Protein AF-A0A6G5QQ24-F1 (afdb_monomer)

pLDDT: mean 83.29, std 20.07, range [26.62, 99.0]

Solvent-accessible surface area (backbone atoms only — not comparable to full-atom values): 39375 Å² total; per-residue (Å²): 134,84,87,88,81,90,89,85,89,86,83,91,80,91,88,89,89,87,87,84,90,88,82,95,82,76,100,63,77,84,65,65,83,81,61,79,79,70,91,70,88,59,58,53,47,78,45,73,44,34,37,85,73,73,78,60,65,42,54,34,36,30,45,64,64,89,68,51,70,46,73,46,35,61,62,55,47,67,68,62,64,44,80,19,19,40,31,53,35,66,27,34,95,90,39,54,63,90,52,88,40,60,56,21,34,28,39,38,40,60,43,48,48,79,84,45,59,59,35,53,37,39,29,8,20,40,12,29,63,42,55,17,28,52,9,29,24,39,38,34,58,23,38,68,19,74,67,27,34,43,26,3,12,32,6,24,52,10,33,5,34,47,6,25,26,40,41,26,30,24,32,35,23,36,39,32,3,6,23,7,28,49,22,27,3,29,47,4,32,27,37,38,19,35,74,89,84,42,51,16,38,33,52,36,39,28,2,3,31,16,54,75,4,70,57,6,7,33,48,5,30,28,39,32,29,12,14,37,38,36,32,37,27,3,8,33,10,30,48,6,41,18,32,50,7,30,28,38,38,20,38,66,86,85,38,52,12,39,29,28,23,42,24,3,9,33,25,34,83,95,19,58,9,33,8,28,45,7,30,28,38,32,28,17,19,37,29,47,65,53,96,54,96,68,39,22,38,24,2,4,34,9,25,49,8,32,3,27,49,5,27,28,39,38,22,37,66,89,82,37,53,13,42,29,61,26,42,36,27,3,3,27,14,64,32,56,60,62,92,87,47,80,54,17,36,7,29,48,5,34,27,38,37,26,20,15,39,38,39,32,40,28,4,3,35,13,46,33,11,35,4,27,50,4,26,28,37,35,24,42,71,84,88,32,54,13,40,32,33,36,40,28,5,4,29,7,43,34,18,27,2,27,46,3,35,28,38,35,33,46,17,39,29,62,29,40,39,29,8,2,30,12,31,76,24,68,19,29,3,28,47,2,31,32,36,38,26,50,19,43,30,48,22,33,39,28,14,2,31,22,61,5,85,74,13,27,6,26,46,2,32,38,36,42,27,51,47,34,40,32,56,26,40,44,29,18,24,38,36,74,43,73,92,35,46,47,69,4,28,42,37,36,44,36,67,43,32,40,27,20,42,60,42,59,49,41,33,42,40,38,26,38,34,41,82,44,42,62,72,39,53,31,27,38,20,52,34,51,60,68,35,72,43,62,88,44,44,64,43,67,38,58,44,72,48,78,43,60,63,54,77,75,36,38,32,28,58,37,32,48,68,20,94,74,15,35,57,43,60,61,97,79,55,71,68,50,78,25,78,37,74,39,32,28,35,30,40,51,43,45,75,54,74,60,35,26,36,31,38,27,29,69,44,80,43,72,22,78,58,26,51,52,49,59,56,54,73,67,56,78,74,62,64,41,57,55,53,46,52,55,50,46,53,49,54,66,56,61,74,80,66,60,73,54,67,76,69,58,62,88,78,67,66,91,68,76,82,91,76,70,94,81,52,97,84,59,96,72,84,73,91,71,77,75,80,84,81,86,73,78,99,66,82,70,53,75,42,78,51,73,52,78,40,77,52,73,50,76,42,89,94,66,60,37,46,36,41,36,40,20,36,38,40,36,45,35,38,39,54,86,68,29,38,40,34,40,36,41,38,43,22,42,37,39,43,44,36,96,91,51,46,38,38,40,39,37,43,36,34,35,41,38,38,38,41,56,46,84,89,49,27,34,39,40,40,38,42,36,44,35,38,39,38,39,39,49,83,89,43,77,48,66,27,51,31,43,34,46,34,45,32,46,33,37,52,45,82,63,78,60,30,35,38,40,35,38,47,32,42,34,41,38,38,40,44,50,42,73,41,72,68,84,90,42,80,49,76,36,64,59,46,78,49,78,48,78,49,74,52,74,47,81,43,77,71,124

Structure (mmCIF, N/CA/C/O backbone):
data_AF-A0A6G5QQ24-F1
#
_entry.id   AF-A0A6G5QQ24-F1
#
loop_
_atom_site.group_PDB
_atom_site.id
_atom_site.type_symbol
_atom_site.label_atom_id
_atom_site.label_alt_id
_atom_site.label_comp_id
_atom_site.label_asym_id
_atom_site.label_entity_id
_atom_site.label_seq_id
_atom_site.pdbx_PDB_ins_code
_atom_site.Cartn_x
_atom_site.Cartn_y
_atom_site.Cartn_z
_atom_site.occupancy
_atom_site.B_iso_or_equiv
_atom_site.auth_seq_id
_atom_site.auth_comp_id
_atom_site.auth_asym_id
_atom_site.auth_atom_id
_atom_site.pdbx_PDB_model_num
ATOM 1 N N . MET A 1 1 ? 9.419 -54.431 6.073 1.00 33.75 1 MET A N 1
ATOM 2 C CA . MET A 1 1 ? 10.751 -54.624 6.699 1.00 33.75 1 MET A CA 1
ATOM 3 C C . MET A 1 1 ? 11.638 -55.422 5.748 1.00 33.75 1 MET A C 1
ATOM 5 O O . MET A 1 1 ? 11.077 -56.168 4.964 1.00 33.75 1 MET A O 1
ATOM 9 N N . ARG A 1 2 ? 12.970 -55.306 5.889 1.00 32.38 2 ARG A N 1
ATOM 10 C CA . ARG A 1 2 ? 14.039 -56.126 5.265 1.00 32.38 2 ARG A CA 1
ATOM 11 C C . ARG A 1 2 ? 14.113 -56.169 3.723 1.00 32.38 2 ARG A C 1
ATOM 13 O O . ARG A 1 2 ? 13.332 -56.833 3.057 1.00 32.38 2 ARG A O 1
ATOM 20 N N . ASN A 1 3 ? 15.160 -55.522 3.204 1.00 34.91 3 ASN A N 1
ATOM 21 C CA . ASN A 1 3 ? 15.751 -55.773 1.884 1.00 34.91 3 ASN A CA 1
ATOM 22 C C . ASN A 1 3 ? 16.475 -57.132 1.849 1.00 34.91 3 ASN A C 1
ATOM 24 O O . ASN A 1 3 ? 16.999 -57.542 2.884 1.00 34.91 3 ASN A O 1
ATOM 28 N N . THR A 1 4 ? 16.714 -57.657 0.641 1.00 34.53 4 THR A N 1
ATOM 29 C CA . THR A 1 4 ? 18.071 -58.058 0.199 1.00 34.53 4 THR A CA 1
ATOM 30 C C . THR A 1 4 ? 18.196 -57.986 -1.334 1.00 34.53 4 THR A C 1
ATOM 32 O O . THR A 1 4 ? 17.232 -57.657 -2.021 1.00 34.53 4 THR A O 1
ATOM 35 N N . GLN A 1 5 ? 19.410 -58.167 -1.867 1.00 36.34 5 GLN A N 1
ATOM 36 C CA . GLN A 1 5 ? 19.826 -57.721 -3.205 1.00 36.34 5 GLN A CA 1
ATOM 37 C C . GLN A 1 5 ? 20.097 -58.859 -4.216 1.00 36.34 5 GLN A C 1
ATOM 39 O O . GLN A 1 5 ? 20.734 -59.847 -3.879 1.00 36.34 5 GLN A O 1
ATOM 44 N N . ASN A 1 6 ? 19.688 -58.633 -5.474 1.00 31.70 6 ASN A N 1
ATOM 45 C CA . ASN A 1 6 ? 20.500 -58.736 -6.706 1.00 31.70 6 ASN A CA 1
ATOM 46 C C . ASN A 1 6 ? 21.601 -59.830 -6.822 1.00 31.70 6 ASN A C 1
ATOM 48 O O . ASN A 1 6 ? 22.650 -59.673 -6.203 1.00 31.70 6 ASN A O 1
ATOM 52 N N . LEU A 1 7 ? 21.489 -60.774 -7.788 1.00 30.36 7 LEU A N 1
ATOM 53 C CA . LEU A 1 7 ? 22.208 -60.736 -9.100 1.00 30.36 7 LEU A CA 1
ATOM 54 C C . LEU A 1 7 ? 22.218 -62.056 -9.932 1.00 30.36 7 LEU A C 1
ATOM 56 O O . LEU A 1 7 ? 22.190 -63.152 -9.392 1.00 30.36 7 LEU A O 1
ATOM 60 N N . LYS A 1 8 ? 22.451 -61.879 -11.252 1.00 29.67 8 LYS A N 1
ATOM 61 C CA . LYS A 1 8 ? 23.130 -62.769 -12.242 1.00 29.67 8 LYS A CA 1
ATOM 62 C C . LYS A 1 8 ? 22.426 -63.993 -12.892 1.00 29.67 8 LYS A C 1
ATOM 64 O O . LYS A 1 8 ? 22.523 -65.114 -12.424 1.00 29.67 8 LYS A O 1
ATOM 69 N N . SER A 1 9 ? 22.031 -63.766 -14.157 1.00 27.48 9 SER A N 1
ATOM 70 C CA . SER A 1 9 ? 22.712 -64.284 -15.377 1.00 27.48 9 SER A CA 1
ATOM 71 C C . SER A 1 9 ? 22.569 -65.757 -15.830 1.00 27.48 9 SER A C 1
ATOM 73 O O . SER A 1 9 ? 23.274 -66.635 -15.344 1.00 27.48 9 SER A O 1
ATOM 75 N N . ALA A 1 10 ? 21.879 -65.942 -16.966 1.00 27.95 10 ALA A N 1
ATOM 76 C CA . ALA A 1 10 ? 22.133 -66.973 -17.993 1.00 27.95 10 ALA A CA 1
ATOM 77 C C . ALA A 1 10 ? 21.952 -66.357 -19.413 1.00 27.95 10 ALA A C 1
ATOM 79 O O . ALA A 1 10 ? 21.684 -65.158 -19.512 1.00 27.95 10 ALA A O 1
ATOM 80 N N . TYR A 1 11 ? 22.185 -67.103 -20.507 1.00 27.59 11 TYR A N 1
ATOM 81 C CA . TYR A 1 11 ? 22.651 -66.530 -21.793 1.00 27.59 11 TYR A CA 1
ATOM 82 C C . TYR A 1 11 ? 22.077 -67.213 -23.065 1.00 27.59 11 TYR A C 1
ATOM 84 O O . TYR A 1 11 ? 21.918 -68.429 -23.053 1.00 27.59 11 TYR A O 1
ATOM 92 N N . ARG A 1 12 ? 21.974 -66.453 -24.184 1.00 28.64 12 ARG A N 1
ATOM 93 C CA . ARG A 1 12 ? 21.878 -66.898 -25.616 1.00 28.64 12 ARG A CA 1
ATOM 94 C C . ARG A 1 12 ? 20.563 -67.591 -26.091 1.00 28.64 12 ARG A C 1
ATOM 96 O O . ARG A 1 12 ? 19.837 -68.118 -25.265 1.00 28.64 12 ARG A O 1
ATOM 103 N N . HIS A 1 13 ? 20.184 -67.604 -27.390 1.00 29.23 13 HIS A N 1
ATOM 104 C CA . HIS A 1 13 ? 20.756 -66.974 -28.611 1.00 29.23 13 HIS A CA 1
ATOM 105 C C . HIS A 1 13 ? 19.725 -66.724 -29.754 1.00 29.23 13 HIS A C 1
ATOM 107 O O . HIS A 1 13 ? 18.565 -67.073 -29.594 1.00 29.23 13 HIS A O 1
ATOM 113 N N . GLU A 1 14 ? 20.220 -66.215 -30.908 1.00 27.83 14 GLU A N 1
ATOM 114 C CA . GLU A 1 14 ? 19.584 -66.162 -32.257 1.00 27.83 14 GLU A CA 1
ATOM 115 C C . GLU A 1 14 ? 18.322 -65.266 -32.416 1.00 27.83 14 GLU A C 1
ATOM 117 O O . GLU A 1 14 ? 17.566 -65.085 -31.473 1.00 27.83 14 GLU A O 1
ATOM 122 N N . TYR A 1 15 ? 18.010 -64.604 -33.547 1.00 26.88 15 TYR A N 1
ATOM 123 C CA . TYR A 1 15 ? 18.671 -64.349 -34.855 1.00 26.88 15 TYR A CA 1
ATOM 124 C C . TYR A 1 15 ? 17.925 -63.159 -35.561 1.00 26.88 15 TYR A C 1
ATOM 126 O O . TYR A 1 15 ? 16.914 -62.720 -35.024 1.00 26.88 15 TYR A O 1
ATOM 134 N N . LYS A 1 16 ? 18.256 -62.547 -36.723 1.00 27.55 16 LYS A N 1
ATOM 135 C CA . LYS A 1 16 ? 19.341 -62.599 -37.745 1.00 27.55 16 LYS A CA 1
ATOM 136 C C . LYS A 1 16 ? 19.344 -61.261 -38.536 1.00 27.55 16 LYS A C 1
ATOM 138 O O . LYS A 1 16 ? 18.286 -60.653 -38.656 1.00 27.55 16 LYS A O 1
ATOM 143 N N . THR A 1 17 ? 20.453 -60.850 -39.164 1.00 26.98 17 THR A N 1
ATOM 144 C CA . THR A 1 17 ? 20.491 -59.747 -40.165 1.00 26.98 17 THR A CA 1
ATOM 145 C C . THR A 1 17 ? 21.567 -59.981 -41.232 1.00 26.98 17 THR A C 1
ATOM 147 O O . THR A 1 17 ? 22.666 -60.427 -40.909 1.00 26.98 17 THR A O 1
ATOM 150 N N . GLN A 1 18 ? 21.274 -59.664 -42.502 1.00 28.83 18 GLN A N 1
ATOM 151 C CA . GLN A 1 18 ? 22.255 -59.646 -43.599 1.00 28.83 18 GLN A CA 1
ATOM 152 C C . GLN A 1 18 ? 21.831 -58.662 -44.711 1.00 28.83 18 GLN A C 1
ATOM 154 O O . GLN A 1 18 ? 20.682 -58.229 -44.761 1.00 28.83 18 GLN A O 1
ATOM 159 N N . THR A 1 19 ? 22.779 -58.261 -45.559 1.00 33.47 19 THR A N 1
ATOM 160 C CA . THR A 1 19 ? 22.719 -57.077 -46.437 1.00 33.47 19 THR A CA 1
ATOM 161 C C . THR A 1 19 ? 22.546 -57.390 -47.924 1.00 33.47 19 THR A C 1
ATOM 163 O O . THR A 1 19 ? 23.117 -58.363 -48.400 1.00 33.47 19 THR A O 1
ATOM 166 N N . ASN A 1 20 ? 21.913 -56.467 -48.659 1.00 30.48 20 ASN A N 1
ATOM 167 C CA . ASN A 1 20 ? 22.226 -56.047 -50.040 1.00 30.48 20 ASN A CA 1
ATOM 168 C C . ASN A 1 20 ? 21.522 -54.687 -50.294 1.00 30.48 20 ASN A C 1
ATOM 170 O O . ASN A 1 20 ? 20.514 -54.408 -49.654 1.00 30.48 20 ASN A O 1
ATOM 174 N N . GLY A 1 21 ? 21.968 -53.783 -51.173 1.00 27.66 21 GLY A N 1
ATOM 175 C CA . GLY A 1 21 ? 23.183 -53.798 -51.996 1.00 27.66 21 GLY A CA 1
ATOM 176 C C . GLY A 1 21 ? 22.966 -53.163 -53.378 1.00 27.66 21 GLY A C 1
ATOM 177 O O . GLY A 1 21 ? 22.805 -53.899 -54.342 1.00 27.66 21 GLY A O 1
ATOM 178 N N . PHE A 1 22 ? 22.971 -51.826 -53.493 1.00 27.55 22 PHE A N 1
ATOM 179 C CA . PHE A 1 22 ? 22.922 -51.109 -54.784 1.00 27.55 22 PHE A CA 1
ATOM 180 C C . PHE A 1 22 ? 23.813 -49.850 -54.800 1.00 27.55 22 PHE A C 1
ATOM 182 O O . PHE A 1 22 ? 24.271 -49.384 -53.757 1.00 27.55 22 PHE A O 1
ATOM 189 N N . THR A 1 23 ? 24.146 -49.368 -56.002 1.00 31.53 23 THR A N 1
ATOM 190 C CA . THR A 1 23 ? 25.406 -48.661 -56.306 1.00 31.53 23 THR A CA 1
ATOM 191 C C . THR A 1 23 ? 25.282 -47.169 -56.659 1.00 31.53 23 THR A C 1
ATOM 193 O O . THR A 1 23 ? 24.204 -46.629 -56.880 1.00 31.53 23 THR A O 1
ATOM 196 N N . LYS A 1 24 ? 26.441 -46.489 -56.690 1.00 39.38 24 LYS A N 1
ATOM 197 C CA . LYS A 1 24 ? 26.617 -45.048 -56.956 1.00 39.38 24 LYS A CA 1
ATOM 198 C C . LYS A 1 24 ? 26.025 -44.576 -58.296 1.00 39.38 24 LYS A C 1
ATOM 200 O O . LYS A 1 24 ? 26.495 -45.017 -59.338 1.00 39.38 24 LYS A O 1
ATOM 205 N N . LEU A 1 25 ? 25.176 -43.547 -58.233 1.00 28.16 25 LEU A N 1
ATOM 206 C CA . LEU A 1 25 ? 25.011 -42.404 -59.159 1.00 28.16 25 LEU A CA 1
ATOM 207 C C . LEU A 1 25 ? 24.062 -41.405 -58.443 1.00 28.16 25 LEU A C 1
ATOM 209 O O . LEU A 1 25 ? 23.147 -41.852 -57.764 1.00 28.16 25 LEU A O 1
ATOM 213 N N . SER A 1 26 ? 24.210 -40.076 -58.473 1.00 30.98 26 SER A N 1
ATOM 214 C CA . SER A 1 26 ? 25.148 -39.197 -59.188 1.00 30.98 26 SER A CA 1
ATOM 215 C C . SER A 1 26 ? 25.706 -38.080 -58.276 1.00 30.98 26 SER A C 1
ATOM 217 O O . SER A 1 26 ? 25.064 -37.613 -57.334 1.00 30.98 26 SER A O 1
ATOM 219 N N . SER A 1 27 ? 26.935 -37.633 -58.543 1.00 35.44 27 SER A N 1
ATOM 220 C CA . SER A 1 27 ? 27.687 -36.688 -57.702 1.00 35.44 27 SER A CA 1
ATOM 221 C C . SER A 1 27 ? 27.385 -35.213 -58.015 1.00 35.44 27 SER A C 1
ATOM 223 O O . SER A 1 27 ? 28.245 -34.511 -58.543 1.00 35.44 27 SER A O 1
ATOM 225 N N . VAL A 1 28 ? 26.172 -34.742 -57.698 1.00 34.25 28 VAL A N 1
ATOM 226 C CA . VAL A 1 28 ? 25.774 -33.325 -57.901 1.00 34.25 28 VAL A CA 1
ATOM 227 C C . VAL A 1 28 ? 25.151 -32.681 -56.651 1.00 34.25 28 VAL A C 1
ATOM 229 O O . VAL A 1 28 ? 25.477 -31.545 -56.320 1.00 34.25 28 VAL A O 1
ATOM 232 N N . ALA A 1 29 ? 24.307 -33.396 -55.897 1.00 33.75 29 ALA A N 1
ATOM 233 C CA . ALA A 1 29 ? 23.544 -32.801 -54.788 1.00 33.75 29 ALA A CA 1
ATOM 234 C C . ALA A 1 29 ? 24.377 -32.436 -53.535 1.00 33.75 29 ALA A C 1
ATOM 236 O O . ALA A 1 29 ? 23.985 -31.561 -52.766 1.00 33.75 29 ALA A O 1
ATOM 237 N N . ALA A 1 30 ? 25.528 -33.082 -53.318 1.00 31.38 30 ALA A N 1
ATOM 238 C CA . ALA A 1 30 ? 26.316 -32.929 -52.087 1.00 31.38 30 ALA A CA 1
ATOM 239 C C . ALA A 1 30 ? 27.175 -31.647 -52.026 1.00 31.38 30 ALA A C 1
ATOM 241 O O . ALA A 1 30 ? 27.641 -31.276 -50.951 1.00 31.38 30 ALA A O 1
ATOM 242 N N . THR A 1 31 ? 27.373 -30.952 -53.151 1.00 31.47 31 THR A N 1
ATOM 243 C CA . THR A 1 31 ? 28.276 -29.786 -53.247 1.00 31.47 31 THR A CA 1
ATOM 244 C C . THR A 1 31 ? 27.538 -28.442 -53.133 1.00 31.47 31 THR A C 1
ATOM 246 O O . THR A 1 31 ? 28.170 -27.392 -53.070 1.00 31.47 31 THR A O 1
ATOM 249 N N . ALA A 1 32 ? 26.199 -28.451 -53.070 1.00 32.56 32 ALA A N 1
ATOM 250 C CA . ALA A 1 32 ? 25.367 -27.241 -53.083 1.00 32.56 32 ALA A CA 1
ATOM 251 C C . ALA A 1 32 ? 25.009 -26.682 -51.687 1.00 32.56 32 ALA A C 1
ATOM 253 O O . ALA A 1 32 ? 24.620 -25.524 -51.575 1.00 32.56 32 ALA A O 1
ATOM 254 N N . ILE A 1 33 ? 25.157 -27.472 -50.615 1.00 33.41 33 ILE A N 1
ATOM 255 C CA . ILE A 1 33 ? 24.813 -27.058 -49.234 1.00 33.41 33 ILE A CA 1
ATOM 256 C C . ILE A 1 33 ? 26.049 -26.566 -48.447 1.00 33.41 33 ILE A C 1
ATOM 258 O O . ILE A 1 33 ? 25.912 -25.955 -47.390 1.00 33.41 33 ILE A O 1
ATOM 262 N N . LEU A 1 34 ? 27.262 -26.732 -48.995 1.00 34.12 34 LEU A N 1
ATOM 263 C CA . LEU A 1 34 ? 28.514 -26.241 -48.397 1.00 34.12 34 LEU A CA 1
ATOM 264 C C . LEU A 1 34 ? 29.160 -25.070 -49.164 1.00 34.12 34 LEU A C 1
ATOM 266 O O . LEU A 1 34 ? 30.328 -24.763 -48.941 1.00 34.12 34 LEU A O 1
ATOM 270 N N . LEU A 1 35 ? 28.419 -24.404 -50.061 1.00 34.34 35 LEU A N 1
ATOM 271 C CA . LEU A 1 35 ? 28.924 -23.249 -50.819 1.00 34.34 35 LEU A CA 1
ATOM 272 C C . LEU A 1 35 ? 27.920 -22.092 -50.983 1.00 34.34 35 LEU A C 1
ATOM 274 O O . LEU A 1 35 ? 28.030 -21.282 -51.897 1.00 34.34 35 LEU A O 1
ATOM 278 N N . ALA A 1 36 ? 27.023 -21.919 -50.008 1.00 34.78 36 ALA A N 1
ATOM 279 C CA . ALA A 1 36 ? 26.331 -20.645 -49.772 1.00 34.78 36 ALA A CA 1
ATOM 280 C C . ALA A 1 36 ? 27.198 -19.657 -48.951 1.00 34.78 36 ALA A C 1
ATOM 282 O O . ALA A 1 36 ? 26.687 -18.856 -48.170 1.00 34.78 36 ALA A O 1
ATOM 283 N N . VAL A 1 37 ? 28.527 -19.707 -49.118 1.00 39.34 37 VAL A N 1
ATOM 284 C CA . VAL A 1 37 ? 29.474 -18.736 -48.539 1.00 39.34 37 VAL A CA 1
ATOM 285 C C . VAL A 1 37 ? 29.545 -17.506 -49.452 1.00 39.34 37 VAL A C 1
ATOM 287 O O . VAL A 1 37 ? 30.593 -17.136 -49.975 1.00 39.34 37 VAL A O 1
ATOM 290 N N . SER A 1 38 ? 28.388 -16.892 -49.704 1.00 33.59 38 SER A N 1
ATOM 291 C CA . SER A 1 38 ? 28.288 -15.657 -50.477 1.00 33.59 38 SER A CA 1
ATOM 292 C C . SER A 1 38 ? 28.928 -14.507 -49.699 1.00 33.59 38 SER A C 1
ATOM 294 O O . SER A 1 38 ? 28.507 -14.207 -48.580 1.00 33.59 38 SER A O 1
ATOM 296 N N . ASN A 1 39 ? 29.924 -13.848 -50.297 1.00 36.66 39 ASN A N 1
ATOM 297 C CA . ASN A 1 39 ? 30.587 -12.676 -49.725 1.00 36.66 39 ASN A CA 1
ATOM 298 C C . ASN A 1 39 ? 29.612 -11.492 -49.580 1.00 36.66 39 ASN A C 1
ATOM 300 O O . ASN A 1 39 ? 29.483 -10.678 -50.490 1.00 36.66 39 ASN A O 1
ATOM 304 N N . PHE A 1 40 ? 28.983 -11.358 -48.411 1.00 41.03 40 PHE A N 1
ATOM 305 C CA . PHE A 1 40 ? 28.227 -10.167 -48.012 1.00 41.03 40 PHE A CA 1
ATOM 306 C C . PHE A 1 40 ? 28.867 -9.508 -46.787 1.00 41.03 40 PHE A C 1
ATOM 308 O O . PHE A 1 40 ? 28.444 -9.687 -45.649 1.00 41.03 40 PHE A O 1
ATOM 315 N N . ALA A 1 41 ? 29.903 -8.706 -47.037 1.00 41.97 41 ALA A N 1
ATOM 316 C CA . ALA A 1 41 ? 30.570 -7.873 -46.031 1.00 41.97 41 ALA A CA 1
ATOM 317 C C . ALA A 1 41 ? 29.865 -6.510 -45.815 1.00 41.97 41 ALA A C 1
ATOM 319 O O . ALA A 1 41 ? 30.519 -5.528 -45.480 1.00 41.97 41 ALA A O 1
ATOM 320 N N . ALA A 1 42 ? 28.553 -6.426 -46.085 1.00 52.47 42 ALA A N 1
ATOM 321 C CA . ALA A 1 42 ? 27.830 -5.158 -46.272 1.00 52.47 42 ALA A CA 1
ATOM 322 C C . ALA A 1 42 ? 26.406 -5.116 -45.665 1.00 52.47 42 ALA A C 1
ATOM 324 O O . ALA A 1 42 ? 25.634 -4.205 -45.967 1.00 52.47 42 ALA A O 1
ATOM 325 N N . ASP A 1 43 ? 26.064 -6.062 -44.782 1.00 78.56 43 ASP A N 1
ATOM 326 C CA . ASP A 1 43 ? 24.795 -6.071 -44.024 1.00 78.56 43 ASP A CA 1
ATOM 327 C C . ASP A 1 43 ? 24.689 -4.902 -43.016 1.00 78.56 43 ASP A C 1
ATOM 329 O O . ASP A 1 43 ? 23.605 -4.596 -42.519 1.00 78.56 43 ASP A O 1
ATOM 333 N N . PHE A 1 44 ? 25.804 -4.227 -42.712 1.00 91.19 44 PHE A N 1
ATOM 334 C CA . PHE A 1 44 ? 25.844 -3.006 -41.909 1.00 91.19 44 PHE A CA 1
ATOM 335 C C . PHE A 1 44 ? 26.654 -1.909 -42.606 1.00 91.19 44 PHE A C 1
ATOM 337 O O . PHE A 1 44 ? 27.717 -2.167 -43.165 1.00 91.19 44 PHE A O 1
ATOM 344 N N . ALA A 1 45 ? 26.188 -0.665 -42.493 1.00 92.62 45 ALA A N 1
ATOM 345 C CA . ALA A 1 45 ? 26.897 0.534 -42.935 1.00 92.62 45 ALA A CA 1
ATOM 346 C C . ALA A 1 45 ? 27.090 1.518 -41.771 1.00 92.62 45 ALA A C 1
ATOM 348 O O . ALA A 1 45 ? 26.373 1.471 -40.771 1.00 92.62 45 ALA A O 1
ATOM 349 N N . THR A 1 46 ? 28.067 2.421 -41.882 1.00 93.50 46 THR A N 1
ATOM 350 C CA . THR A 1 46 ? 28.363 3.422 -40.843 1.00 93.50 46 THR A CA 1
ATOM 351 C C . THR A 1 46 ? 27.779 4.793 -41.148 1.00 93.50 46 THR A C 1
ATOM 353 O O . THR A 1 46 ? 27.831 5.247 -42.288 1.00 93.50 46 THR A O 1
ATOM 356 N N . ILE A 1 47 ? 27.341 5.501 -40.108 1.00 94.44 47 ILE A N 1
ATOM 357 C CA . ILE A 1 47 ? 27.017 6.932 -40.142 1.00 94.44 47 ILE A CA 1
ATOM 358 C C . ILE A 1 47 ? 27.441 7.606 -38.831 1.00 94.44 47 ILE A C 1
ATOM 360 O O . ILE A 1 47 ? 27.390 6.990 -37.767 1.00 94.44 47 ILE A O 1
ATOM 364 N N . ASN A 1 48 ? 27.829 8.880 -38.896 1.00 95.06 48 ASN A N 1
ATOM 365 C CA . ASN A 1 48 ? 27.925 9.747 -37.723 1.00 95.06 48 ASN A CA 1
ATOM 366 C C . ASN A 1 48 ? 26.596 10.504 -37.598 1.00 95.06 48 ASN A C 1
ATOM 368 O O . ASN A 1 48 ? 26.261 11.285 -38.482 1.00 95.06 48 ASN A O 1
ATOM 372 N N . SER A 1 49 ? 25.822 10.234 -36.546 1.00 94.38 49 SER A N 1
ATOM 373 C CA . SER A 1 49 ? 24.410 10.637 -36.444 1.00 94.38 49 SER A CA 1
ATOM 374 C C . SER A 1 49 ? 24.087 11.305 -35.103 1.00 94.38 49 SER A C 1
ATOM 376 O O . SER A 1 49 ? 24.682 10.977 -34.073 1.00 94.38 49 SER A O 1
ATOM 378 N N . ASN A 1 50 ? 23.143 12.252 -35.120 1.00 93.31 50 ASN A N 1
ATOM 379 C CA . ASN A 1 50 ? 22.838 13.156 -34.002 1.00 93.31 50 ASN A CA 1
ATOM 380 C C . ASN A 1 50 ? 21.704 12.666 -33.072 1.00 93.31 50 ASN A C 1
ATOM 382 O O . ASN A 1 50 ? 21.281 13.416 -32.187 1.00 93.31 50 ASN A O 1
ATOM 386 N N . ILE A 1 51 ? 21.204 11.432 -33.242 1.00 94.31 51 ILE A N 1
ATOM 387 C CA . ILE A 1 51 ? 19.978 10.926 -32.581 1.00 94.31 51 ILE A CA 1
ATOM 388 C C . ILE A 1 51 ? 19.955 10.947 -31.041 1.00 94.31 51 ILE A C 1
ATOM 390 O O . ILE A 1 51 ? 18.883 10.787 -30.476 1.00 94.31 51 ILE A O 1
ATOM 394 N N . GLU A 1 52 ? 21.084 11.121 -30.347 1.00 91.62 52 GLU A N 1
ATOM 395 C CA . GLU A 1 52 ? 21.140 11.080 -28.870 1.00 91.62 52 GLU A CA 1
ATOM 396 C C . GLU A 1 52 ? 20.864 12.429 -28.192 1.00 91.62 52 GLU A C 1
ATOM 398 O O . GLU A 1 52 ? 20.310 12.492 -27.092 1.00 91.62 52 GLU A O 1
ATOM 403 N N . ASN A 1 53 ? 21.322 13.528 -28.795 1.00 88.06 53 ASN A N 1
ATOM 404 C CA . ASN A 1 53 ? 21.299 14.847 -28.157 1.00 88.06 53 ASN A CA 1
ATOM 405 C C . ASN A 1 53 ? 21.043 16.021 -29.108 1.00 88.06 53 ASN A C 1
ATOM 407 O O . ASN A 1 53 ? 20.920 17.146 -28.630 1.00 88.06 53 ASN A O 1
ATOM 411 N N . GLY A 1 54 ? 20.952 15.773 -30.417 1.00 89.06 54 GLY A N 1
ATOM 412 C CA . GLY A 1 54 ? 20.705 16.795 -31.427 1.00 89.06 54 GLY A CA 1
ATOM 413 C C . GLY A 1 54 ? 21.933 17.568 -31.909 1.00 89.06 54 GLY A C 1
ATOM 414 O O . GLY A 1 54 ? 21.804 18.287 -32.896 1.00 89.06 54 GLY A O 1
ATOM 415 N N . THR A 1 55 ? 23.089 17.443 -31.247 1.00 87.69 55 THR A N 1
ATOM 416 C CA . THR A 1 55 ? 24.241 18.353 -31.425 1.00 87.69 55 THR A CA 1
ATOM 417 C C . THR A 1 55 ? 25.608 17.672 -31.512 1.00 87.69 55 THR A C 1
ATOM 419 O O . THR A 1 55 ? 26.572 18.306 -31.932 1.00 87.69 55 THR A O 1
ATOM 422 N N . THR A 1 56 ? 25.736 16.405 -31.110 1.00 90.00 56 THR A N 1
ATOM 423 C CA . THR A 1 56 ? 27.005 15.664 -31.123 1.00 90.00 56 THR A CA 1
ATOM 424 C C . THR A 1 56 ? 26.843 14.377 -31.914 1.00 90.00 56 THR A C 1
ATOM 426 O O . THR A 1 56 ? 26.231 13.420 -31.437 1.00 90.00 56 THR A O 1
ATOM 429 N N . ALA A 1 57 ? 27.429 14.341 -33.109 1.00 92.19 57 ALA A N 1
ATOM 430 C CA . ALA A 1 57 ? 27.347 13.179 -33.978 1.00 92.19 57 ALA A CA 1
ATOM 431 C C . ALA A 1 57 ? 28.137 12.004 -33.380 1.00 92.19 57 ALA A C 1
ATOM 433 O O . ALA A 1 57 ? 29.314 12.136 -33.047 1.00 92.19 57 ALA A O 1
ATOM 434 N N . GLN A 1 58 ? 27.492 10.845 -33.245 1.00 93.81 58 GLN A N 1
ATOM 435 C CA . GLN A 1 58 ? 28.105 9.617 -32.728 1.00 93.81 58 GLN A CA 1
ATOM 436 C C . GLN A 1 58 ? 28.104 8.533 -33.809 1.00 93.81 58 GLN A C 1
ATOM 438 O O . GLN A 1 58 ? 27.189 8.476 -34.633 1.00 93.81 58 GLN A O 1
ATOM 443 N N . LYS A 1 59 ? 29.136 7.680 -33.822 1.00 95.62 59 LYS A N 1
ATOM 444 C CA . LYS A 1 59 ? 29.295 6.631 -34.838 1.00 95.62 59 LYS A CA 1
ATOM 445 C C . LYS A 1 59 ? 28.331 5.471 -34.578 1.00 95.62 59 LYS A C 1
ATOM 447 O O . LYS A 1 59 ? 28.478 4.744 -33.591 1.00 95.62 59 LYS A O 1
ATOM 452 N N . TYR A 1 60 ? 27.393 5.279 -35.500 1.00 95.94 60 TYR A N 1
ATOM 453 C CA . TYR A 1 60 ? 26.460 4.158 -35.543 1.00 95.94 60 TYR A CA 1
ATOM 454 C C . TYR A 1 60 ? 26.761 3.244 -36.728 1.00 95.94 60 TYR A C 1
ATOM 456 O O . TYR A 1 60 ? 26.966 3.711 -37.847 1.00 95.94 60 TYR A O 1
ATOM 464 N N . TYR A 1 61 ? 26.730 1.939 -36.479 1.00 95.81 61 TYR A N 1
ATOM 465 C CA . TYR A 1 61 ? 26.658 0.896 -37.495 1.00 95.81 61 TYR A CA 1
ATOM 466 C C . TYR A 1 61 ? 25.201 0.450 -37.604 1.00 95.81 61 TYR A C 1
ATOM 468 O O . TYR A 1 61 ? 24.678 -0.168 -36.673 1.00 95.81 61 TYR A O 1
ATOM 476 N N . TYR A 1 62 ? 24.536 0.799 -38.704 1.00 94.56 62 TYR A N 1
ATOM 477 C CA . TYR A 1 62 ? 23.125 0.498 -38.934 1.00 94.56 62 TYR A CA 1
ATOM 478 C C . TYR A 1 62 ? 22.952 -0.632 -39.948 1.00 94.56 62 TYR A C 1
ATOM 480 O O . TYR A 1 62 ? 23.710 -0.728 -40.911 1.00 94.56 62 TYR A O 1
ATOM 488 N N . PHE A 1 63 ? 21.954 -1.486 -39.724 1.00 93.94 63 PHE A N 1
ATOM 489 C CA . PHE A 1 63 ? 21.630 -2.584 -40.632 1.00 93.94 63 PHE A CA 1
ATOM 490 C C . PHE A 1 63 ? 21.040 -2.068 -41.960 1.00 93.94 63 PHE A C 1
ATOM 492 O O . PHE A 1 63 ? 20.160 -1.200 -41.957 1.00 93.94 63 PHE A O 1
ATOM 499 N N . THR A 1 64 ? 21.532 -2.589 -43.087 1.00 91.69 64 THR A N 1
ATOM 500 C CA . THR A 1 64 ? 21.203 -2.121 -44.451 1.00 91.69 64 THR A CA 1
ATOM 501 C C . THR A 1 64 ? 20.122 -2.951 -45.145 1.00 91.69 64 THR A C 1
ATOM 503 O O . THR A 1 64 ? 19.426 -2.428 -46.017 1.00 91.69 64 THR A O 1
ATOM 506 N N . GLY A 1 65 ? 19.959 -4.221 -44.764 1.00 87.56 65 GLY A N 1
ATOM 507 C CA . GLY A 1 65 ? 18.986 -5.139 -45.360 1.00 87.56 65 GLY A CA 1
ATOM 508 C C . GLY A 1 65 ? 17.520 -4.810 -45.043 1.00 87.56 65 GLY A C 1
ATOM 509 O O . GLY A 1 65 ? 17.191 -3.964 -44.208 1.00 87.56 65 GLY A O 1
ATOM 510 N N . THR A 1 66 ? 16.608 -5.511 -45.717 1.00 86.19 66 THR A N 1
ATOM 511 C CA . THR A 1 66 ? 15.156 -5.264 -45.638 1.00 86.19 66 THR A CA 1
ATOM 512 C C . THR A 1 66 ? 14.465 -5.989 -44.480 1.00 86.19 66 THR A C 1
ATOM 514 O O . THR A 1 66 ? 13.374 -5.590 -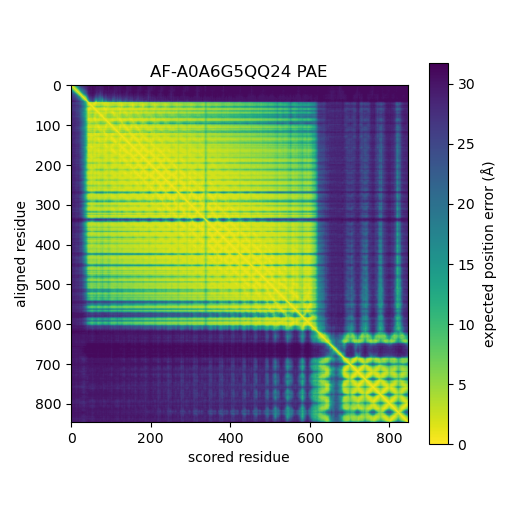44.068 1.00 86.19 66 THR A O 1
ATOM 517 N N . GLN A 1 67 ? 15.072 -7.042 -43.926 1.00 91.06 67 GLN A N 1
ATOM 518 C CA . GLN A 1 67 ? 14.477 -7.836 -42.855 1.00 91.06 67 GLN A CA 1
ATOM 519 C C . GLN A 1 67 ? 14.393 -7.064 -41.530 1.00 91.06 67 GLN A C 1
ATOM 521 O O . GLN A 1 67 ? 15.372 -6.500 -41.049 1.00 91.06 67 GLN A O 1
ATOM 526 N N . LYS A 1 68 ? 13.227 -7.117 -40.870 1.00 94.06 68 LYS A N 1
ATOM 527 C CA . LYS A 1 68 ? 13.045 -6.535 -39.528 1.00 94.06 68 LYS A CA 1
ATOM 528 C C . LYS A 1 68 ? 13.675 -7.362 -38.395 1.00 94.06 68 LYS A C 1
ATOM 530 O O . LYS A 1 68 ? 13.770 -6.862 -37.282 1.00 94.06 68 LYS A O 1
ATOM 535 N N . LYS A 1 69 ? 14.138 -8.598 -38.639 1.00 95.81 69 LYS A N 1
ATOM 536 C CA . LYS A 1 69 ? 14.791 -9.461 -37.632 1.00 95.81 69 LYS A CA 1
ATOM 537 C C . LYS A 1 69 ? 16.290 -9.620 -37.914 1.00 95.81 69 LYS A C 1
ATOM 539 O O . LYS A 1 69 ? 16.665 -10.261 -38.891 1.00 95.81 69 LYS A O 1
ATOM 544 N N . ILE A 1 70 ? 17.126 -9.072 -37.032 1.00 95.00 70 ILE A N 1
ATOM 545 C CA . ILE A 1 70 ? 18.591 -9.004 -37.159 1.00 95.00 70 ILE A CA 1
ATOM 546 C C . ILE A 1 70 ? 19.239 -9.859 -36.053 1.00 95.00 70 ILE A C 1
ATOM 548 O O . ILE A 1 70 ? 18.751 -9.886 -34.920 1.00 95.00 70 ILE A O 1
ATOM 552 N N . ASN A 1 71 ? 20.354 -10.537 -36.354 1.00 92.94 71 ASN A N 1
ATOM 553 C CA . ASN A 1 71 ? 21.103 -11.364 -35.398 1.00 92.94 71 ASN A CA 1
ATOM 554 C C . ASN A 1 71 ? 22.566 -10.895 -35.270 1.00 92.94 71 ASN A C 1
ATOM 556 O O . ASN A 1 71 ? 23.341 -10.984 -36.222 1.00 92.94 71 ASN A O 1
ATOM 560 N N . LEU A 1 72 ? 22.966 -10.458 -34.074 1.00 91.00 72 LEU A N 1
ATOM 561 C CA . LEU A 1 72 ? 24.346 -10.129 -33.718 1.00 91.00 72 LEU A CA 1
ATOM 562 C C . LEU A 1 72 ? 24.987 -11.305 -32.977 1.00 91.00 72 LEU A C 1
ATOM 564 O O . LEU A 1 72 ? 24.726 -11.551 -31.798 1.00 91.00 72 LEU A O 1
ATOM 568 N N . THR A 1 73 ? 25.844 -12.026 -33.696 1.00 86.19 73 THR A N 1
ATOM 569 C CA . THR A 1 73 ? 26.635 -13.152 -33.185 1.00 86.19 73 THR A CA 1
ATOM 570 C C . THR A 1 73 ? 28.122 -12.807 -33.192 1.00 86.19 73 THR A C 1
ATOM 572 O O . THR A 1 73 ? 28.550 -11.871 -33.870 1.00 86.19 73 THR A O 1
ATOM 575 N N . LYS A 1 74 ? 28.947 -13.615 -32.514 1.00 84.50 74 LYS A N 1
ATOM 576 C CA . LYS A 1 74 ? 30.415 -13.482 -32.544 1.00 84.50 74 LYS A CA 1
ATOM 577 C C . LYS A 1 74 ? 31.001 -13.479 -33.969 1.00 84.50 74 LYS A C 1
ATOM 579 O O . LYS A 1 74 ? 32.024 -12.837 -34.190 1.00 84.50 74 LYS A O 1
ATOM 584 N N . ASN A 1 75 ? 30.346 -14.133 -34.933 1.00 83.44 75 ASN A N 1
ATOM 585 C CA . ASN A 1 75 ? 30.752 -14.109 -36.342 1.00 83.44 75 ASN A CA 1
ATOM 586 C C . ASN A 1 75 ? 30.358 -12.784 -37.011 1.00 83.44 75 ASN A C 1
ATOM 588 O O . ASN A 1 75 ? 31.226 -12.122 -37.575 1.00 83.44 75 ASN A O 1
ATOM 592 N N . THR A 1 76 ? 29.104 -12.343 -36.842 1.00 84.56 76 THR A N 1
ATOM 593 C CA . THR A 1 76 ? 28.606 -11.051 -37.352 1.00 84.56 76 THR A CA 1
ATOM 594 C C . THR A 1 76 ? 29.498 -9.891 -36.900 1.00 84.56 76 THR A C 1
ATOM 596 O O . THR A 1 76 ? 29.867 -9.031 -37.694 1.00 84.56 76 THR A O 1
ATOM 599 N N . VAL A 1 77 ? 29.893 -9.883 -35.621 1.00 85.19 77 VAL A N 1
ATOM 600 C CA . VAL A 1 77 ? 30.735 -8.822 -35.046 1.00 85.19 77 VAL A CA 1
ATOM 601 C C . VAL A 1 77 ? 32.170 -8.871 -35.580 1.00 85.19 77 VAL A C 1
ATOM 603 O O . VAL A 1 77 ? 32.729 -7.823 -35.893 1.00 85.19 77 VAL A O 1
ATOM 606 N N . LYS A 1 78 ? 32.751 -10.069 -35.752 1.00 83.50 78 LYS A N 1
ATOM 607 C CA . LYS A 1 78 ? 34.074 -10.241 -36.380 1.00 83.50 78 LYS A CA 1
ATOM 608 C C . LYS A 1 78 ? 34.112 -9.753 -37.831 1.00 83.50 78 LYS A C 1
ATOM 610 O O . LYS A 1 78 ? 35.129 -9.216 -38.246 1.00 83.50 78 LYS A O 1
ATOM 615 N N . GLN A 1 79 ? 33.033 -9.949 -38.589 1.00 83.75 79 GLN A N 1
ATOM 616 C CA . GLN A 1 79 ? 32.960 -9.578 -40.008 1.00 83.75 79 GLN A CA 1
ATOM 617 C C . GLN A 1 79 ? 32.864 -8.061 -40.244 1.00 83.75 79 GLN A C 1
ATOM 619 O O . GLN A 1 79 ? 33.257 -7.603 -41.310 1.00 83.75 79 GLN A O 1
ATOM 624 N N . ASN A 1 80 ? 32.356 -7.291 -39.274 1.00 84.06 80 ASN A N 1
ATOM 625 C CA . ASN A 1 80 ? 32.048 -5.862 -39.441 1.00 84.06 80 ASN A CA 1
ATOM 626 C C . ASN A 1 80 ? 32.937 -4.914 -38.599 1.00 84.06 80 ASN A C 1
ATOM 628 O O . ASN A 1 80 ? 32.776 -3.698 -38.689 1.00 84.06 80 ASN A O 1
ATOM 632 N N . ASP A 1 81 ? 33.823 -5.455 -37.749 1.00 84.88 81 ASP A N 1
ATOM 633 C CA . ASP A 1 81 ? 34.723 -4.732 -36.825 1.00 84.88 81 ASP A CA 1
ATOM 634 C C . ASP A 1 81 ? 34.091 -3.485 -36.163 1.00 84.88 81 ASP A C 1
ATOM 636 O O . ASP A 1 81 ? 34.595 -2.363 -36.250 1.00 84.88 81 ASP A O 1
ATOM 640 N N . PHE A 1 82 ? 32.928 -3.681 -35.532 1.00 89.75 82 PHE A N 1
ATOM 641 C CA . PHE A 1 82 ? 32.065 -2.615 -35.010 1.00 89.75 82 PHE A CA 1
ATOM 642 C C . PHE A 1 82 ? 32.764 -1.688 -33.992 1.00 89.75 82 PHE A C 1
ATOM 644 O O . PHE A 1 82 ? 32.740 -1.942 -32.790 1.00 89.75 82 PHE A O 1
ATOM 651 N N . SER A 1 83 ? 33.334 -0.572 -34.456 1.00 89.56 83 SER A N 1
ATOM 652 C CA . SER A 1 83 ? 34.083 0.408 -33.652 1.00 89.56 83 SER A CA 1
ATOM 653 C C . SER A 1 83 ? 33.198 1.496 -33.004 1.00 89.56 83 SER A C 1
ATOM 655 O O . SER A 1 83 ? 33.601 2.659 -32.918 1.00 89.56 83 SER A O 1
ATOM 657 N N . GLY A 1 84 ? 31.952 1.175 -32.661 1.00 92.94 84 GLY A N 1
ATOM 658 C CA . GLY A 1 84 ? 30.948 2.159 -32.248 1.00 92.94 84 GLY A CA 1
ATOM 659 C C . GLY A 1 84 ? 29.643 1.515 -31.788 1.00 92.94 84 GLY A C 1
ATOM 660 O O . GLY A 1 84 ? 29.597 0.313 -31.520 1.00 92.94 84 GLY A O 1
ATOM 661 N N . SER A 1 85 ? 28.573 2.305 -31.723 1.00 96.06 85 SER A N 1
ATOM 662 C CA . SER A 1 85 ? 27.234 1.798 -31.405 1.00 96.06 85 SER A CA 1
ATOM 663 C C . SER A 1 85 ? 26.658 0.987 -32.570 1.00 96.06 85 SER A C 1
ATOM 665 O O . SER A 1 85 ? 26.907 1.312 -33.731 1.00 96.06 85 SER A O 1
ATOM 667 N N . VAL A 1 86 ? 25.840 -0.029 -32.285 1.00 96.38 86 VAL A N 1
ATOM 668 C CA . VAL A 1 86 ? 25.188 -0.871 -33.311 1.00 96.38 86 VAL A CA 1
ATOM 669 C C . VAL A 1 86 ? 23.667 -0.737 -33.230 1.00 96.38 86 VAL A C 1
ATOM 671 O O . VAL A 1 86 ? 23.100 -0.702 -32.137 1.00 96.38 86 VAL A O 1
ATOM 674 N N . ILE A 1 87 ? 22.994 -0.650 -34.380 1.00 96.81 87 ILE A N 1
ATOM 675 C CA . ILE A 1 87 ? 21.553 -0.390 -34.452 1.00 96.81 87 ILE A CA 1
ATOM 676 C C . ILE A 1 87 ? 20.862 -1.159 -35.590 1.00 96.81 87 ILE A C 1
ATOM 678 O O . ILE A 1 87 ? 21.378 -1.234 -36.701 1.00 96.81 87 ILE A O 1
ATOM 682 N N . ALA A 1 88 ? 19.687 -1.743 -35.332 1.00 96.31 88 ALA A N 1
ATOM 683 C CA . ALA A 1 88 ? 18.951 -2.500 -36.358 1.00 96.31 88 ALA A CA 1
ATOM 684 C C . ALA A 1 88 ? 18.113 -1.623 -37.306 1.00 96.31 88 ALA A C 1
ATOM 686 O O . ALA A 1 88 ? 17.910 -2.002 -38.456 1.00 96.31 88 ALA A O 1
ATOM 687 N N . ALA A 1 89 ? 17.658 -0.444 -36.875 1.00 96.06 89 ALA A N 1
ATOM 688 C CA . ALA A 1 89 ? 16.995 0.514 -37.756 1.00 96.06 89 ALA A CA 1
ATOM 689 C C . ALA A 1 89 ? 17.260 1.962 -37.327 1.00 96.06 89 ALA A C 1
ATOM 691 O O . ALA A 1 89 ? 17.098 2.308 -36.158 1.00 96.06 89 ALA A O 1
ATOM 692 N N . LEU A 1 90 ? 17.657 2.807 -38.280 1.00 96.12 90 LEU A N 1
ATOM 693 C CA . LEU A 1 90 ? 18.036 4.200 -38.045 1.00 96.12 90 LEU A CA 1
ATOM 694 C C . LEU A 1 90 ? 17.339 5.135 -39.042 1.00 96.12 90 LEU A C 1
ATOM 696 O O . LEU A 1 90 ? 17.329 4.846 -40.242 1.00 96.12 90 LEU A O 1
ATOM 700 N N . SER A 1 91 ? 16.804 6.247 -38.528 1.00 95.56 91 SER A N 1
ATOM 701 C CA . SER A 1 91 ? 16.347 7.420 -39.287 1.00 95.56 91 SER A CA 1
ATOM 702 C C . SER A 1 91 ? 16.997 8.690 -38.719 1.00 95.56 91 SER A C 1
ATOM 704 O O . SER A 1 91 ? 16.845 9.002 -37.539 1.00 95.56 91 SER A O 1
ATOM 706 N N . ASP A 1 92 ? 17.727 9.419 -39.552 1.00 92.06 92 ASP A N 1
ATOM 707 C CA . ASP A 1 92 ? 18.372 10.707 -39.271 1.00 92.06 92 ASP A CA 1
ATOM 708 C C . ASP A 1 92 ? 17.869 11.734 -40.309 1.00 92.06 92 ASP A C 1
ATOM 710 O O . ASP A 1 92 ? 17.237 11.358 -41.297 1.00 92.06 92 ASP A O 1
ATOM 714 N N . GLU A 1 93 ? 18.142 13.028 -40.134 1.00 85.75 93 GLU A N 1
ATOM 715 C CA . GLU A 1 93 ? 17.781 14.036 -41.148 1.00 85.75 93 GLU A CA 1
ATOM 716 C C . GLU A 1 93 ? 18.495 13.767 -42.488 1.00 85.75 93 GLU A C 1
ATOM 718 O O . GLU A 1 93 ? 17.950 14.077 -43.546 1.00 85.75 93 GLU A O 1
ATOM 723 N N . ASN A 1 94 ? 19.660 13.106 -42.440 1.00 86.31 94 ASN A N 1
ATOM 724 C CA . ASN A 1 94 ? 20.498 12.773 -43.598 1.00 86.31 94 ASN A CA 1
ATOM 725 C C . ASN A 1 94 ? 20.469 11.280 -43.999 1.00 86.31 94 ASN A C 1
ATOM 727 O O . ASN A 1 94 ? 21.230 10.867 -44.872 1.00 86.31 94 ASN A O 1
ATOM 731 N N . LEU A 1 95 ? 19.637 10.443 -43.364 1.00 89.44 95 LEU A N 1
ATOM 732 C CA . LEU A 1 95 ? 19.577 8.998 -43.636 1.00 89.44 95 LEU A CA 1
ATOM 733 C C . LEU A 1 95 ? 18.185 8.440 -43.352 1.00 89.44 95 LEU A C 1
ATOM 735 O O . LEU A 1 95 ? 17.721 8.510 -42.219 1.00 89.44 95 LEU A O 1
ATOM 739 N N . ASN A 1 96 ? 17.562 7.779 -44.334 1.00 85.38 96 ASN A N 1
ATOM 740 C CA . ASN A 1 96 ? 16.258 7.125 -44.165 1.00 85.38 96 ASN A CA 1
ATOM 741 C C . ASN A 1 96 ? 15.212 8.053 -43.516 1.00 85.38 96 ASN A C 1
ATOM 743 O O . ASN A 1 96 ? 14.514 7.655 -42.576 1.00 85.38 96 ASN A O 1
ATOM 747 N N . LYS A 1 97 ? 15.151 9.315 -43.951 1.00 85.31 97 LYS A N 1
ATOM 748 C CA . LYS A 1 97 ? 14.200 10.293 -43.419 1.00 85.31 97 LYS A CA 1
ATOM 749 C C . LYS A 1 97 ? 12.772 9.740 -43.540 1.00 85.31 97 LYS A C 1
ATOM 751 O O . LYS A 1 97 ? 12.443 9.102 -44.536 1.00 85.31 97 LYS A O 1
ATOM 756 N N . ASP A 1 98 ? 11.969 9.929 -42.496 1.00 80.31 98 ASP A N 1
ATOM 757 C CA . ASP A 1 98 ? 10.563 9.502 -42.418 1.00 80.31 98 ASP A CA 1
ATOM 758 C C . ASP A 1 98 ? 10.326 7.972 -42.560 1.00 80.31 98 ASP A C 1
ATOM 760 O O . ASP A 1 98 ? 9.188 7.518 -42.677 1.00 80.31 98 ASP A O 1
ATOM 764 N N . LYS A 1 99 ? 11.388 7.148 -42.468 1.00 88.69 99 LYS A N 1
ATOM 765 C CA . LYS A 1 99 ? 11.315 5.675 -42.444 1.00 88.69 99 LYS A CA 1
ATOM 766 C C . LYS A 1 99 ? 10.478 5.163 -41.269 1.00 88.69 99 LYS A C 1
ATOM 768 O O . LYS A 1 99 ? 10.637 5.608 -40.132 1.00 88.69 99 LYS A O 1
ATOM 773 N N . ASP A 1 100 ? 9.675 4.136 -41.542 1.00 92.06 100 ASP A N 1
ATOM 774 C CA . ASP A 1 100 ? 9.023 3.317 -40.522 1.00 92.06 100 ASP A CA 1
ATOM 775 C C . ASP A 1 100 ? 10.060 2.630 -39.613 1.00 92.06 100 ASP A C 1
ATOM 777 O O . ASP A 1 100 ? 10.859 1.802 -40.055 1.00 92.06 100 ASP A O 1
ATOM 781 N N . LEU A 1 101 ? 10.018 2.965 -38.322 1.00 96.12 101 LEU A N 1
ATOM 782 C CA . LEU A 1 101 ? 10.837 2.375 -37.261 1.00 96.12 101 LEU A CA 1
ATOM 783 C C . LEU A 1 101 ? 9.967 1.584 -36.270 1.00 96.12 101 LEU A C 1
ATOM 785 O O . LEU A 1 101 ? 10.123 1.695 -35.046 1.00 96.12 101 LEU A O 1
ATOM 789 N N . SER A 1 102 ? 9.017 0.816 -36.810 1.00 97.19 102 SER A N 1
ATOM 790 C CA . SER A 1 102 ? 8.202 -0.139 -36.063 1.00 97.19 102 SER A CA 1
ATOM 791 C C . SER A 1 102 ? 8.705 -1.584 -36.164 1.00 97.19 102 SER A C 1
ATOM 793 O O . SER A 1 102 ? 9.152 -2.027 -37.224 1.00 97.19 102 SER A O 1
ATOM 795 N N . GLY A 1 103 ? 8.572 -2.359 -35.085 1.00 97.19 103 GLY A N 1
ATOM 796 C CA . GLY A 1 103 ? 8.628 -3.828 -35.127 1.00 97.19 103 GLY A CA 1
ATOM 797 C C . GLY A 1 103 ? 9.982 -4.471 -35.470 1.00 97.19 103 GLY A C 1
ATOM 798 O O . GLY A 1 103 ? 10.012 -5.644 -35.844 1.00 97.19 103 GLY A O 1
ATOM 799 N N . TYR A 1 104 ? 11.101 -3.750 -35.359 1.00 97.94 104 TYR A N 1
ATOM 800 C CA . TYR A 1 104 ? 12.441 -4.321 -35.531 1.00 97.94 104 TYR A CA 1
ATOM 801 C C . TYR A 1 104 ? 12.853 -5.175 -34.326 1.00 97.94 104 TYR A C 1
ATOM 803 O O . TYR A 1 104 ? 12.649 -4.792 -33.177 1.00 97.94 104 TYR A O 1
ATOM 811 N N . ALA A 1 105 ? 13.466 -6.330 -34.580 1.00 98.06 105 ALA A N 1
ATOM 812 C CA . ALA A 1 105 ? 13.881 -7.309 -33.582 1.00 98.06 105 ALA A CA 1
ATOM 813 C C . ALA A 1 105 ? 15.390 -7.593 -33.680 1.00 98.06 105 ALA A C 1
ATOM 815 O O . ALA A 1 105 ? 15.831 -8.325 -34.569 1.00 98.06 105 ALA A O 1
ATOM 816 N N . LEU A 1 106 ? 16.177 -7.047 -32.750 1.00 98.06 106 LEU A N 1
ATOM 817 C CA . LEU A 1 106 ? 17.630 -7.225 -32.683 1.00 98.06 106 LEU A CA 1
ATOM 818 C C . LEU A 1 106 ? 18.002 -8.288 -31.644 1.00 98.06 106 LEU A C 1
ATOM 820 O O . LEU A 1 106 ? 17.725 -8.124 -30.459 1.00 98.06 106 LEU A O 1
ATOM 824 N N . ASN A 1 107 ? 18.640 -9.374 -32.082 1.00 97.69 107 ASN A N 1
ATOM 825 C CA . ASN A 1 107 ? 18.961 -10.529 -31.241 1.00 97.69 107 ASN A CA 1
ATOM 826 C C . ASN A 1 107 ? 20.478 -10.640 -31.048 1.00 97.69 107 ASN A C 1
ATOM 828 O O . ASN A 1 107 ? 21.200 -10.982 -31.981 1.00 97.69 107 ASN A O 1
ATOM 832 N N . VAL A 1 108 ? 20.957 -10.351 -29.843 1.00 96.50 108 VAL A N 1
ATOM 833 C CA . VAL A 1 108 ? 22.361 -10.409 -29.424 1.00 96.50 108 VAL A CA 1
ATOM 834 C C . VAL A 1 108 ? 22.595 -11.700 -28.644 1.00 96.50 108 VAL A C 1
ATOM 836 O O . VAL A 1 108 ? 21.894 -11.954 -27.662 1.00 96.50 108 VAL A O 1
ATOM 839 N N . LYS A 1 109 ? 23.568 -12.523 -29.052 1.00 94.19 109 LYS A N 1
ATOM 840 C CA . LYS A 1 109 ? 23.870 -13.777 -28.344 1.00 94.19 109 LYS A CA 1
ATOM 841 C C . LYS A 1 109 ? 25.357 -14.135 -28.343 1.00 94.19 109 LYS A C 1
ATOM 843 O O . LYS A 1 109 ? 26.035 -13.995 -29.362 1.00 94.19 109 LYS A O 1
ATOM 848 N N . ASN A 1 110 ? 25.822 -14.675 -27.212 1.00 93.69 110 ASN A N 1
ATOM 849 C CA . ASN A 1 110 ? 27.182 -15.178 -26.993 1.00 93.69 110 ASN A CA 1
ATOM 850 C C . ASN A 1 110 ? 28.279 -14.129 -27.292 1.00 93.69 110 ASN A C 1
ATOM 852 O O . ASN A 1 110 ? 29.309 -14.459 -27.891 1.00 93.69 110 ASN A O 1
ATOM 856 N N . LEU A 1 111 ? 28.058 -12.860 -26.918 1.00 93.69 111 LEU A N 1
ATOM 857 C CA . LEU A 1 111 ? 29.069 -11.803 -27.039 1.00 93.69 111 LEU A CA 1
ATOM 858 C C . LEU A 1 111 ? 29.837 -11.606 -25.727 1.00 93.69 111 LEU A C 1
ATOM 860 O O . LEU A 1 111 ? 29.251 -11.579 -24.651 1.00 93.69 111 LEU A O 1
ATOM 864 N N . ASP A 1 112 ? 31.147 -11.398 -25.832 1.00 94.19 112 ASP A N 1
ATOM 865 C CA . ASP A 1 112 ? 31.985 -10.885 -24.746 1.00 94.19 112 ASP A CA 1
ATOM 866 C C . ASP A 1 112 ? 32.408 -9.454 -25.093 1.00 94.19 112 ASP A C 1
ATOM 868 O O . ASP A 1 112 ? 33.160 -9.243 -26.049 1.00 94.19 112 ASP A O 1
ATOM 872 N N . PHE A 1 113 ? 31.926 -8.481 -24.320 1.00 92.88 113 PHE A N 1
ATOM 873 C CA . PHE A 1 113 ? 32.125 -7.047 -24.550 1.00 92.88 113 PHE A CA 1
ATOM 874 C C . PHE A 1 113 ? 33.516 -6.509 -24.158 1.00 92.88 113 PHE A C 1
ATOM 876 O O . PHE A 1 113 ? 33.785 -5.321 -24.355 1.00 92.88 113 PHE A O 1
ATOM 883 N N . LEU A 1 114 ? 34.428 -7.366 -23.678 1.00 90.94 114 LEU A N 1
ATOM 884 C CA . LEU A 1 114 ? 35.871 -7.080 -23.693 1.00 90.94 114 LEU A CA 1
ATOM 885 C C . LEU A 1 114 ? 36.512 -7.461 -25.034 1.00 90.94 114 LEU A C 1
ATOM 887 O O . LEU A 1 114 ? 37.392 -6.752 -25.514 1.00 90.94 114 LEU A O 1
ATOM 891 N N . SER A 1 115 ? 36.042 -8.541 -25.665 1.00 88.12 115 SER A N 1
ATOM 892 C CA . SER A 1 115 ? 36.568 -9.043 -26.944 1.00 88.12 115 SER A CA 1
ATOM 893 C C . SER A 1 115 ? 36.080 -8.288 -28.191 1.00 88.12 115 SER A C 1
ATOM 895 O O . SER A 1 115 ? 36.549 -8.573 -29.294 1.00 88.12 115 SER A O 1
ATOM 897 N N . VAL A 1 116 ? 35.137 -7.345 -28.048 1.00 87.38 116 VAL A N 1
ATOM 898 C CA . VAL A 1 116 ? 34.551 -6.585 -29.167 1.00 87.38 116 VAL A CA 1
ATOM 899 C C . VAL A 1 116 ? 34.544 -5.076 -28.911 1.00 87.38 116 VAL A C 1
ATOM 901 O O . VAL A 1 116 ? 34.408 -4.616 -27.780 1.00 87.38 116 VAL A O 1
ATOM 904 N N . LYS A 1 117 ? 34.651 -4.287 -29.987 1.00 86.75 117 LYS A N 1
ATOM 905 C CA . LYS A 1 117 ? 34.751 -2.815 -29.941 1.00 86.75 117 LYS A CA 1
ATOM 906 C C . LYS A 1 117 ? 33.395 -2.083 -29.808 1.00 86.75 117 LYS A C 1
ATOM 908 O O . LYS A 1 117 ? 33.385 -0.854 -29.802 1.00 86.75 117 LYS A O 1
ATOM 913 N N . ILE A 1 118 ? 32.273 -2.808 -29.684 1.00 87.31 118 ILE A N 1
ATOM 914 C CA . ILE A 1 118 ? 30.905 -2.248 -29.653 1.00 87.31 118 ILE A CA 1
ATOM 915 C C . ILE A 1 118 ? 30.691 -1.406 -28.392 1.00 87.31 118 ILE A C 1
ATOM 917 O O . ILE A 1 118 ? 30.419 -1.957 -27.323 1.00 87.31 118 ILE A O 1
ATOM 921 N N . LYS A 1 119 ? 30.804 -0.079 -28.509 1.00 85.44 119 LYS A N 1
ATOM 922 C CA . LYS A 1 119 ? 30.585 0.887 -27.420 1.00 85.44 119 LYS A CA 1
ATOM 923 C C . LYS A 1 119 ? 30.090 2.230 -27.988 1.00 85.44 119 LYS A C 1
ATOM 925 O O . LYS A 1 119 ? 30.541 2.615 -29.065 1.00 85.44 119 LYS A O 1
ATOM 930 N N . PRO A 1 120 ? 29.232 2.985 -27.276 1.00 90.56 120 PRO A N 1
ATOM 931 C CA . PRO A 1 120 ? 28.610 2.636 -25.999 1.00 90.56 120 PRO A CA 1
ATOM 932 C C . PRO A 1 120 ? 27.256 1.905 -26.101 1.00 90.56 120 PRO A C 1
ATOM 934 O O . PRO A 1 120 ? 26.763 1.486 -25.060 1.00 90.56 120 PRO A O 1
ATOM 937 N N . ARG A 1 121 ? 26.611 1.749 -27.276 1.00 95.31 121 ARG A N 1
ATOM 938 C CA . ARG A 1 121 ? 25.202 1.271 -27.334 1.00 95.31 121 ARG A CA 1
ATOM 939 C C . ARG A 1 121 ? 24.892 0.143 -28.308 1.00 95.31 121 ARG A C 1
ATOM 941 O O . ARG A 1 121 ? 25.533 -0.010 -29.346 1.00 95.31 121 ARG A O 1
ATOM 948 N N . ILE A 1 122 ? 23.807 -0.566 -28.002 1.00 96.94 122 ILE A N 1
ATOM 949 C CA . ILE A 1 122 ? 23.100 -1.480 -28.902 1.00 96.94 122 ILE A CA 1
ATOM 950 C C . ILE A 1 122 ? 21.608 -1.113 -28.887 1.00 96.94 122 ILE A C 1
ATOM 952 O O . ILE A 1 122 ? 21.007 -1.046 -27.815 1.00 96.94 122 ILE A O 1
ATOM 956 N N . LEU A 1 123 ? 20.998 -0.863 -30.051 1.00 97.94 123 LEU A N 1
ATOM 957 C CA . LEU A 1 123 ? 19.597 -0.427 -30.155 1.00 97.94 123 LEU A CA 1
ATOM 958 C C . LEU A 1 123 ? 18.812 -1.237 -31.197 1.00 97.94 123 LEU A C 1
ATOM 960 O O . LEU A 1 123 ? 19.310 -1.471 -32.296 1.00 97.94 123 LEU A O 1
ATOM 964 N N . ALA A 1 124 ? 17.555 -1.601 -30.919 1.00 98.19 124 ALA A N 1
ATOM 965 C CA . ALA A 1 124 ? 16.700 -2.169 -31.971 1.00 98.19 124 ALA A CA 1
ATOM 966 C C . ALA A 1 124 ? 16.197 -1.089 -32.959 1.00 98.19 124 ALA A C 1
ATOM 968 O O . ALA A 1 124 ? 16.192 -1.336 -34.163 1.00 98.19 124 ALA A O 1
ATOM 969 N N . ALA A 1 125 ? 15.888 0.129 -32.498 1.00 98.06 125 ALA A N 1
ATOM 970 C CA . ALA A 1 125 ? 15.636 1.277 -33.379 1.00 98.06 125 ALA A CA 1
ATOM 971 C C . ALA A 1 125 ? 16.105 2.624 -32.796 1.00 98.06 125 ALA A C 1
ATOM 973 O O . ALA A 1 125 ? 16.173 2.799 -31.576 1.00 98.06 125 ALA A O 1
ATOM 974 N N . GLY A 1 126 ? 16.395 3.589 -33.673 1.00 97.50 126 GLY A N 1
ATOM 975 C CA . GLY A 1 126 ? 16.842 4.940 -33.322 1.00 97.50 126 GLY A CA 1
ATOM 976 C C . GLY A 1 126 ? 16.377 5.988 -34.331 1.00 97.50 126 GLY A C 1
ATOM 977 O O . GLY A 1 126 ? 16.391 5.734 -35.535 1.00 97.50 126 GLY A O 1
ATOM 978 N N . ALA A 1 127 ? 15.973 7.165 -33.852 1.00 97.06 127 ALA A N 1
ATOM 979 C CA . ALA A 1 127 ? 15.432 8.227 -34.697 1.00 97.06 127 ALA A CA 1
ATOM 980 C C . ALA A 1 127 ? 15.890 9.633 -34.292 1.00 97.06 127 ALA A C 1
ATOM 982 O O . ALA A 1 127 ? 16.037 9.938 -33.110 1.00 97.06 127 ALA A O 1
ATOM 983 N N . TYR A 1 128 ? 16.036 10.527 -35.268 1.00 95.31 128 TYR A N 1
ATOM 984 C CA . TYR A 1 128 ? 16.226 11.949 -34.990 1.00 95.31 128 TYR A CA 1
ATOM 985 C C . TYR A 1 128 ? 14.875 12.655 -34.787 1.00 95.31 128 TYR A C 1
ATOM 987 O O . TYR A 1 128 ? 14.645 13.261 -33.741 1.00 95.31 128 TYR A O 1
ATOM 995 N N . SER A 1 129 ? 13.946 12.520 -35.741 1.00 93.81 129 SER A N 1
ATOM 996 C CA . SER A 1 129 ? 12.596 13.114 -35.655 1.00 93.81 129 SER A CA 1
ATOM 997 C C . SER A 1 129 ? 11.467 12.087 -35.511 1.00 93.81 129 SER A C 1
ATOM 999 O O . SER A 1 129 ? 10.469 12.366 -34.850 1.00 93.81 129 SER A O 1
ATOM 1001 N N . SER A 1 130 ? 11.617 10.903 -36.105 1.00 94.88 130 SER A N 1
ATOM 1002 C CA . SER A 1 130 ? 10.571 9.875 -36.185 1.00 94.88 130 SER A CA 1
ATOM 1003 C C . SER A 1 130 ? 10.240 9.229 -34.831 1.00 94.88 130 SER A C 1
ATOM 1005 O O . SER A 1 130 ? 11.055 9.203 -33.905 1.00 94.88 130 SER A O 1
ATOM 1007 N N . ASN A 1 131 ? 9.043 8.650 -34.718 1.00 96.50 131 ASN A N 1
ATOM 1008 C CA . ASN A 1 131 ? 8.693 7.772 -33.597 1.00 96.50 131 ASN A CA 1
ATOM 1009 C C . ASN A 1 131 ? 9.389 6.408 -33.742 1.00 96.50 131 ASN A C 1
ATOM 1011 O O . ASN A 1 131 ? 9.539 5.908 -34.854 1.00 96.50 131 ASN A O 1
ATOM 1015 N N . VAL A 1 132 ? 9.736 5.772 -32.621 1.00 97.94 132 VAL A N 1
ATOM 1016 C CA . VAL A 1 132 ? 10.240 4.386 -32.571 1.00 97.94 132 VAL A CA 1
ATOM 1017 C C . VAL A 1 132 ? 9.283 3.526 -31.756 1.00 97.94 132 VAL A C 1
ATOM 1019 O O . VAL A 1 132 ? 8.972 3.860 -30.606 1.00 97.94 132 VAL A O 1
ATOM 1022 N N . SER A 1 133 ? 8.763 2.439 -32.333 1.00 98.25 133 SER A N 1
ATOM 1023 C CA . SER A 1 133 ? 7.728 1.656 -31.645 1.00 98.25 133 SER A CA 1
ATOM 1024 C C . SER A 1 133 ? 7.732 0.149 -31.875 1.00 98.25 133 SER A C 1
ATOM 1026 O O . SER A 1 133 ? 8.191 -0.334 -32.898 1.00 98.25 133 SER A O 1
ATOM 1028 N N . GLN A 1 134 ? 7.207 -0.618 -30.916 1.00 98.31 134 GLN A N 1
ATOM 1029 C CA . GLN A 1 134 ? 7.074 -2.086 -31.011 1.00 98.31 134 GLN A CA 1
ATOM 1030 C C . GLN A 1 134 ? 8.400 -2.850 -31.253 1.00 98.31 134 GLN A C 1
ATOM 1032 O O . GLN A 1 134 ? 8.389 -4.054 -31.509 1.00 98.31 134 GLN A O 1
ATOM 1037 N N . ASN A 1 135 ? 9.556 -2.182 -31.175 1.00 98.75 135 ASN A N 1
ATOM 1038 C CA . ASN A 1 135 ? 10.857 -2.790 -31.444 1.00 98.75 135 ASN A CA 1
ATOM 1039 C C . ASN A 1 135 ? 11.305 -3.633 -30.246 1.00 98.75 135 ASN A C 1
ATOM 1041 O O . ASN A 1 135 ? 11.034 -3.276 -29.104 1.00 98.75 135 ASN A O 1
ATOM 1045 N N . THR A 1 136 ? 12.012 -4.736 -30.481 1.00 98.75 136 THR A N 1
ATOM 1046 C CA . THR A 1 136 ? 12.498 -5.645 -29.436 1.00 98.75 136 THR A CA 1
ATOM 1047 C C . THR A 1 136 ? 14.010 -5.827 -29.519 1.00 98.75 136 THR A C 1
ATOM 1049 O O . THR A 1 136 ? 14.529 -6.253 -30.547 1.00 98.75 136 THR A O 1
ATOM 1052 N N . LEU A 1 137 ? 14.719 -5.597 -28.414 1.00 98.75 137 LEU A N 1
ATOM 1053 C CA . LEU A 1 137 ? 16.099 -6.051 -28.235 1.00 98.75 137 LEU A CA 1
ATOM 1054 C C . LEU A 1 137 ? 16.104 -7.302 -27.346 1.00 98.75 137 LEU A C 1
ATOM 1056 O O . LEU A 1 137 ? 15.602 -7.282 -26.225 1.00 98.75 137 LEU A O 1
ATOM 1060 N N . ASN A 1 138 ? 16.677 -8.395 -27.838 1.00 98.56 138 ASN A N 1
ATOM 1061 C CA . ASN A 1 138 ? 16.931 -9.613 -27.070 1.00 98.56 138 ASN A CA 1
ATOM 1062 C C . ASN A 1 138 ? 18.439 -9.742 -26.859 1.00 98.56 138 ASN A C 1
ATOM 1064 O O . ASN A 1 138 ? 19.184 -9.665 -27.832 1.00 98.56 138 ASN A O 1
ATOM 1068 N N . LEU A 1 139 ? 18.894 -9.944 -25.625 1.00 98.06 139 LEU A N 1
ATOM 1069 C CA . LEU A 1 139 ? 20.309 -10.112 -25.296 1.00 98.06 139 LEU A CA 1
ATOM 1070 C C . LEU A 1 139 ? 20.472 -11.289 -24.329 1.00 98.06 139 LEU A C 1
ATOM 1072 O O . LEU A 1 139 ? 19.978 -11.254 -23.201 1.00 98.06 139 LEU A O 1
ATOM 1076 N N . SER A 1 140 ? 21.125 -12.352 -24.799 1.00 97.69 140 SER A N 1
ATOM 1077 C CA . SER A 1 140 ? 21.290 -13.605 -24.056 1.00 97.69 140 SER A CA 1
ATOM 1078 C C . SER A 1 140 ? 22.747 -14.048 -23.971 1.00 97.69 140 SER A C 1
ATOM 1080 O O . SER A 1 140 ? 23.504 -13.887 -24.933 1.00 97.69 140 SER A O 1
ATOM 1082 N N . ASP A 1 141 ? 23.108 -14.680 -22.855 1.00 96.62 141 ASP A N 1
ATOM 1083 C CA . ASP A 1 141 ? 24.379 -15.389 -22.658 1.00 96.62 141 ASP A CA 1
ATOM 1084 C C . ASP A 1 141 ? 25.621 -14.533 -23.003 1.00 96.62 141 ASP A C 1
ATOM 1086 O O . ASP A 1 141 ? 26.577 -15.009 -23.617 1.00 96.62 141 ASP A O 1
ATOM 1090 N N . SER A 1 142 ? 25.573 -13.230 -22.696 1.00 95.62 142 SER A N 1
ATOM 1091 C CA . SER A 1 142 ? 26.571 -12.237 -23.121 1.00 95.62 142 SER A CA 1
ATOM 1092 C C . SER A 1 142 ? 27.184 -11.496 -21.926 1.00 95.62 142 SER A C 1
ATOM 1094 O O . SER A 1 142 ? 26.483 -11.083 -21.002 1.00 95.62 142 SER A O 1
ATOM 1096 N N . VAL A 1 143 ? 28.507 -11.334 -21.925 1.00 95.56 143 VAL A N 1
ATOM 1097 C CA . VAL A 1 143 ? 29.305 -11.032 -20.723 1.00 95.56 143 VAL A CA 1
ATOM 1098 C C . VAL A 1 143 ? 30.121 -9.743 -20.836 1.00 95.56 143 VAL A C 1
ATOM 1100 O O . VAL A 1 143 ? 30.394 -9.243 -21.926 1.00 95.56 143 VAL A O 1
ATOM 1103 N N . ASN A 1 144 ? 30.540 -9.223 -19.678 1.00 95.12 144 ASN A N 1
ATOM 1104 C CA . ASN A 1 144 ? 31.447 -8.079 -19.519 1.00 95.12 144 ASN A CA 1
ATOM 1105 C C . ASN A 1 144 ? 30.956 -6.729 -20.092 1.00 95.12 144 ASN A C 1
ATOM 1107 O O . ASN A 1 144 ? 31.755 -5.822 -20.317 1.00 95.12 144 ASN A O 1
ATOM 1111 N N . GLY A 1 145 ? 29.647 -6.548 -20.292 1.00 93.62 145 GLY A N 1
ATOM 1112 C CA . GLY A 1 145 ? 29.039 -5.345 -20.881 1.00 93.62 145 GLY A CA 1
ATOM 1113 C C . GLY A 1 145 ? 28.988 -4.106 -19.981 1.00 93.62 145 GLY A C 1
ATOM 1114 O O . GLY A 1 145 ? 28.083 -3.294 -20.137 1.00 93.62 145 GLY A O 1
ATOM 1115 N N . THR A 1 146 ? 29.931 -3.927 -19.051 1.00 90.06 146 THR A N 1
ATOM 1116 C CA . THR A 1 146 ? 29.934 -2.868 -18.012 1.00 90.06 146 THR A CA 1
ATOM 1117 C C . THR A 1 146 ? 30.083 -1.433 -18.536 1.00 90.06 146 THR A C 1
ATOM 1119 O O . THR A 1 146 ? 30.129 -0.495 -17.752 1.00 90.06 146 THR A O 1
ATOM 1122 N N . ASN A 1 147 ? 30.169 -1.249 -19.855 1.00 91.88 147 ASN A N 1
ATOM 1123 C CA . ASN A 1 147 ? 30.181 0.047 -20.541 1.00 91.88 147 ASN A CA 1
ATOM 1124 C C . ASN A 1 147 ? 29.275 0.018 -21.794 1.00 91.88 147 ASN A C 1
ATOM 1126 O O . ASN A 1 147 ? 29.574 0.663 -22.799 1.00 91.88 147 ASN A O 1
ATOM 1130 N N . VAL A 1 148 ? 28.218 -0.805 -21.769 1.00 95.75 148 VAL A N 1
ATOM 1131 C CA . VAL A 1 148 ? 27.292 -1.015 -22.892 1.00 95.75 148 VAL A CA 1
ATOM 1132 C C . VAL A 1 148 ? 25.854 -0.746 -22.444 1.00 95.75 148 VAL A C 1
ATOM 1134 O O . VAL A 1 148 ? 25.403 -1.265 -21.427 1.00 95.75 148 VAL A O 1
ATOM 1137 N N . GLU A 1 149 ? 25.128 0.049 -23.225 1.00 97.31 149 GLU A N 1
ATOM 1138 C CA . GLU A 1 149 ? 23.722 0.398 -23.014 1.00 97.31 149 GLU A CA 1
ATOM 1139 C C . GLU A 1 149 ? 22.836 -0.295 -24.066 1.00 97.31 149 GLU A C 1
ATOM 1141 O O . GLU A 1 149 ? 23.011 -0.089 -25.269 1.00 97.31 149 GLU A O 1
ATOM 1146 N N . ALA A 1 150 ? 21.870 -1.106 -23.628 1.00 98.12 150 ALA A N 1
ATOM 1147 C CA . ALA A 1 150 ? 20.889 -1.762 -24.495 1.00 98.12 150 ALA A CA 1
ATOM 1148 C C . ALA A 1 150 ? 19.562 -0.989 -24.516 1.00 98.12 150 ALA A C 1
ATOM 1150 O O . ALA A 1 150 ? 18.951 -0.777 -23.466 1.00 98.12 150 ALA A O 1
ATOM 1151 N N . ARG A 1 151 ? 19.076 -0.611 -25.707 1.00 98.31 151 ARG A N 1
ATOM 1152 C CA . ARG A 1 151 ? 17.788 0.085 -25.874 1.00 98.31 151 ARG A CA 1
ATOM 1153 C C . ARG A 1 151 ? 16.821 -0.646 -26.807 1.00 98.31 151 ARG A C 1
ATOM 1155 O O . ARG A 1 151 ? 17.200 -1.059 -27.903 1.00 98.31 151 ARG A O 1
ATOM 1162 N N . GLY A 1 152 ? 15.547 -0.728 -26.422 1.00 98.25 152 GLY A N 1
ATOM 1163 C CA . GLY A 1 152 ? 14.482 -1.178 -27.328 1.00 98.25 152 GLY A CA 1
ATOM 1164 C C . GLY A 1 152 ? 14.209 -0.135 -28.417 1.00 98.25 152 GLY A C 1
ATOM 1165 O O . GLY A 1 152 ? 14.172 -0.463 -29.598 1.00 98.25 152 GLY A O 1
ATOM 1166 N N . GLY A 1 153 ? 14.129 1.145 -28.046 1.00 97.88 153 GLY A N 1
ATOM 1167 C CA . GLY A 1 153 ? 14.080 2.250 -29.005 1.00 97.88 153 GLY A CA 1
ATOM 1168 C C . GLY A 1 153 ? 14.556 3.578 -28.417 1.00 97.88 153 GLY A C 1
ATOM 1169 O O . GLY A 1 153 ? 14.326 3.846 -27.238 1.00 97.88 153 GLY A O 1
ATOM 1170 N N . HIS A 1 154 ? 15.192 4.421 -29.236 1.00 98.06 154 HIS A N 1
ATOM 1171 C CA . HIS A 1 154 ? 15.506 5.811 -28.886 1.00 98.06 154 HIS A CA 1
ATOM 1172 C C . HIS A 1 154 ? 15.001 6.820 -29.930 1.00 98.06 154 HIS A C 1
ATOM 1174 O O . HIS A 1 154 ? 15.024 6.526 -31.123 1.00 98.06 154 HIS A O 1
ATOM 1180 N N . SER A 1 155 ? 14.586 8.020 -29.515 1.00 96.88 155 SER A N 1
ATOM 1181 C CA . SER A 1 155 ? 14.350 9.130 -30.448 1.00 96.88 155 SER A CA 1
ATOM 1182 C C . SER A 1 155 ? 14.649 10.506 -29.842 1.00 96.88 155 SER A C 1
ATOM 1184 O O . SER A 1 155 ? 14.293 10.776 -28.694 1.00 96.88 155 SER A O 1
ATOM 1186 N N . TYR A 1 156 ? 15.281 11.398 -30.611 1.00 96.38 156 TYR A N 1
ATOM 1187 C CA . TYR A 1 156 ? 15.601 12.753 -30.151 1.00 96.38 156 TYR A CA 1
ATOM 1188 C C . TYR A 1 156 ? 14.340 13.629 -30.034 1.00 96.38 156 TYR A C 1
ATOM 1190 O O . TYR A 1 156 ? 13.983 14.037 -28.924 1.00 96.38 156 TYR A O 1
ATOM 1198 N N . LYS A 1 157 ? 13.632 13.889 -31.146 1.00 95.19 157 LYS A N 1
ATOM 1199 C CA . LYS A 1 157 ? 12.384 14.684 -31.160 1.00 95.19 157 LYS A CA 1
ATOM 1200 C C . LYS A 1 157 ? 11.111 13.830 -31.063 1.00 95.19 157 LYS A C 1
ATOM 1202 O O . LYS A 1 157 ? 10.104 14.318 -30.557 1.00 95.19 157 LYS A O 1
ATOM 1207 N N . GLY A 1 158 ? 11.139 12.585 -31.542 1.00 95.81 158 GLY A N 1
ATOM 1208 C CA . GLY A 1 158 ? 9.982 11.683 -31.595 1.00 95.81 158 GLY A CA 1
ATOM 1209 C C . GLY A 1 158 ? 9.798 10.834 -30.333 1.00 95.81 158 GLY A C 1
ATOM 1210 O O . GLY A 1 158 ? 10.639 10.815 -29.435 1.00 95.81 158 GLY A O 1
ATOM 1211 N N . ALA A 1 159 ? 8.670 10.130 -30.235 1.00 97.62 159 ALA A N 1
ATOM 1212 C CA . ALA A 1 159 ? 8.316 9.314 -29.073 1.00 97.62 159 ALA A CA 1
ATOM 1213 C C . ALA A 1 159 ? 8.847 7.872 -29.169 1.00 97.62 159 ALA A C 1
ATOM 1215 O O . ALA A 1 159 ? 8.920 7.296 -30.256 1.00 97.62 159 ALA A O 1
ATOM 1216 N N . ALA A 1 160 ? 9.127 7.263 -28.013 1.00 98.31 160 ALA A N 1
ATOM 1217 C CA . ALA A 1 160 ? 9.489 5.851 -27.889 1.00 98.31 160 ALA A CA 1
ATOM 1218 C C . ALA A 1 160 ? 8.344 5.074 -27.216 1.00 98.31 160 ALA A C 1
ATOM 1220 O O . ALA A 1 160 ? 8.062 5.287 -26.034 1.00 98.31 160 ALA A O 1
ATOM 1221 N N . GLN A 1 161 ? 7.645 4.217 -27.969 1.00 98.25 161 GLN A N 1
ATOM 1222 C CA . GLN A 1 161 ? 6.393 3.593 -27.515 1.00 98.25 161 GLN A CA 1
ATOM 1223 C C . GLN A 1 161 ? 6.333 2.074 -27.727 1.00 98.25 161 GLN A C 1
ATOM 1225 O O . GLN A 1 161 ? 6.596 1.593 -28.823 1.00 98.25 161 GLN A O 1
ATOM 1230 N N . ASN A 1 162 ? 5.887 1.306 -26.730 1.00 98.62 162 ASN A N 1
ATOM 1231 C CA . ASN A 1 162 ? 5.694 -0.153 -26.843 1.00 98.62 162 ASN A CA 1
ATOM 1232 C C . ASN A 1 162 ? 6.967 -0.957 -27.196 1.00 98.62 162 ASN A C 1
ATOM 1234 O O . ASN A 1 162 ? 6.870 -2.090 -27.664 1.00 98.62 162 ASN A O 1
ATOM 1238 N N . ASN A 1 163 ? 8.165 -0.389 -27.023 1.00 98.81 163 ASN A N 1
ATOM 1239 C CA . ASN A 1 163 ? 9.422 -1.089 -27.294 1.00 98.81 163 ASN A CA 1
ATOM 1240 C C . ASN A 1 163 ? 9.784 -2.024 -26.129 1.00 98.81 163 ASN A C 1
ATOM 1242 O O . ASN A 1 163 ? 9.396 -1.790 -24.983 1.00 98.81 163 ASN A O 1
ATOM 1246 N N . LYS A 1 164 ? 10.540 -3.085 -26.405 1.00 98.81 164 LYS A N 1
ATOM 1247 C CA . LYS A 1 164 ? 10.856 -4.151 -25.456 1.00 98.81 164 LYS A CA 1
ATOM 1248 C C . LYS A 1 164 ? 12.358 -4.416 -25.370 1.00 98.81 164 LYS A C 1
ATOM 1250 O O . LYS A 1 164 ? 13.042 -4.443 -26.391 1.00 98.81 164 LYS A O 1
ATOM 1255 N N . VAL A 1 165 ? 12.859 -4.711 -24.173 1.00 98.88 165 VAL A N 1
ATOM 1256 C CA . VAL A 1 165 ? 14.180 -5.327 -23.983 1.00 98.88 165 VAL A CA 1
ATOM 1257 C C . VAL A 1 165 ? 14.057 -6.587 -23.132 1.00 98.88 165 VAL A C 1
ATOM 1259 O O . VAL A 1 165 ? 13.410 -6.567 -22.088 1.00 98.88 165 VAL A O 1
ATOM 1262 N N . ASN A 1 166 ? 14.681 -7.683 -23.565 1.00 98.75 166 ASN A N 1
ATOM 1263 C CA . ASN A 1 166 ? 14.783 -8.929 -22.808 1.00 98.75 166 ASN A CA 1
ATOM 1264 C C . ASN A 1 166 ? 16.268 -9.266 -22.594 1.00 98.75 166 ASN A C 1
ATOM 1266 O O . ASN A 1 166 ? 16.974 -9.550 -23.560 1.00 98.75 166 ASN A O 1
ATOM 1270 N N . ILE A 1 167 ? 16.727 -9.251 -21.343 1.00 98.75 167 ILE A N 1
ATOM 1271 C CA . ILE A 1 167 ? 18.071 -9.665 -20.918 1.00 98.75 167 ILE A CA 1
ATOM 1272 C C . ILE A 1 167 ? 17.969 -11.044 -20.257 1.00 98.75 167 ILE A C 1
ATOM 1274 O O . ILE A 1 167 ? 17.058 -11.296 -19.462 1.00 98.75 167 ILE A O 1
ATOM 1278 N N . THR A 1 168 ? 18.864 -11.973 -20.587 1.00 98.56 168 THR A N 1
ATOM 1279 C CA . THR A 1 168 ? 18.889 -13.319 -19.986 1.00 98.56 168 THR A CA 1
ATOM 1280 C C . THR A 1 168 ? 20.319 -13.808 -19.784 1.00 98.56 168 THR A C 1
ATOM 1282 O O . THR A 1 168 ? 21.105 -13.794 -20.731 1.00 98.56 168 THR A O 1
ATOM 1285 N N . ALA A 1 169 ? 20.654 -14.235 -18.561 1.00 97.88 169 ALA A N 1
ATOM 1286 C CA . ALA A 1 169 ? 21.986 -14.717 -18.169 1.00 97.88 169 ALA A CA 1
ATOM 1287 C C . ALA A 1 169 ? 23.144 -13.853 -18.716 1.00 97.88 169 ALA A C 1
ATOM 1289 O O . ALA A 1 169 ? 24.076 -14.360 -19.338 1.00 97.88 169 ALA A O 1
ATOM 1290 N N . SER A 1 170 ? 23.032 -12.527 -18.582 1.00 98.06 170 SER A N 1
ATOM 1291 C CA . SER A 1 170 ? 23.950 -11.576 -19.224 1.00 98.06 170 SER A CA 1
ATOM 1292 C C . SER A 1 170 ? 24.332 -10.407 -18.322 1.00 98.06 170 SER A C 1
ATOM 1294 O O . SER A 1 170 ? 23.533 -9.977 -17.492 1.00 98.06 170 SER A O 1
ATOM 1296 N N . LYS A 1 171 ? 25.538 -9.863 -18.528 1.00 97.56 171 LYS A N 1
ATOM 1297 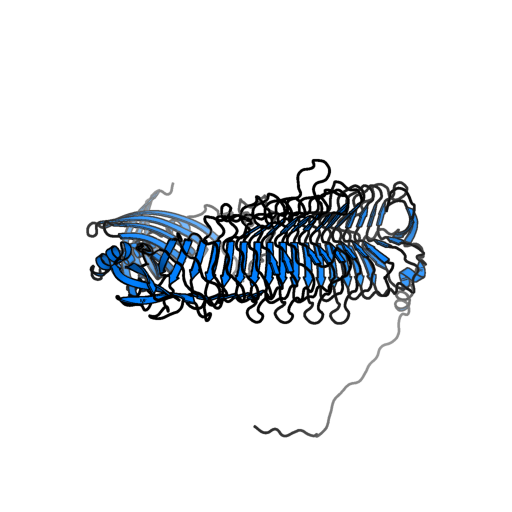C CA . LYS A 1 171 ? 26.093 -8.727 -17.775 1.00 97.56 171 LYS A CA 1
ATOM 1298 C C . LYS A 1 171 ? 26.220 -7.492 -18.663 1.00 97.56 171 LYS A C 1
ATOM 1300 O O . LYS A 1 171 ? 26.977 -7.520 -19.636 1.00 97.56 171 LYS A O 1
ATOM 1305 N N . ILE A 1 172 ? 25.507 -6.420 -18.321 1.00 96.69 172 ILE A N 1
ATOM 1306 C CA . ILE A 1 172 ? 25.427 -5.171 -19.096 1.00 96.69 172 ILE A CA 1
ATOM 1307 C C . ILE A 1 172 ? 25.257 -3.952 -18.171 1.00 96.69 172 ILE A C 1
ATOM 1309 O O . ILE A 1 172 ? 24.773 -4.094 -17.054 1.00 96.69 172 ILE A O 1
ATOM 1313 N N . ASP A 1 173 ? 25.670 -2.756 -18.593 1.00 97.81 173 ASP A N 1
ATOM 1314 C CA . ASP A 1 173 ? 25.596 -1.560 -17.743 1.00 97.81 173 ASP A CA 1
ATOM 1315 C C . ASP A 1 173 ? 24.159 -1.047 -17.583 1.00 97.81 173 ASP A C 1
ATOM 1317 O O . ASP A 1 173 ? 23.605 -1.036 -16.480 1.00 97.81 173 ASP A O 1
ATOM 1321 N N . ALA A 1 174 ? 23.545 -0.648 -18.697 1.00 98.06 174 ALA A N 1
ATOM 1322 C CA . ALA A 1 174 ? 22.266 0.046 -18.703 1.00 98.06 174 ALA A CA 1
ATOM 1323 C C . ALA A 1 174 ? 21.271 -0.581 -19.687 1.00 98.06 174 ALA A C 1
ATOM 1325 O O . ALA A 1 174 ? 21.633 -1.001 -20.787 1.00 98.06 174 ALA A O 1
ATOM 1326 N N . VAL A 1 175 ? 19.997 -0.621 -19.297 1.00 98.50 175 VAL A N 1
ATOM 1327 C CA . VAL A 1 175 ? 18.895 -1.178 -20.091 1.00 98.50 175 VAL A CA 1
ATOM 1328 C C . VAL A 1 175 ? 17.731 -0.196 -20.112 1.00 98.50 175 VAL A C 1
ATOM 1330 O O . VAL A 1 175 ? 17.230 0.183 -19.056 1.00 98.50 175 VAL A O 1
ATOM 1333 N N . LEU A 1 176 ? 17.290 0.226 -21.298 1.00 98.50 176 LEU A N 1
ATOM 1334 C CA . LEU A 1 176 ? 16.152 1.133 -21.465 1.00 98.50 176 LEU A CA 1
ATOM 1335 C C . LEU A 1 176 ? 15.121 0.495 -22.407 1.00 98.50 176 LEU A C 1
ATOM 1337 O O . LEU A 1 176 ? 15.424 0.238 -23.573 1.00 98.50 176 LEU A O 1
ATOM 1341 N N . GLY A 1 177 ? 13.893 0.271 -21.933 1.00 98.38 177 GLY A N 1
ATOM 1342 C CA . GLY A 1 177 ? 12.795 -0.244 -22.760 1.00 98.38 177 GLY A CA 1
ATOM 1343 C C . GLY A 1 177 ? 12.554 0.667 -23.962 1.00 98.38 177 GLY A C 1
ATOM 1344 O O . GLY A 1 177 ? 12.673 0.243 -25.110 1.00 98.38 177 GLY A O 1
ATOM 1345 N N . GLY A 1 178 ? 12.330 1.952 -23.691 1.00 98.00 178 GLY A N 1
ATOM 1346 C CA . GLY A 1 178 ? 12.383 3.017 -24.688 1.00 98.00 178 GLY A CA 1
ATOM 1347 C C . GLY A 1 178 ? 12.754 4.362 -24.068 1.00 98.00 178 GLY A C 1
ATOM 1348 O O . GLY A 1 178 ? 12.523 4.593 -22.880 1.00 98.00 178 GLY A O 1
ATOM 1349 N N . SER A 1 179 ? 13.330 5.268 -24.856 1.00 98.12 179 SER A N 1
ATOM 1350 C CA . SER A 1 179 ? 13.640 6.620 -24.381 1.00 98.12 179 SER A CA 1
ATOM 1351 C C . SER A 1 179 ? 13.475 7.705 -25.437 1.00 98.12 179 SER A C 1
ATOM 1353 O O . SER A 1 179 ? 13.715 7.486 -26.623 1.00 98.12 179 SER A O 1
ATOM 1355 N N . SER A 1 180 ? 13.076 8.896 -24.995 1.00 97.38 180 SER A N 1
ATOM 1356 C CA . SER A 1 180 ? 12.916 10.076 -25.848 1.00 97.38 180 SER A CA 1
ATOM 1357 C C . SER A 1 180 ? 13.573 11.292 -25.206 1.00 97.38 180 SER A C 1
ATOM 1359 O O . SER A 1 180 ? 13.592 11.398 -23.980 1.00 97.38 180 SER A O 1
ATOM 1361 N N . ARG A 1 181 ? 14.116 12.223 -25.996 1.00 94.69 181 ARG A N 1
ATOM 1362 C CA . ARG A 1 181 ? 14.596 13.497 -25.442 1.00 94.69 181 ARG A CA 1
ATOM 1363 C C . ARG A 1 181 ? 13.451 14.499 -25.299 1.00 94.69 181 ARG A C 1
ATOM 1365 O O . ARG A 1 181 ? 13.135 14.887 -24.186 1.00 94.69 181 ARG A O 1
ATOM 1372 N N . ILE A 1 182 ? 12.781 14.871 -26.389 1.00 92.56 182 ILE A N 1
ATOM 1373 C CA . ILE A 1 182 ? 11.772 15.950 -26.367 1.00 92.56 182 ILE A CA 1
ATOM 1374 C C . ILE A 1 182 ? 10.336 15.426 -26.177 1.00 92.56 182 ILE A C 1
ATOM 1376 O O . ILE A 1 182 ? 9.503 16.111 -25.581 1.00 92.56 182 ILE A O 1
ATOM 1380 N N . ALA A 1 183 ? 10.022 14.218 -26.653 1.00 95.88 183 ALA A N 1
ATOM 1381 C CA . ALA A 1 183 ? 8.685 13.626 -26.561 1.00 95.88 183 ALA A CA 1
ATOM 1382 C C . ALA A 1 183 ? 8.578 12.631 -25.387 1.00 95.88 183 ALA A C 1
ATOM 1384 O O . ALA A 1 183 ? 9.221 12.804 -24.353 1.00 95.88 183 ALA A O 1
ATOM 1385 N N . LYS A 1 184 ? 7.692 11.637 -25.501 1.00 97.31 184 LYS A N 1
ATOM 1386 C CA . LYS A 1 184 ? 7.303 10.711 -24.425 1.00 97.31 184 LYS A CA 1
ATOM 1387 C C . LYS A 1 184 ? 7.931 9.325 -24.575 1.00 97.31 184 LYS A C 1
ATOM 1389 O O . LYS A 1 184 ? 8.143 8.859 -25.699 1.00 97.31 184 LYS A O 1
ATOM 1394 N N . ALA A 1 185 ? 8.168 8.653 -23.449 1.00 98.25 185 ALA A N 1
ATOM 1395 C CA . ALA A 1 185 ? 8.589 7.252 -23.393 1.00 98.25 185 ALA A CA 1
ATOM 1396 C C . ALA A 1 185 ? 7.496 6.411 -22.709 1.00 98.25 185 ALA A C 1
ATOM 1398 O O . ALA A 1 185 ? 7.435 6.374 -21.481 1.00 98.25 185 ALA A O 1
ATOM 1399 N N . ASN A 1 186 ? 6.614 5.772 -23.489 1.00 98.50 186 ASN A N 1
ATOM 1400 C CA . ASN A 1 186 ? 5.396 5.132 -22.967 1.00 98.50 186 ASN A CA 1
ATOM 1401 C C . ASN A 1 186 ? 5.267 3.640 -23.290 1.00 98.50 186 ASN A C 1
ATOM 1403 O O . ASN A 1 186 ? 5.615 3.201 -24.385 1.00 98.50 186 ASN A O 1
ATOM 1407 N N . SER A 1 187 ? 4.656 2.883 -22.377 1.00 98.69 187 SER A N 1
ATOM 1408 C CA . SER A 1 187 ? 4.270 1.476 -22.582 1.00 98.69 187 SER A CA 1
ATOM 1409 C C . SER A 1 187 ? 5.424 0.541 -22.976 1.00 98.69 187 SER A C 1
ATOM 1411 O O . SER A 1 187 ? 5.202 -0.536 -23.523 1.00 98.69 187 SER A O 1
ATOM 1413 N N . ASN A 1 188 ? 6.674 0.947 -22.743 1.00 98.88 188 ASN A N 1
ATOM 1414 C CA . ASN A 1 188 ? 7.851 0.143 -23.052 1.00 98.88 188 ASN A CA 1
ATOM 1415 C C . ASN A 1 188 ? 8.100 -0.878 -21.928 1.00 98.88 188 ASN A C 1
ATOM 1417 O O . ASN A 1 188 ? 7.796 -0.607 -20.766 1.00 98.88 188 ASN A O 1
ATOM 1421 N N . LYS A 1 189 ? 8.673 -2.042 -22.255 1.00 98.81 189 LYS A N 1
ATOM 1422 C CA . LYS A 1 189 ? 8.834 -3.163 -21.315 1.00 98.81 189 LYS A CA 1
ATOM 1423 C C . LYS A 1 189 ? 10.268 -3.682 -21.233 1.00 98.81 189 LYS A C 1
ATOM 1425 O O . LYS A 1 189 ? 10.847 -4.076 -22.241 1.00 98.81 189 LYS A O 1
ATOM 1430 N N . VAL A 1 190 ? 10.817 -3.778 -20.027 1.00 98.94 190 VAL A N 1
ATOM 1431 C CA . VAL A 1 190 ? 12.107 -4.428 -19.752 1.00 98.94 190 VAL A CA 1
ATOM 1432 C C . VAL A 1 190 ? 11.883 -5.717 -18.968 1.00 98.94 190 VAL A C 1
ATOM 1434 O O . VAL A 1 190 ? 11.175 -5.725 -17.967 1.00 98.94 190 VAL A O 1
ATOM 1437 N N . VAL A 1 191 ? 12.513 -6.808 -19.401 1.00 98.88 191 VAL A N 1
ATOM 1438 C CA . VAL A 1 191 ? 12.563 -8.080 -18.671 1.00 98.88 191 VAL A CA 1
ATOM 1439 C C . VAL A 1 191 ? 14.024 -8.484 -18.496 1.00 98.88 191 VAL A C 1
ATOM 1441 O O . VAL A 1 191 ? 14.728 -8.679 -19.481 1.00 98.88 191 VAL A O 1
ATOM 1444 N N . ILE A 1 192 ? 14.482 -8.621 -17.256 1.00 98.88 192 ILE A N 1
ATOM 1445 C CA . ILE A 1 192 ? 15.837 -9.046 -16.885 1.00 98.88 192 ILE A CA 1
ATOM 1446 C C . ILE A 1 192 ? 15.695 -10.343 -16.093 1.00 98.88 192 ILE A C 1
ATOM 1448 O O . ILE A 1 192 ? 15.015 -10.357 -15.070 1.00 98.88 192 ILE A O 1
ATOM 1452 N N . LYS A 1 193 ? 16.291 -11.446 -16.552 1.00 98.44 193 LYS A N 1
ATOM 1453 C CA . LYS A 1 193 ? 16.113 -12.743 -15.880 1.00 98.44 193 LYS A CA 1
ATOM 1454 C C . LYS A 1 193 ? 17.336 -13.654 -15.882 1.00 98.44 193 LYS A C 1
ATOM 1456 O O . LYS A 1 193 ? 18.265 -13.478 -16.677 1.00 98.44 193 LYS A O 1
ATOM 1461 N N . SER A 1 194 ? 17.306 -14.666 -15.022 1.00 97.38 194 SER A N 1
ATOM 1462 C CA . SER A 1 194 ? 18.226 -15.799 -15.087 1.00 97.38 194 SER A CA 1
ATOM 1463 C C . SER A 1 194 ? 17.934 -16.706 -16.295 1.00 97.38 194 SER A C 1
ATOM 1465 O O . SER A 1 194 ? 16.904 -16.588 -16.970 1.00 97.38 194 SER A O 1
ATOM 1467 N N . ASN A 1 195 ? 18.824 -17.670 -16.534 1.00 95.38 195 ASN A N 1
ATOM 1468 C CA . ASN A 1 195 ? 18.511 -18.906 -17.268 1.00 95.38 195 ASN A CA 1
ATOM 1469 C C . ASN A 1 195 ? 18.236 -20.106 -16.321 1.00 95.38 195 ASN A C 1
ATOM 1471 O O . ASN A 1 195 ? 18.252 -21.254 -16.755 1.00 95.38 195 ASN A O 1
ATOM 1475 N N . GLY A 1 196 ? 18.013 -19.858 -15.023 1.00 91.19 196 GLY A N 1
ATOM 1476 C CA . GLY A 1 196 ? 17.848 -20.882 -13.982 1.00 91.19 196 GLY A CA 1
ATOM 1477 C C . GLY A 1 196 ? 19.149 -21.517 -13.458 1.00 91.19 196 GLY A C 1
ATOM 1478 O O . GLY A 1 196 ? 19.065 -22.486 -12.691 1.00 91.19 196 GLY A O 1
ATOM 1479 N N . GLN A 1 197 ? 20.312 -20.996 -13.877 1.00 92.38 197 GLN A N 1
ATOM 1480 C CA . GLN A 1 197 ? 21.666 -21.315 -13.382 1.00 92.38 197 GLN A CA 1
ATOM 1481 C C . GLN A 1 197 ? 22.525 -20.049 -13.193 1.00 92.38 197 GLN A C 1
ATOM 1483 O O . GLN A 1 197 ? 23.237 -19.915 -12.204 1.00 92.38 197 GLN A O 1
ATOM 1488 N N . THR A 1 198 ? 22.445 -19.112 -14.138 1.00 95.94 198 THR A N 1
ATOM 1489 C CA . THR A 1 198 ? 23.203 -17.859 -14.190 1.00 95.94 198 THR A CA 1
ATOM 1490 C C . THR A 1 198 ? 22.232 -16.683 -14.149 1.00 95.94 198 THR A C 1
ATOM 1492 O O . THR A 1 198 ? 21.332 -16.582 -14.988 1.00 95.94 198 THR A O 1
ATOM 1495 N N . ALA A 1 199 ? 22.414 -15.794 -13.173 1.00 97.69 199 ALA A N 1
ATOM 1496 C CA . ALA A 1 199 ? 21.711 -14.519 -13.083 1.00 97.69 199 ALA A CA 1
ATOM 1497 C C . ALA A 1 199 ? 22.113 -13.573 -14.230 1.00 97.69 199 ALA A C 1
ATOM 1499 O O . ALA A 1 199 ? 23.227 -13.647 -14.748 1.00 97.69 199 ALA A O 1
ATOM 1500 N N . SER A 1 200 ? 21.230 -12.647 -14.602 1.00 98.56 200 SER A N 1
ATOM 1501 C CA . SER A 1 200 ? 21.663 -11.419 -15.276 1.00 98.56 200 SER A CA 1
ATOM 1502 C C . SER A 1 200 ? 22.179 -10.406 -14.252 1.00 98.56 200 SER A C 1
ATOM 1504 O O . SER A 1 200 ? 21.737 -10.404 -13.101 1.00 98.56 200 SER A O 1
ATOM 1506 N N . GLU A 1 201 ? 23.074 -9.522 -14.684 1.00 98.44 201 GLU A N 1
ATOM 1507 C CA . GLU A 1 201 ? 23.585 -8.404 -13.890 1.00 98.44 201 GLU A CA 1
ATOM 1508 C C . GLU A 1 201 ? 23.452 -7.104 -14.689 1.00 98.44 201 GLU A C 1
ATOM 1510 O O . GLU A 1 201 ? 24.012 -6.970 -15.780 1.00 98.44 201 GLU A O 1
ATOM 1515 N N . VAL A 1 202 ? 22.687 -6.158 -14.144 1.00 98.56 202 VAL A N 1
ATOM 1516 C CA . VAL A 1 202 ? 22.402 -4.851 -14.741 1.00 98.56 202 VAL A CA 1
ATOM 1517 C C . VAL A 1 202 ? 22.614 -3.762 -13.691 1.00 98.56 202 VAL A C 1
ATOM 1519 O O . VAL A 1 202 ? 22.085 -3.860 -12.583 1.00 98.56 202 VAL A O 1
ATOM 1522 N N . ARG A 1 203 ? 23.358 -2.696 -14.013 1.00 97.75 203 ARG A N 1
ATOM 1523 C CA . ARG A 1 203 ? 23.531 -1.576 -13.073 1.00 97.75 203 ARG A CA 1
ATOM 1524 C C . ARG A 1 203 ? 22.290 -0.690 -13.023 1.00 97.75 203 ARG A C 1
ATOM 1526 O O . ARG A 1 203 ? 21.847 -0.340 -11.933 1.00 97.75 203 ARG A O 1
ATOM 1533 N N . VAL A 1 204 ? 21.731 -0.344 -14.183 1.00 97.62 204 VAL A N 1
ATOM 1534 C CA . VAL A 1 204 ? 20.568 0.550 -14.325 1.00 97.62 204 VAL A CA 1
ATOM 1535 C C . VAL A 1 204 ? 19.545 -0.022 -15.309 1.00 97.62 204 VAL A C 1
ATOM 1537 O O . VAL A 1 204 ? 19.879 -0.331 -16.450 1.00 97.62 204 VAL A O 1
ATOM 1540 N N . ALA A 1 205 ? 18.278 -0.097 -14.903 1.00 98.62 205 ALA A N 1
ATOM 1541 C CA . ALA A 1 205 ? 17.159 -0.489 -15.754 1.00 98.62 205 ALA A CA 1
ATOM 1542 C C . ALA A 1 205 ? 16.057 0.583 -15.736 1.00 98.62 205 ALA A C 1
ATOM 1544 O O . ALA A 1 205 ? 15.566 0.938 -14.668 1.00 98.62 205 ALA A O 1
ATOM 1545 N N . HIS A 1 206 ? 15.633 1.063 -16.907 1.00 98.69 206 HIS A N 1
ATOM 1546 C CA . HIS A 1 206 ? 14.469 1.938 -17.075 1.00 98.69 206 HIS A CA 1
ATOM 1547 C C . HIS A 1 206 ? 13.440 1.283 -18.005 1.00 98.69 206 HIS A C 1
ATOM 1549 O O . HIS A 1 206 ? 13.794 0.864 -19.107 1.00 98.69 206 HIS A O 1
ATOM 1555 N N . GLY A 1 207 ? 12.161 1.265 -17.634 1.00 98.56 207 GLY A N 1
ATOM 1556 C CA . GLY A 1 207 ? 11.078 0.941 -18.566 1.00 98.56 207 GLY A CA 1
ATOM 1557 C C . GLY A 1 207 ? 10.979 2.027 -19.639 1.00 98.56 207 GLY A C 1
ATOM 1558 O O . GLY A 1 207 ? 11.279 1.787 -20.810 1.00 98.56 207 GLY A O 1
ATOM 1559 N N . GLY A 1 208 ? 10.650 3.248 -19.212 1.00 98.19 208 GLY A N 1
ATOM 1560 C CA . GLY A 1 208 ? 10.712 4.466 -20.025 1.00 98.19 208 GLY A CA 1
ATOM 1561 C C . GLY A 1 208 ? 11.658 5.513 -19.432 1.00 98.19 208 GLY A C 1
ATOM 1562 O O . GLY A 1 208 ? 11.729 5.661 -18.211 1.00 98.19 208 GLY A O 1
ATOM 1563 N N . ARG A 1 209 ? 12.366 6.273 -20.279 1.00 97.94 209 ARG A N 1
ATOM 1564 C CA . ARG A 1 209 ? 13.200 7.407 -19.833 1.00 97.94 209 ARG A CA 1
ATOM 1565 C C . ARG A 1 209 ? 13.040 8.651 -20.706 1.00 97.94 209 ARG A C 1
ATOM 1567 O O . ARG A 1 209 ? 13.088 8.530 -21.931 1.00 97.94 209 ARG A O 1
ATOM 1574 N N . THR A 1 210 ? 12.915 9.835 -20.100 1.00 96.56 210 THR A N 1
ATOM 1575 C CA . THR A 1 210 ? 12.934 11.112 -20.837 1.0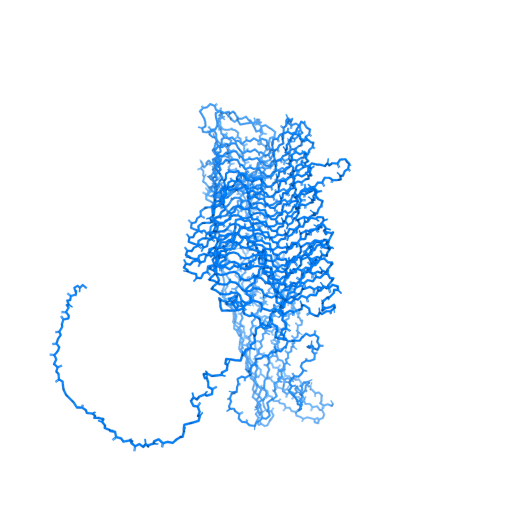0 96.56 210 THR A CA 1
ATOM 1576 C C . THR A 1 210 ? 13.821 12.203 -20.232 1.00 96.56 210 THR A C 1
ATOM 1578 O O . THR A 1 210 ? 13.864 12.396 -19.018 1.00 96.56 210 THR A O 1
ATOM 1581 N N . TRP A 1 211 ? 14.529 12.939 -21.098 1.00 93.00 211 TRP A N 1
ATOM 1582 C CA . TRP A 1 211 ? 15.521 13.959 -20.726 1.00 93.00 211 TRP A CA 1
ATOM 1583 C C . TRP A 1 211 ? 15.132 15.339 -21.266 1.00 93.00 211 TRP A C 1
ATOM 1585 O O . TRP A 1 211 ? 15.215 15.556 -22.471 1.00 93.00 211 TRP A O 1
ATOM 1595 N N . PHE A 1 212 ? 14.798 16.292 -20.392 1.00 86.75 212 PHE A N 1
ATOM 1596 C CA . PHE A 1 212 ? 14.309 17.631 -20.767 1.00 86.75 212 PHE A CA 1
ATOM 1597 C C . PHE A 1 212 ? 12.961 17.606 -21.528 1.00 86.75 212 PHE A C 1
ATOM 1599 O O . PHE A 1 212 ? 12.692 18.464 -22.369 1.00 86.75 212 PHE A O 1
ATOM 1606 N N . SER A 1 213 ? 12.097 16.633 -21.218 1.00 90.62 213 SER A N 1
ATOM 1607 C CA . SER A 1 213 ? 10.762 16.487 -21.813 1.00 90.62 213 SER A CA 1
ATOM 1608 C C . SER A 1 213 ? 9.677 16.899 -20.832 1.00 90.62 213 SER A C 1
ATOM 1610 O O . SER A 1 213 ? 9.618 16.363 -19.732 1.00 90.62 213 SER A O 1
ATOM 1612 N N . LYS A 1 214 ? 8.731 17.737 -21.269 1.00 92.00 214 LYS A N 1
ATOM 1613 C CA . LYS A 1 214 ? 7.465 17.964 -20.546 1.00 92.00 214 LYS A CA 1
ATOM 1614 C C . LYS A 1 214 ? 6.455 16.812 -20.692 1.00 92.00 214 LYS A C 1
ATOM 1616 O O . LYS A 1 214 ? 5.418 16.827 -20.044 1.00 92.00 214 LYS A O 1
ATOM 1621 N N . ASN A 1 215 ? 6.724 15.850 -21.580 1.00 94.06 215 ASN A N 1
ATOM 1622 C CA . ASN A 1 215 ? 5.772 14.821 -22.016 1.00 94.06 215 ASN A CA 1
ATOM 1623 C C . ASN A 1 215 ? 5.931 13.474 -21.287 1.00 94.06 215 ASN A C 1
ATOM 1625 O O . ASN A 1 215 ? 5.180 12.546 -21.579 1.00 94.06 215 ASN A O 1
ATOM 1629 N N . GLY A 1 216 ? 6.900 13.367 -20.371 1.00 95.75 216 GLY A N 1
ATOM 1630 C CA . GLY A 1 216 ? 6.901 12.331 -19.340 1.00 95.75 216 GLY A CA 1
ATOM 1631 C C . GLY A 1 216 ? 7.243 10.905 -19.780 1.00 95.75 216 GLY A C 1
ATOM 1632 O O . GLY A 1 216 ? 7.745 10.651 -20.883 1.00 95.75 216 GLY A O 1
ATOM 1633 N N . ALA A 1 217 ? 7.012 9.968 -18.861 1.00 98.00 217 ALA A N 1
ATOM 1634 C CA . ALA A 1 217 ? 7.206 8.533 -19.062 1.00 98.00 217 ALA A CA 1
ATOM 1635 C C . ALA A 1 217 ? 6.085 7.744 -18.367 1.00 98.00 217 ALA A C 1
ATOM 1637 O O . ALA A 1 217 ? 5.987 7.754 -17.138 1.00 98.00 217 ALA A O 1
ATOM 1638 N N . HIS A 1 218 ? 5.227 7.071 -19.144 1.00 98.50 218 HIS A N 1
ATOM 1639 C CA . HIS A 1 218 ? 3.966 6.521 -18.627 1.00 98.50 218 HIS A CA 1
ATOM 1640 C C . HIS A 1 218 ? 3.683 5.072 -19.046 1.00 98.50 218 HIS A C 1
ATOM 1642 O O . HIS A 1 218 ? 3.940 4.694 -20.189 1.00 98.50 218 HIS A O 1
ATOM 1648 N N . ASN A 1 219 ? 3.036 4.297 -18.171 1.00 98.75 219 ASN A N 1
ATOM 1649 C CA . ASN A 1 219 ? 2.601 2.908 -18.418 1.00 98.75 219 ASN A CA 1
ATOM 1650 C C . ASN A 1 219 ? 3.729 1.915 -18.774 1.00 98.75 219 ASN A C 1
ATOM 1652 O O . ASN A 1 219 ? 3.461 0.854 -19.333 1.00 98.75 219 ASN A O 1
ATOM 1656 N N . ASN A 1 220 ? 4.993 2.245 -18.505 1.00 98.88 220 ASN A N 1
ATOM 1657 C CA . ASN A 1 220 ? 6.117 1.352 -18.785 1.00 98.88 220 ASN A CA 1
ATOM 1658 C C . ASN A 1 220 ? 6.235 0.260 -17.711 1.00 98.88 220 ASN A C 1
ATOM 1660 O O . ASN A 1 220 ? 5.868 0.472 -16.555 1.00 98.88 220 ASN A O 1
ATOM 1664 N N . GLU A 1 221 ? 6.806 -0.886 -18.076 1.00 98.88 221 GLU A N 1
ATOM 1665 C CA . GLU A 1 221 ? 6.967 -2.038 -17.187 1.00 98.88 221 GLU A CA 1
ATOM 1666 C C . GLU A 1 221 ? 8.436 -2.464 -17.066 1.00 98.88 221 GLU A C 1
ATOM 1668 O O . GLU A 1 221 ? 9.143 -2.577 -18.070 1.00 98.88 221 GLU A O 1
ATOM 1673 N N . VAL A 1 222 ? 8.891 -2.786 -15.853 1.00 98.94 222 VAL A N 1
ATOM 1674 C CA . VAL A 1 222 ? 10.167 -3.484 -15.624 1.00 98.94 222 VAL A CA 1
ATOM 1675 C C . VAL A 1 222 ? 9.935 -4.743 -14.798 1.00 98.94 222 VAL A C 1
ATOM 1677 O O . VAL A 1 222 ? 9.218 -4.730 -13.803 1.00 98.94 222 VAL A O 1
ATOM 1680 N N . THR A 1 223 ? 10.540 -5.853 -15.206 1.00 98.88 223 THR A N 1
ATOM 1681 C CA . THR A 1 223 ? 10.444 -7.141 -14.515 1.00 98.88 223 THR A CA 1
ATOM 1682 C C . THR A 1 223 ? 11.837 -7.732 -14.340 1.00 98.88 223 THR A C 1
ATOM 1684 O O . THR A 1 223 ? 12.531 -7.964 -15.328 1.00 98.88 223 THR A O 1
ATOM 1687 N N . VAL A 1 224 ? 12.244 -7.993 -13.101 1.00 98.94 224 VAL A N 1
ATOM 1688 C CA . VAL A 1 224 ? 13.519 -8.627 -12.741 1.00 98.94 224 VAL A CA 1
ATOM 1689 C C . VAL A 1 224 ? 13.211 -9.977 -12.090 1.00 98.94 224 VAL A C 1
ATOM 1691 O O . VAL A 1 224 ? 12.374 -10.022 -11.192 1.00 98.94 224 VAL A O 1
ATOM 1694 N N . ILE A 1 225 ? 13.812 -11.074 -12.568 1.00 98.50 225 ILE A N 1
ATOM 1695 C CA . ILE A 1 225 ? 13.496 -12.441 -12.110 1.00 98.50 225 ILE A CA 1
ATOM 1696 C C . ILE A 1 225 ? 14.779 -13.253 -11.875 1.00 98.50 225 ILE A C 1
ATOM 1698 O O . ILE A 1 225 ? 15.468 -13.619 -12.830 1.00 98.50 225 ILE A O 1
ATOM 1702 N N . GLY A 1 226 ? 15.113 -13.529 -10.612 1.00 98.00 226 GLY A N 1
ATOM 1703 C CA . GLY A 1 226 ? 16.336 -14.240 -10.220 1.00 98.00 226 GLY A CA 1
ATOM 1704 C C . GLY A 1 226 ? 17.601 -13.571 -10.757 1.00 98.00 226 GLY A C 1
ATOM 1705 O O . GLY A 1 226 ? 18.443 -14.204 -11.392 1.00 98.00 226 GLY A O 1
ATOM 1706 N N . SER A 1 227 ? 17.681 -12.245 -10.657 1.00 98.62 227 SER A N 1
ATOM 1707 C CA . SER A 1 227 ? 18.752 -11.448 -11.269 1.00 98.62 227 SER A CA 1
ATOM 1708 C C . SER A 1 227 ? 19.044 -10.149 -10.532 1.00 98.62 227 SER A C 1
ATOM 1710 O O . SER A 1 227 ? 18.172 -9.588 -9.866 1.00 98.62 227 SER A O 1
ATOM 1712 N N . ASN A 1 228 ? 20.269 -9.661 -10.708 1.00 98.19 228 ASN A N 1
ATOM 1713 C CA . ASN A 1 228 ? 20.768 -8.452 -10.072 1.00 98.19 228 ASN A CA 1
ATOM 1714 C C . ASN A 1 228 ? 20.457 -7.253 -10.970 1.00 98.19 228 ASN A C 1
ATOM 1716 O O . ASN A 1 228 ? 20.916 -7.185 -12.112 1.00 98.19 228 ASN A O 1
ATOM 1720 N N . ALA A 1 229 ? 19.680 -6.310 -10.451 1.00 98.06 229 ALA A N 1
ATOM 1721 C CA . ALA A 1 229 ? 19.372 -5.049 -11.109 1.00 98.06 229 ALA A CA 1
ATOM 1722 C C . ALA A 1 229 ? 19.453 -3.947 -10.049 1.00 98.06 229 ALA A C 1
ATOM 1724 O O . ALA A 1 229 ? 18.499 -3.737 -9.302 1.00 98.06 229 ALA A O 1
ATOM 1725 N N . PHE A 1 230 ? 20.615 -3.298 -9.916 1.00 97.50 230 PHE A N 1
ATOM 1726 C CA . PHE A 1 230 ? 20.891 -2.454 -8.745 1.00 97.50 230 PHE A CA 1
ATOM 1727 C C . PHE A 1 230 ? 19.961 -1.233 -8.668 1.00 97.50 230 PHE A C 1
ATOM 1729 O O . PHE A 1 230 ? 19.441 -0.931 -7.595 1.00 97.50 230 PHE A O 1
ATOM 1736 N N . TRP A 1 231 ? 19.687 -0.592 -9.804 1.00 98.25 231 TRP A N 1
ATOM 1737 C CA . TRP A 1 231 ? 18.799 0.566 -9.905 1.00 98.25 231 TRP A CA 1
ATOM 1738 C C . TRP A 1 231 ? 17.683 0.303 -10.917 1.00 98.25 231 TRP A C 1
ATOM 1740 O O . TRP A 1 231 ? 17.961 0.124 -12.105 1.00 98.25 231 TRP A O 1
ATOM 1750 N N . VAL A 1 232 ? 16.427 0.271 -10.462 1.00 98.81 232 VAL A N 1
ATOM 1751 C CA . VAL A 1 232 ? 15.270 -0.144 -11.276 1.00 98.81 232 VAL A CA 1
ATOM 1752 C C . VAL A 1 232 ? 14.199 0.943 -11.294 1.00 98.81 232 VAL A C 1
ATOM 1754 O O . VAL A 1 232 ? 13.648 1.279 -10.251 1.00 98.81 232 VAL A O 1
ATOM 1757 N N . TYR A 1 233 ? 13.867 1.454 -12.479 1.00 98.69 233 TYR A N 1
ATOM 1758 C CA . TYR A 1 233 ? 12.904 2.537 -12.688 1.00 98.69 233 TYR A CA 1
ATOM 1759 C C . TYR A 1 233 ? 11.811 2.110 -13.673 1.00 98.69 233 TYR A C 1
ATOM 1761 O O . TYR A 1 233 ? 12.111 1.809 -14.826 1.00 98.69 233 TYR A O 1
ATOM 1769 N N . GLY A 1 234 ? 10.538 2.139 -13.278 1.00 98.56 234 GLY A N 1
ATOM 1770 C CA . GLY A 1 234 ? 9.423 1.968 -14.216 1.00 98.56 234 GLY A CA 1
ATOM 1771 C C . GLY A 1 234 ? 9.431 3.097 -15.248 1.00 98.56 234 GLY A C 1
ATOM 1772 O O . GLY A 1 234 ? 9.616 2.860 -16.443 1.00 98.56 234 GLY A O 1
ATOM 1773 N N . GLY A 1 235 ? 9.357 4.338 -14.765 1.00 97.88 235 GLY A N 1
ATOM 1774 C CA . GLY A 1 235 ? 9.661 5.540 -15.542 1.00 97.88 235 GLY A CA 1
ATOM 1775 C C . GLY A 1 235 ? 10.649 6.469 -14.828 1.00 97.88 235 GLY A C 1
ATOM 1776 O O . GLY A 1 235 ? 10.579 6.630 -13.611 1.00 97.88 235 GLY A O 1
ATOM 1777 N N . GLU A 1 236 ? 11.538 7.123 -15.577 1.00 97.50 236 GLU A N 1
ATOM 1778 C CA . GLU A 1 236 ? 12.271 8.310 -15.103 1.00 97.50 236 GLU A CA 1
ATOM 1779 C C . GLU A 1 236 ? 12.082 9.477 -16.086 1.00 97.50 236 GLU A C 1
ATOM 1781 O O . GLU A 1 236 ? 12.236 9.298 -17.297 1.00 97.50 236 GLU A O 1
ATOM 1786 N N . SER A 1 237 ? 11.767 10.675 -15.583 1.00 96.44 237 SER A N 1
ATOM 1787 C CA . SER A 1 237 ? 11.654 11.883 -16.412 1.00 96.44 237 SER A CA 1
ATOM 1788 C C . SER A 1 237 ? 12.306 13.103 -15.769 1.00 96.44 237 SER A C 1
ATOM 1790 O O . SER A 1 237 ? 12.172 13.361 -14.572 1.00 96.44 237 SER A O 1
ATOM 1792 N N . GLN A 1 238 ? 12.984 13.890 -16.601 1.00 92.00 238 GLN A N 1
ATOM 1793 C CA . GLN A 1 238 ? 13.428 15.241 -16.285 1.00 92.00 238 GLN A CA 1
ATOM 1794 C C . GLN A 1 238 ? 12.477 16.256 -16.937 1.00 92.00 238 GLN A C 1
ATOM 1796 O O . GLN A 1 238 ? 12.658 16.619 -18.102 1.00 92.00 238 GLN A O 1
ATOM 1801 N N . GLY A 1 239 ? 11.493 16.727 -16.164 1.00 83.94 239 GLY A N 1
ATOM 1802 C CA . GLY A 1 239 ? 10.600 17.838 -16.526 1.00 83.94 239 GLY A CA 1
ATOM 1803 C C . GLY A 1 239 ? 9.123 17.483 -16.727 1.00 83.94 239 GLY A C 1
ATOM 1804 O O . GLY A 1 239 ? 8.285 18.371 -16.593 1.00 83.94 239 GLY A O 1
ATOM 1805 N N . GLY A 1 240 ? 8.796 16.223 -17.015 1.00 92.94 240 GLY A N 1
ATOM 1806 C CA . GLY A 1 240 ? 7.435 15.754 -17.283 1.00 92.94 240 GLY A CA 1
ATOM 1807 C C . GLY A 1 240 ? 6.952 14.750 -16.243 1.00 92.94 240 GLY A C 1
ATOM 1808 O O . GLY A 1 240 ? 7.744 14.207 -15.474 1.00 92.94 240 GLY A O 1
ATOM 1809 N N . ASP A 1 241 ? 5.646 14.504 -16.219 1.00 96.31 241 ASP A N 1
ATOM 1810 C CA . ASP A 1 241 ? 5.032 13.590 -15.255 1.00 96.31 241 ASP A CA 1
ATOM 1811 C C . ASP A 1 241 ? 5.413 12.118 -15.511 1.00 96.31 241 ASP A C 1
ATOM 1813 O O . ASP A 1 241 ? 5.728 11.698 -16.626 1.00 96.31 241 ASP A O 1
ATOM 1817 N N . ILE A 1 242 ? 5.371 11.309 -14.456 1.00 98.38 242 ILE A N 1
ATOM 1818 C CA . ILE A 1 242 ? 5.726 9.891 -14.467 1.00 98.38 242 ILE A CA 1
ATOM 1819 C C . ILE A 1 242 ? 4.574 9.115 -13.833 1.00 98.38 242 ILE A C 1
ATOM 1821 O O . ILE A 1 242 ? 4.400 9.155 -12.612 1.00 98.38 242 ILE A O 1
ATOM 1825 N N . THR A 1 243 ? 3.755 8.439 -14.646 1.00 98.62 243 THR A N 1
ATOM 1826 C CA . THR A 1 243 ? 2.524 7.804 -14.141 1.00 98.62 243 THR A CA 1
ATOM 1827 C C . THR A 1 243 ? 2.273 6.390 -14.633 1.00 98.62 243 THR A C 1
ATOM 1829 O O . THR A 1 243 ? 2.618 6.025 -15.759 1.00 98.62 243 THR A O 1
ATOM 1832 N N . SER A 1 244 ? 1.575 5.613 -13.802 1.00 98.62 244 SER A N 1
ATOM 1833 C CA . SER A 1 244 ? 1.015 4.309 -14.185 1.00 98.62 244 SER A CA 1
ATOM 1834 C C . SER A 1 244 ? 2.073 3.257 -14.568 1.00 98.62 244 SER A C 1
ATOM 1836 O O . SER A 1 244 ? 1.738 2.222 -15.139 1.00 98.62 244 SER A O 1
ATOM 1838 N N . ASN A 1 245 ? 3.354 3.514 -14.281 1.00 98.88 245 ASN A N 1
ATOM 1839 C CA . ASN A 1 245 ? 4.453 2.590 -14.553 1.00 98.88 245 ASN A CA 1
ATOM 1840 C C . ASN A 1 245 ? 4.507 1.490 -13.480 1.00 98.88 245 ASN A C 1
ATOM 1842 O O . ASN A 1 245 ? 4.148 1.731 -12.326 1.00 98.88 245 ASN A O 1
ATOM 1846 N N . LYS A 1 246 ? 4.988 0.299 -13.848 1.00 98.88 246 LYS A N 1
ATOM 1847 C CA . LYS A 1 246 ? 5.023 -0.882 -12.972 1.00 98.88 246 LYS A CA 1
ATOM 1848 C C . LYS A 1 246 ? 6.413 -1.499 -12.887 1.00 98.88 246 LYS A C 1
ATOM 1850 O O . LYS A 1 246 ? 7.071 -1.683 -13.910 1.00 98.88 246 LYS A O 1
ATOM 1855 N N . VAL A 1 247 ? 6.841 -1.888 -11.689 1.00 98.94 247 VAL A N 1
ATOM 1856 C CA . VAL A 1 247 ? 8.089 -2.633 -11.465 1.00 98.94 247 VAL A CA 1
ATOM 1857 C C . VAL A 1 247 ? 7.824 -3.881 -10.634 1.00 98.94 247 VAL A C 1
ATOM 1859 O O . VAL A 1 247 ? 7.187 -3.808 -9.588 1.00 98.94 247 VAL A O 1
ATOM 1862 N N . ALA A 1 248 ? 8.354 -5.019 -11.076 1.00 98.81 248 ALA A N 1
ATOM 1863 C CA . ALA A 1 248 ? 8.336 -6.279 -10.343 1.00 98.81 248 ALA A CA 1
ATOM 1864 C C . ALA A 1 248 ? 9.765 -6.820 -10.169 1.00 98.81 248 ALA A C 1
ATOM 1866 O O . ALA A 1 248 ? 10.478 -6.989 -11.158 1.00 98.81 248 ALA A O 1
ATOM 1867 N N . VAL A 1 249 ? 10.178 -7.107 -8.933 1.00 98.81 249 VAL A N 1
ATOM 1868 C CA . VAL A 1 249 ? 11.492 -7.681 -8.584 1.00 98.81 249 VAL A CA 1
ATOM 1869 C C . VAL A 1 249 ? 11.261 -9.002 -7.851 1.00 98.81 249 VAL A C 1
ATOM 1871 O O . VAL A 1 249 ? 10.691 -9.019 -6.763 1.00 98.81 249 VAL A O 1
ATOM 1874 N N . MET A 1 250 ? 11.615 -10.123 -8.479 1.00 98.19 250 MET A N 1
ATOM 1875 C CA . MET A 1 250 ? 11.093 -11.442 -8.113 1.00 98.19 250 MET A CA 1
ATOM 1876 C C . MET A 1 250 ? 12.174 -12.527 -8.067 1.00 98.19 250 MET A C 1
ATOM 1878 O O . MET A 1 250 ? 13.132 -12.522 -8.835 1.00 98.19 250 MET A O 1
ATOM 1882 N N . SER A 1 251 ? 11.980 -13.505 -7.189 1.00 96.19 251 SER A N 1
ATOM 1883 C CA . SER A 1 251 ? 12.723 -14.767 -7.165 1.00 96.19 251 SER A CA 1
ATOM 1884 C C . SER A 1 251 ? 12.377 -15.609 -8.403 1.00 96.19 251 SER A C 1
ATOM 1886 O O . SER A 1 251 ? 11.237 -15.582 -8.869 1.00 96.19 251 SER A O 1
ATOM 1888 N N . ASP A 1 252 ? 13.331 -16.383 -8.935 1.00 94.38 252 ASP A N 1
ATOM 1889 C CA . ASP A 1 252 ? 13.032 -17.439 -9.926 1.00 94.38 252 ASP A CA 1
ATOM 1890 C C . ASP A 1 252 ? 12.692 -18.800 -9.273 1.00 94.38 252 ASP A C 1
ATOM 1892 O O . ASP A 1 252 ? 12.475 -19.801 -9.960 1.00 94.38 252 ASP A O 1
ATOM 1896 N N . GLY A 1 253 ? 12.650 -18.842 -7.936 1.00 91.00 253 GLY A N 1
ATOM 1897 C CA . GLY A 1 253 ? 12.465 -20.044 -7.123 1.00 91.00 253 GLY A CA 1
ATOM 1898 C C . GLY A 1 253 ? 13.765 -20.758 -6.729 1.00 91.00 253 GLY A C 1
ATOM 1899 O O . GLY A 1 253 ? 13.702 -21.697 -5.934 1.00 91.00 253 GLY A O 1
ATOM 1900 N N . LYS A 1 254 ? 14.922 -20.324 -7.251 1.00 91.12 254 LYS A N 1
ATOM 1901 C CA . LYS A 1 254 ? 16.278 -20.774 -6.873 1.00 91.12 254 LYS A CA 1
ATOM 1902 C C . LYS A 1 254 ? 17.210 -19.604 -6.542 1.00 91.12 254 LYS A C 1
ATOM 1904 O O . LYS A 1 254 ? 17.994 -19.684 -5.604 1.00 91.12 254 LYS A O 1
ATOM 1909 N N . ILE A 1 255 ? 17.145 -18.550 -7.351 1.00 94.31 255 ILE A N 1
ATOM 1910 C CA . ILE A 1 255 ? 17.945 -17.332 -7.287 1.00 94.31 255 ILE A CA 1
ATOM 1911 C C . ILE A 1 255 ? 16.998 -16.198 -6.882 1.00 94.31 255 ILE A C 1
ATOM 1913 O O . ILE A 1 255 ? 15.975 -15.970 -7.533 1.00 94.31 255 ILE A O 1
ATOM 1917 N N . LYS A 1 256 ? 17.342 -15.475 -5.813 1.00 96.75 256 LYS A N 1
ATOM 1918 C CA . LYS A 1 256 ? 16.681 -14.215 -5.451 1.00 96.75 256 LYS A CA 1
ATOM 1919 C C . LYS A 1 256 ? 17.096 -13.105 -6.415 1.00 96.75 256 LYS A C 1
ATOM 1921 O O . LYS A 1 256 ? 18.237 -13.086 -6.871 1.00 96.75 256 LYS A O 1
ATOM 1926 N N . SER A 1 257 ? 16.214 -12.148 -6.684 1.00 98.31 257 SER A N 1
ATOM 1927 C CA . SER A 1 257 ? 16.656 -10.877 -7.263 1.00 98.31 257 SER A CA 1
ATOM 1928 C C . SER A 1 257 ? 17.254 -9.956 -6.197 1.00 98.31 257 SER A C 1
ATOM 1930 O O . SER A 1 257 ? 16.854 -10.021 -5.034 1.00 98.31 257 SER A O 1
ATOM 1932 N N . LEU A 1 258 ? 18.188 -9.095 -6.616 1.00 98.19 258 LEU A N 1
ATOM 1933 C CA . LEU A 1 258 ? 18.859 -8.108 -5.764 1.00 98.19 258 LEU A CA 1
ATOM 1934 C C . LEU A 1 258 ? 18.822 -6.710 -6.399 1.00 98.19 258 LEU A C 1
ATOM 1936 O O . LEU A 1 258 ? 19.184 -6.542 -7.570 1.00 98.19 258 LEU A O 1
ATOM 1940 N N . SER A 1 259 ? 18.442 -5.713 -5.599 1.00 98.56 259 SER A N 1
ATOM 1941 C CA . SER A 1 259 ? 18.426 -4.286 -5.955 1.00 98.56 259 SER A CA 1
ATOM 1942 C C . SER A 1 259 ? 18.934 -3.401 -4.803 1.00 98.56 259 SER A C 1
ATOM 1944 O O . SER A 1 259 ? 19.097 -3.868 -3.681 1.00 98.56 259 SER A O 1
ATOM 1946 N N . ARG A 1 260 ? 19.174 -2.112 -5.080 1.00 97.69 260 ARG A N 1
ATOM 1947 C CA . ARG A 1 260 ? 19.541 -1.053 -4.109 1.00 97.69 260 ARG A CA 1
ATOM 1948 C C . ARG A 1 260 ? 18.532 0.091 -4.080 1.00 97.69 260 ARG A C 1
ATOM 1950 O O . ARG A 1 260 ? 18.283 0.672 -3.024 1.00 97.69 260 ARG A O 1
ATOM 1957 N N . GLY A 1 261 ? 17.939 0.386 -5.237 1.00 98.19 261 GLY A N 1
ATOM 1958 C CA . GLY A 1 261 ? 16.826 1.316 -5.384 1.00 98.19 261 GLY A CA 1
ATOM 1959 C C . GLY A 1 261 ? 15.807 0.813 -6.400 1.00 98.19 261 GLY A C 1
ATOM 1960 O O . GLY A 1 261 ? 16.164 0.488 -7.537 1.00 98.19 261 GLY A O 1
ATOM 1961 N N . VAL A 1 262 ? 14.538 0.754 -5.995 1.00 98.81 262 VAL A N 1
ATOM 1962 C CA . VAL A 1 262 ? 13.423 0.258 -6.818 1.00 98.81 262 VAL A CA 1
ATOM 1963 C C . VAL A 1 262 ? 12.320 1.313 -6.862 1.00 98.81 262 VAL A C 1
ATOM 1965 O O . VAL A 1 262 ? 11.786 1.695 -5.825 1.00 98.81 262 VAL A O 1
ATOM 1968 N N . PHE A 1 263 ? 11.972 1.780 -8.060 1.00 98.75 263 PHE A N 1
ATOM 1969 C CA . PHE A 1 263 ? 11.114 2.943 -8.285 1.00 98.75 263 PHE A CA 1
ATOM 1970 C C . PHE A 1 263 ? 10.017 2.632 -9.293 1.00 98.75 263 PHE A C 1
ATOM 1972 O O . PHE A 1 263 ? 10.323 2.404 -10.463 1.00 98.75 263 PHE A O 1
ATOM 1979 N N . GLY A 1 264 ? 8.745 2.732 -8.907 1.00 98.62 264 GLY A N 1
ATOM 1980 C CA . GLY A 1 264 ? 7.646 2.745 -9.877 1.00 98.62 264 GLY A CA 1
ATOM 1981 C C . GLY A 1 264 ? 7.810 3.938 -10.825 1.00 98.62 264 GLY A C 1
ATOM 1982 O O . GLY A 1 264 ? 7.870 3.776 -12.044 1.00 98.62 264 GLY A O 1
ATOM 1983 N N . GLY A 1 265 ? 8.019 5.128 -10.258 1.00 97.88 265 GLY A N 1
ATOM 19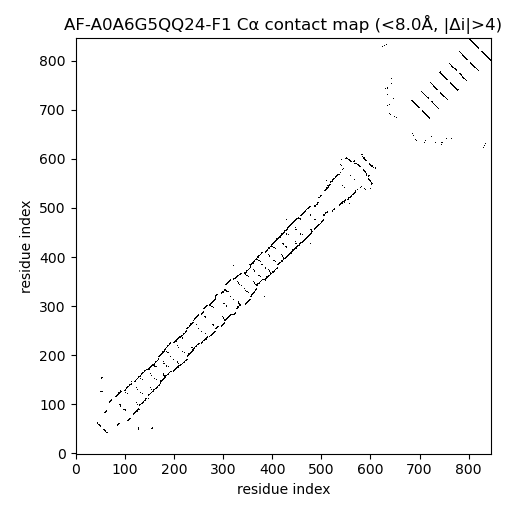84 C CA . GLY A 1 265 ? 8.441 6.318 -10.995 1.00 97.88 265 GLY A CA 1
ATOM 1985 C C . GLY A 1 265 ? 9.479 7.168 -10.256 1.00 97.88 265 GLY A C 1
ATOM 1986 O O . GLY A 1 265 ? 9.532 7.173 -9.022 1.00 97.88 265 GLY A O 1
ATOM 1987 N N . LYS A 1 266 ? 10.276 7.930 -11.014 1.00 97.12 266 LYS A N 1
ATOM 1988 C CA . LYS A 1 266 ? 11.206 8.941 -10.490 1.00 97.12 266 LYS A CA 1
ATOM 1989 C C . LYS A 1 266 ? 11.191 10.233 -11.311 1.00 97.12 266 LYS A C 1
ATOM 1991 O O . LYS A 1 266 ? 11.335 10.215 -12.532 1.00 97.12 266 LYS A O 1
ATOM 1996 N N . SER A 1 267 ? 11.072 11.357 -10.612 1.00 94.56 267 SER A N 1
ATOM 1997 C CA . SER A 1 267 ? 11.315 12.701 -11.145 1.00 94.56 267 SER A CA 1
ATOM 1998 C C . SER A 1 267 ? 12.776 13.075 -10.889 1.00 94.56 267 SER A C 1
ATOM 2000 O O . SER A 1 267 ? 13.302 12.791 -9.810 1.00 94.56 267 SER A O 1
ATOM 2002 N N . VAL A 1 268 ? 13.456 13.667 -11.872 1.00 87.31 268 VAL A N 1
ATOM 2003 C CA . VAL A 1 268 ? 14.876 14.039 -11.739 1.00 87.31 268 VAL A CA 1
ATOM 2004 C C . VAL A 1 268 ? 15.027 15.339 -10.936 1.00 87.31 268 VAL A C 1
ATOM 2006 O O . VAL A 1 268 ? 14.218 16.266 -11.063 1.00 87.31 268 VAL A O 1
ATOM 2009 N N . ASN A 1 269 ? 16.087 15.408 -10.121 1.00 72.75 269 ASN A N 1
ATOM 2010 C CA . ASN A 1 269 ? 16.408 16.547 -9.259 1.00 72.75 269 ASN A CA 1
ATOM 2011 C C . ASN A 1 269 ? 16.364 17.889 -10.013 1.00 72.75 269 ASN A C 1
ATOM 2013 O O . ASN A 1 269 ? 16.800 18.000 -11.158 1.00 72.75 269 ASN A O 1
ATOM 2017 N N . GLY A 1 270 ? 15.794 18.903 -9.355 1.00 72.50 270 GLY A N 1
ATOM 2018 C CA . GLY A 1 270 ? 15.522 20.218 -9.943 1.00 72.50 270 GLY A CA 1
ATOM 2019 C C . GLY A 1 270 ? 14.209 20.332 -10.732 1.00 72.50 270 GLY A C 1
ATOM 2020 O O . GLY A 1 270 ? 13.896 21.429 -11.183 1.00 72.50 270 GLY A O 1
ATOM 2021 N N . THR A 1 271 ? 13.423 19.257 -10.906 1.00 75.81 271 THR A N 1
ATOM 2022 C CA . THR A 1 271 ? 12.182 19.304 -11.712 1.00 75.81 271 THR A CA 1
ATOM 2023 C C . THR A 1 271 ? 10.894 19.044 -10.917 1.00 75.81 271 THR A C 1
ATOM 2025 O O . THR A 1 271 ? 10.893 18.357 -9.891 1.00 75.81 271 THR A O 1
ATOM 2028 N N . LYS A 1 272 ? 9.780 19.626 -11.399 1.00 81.69 272 LYS A N 1
ATOM 2029 C CA . LYS A 1 272 ? 8.442 19.561 -10.776 1.00 81.69 272 LYS A CA 1
ATOM 2030 C C . LYS A 1 272 ? 7.539 18.436 -11.317 1.00 81.69 272 LYS A C 1
ATOM 2032 O O . LYS A 1 272 ? 6.341 18.452 -11.054 1.00 81.69 272 LYS A O 1
ATOM 2037 N N . GLY A 1 273 ? 8.086 17.482 -12.078 1.00 90.19 273 GLY A N 1
ATOM 2038 C CA . GLY A 1 273 ? 7.306 16.370 -12.636 1.00 90.19 273 GLY A CA 1
ATOM 2039 C C . GLY A 1 273 ? 6.662 15.539 -11.524 1.00 90.19 273 GLY A C 1
ATOM 2040 O O . GLY A 1 273 ? 7.360 15.125 -10.593 1.00 90.19 273 GLY A O 1
ATOM 2041 N N . ASN A 1 274 ? 5.347 15.335 -11.607 1.00 94.81 274 ASN A N 1
ATOM 2042 C CA . ASN A 1 274 ? 4.560 14.554 -10.657 1.00 94.81 274 ASN A CA 1
ATOM 2043 C C . ASN A 1 274 ? 4.793 13.058 -10.876 1.00 94.81 274 ASN A C 1
ATOM 2045 O O . ASN A 1 274 ? 4.981 12.608 -12.004 1.00 94.81 274 ASN A O 1
ATOM 2049 N N . VAL A 1 275 ? 4.739 12.274 -9.804 1.00 97.81 275 VAL A N 1
ATOM 2050 C CA . VAL A 1 275 ? 5.099 10.854 -9.813 1.00 97.81 275 VAL A CA 1
ATOM 2051 C C . VAL A 1 275 ? 3.962 10.053 -9.197 1.00 97.81 275 VAL A C 1
ATOM 2053 O O . VAL A 1 275 ? 4.019 9.677 -8.031 1.00 97.81 275 VAL A O 1
ATOM 2056 N N . ASN A 1 276 ? 2.892 9.859 -9.969 1.00 98.38 276 ASN A N 1
ATOM 2057 C CA . ASN A 1 276 ? 1.592 9.417 -9.457 1.00 98.38 276 ASN A CA 1
ATOM 2058 C C . ASN A 1 276 ? 1.157 8.054 -10.017 1.00 98.38 276 ASN A C 1
ATOM 2060 O O . ASN A 1 276 ? 1.421 7.749 -11.176 1.00 98.38 276 ASN A O 1
ATOM 2064 N N . GLN A 1 277 ? 0.378 7.285 -9.252 1.00 98.69 277 GLN A N 1
ATOM 2065 C CA . GLN A 1 277 ? -0.255 6.029 -9.705 1.00 98.69 277 GLN A CA 1
ATOM 2066 C C . GLN A 1 277 ? 0.722 4.930 -10.181 1.00 98.69 277 GLN A C 1
ATOM 2068 O O . GLN A 1 277 ? 0.324 4.038 -10.928 1.00 98.69 277 GLN A O 1
ATOM 2073 N N . ASN A 1 278 ? 2.000 4.985 -9.804 1.00 98.88 278 ASN A N 1
ATOM 2074 C CA . ASN A 1 278 ? 2.985 3.961 -10.160 1.00 98.88 278 ASN A CA 1
ATOM 2075 C C . ASN A 1 278 ? 2.979 2.813 -9.132 1.00 98.88 278 ASN A C 1
ATOM 2077 O O . ASN A 1 278 ? 2.593 3.001 -7.978 1.00 98.88 278 ASN A O 1
ATOM 2081 N N . GLU A 1 279 ? 3.415 1.624 -9.541 1.00 98.88 279 GLU A N 1
ATOM 2082 C CA . GLU A 1 279 ? 3.303 0.387 -8.758 1.00 98.88 279 GLU A CA 1
ATOM 2083 C C . GLU A 1 279 ? 4.650 -0.344 -8.658 1.00 98.88 279 GLU A C 1
ATOM 2085 O O . GLU A 1 279 ? 5.326 -0.560 -9.664 1.00 98.88 279 GLU A O 1
ATOM 2090 N N . VAL A 1 280 ? 5.028 -0.767 -7.449 1.00 98.94 280 VAL A N 1
ATOM 2091 C CA . VAL A 1 280 ? 6.188 -1.635 -7.197 1.00 98.94 280 VAL A CA 1
ATOM 2092 C C . VAL A 1 280 ? 5.748 -2.912 -6.492 1.00 98.94 280 VAL A C 1
ATOM 2094 O O . VAL A 1 280 ? 4.983 -2.875 -5.533 1.00 98.94 280 VAL A O 1
ATOM 2097 N N . THR A 1 281 ? 6.265 -4.049 -6.945 1.00 98.88 281 THR A N 1
ATOM 2098 C CA . THR A 1 281 ? 6.071 -5.367 -6.338 1.00 98.88 281 THR A CA 1
ATOM 2099 C C . THR A 1 281 ? 7.422 -6.051 -6.131 1.00 98.88 281 THR A C 1
ATOM 2101 O O . THR A 1 281 ? 8.222 -6.139 -7.060 1.00 98.88 281 THR A O 1
ATOM 2104 N N . ILE A 1 282 ? 7.680 -6.560 -4.926 1.00 98.88 282 ILE A N 1
ATOM 2105 C CA . ILE A 1 282 ? 8.880 -7.339 -4.589 1.00 98.88 282 ILE A CA 1
ATOM 2106 C C . ILE A 1 282 ? 8.438 -8.693 -4.027 1.00 98.88 282 ILE A C 1
ATOM 2108 O O . ILE A 1 282 ? 7.626 -8.731 -3.103 1.00 98.88 282 ILE A O 1
ATOM 2112 N N . ILE A 1 283 ? 8.925 -9.797 -4.603 1.00 98.44 283 ILE A N 1
ATOM 2113 C CA . ILE A 1 283 ? 8.493 -11.167 -4.273 1.00 98.44 283 ILE A CA 1
ATOM 2114 C C . ILE A 1 283 ? 9.711 -12.065 -4.035 1.00 98.44 283 ILE A C 1
ATOM 2116 O O . ILE A 1 283 ? 10.524 -12.288 -4.937 1.00 98.44 283 ILE A O 1
ATOM 2120 N N . GLY A 1 284 ? 9.840 -12.583 -2.812 1.00 97.62 284 GLY A N 1
ATOM 2121 C CA . GLY A 1 284 ? 10.951 -13.436 -2.378 1.00 97.62 284 GLY A CA 1
ATOM 2122 C C . GLY A 1 284 ? 12.353 -12.873 -2.655 1.00 97.62 284 GLY A C 1
ATOM 2123 O O . GLY A 1 284 ? 13.273 -13.657 -2.866 1.00 97.62 284 GLY A O 1
ATOM 2124 N N . SER A 1 285 ? 12.514 -11.548 -2.724 1.00 98.38 285 SER A N 1
ATOM 2125 C CA . SER A 1 285 ? 13.716 -10.870 -3.244 1.00 98.38 285 SER A CA 1
ATOM 2126 C C . SER A 1 285 ? 14.187 -9.746 -2.333 1.00 98.38 285 SER A C 1
ATOM 2128 O O . SER A 1 285 ? 13.410 -9.221 -1.536 1.00 98.38 285 SER A O 1
ATOM 2130 N N . ASP A 1 286 ? 15.458 -9.372 -2.461 1.00 98.25 286 ASP A N 1
ATOM 2131 C CA . ASP A 1 286 ? 16.127 -8.534 -1.470 1.00 98.25 286 ASP A CA 1
ATOM 2132 C C . ASP A 1 286 ? 16.506 -7.157 -2.024 1.00 98.25 286 ASP A C 1
ATOM 2134 O O . ASP A 1 286 ? 16.842 -6.989 -3.201 1.00 98.25 286 ASP A O 1
ATOM 2138 N N . VAL A 1 287 ? 16.447 -6.159 -1.143 1.00 98.38 287 VAL A N 1
ATOM 2139 C CA . VAL A 1 287 ? 16.913 -4.796 -1.409 1.00 98.38 287 VAL A CA 1
ATOM 2140 C C . VAL A 1 287 ? 17.922 -4.433 -0.330 1.00 98.38 287 VAL A C 1
ATOM 2142 O O . VAL A 1 287 ? 17.569 -4.328 0.846 1.00 98.38 287 VAL A O 1
ATOM 2145 N N . GLU A 1 288 ? 19.181 -4.285 -0.733 1.00 95.88 288 GLU A N 1
ATOM 2146 C CA . GLU A 1 288 ? 20.298 -3.948 0.155 1.00 95.88 288 GLU A CA 1
ATOM 2147 C C . GLU A 1 288 ? 20.473 -2.421 0.275 1.00 95.88 288 GLU A C 1
ATOM 2149 O O . GLU A 1 288 ? 20.139 -1.692 -0.667 1.00 95.88 288 GLU A O 1
ATOM 2154 N N . PRO A 1 289 ? 20.986 -1.906 1.408 1.00 92.31 289 PRO A N 1
ATOM 2155 C CA . PRO A 1 289 ? 21.234 -0.481 1.566 1.00 92.31 289 PRO A CA 1
ATOM 2156 C C . PRO A 1 289 ? 22.410 -0.021 0.692 1.00 92.31 289 PRO A C 1
ATOM 2158 O O . PRO A 1 289 ? 23.391 -0.740 0.500 1.00 92.31 289 PRO A O 1
ATOM 2161 N N . SER A 1 290 ? 22.343 1.221 0.218 1.00 91.81 290 SER A N 1
ATOM 2162 C CA . SER A 1 290 ? 23.472 1.964 -0.354 1.00 91.81 290 SER A CA 1
ATOM 2163 C C . SER A 1 290 ? 23.630 3.303 0.369 1.00 91.81 290 SER A C 1
ATOM 2165 O O . SER A 1 290 ? 22.669 3.838 0.917 1.00 91.81 290 SER A O 1
ATOM 2167 N N . PHE A 1 291 ? 24.837 3.868 0.330 1.00 86.94 291 PHE A N 1
ATOM 2168 C CA . PHE A 1 291 ? 25.115 5.232 0.798 1.00 86.94 291 PHE A CA 1
ATOM 2169 C C . PHE A 1 291 ? 24.605 6.317 -0.176 1.00 86.94 291 PHE A C 1
ATOM 2171 O O . PHE A 1 291 ? 24.696 7.506 0.116 1.00 86.94 291 PHE A O 1
ATOM 2178 N N . GLU A 1 292 ? 24.079 5.923 -1.339 1.00 87.62 292 GLU A N 1
ATOM 2179 C CA . GLU A 1 292 ? 23.408 6.814 -2.292 1.00 87.62 292 GLU A CA 1
ATOM 2180 C C . GLU A 1 292 ? 22.027 7.253 -1.757 1.00 87.62 292 GLU A C 1
ATOM 2182 O O . GLU A 1 292 ? 21.236 6.410 -1.336 1.00 87.62 292 GLU A O 1
ATOM 2187 N N . GLU A 1 293 ? 21.698 8.554 -1.846 1.00 80.44 293 GLU A N 1
ATOM 2188 C CA . GLU A 1 293 ? 20.448 9.185 -1.338 1.00 80.44 293 GLU A CA 1
ATOM 2189 C C . GLU A 1 293 ? 19.131 8.536 -1.812 1.00 80.44 293 GLU A C 1
ATOM 2191 O O . GLU A 1 293 ? 18.050 8.809 -1.281 1.00 80.44 293 GLU A O 1
ATOM 2196 N N . ASP A 1 294 ? 19.231 7.729 -2.864 1.00 85.38 294 ASP A N 1
ATOM 2197 C CA . ASP A 1 294 ? 18.146 7.074 -3.578 1.00 85.38 294 ASP A CA 1
ATOM 2198 C C . ASP A 1 294 ? 17.948 5.604 -3.161 1.00 85.38 294 ASP A C 1
ATOM 2200 O O . ASP A 1 294 ? 17.102 4.920 -3.734 1.00 85.38 294 ASP A O 1
ATOM 2204 N N . SER A 1 295 ? 18.701 5.086 -2.185 1.00 93.31 295 SER A N 1
ATOM 2205 C CA . SER A 1 295 ? 18.514 3.710 -1.709 1.00 93.31 295 SER A CA 1
ATOM 2206 C C . SER A 1 295 ? 17.162 3.518 -1.012 1.00 93.31 295 SER A C 1
ATOM 2208 O O . SER A 1 295 ? 16.798 4.273 -0.110 1.00 93.31 295 SER A O 1
ATOM 2210 N N . GLY A 1 296 ? 16.421 2.482 -1.414 1.00 97.00 296 GLY A N 1
ATOM 2211 C CA . GLY A 1 296 ? 15.082 2.200 -0.895 1.00 97.00 296 GLY A CA 1
ATOM 2212 C C . GLY A 1 296 ? 14.096 1.691 -1.942 1.00 97.00 296 GLY A C 1
ATOM 2213 O O . GLY A 1 296 ? 14.446 1.372 -3.081 1.00 97.00 296 GLY A O 1
ATOM 2214 N N . VAL A 1 297 ? 12.831 1.609 -1.542 1.00 98.81 297 VAL A N 1
ATOM 2215 C CA . VAL A 1 297 ? 11.719 1.185 -2.400 1.00 98.81 297 VAL A CA 1
ATOM 2216 C C . VAL A 1 297 ? 10.690 2.305 -2.453 1.00 98.81 297 VAL A C 1
ATOM 2218 O O . VAL A 1 297 ? 10.208 2.748 -1.415 1.00 98.81 297 VAL A O 1
ATOM 2221 N N . TYR A 1 298 ? 10.339 2.754 -3.654 1.00 98.69 298 TYR A N 1
ATOM 2222 C CA . TYR A 1 298 ? 9.482 3.913 -3.883 1.00 98.69 298 TYR A CA 1
ATOM 2223 C C . TYR A 1 298 ? 8.388 3.564 -4.887 1.00 98.69 298 TYR A C 1
ATOM 2225 O O . TYR A 1 298 ? 8.687 3.263 -6.043 1.00 98.69 298 TYR A O 1
ATOM 2233 N N . GLY A 1 299 ? 7.118 3.687 -4.503 1.00 98.62 299 GLY A N 1
ATOM 2234 C CA . GLY A 1 299 ? 6.035 3.718 -5.489 1.00 98.62 299 GLY A CA 1
ATOM 2235 C C . GLY A 1 299 ? 6.258 4.896 -6.444 1.00 98.62 299 GLY A C 1
ATOM 2236 O O . GLY A 1 299 ? 6.426 4.705 -7.648 1.00 98.62 299 GLY A O 1
ATOM 2237 N N . GLY A 1 300 ? 6.419 6.102 -5.891 1.00 98.00 300 GLY A N 1
ATOM 2238 C CA . GLY A 1 300 ? 6.909 7.272 -6.624 1.00 98.00 300 GLY A CA 1
ATOM 2239 C C . GLY A 1 300 ? 7.867 8.142 -5.806 1.00 98.00 300 GLY A C 1
ATOM 2240 O O . GLY A 1 300 ? 7.562 8.473 -4.663 1.00 98.00 300 GLY A O 1
ATOM 2241 N N . ARG A 1 301 ? 9.003 8.556 -6.393 1.00 96.88 301 ARG A N 1
ATOM 2242 C CA . ARG A 1 301 ? 9.901 9.587 -5.830 1.00 96.88 301 ARG A CA 1
ATOM 2243 C C . ARG A 1 301 ? 9.888 10.851 -6.688 1.00 96.88 301 ARG A C 1
ATOM 2245 O O . ARG A 1 301 ? 10.477 10.881 -7.770 1.00 96.88 301 ARG A O 1
ATOM 2252 N N . ALA A 1 302 ? 9.276 11.910 -6.177 1.00 94.31 302 ALA A N 1
ATOM 2253 C CA . ALA A 1 302 ? 9.296 13.241 -6.766 1.00 94.31 302 ALA A CA 1
ATOM 2254 C C . ALA A 1 302 ? 10.401 14.120 -6.150 1.00 94.31 302 ALA A C 1
ATOM 2256 O O . ALA A 1 302 ? 10.708 14.010 -4.961 1.00 94.31 302 ALA A O 1
ATOM 2257 N N . SER A 1 303 ? 10.988 15.018 -6.948 1.00 89.81 303 SER A N 1
ATOM 2258 C CA . SER A 1 303 ? 11.921 16.031 -6.433 1.00 89.81 303 SER A CA 1
ATOM 2259 C C . SER A 1 303 ? 11.180 17.285 -5.969 1.00 89.81 303 SER A C 1
ATOM 2261 O O . SER A 1 303 ? 11.370 17.680 -4.830 1.00 89.81 303 SER A O 1
ATOM 2263 N N . TYR A 1 304 ? 10.300 17.866 -6.796 1.00 86.50 304 TYR A N 1
ATOM 2264 C CA . TYR A 1 304 ? 9.434 19.003 -6.413 1.00 86.50 304 TYR A CA 1
ATOM 2265 C C . TYR A 1 304 ? 7.970 18.857 -6.880 1.00 86.50 304 TYR A C 1
ATOM 2267 O O . TYR A 1 304 ? 7.210 19.825 -6.853 1.00 86.50 304 TYR A O 1
ATOM 2275 N N . GLY A 1 305 ? 7.592 17.681 -7.388 1.00 91.31 305 GLY A N 1
ATOM 2276 C CA . GLY A 1 305 ? 6.222 17.350 -7.792 1.00 91.31 305 GLY A CA 1
ATOM 2277 C C . GLY A 1 305 ? 5.467 16.572 -6.712 1.00 91.31 305 GLY A C 1
ATOM 2278 O O . GLY A 1 305 ? 6.047 16.160 -5.706 1.00 91.31 305 GLY A O 1
ATOM 2279 N N . ASN A 1 306 ? 4.180 16.320 -6.942 1.00 94.69 306 ASN A N 1
ATOM 2280 C CA . ASN A 1 306 ? 3.403 15.420 -6.087 1.00 94.69 306 ASN A CA 1
ATOM 2281 C C . ASN A 1 306 ? 3.850 13.959 -6.279 1.00 94.69 306 ASN A C 1
ATOM 2283 O O . ASN A 1 306 ? 4.329 13.602 -7.358 1.00 94.69 306 ASN A O 1
ATOM 2287 N N . ALA A 1 307 ? 3.644 13.108 -5.273 1.00 97.38 307 ALA A N 1
ATOM 2288 C CA . ALA A 1 307 ? 3.753 11.655 -5.407 1.00 97.38 307 ALA A CA 1
ATOM 2289 C C . ALA A 1 307 ? 2.544 10.966 -4.752 1.00 97.38 307 ALA A C 1
ATOM 2291 O O . ALA A 1 307 ? 2.619 10.470 -3.628 1.00 97.38 307 ALA A O 1
ATOM 2292 N N . ASN A 1 308 ? 1.418 10.970 -5.470 1.00 98.44 308 ASN A N 1
ATOM 2293 C CA . ASN A 1 308 ? 0.103 10.521 -5.004 1.00 98.44 308 ASN A CA 1
ATOM 2294 C C . ASN A 1 308 ? -0.318 9.178 -5.627 1.00 98.44 308 ASN A C 1
ATOM 2296 O O . ASN A 1 308 ? 0.048 8.870 -6.763 1.00 98.44 308 ASN A O 1
ATOM 2300 N N . LEU A 1 309 ? -1.203 8.434 -4.953 1.00 98.75 309 LEU A N 1
ATOM 2301 C CA . LEU A 1 309 ? -1.860 7.217 -5.476 1.00 98.75 309 LEU A CA 1
ATOM 2302 C C . LEU A 1 309 ? -0.915 6.063 -5.881 1.00 98.75 309 LEU A C 1
ATOM 2304 O O . LEU A 1 309 ? -1.347 5.122 -6.547 1.00 98.75 309 LEU A O 1
ATOM 2308 N N . ASN A 1 310 ? 0.368 6.117 -5.521 1.00 98.88 310 ASN A N 1
ATOM 2309 C CA . ASN A 1 310 ? 1.330 5.062 -5.832 1.00 98.88 310 ASN A CA 1
ATOM 2310 C C . ASN A 1 310 ? 1.174 3.866 -4.880 1.00 98.88 310 ASN A C 1
ATOM 2312 O O . ASN A 1 310 ? 0.660 3.997 -3.766 1.00 98.88 310 ASN A O 1
ATOM 2316 N N . LYS A 1 311 ? 1.651 2.693 -5.308 1.00 98.88 311 LYS A N 1
ATOM 2317 C CA . LYS A 1 311 ? 1.538 1.443 -4.549 1.00 98.88 311 LYS A CA 1
ATOM 2318 C C . LYS A 1 311 ? 2.864 0.708 -4.419 1.00 98.88 311 LYS A C 1
ATOM 2320 O O . LYS A 1 311 ? 3.626 0.630 -5.380 1.00 98.88 311 LYS A O 1
ATOM 2325 N N . VAL A 1 312 ? 3.099 0.111 -3.252 1.00 98.94 312 VAL A N 1
ATOM 2326 C CA . VAL A 1 312 ? 4.215 -0.812 -3.007 1.00 98.94 312 VAL A CA 1
ATOM 2327 C C . VAL A 1 312 ? 3.715 -2.075 -2.309 1.00 98.94 312 VAL A C 1
ATOM 2329 O O . VAL A 1 312 ? 3.111 -2.003 -1.241 1.00 98.94 312 VAL A O 1
ATOM 2332 N N . ALA A 1 313 ? 4.010 -3.240 -2.880 1.00 98.88 313 ALA A N 1
ATOM 2333 C CA . ALA A 1 313 ? 3.774 -4.545 -2.272 1.00 98.88 313 ALA A CA 1
ATOM 2334 C C . ALA A 1 313 ? 5.103 -5.296 -2.097 1.00 98.88 313 ALA A C 1
ATOM 2336 O O . ALA A 1 313 ? 5.842 -5.485 -3.060 1.00 98.88 313 ALA A O 1
ATOM 2337 N N . VAL A 1 314 ? 5.409 -5.751 -0.882 1.00 98.88 314 VAL A N 1
ATOM 2338 C CA . VAL A 1 314 ? 6.606 -6.554 -0.578 1.00 98.88 314 VAL A CA 1
ATOM 2339 C C . VAL A 1 314 ? 6.161 -7.854 0.086 1.00 98.88 314 VAL A C 1
ATOM 2341 O O . VAL A 1 314 ? 5.537 -7.840 1.144 1.00 98.88 314 VAL A O 1
ATOM 2344 N N . MET A 1 315 ? 6.418 -8.981 -0.572 1.00 98.25 315 MET A N 1
ATOM 2345 C CA . MET A 1 315 ? 5.793 -10.274 -0.282 1.00 98.25 315 MET A CA 1
ATOM 2346 C C . MET A 1 315 ? 6.827 -11.409 -0.277 1.00 98.25 315 MET A C 1
ATOM 2348 O O . MET A 1 315 ? 7.868 -11.316 -0.932 1.00 98.25 315 MET A O 1
ATOM 2352 N N . SER A 1 316 ? 6.555 -12.499 0.441 1.00 95.38 316 SER A N 1
ATOM 2353 C CA . SER A 1 316 ? 7.316 -13.742 0.275 1.00 95.38 316 SER A CA 1
ATOM 2354 C C . SER A 1 316 ? 6.923 -14.437 -1.041 1.00 95.38 316 SER A C 1
ATOM 2356 O O . SER A 1 316 ? 5.881 -14.130 -1.621 1.00 95.38 316 SER A O 1
ATOM 2358 N N . ASP A 1 317 ? 7.735 -15.386 -1.517 1.00 92.44 317 ASP A N 1
ATOM 2359 C CA . ASP A 1 317 ? 7.327 -16.339 -2.572 1.00 92.44 317 ASP A CA 1
ATOM 2360 C C . ASP A 1 317 ? 6.789 -17.671 -1.991 1.00 92.44 317 ASP A C 1
ATOM 2362 O O . ASP A 1 317 ? 6.676 -18.676 -2.693 1.00 92.44 317 ASP A O 1
ATOM 2366 N N . GLY A 1 318 ? 6.493 -17.696 -0.684 1.00 86.69 318 GLY A N 1
ATOM 2367 C CA . GLY A 1 318 ? 6.157 -18.896 0.090 1.00 86.69 318 GLY A CA 1
ATOM 2368 C C . GLY A 1 318 ? 7.363 -19.734 0.546 1.00 86.69 318 GLY A C 1
ATOM 2369 O O . GLY A 1 318 ? 7.215 -20.555 1.448 1.00 86.69 318 GLY A O 1
ATOM 2370 N N . LYS A 1 319 ? 8.562 -19.521 -0.018 1.00 84.62 319 LYS A N 1
ATOM 2371 C CA . LYS A 1 319 ? 9.826 -20.173 0.394 1.00 84.62 319 LYS A CA 1
ATOM 2372 C C . LYS A 1 319 ? 10.844 -19.154 0.905 1.00 84.62 319 LYS A C 1
ATOM 2374 O O . LYS A 1 319 ? 11.478 -19.348 1.936 1.00 84.62 319 LYS A O 1
ATOM 2379 N N . ASN A 1 320 ? 10.977 -18.055 0.173 1.00 87.06 320 ASN A N 1
ATOM 2380 C CA . ASN A 1 320 ? 11.867 -16.937 0.408 1.00 87.06 320 ASN A CA 1
ATOM 2381 C C . ASN A 1 320 ? 11.065 -15.756 0.958 1.00 87.06 320 ASN A C 1
ATOM 2383 O O . ASN A 1 320 ? 10.117 -15.291 0.322 1.00 87.06 320 ASN A O 1
ATOM 2387 N N . ARG A 1 321 ? 11.488 -15.213 2.102 1.00 94.81 321 ARG A N 1
ATOM 2388 C CA . ARG A 1 321 ? 11.086 -13.868 2.543 1.00 94.81 321 ARG A CA 1
ATOM 2389 C C . ARG A 1 321 ? 11.727 -12.833 1.616 1.00 94.81 321 ARG A C 1
ATOM 2391 O O . ARG A 1 321 ? 12.899 -13.004 1.266 1.00 94.81 321 ARG A O 1
ATOM 2398 N N . SER A 1 322 ? 11.012 -11.760 1.279 1.00 98.19 322 SER A N 1
ATOM 2399 C CA . SER A 1 322 ? 11.672 -10.542 0.789 1.00 98.19 322 SER A CA 1
ATOM 2400 C C . SER A 1 322 ? 12.303 -9.805 1.969 1.00 98.19 322 SER A C 1
ATOM 2402 O O . SER A 1 322 ? 11.663 -9.676 3.019 1.00 98.19 322 SER A O 1
ATOM 2404 N N . ILE A 1 323 ? 13.544 -9.343 1.815 1.00 98.06 323 ILE A N 1
ATOM 2405 C CA . ILE A 1 323 ? 14.287 -8.633 2.862 1.00 98.06 323 ILE A CA 1
ATOM 2406 C C . ILE A 1 323 ? 14.707 -7.264 2.323 1.00 98.06 323 ILE A C 1
ATOM 2408 O O . ILE A 1 323 ? 15.615 -7.150 1.501 1.00 98.06 323 ILE A O 1
ATOM 2412 N N . VAL A 1 324 ? 14.038 -6.212 2.792 1.00 98.25 324 VAL A N 1
ATOM 2413 C CA . VAL A 1 324 ? 14.282 -4.825 2.380 1.00 98.25 324 VAL A CA 1
ATOM 2414 C C . VAL A 1 324 ? 15.014 -4.096 3.508 1.00 98.25 324 VAL A C 1
ATOM 2416 O O . VAL A 1 324 ? 14.405 -3.558 4.429 1.00 98.25 324 VAL A O 1
ATOM 2419 N N . GLN A 1 325 ? 16.346 -4.077 3.444 1.00 94.75 325 GLN A N 1
ATOM 2420 C CA . GLN A 1 325 ? 17.232 -3.436 4.432 1.00 94.75 325 GLN A CA 1
ATOM 2421 C C . GLN A 1 325 ? 17.388 -1.917 4.201 1.00 94.75 325 GLN A C 1
ATOM 2423 O O . GLN A 1 325 ? 18.379 -1.309 4.595 1.00 94.75 325 GLN A O 1
ATOM 2428 N N . ALA A 1 326 ? 16.394 -1.307 3.560 1.00 94.69 326 ALA A N 1
ATOM 2429 C CA . ALA A 1 326 ? 16.301 0.115 3.261 1.00 94.69 326 ALA A CA 1
ATOM 2430 C C . ALA A 1 326 ? 14.852 0.592 3.481 1.00 94.69 326 ALA A C 1
ATOM 2432 O O . ALA A 1 326 ? 13.963 -0.202 3.803 1.00 94.69 326 ALA A O 1
ATOM 2433 N N . ASN A 1 327 ? 14.596 1.888 3.325 1.00 97.19 327 ASN A N 1
ATOM 2434 C CA . ASN A 1 327 ? 13.280 2.457 3.616 1.00 97.19 327 ASN A CA 1
ATOM 2435 C C . ASN A 1 327 ? 12.279 2.222 2.471 1.00 97.19 327 ASN A C 1
ATOM 2437 O O . ASN A 1 327 ? 12.630 2.298 1.290 1.00 97.19 327 ASN A O 1
ATOM 2441 N N . ILE A 1 328 ? 11.020 1.956 2.829 1.00 98.75 328 ILE A N 1
ATOM 2442 C CA . ILE A 1 328 ? 9.902 1.776 1.895 1.00 98.75 328 ILE A CA 1
ATOM 2443 C C . ILE A 1 328 ? 8.990 3.000 1.946 1.00 98.75 328 ILE A C 1
ATOM 2445 O O . ILE A 1 328 ? 8.502 3.369 3.011 1.00 98.75 328 ILE A O 1
ATOM 2449 N N . TYR A 1 329 ? 8.701 3.572 0.781 1.00 98.75 329 TYR A N 1
ATOM 2450 C CA . TYR A 1 329 ? 7.833 4.726 0.589 1.00 98.75 329 TYR A CA 1
ATOM 2451 C C . TYR A 1 329 ? 6.738 4.395 -0.427 1.00 98.75 329 TYR A C 1
ATOM 2453 O O . TYR A 1 329 ? 7.040 4.038 -1.568 1.00 98.75 329 TYR A O 1
ATOM 2461 N N . GLY A 1 330 ? 5.467 4.578 -0.066 1.00 98.62 330 GLY A N 1
ATOM 2462 C CA . GLY A 1 330 ? 4.386 4.599 -1.056 1.00 98.62 330 GLY A CA 1
ATOM 2463 C C . GLY A 1 330 ? 4.605 5.761 -2.030 1.00 98.62 330 GLY A C 1
ATOM 2464 O O . GLY A 1 330 ? 4.869 5.548 -3.213 1.00 98.62 330 GLY A O 1
ATOM 2465 N N . GLY A 1 331 ? 4.623 6.985 -1.503 1.00 98.12 331 GLY A N 1
ATOM 2466 C CA . GLY A 1 331 ? 5.089 8.183 -2.209 1.00 98.12 331 GLY A CA 1
ATOM 2467 C C . GLY A 1 331 ? 6.138 8.955 -1.406 1.00 98.12 331 GLY A C 1
ATOM 2468 O O . GLY A 1 331 ? 6.072 9.010 -0.179 1.00 98.12 331 GLY A O 1
ATOM 2469 N N . ARG A 1 332 ? 7.106 9.581 -2.081 1.00 96.88 332 ARG A N 1
ATOM 2470 C CA . ARG A 1 332 ? 8.063 10.508 -1.460 1.00 96.88 332 ARG A CA 1
ATOM 2471 C C . ARG A 1 332 ? 8.216 11.778 -2.286 1.00 96.88 332 ARG A C 1
ATOM 2473 O O . ARG A 1 332 ? 8.460 11.682 -3.487 1.00 96.88 332 ARG A O 1
ATOM 2480 N N . SER A 1 333 ? 8.150 12.947 -1.648 1.00 93.88 333 SER A N 1
ATOM 2481 C CA . SER A 1 333 ? 8.519 14.224 -2.273 1.00 93.88 333 SER A CA 1
ATOM 2482 C C . SER A 1 333 ? 9.531 14.985 -1.418 1.00 93.88 333 SER A C 1
ATOM 2484 O O . SER A 1 333 ? 9.272 15.328 -0.264 1.00 93.88 333 SER A O 1
ATOM 2486 N N . VAL A 1 334 ? 10.723 15.199 -1.977 1.00 87.12 334 VAL A N 1
ATOM 2487 C CA . VAL A 1 334 ? 11.892 15.714 -1.237 1.00 87.12 334 VAL A CA 1
ATOM 2488 C C . VAL A 1 334 ? 11.841 17.239 -1.067 1.00 87.12 334 VAL A C 1
ATOM 2490 O O . VAL A 1 334 ? 12.301 17.782 -0.063 1.00 87.12 334 VAL A O 1
ATOM 2493 N N . GLY A 1 335 ? 11.290 17.941 -2.055 1.00 73.12 335 GLY A N 1
ATOM 2494 C CA . GLY A 1 335 ? 11.375 19.388 -2.187 1.00 73.12 335 GLY A CA 1
ATOM 2495 C C . GLY A 1 335 ? 10.512 20.153 -1.193 1.00 73.12 335 GLY A C 1
ATOM 2496 O O . GLY A 1 335 ? 9.282 20.104 -1.241 1.00 73.12 335 GLY A O 1
ATOM 2497 N N . ARG A 1 336 ? 11.166 20.964 -0.356 1.00 68.56 336 ARG A N 1
ATOM 2498 C CA . ARG A 1 336 ? 10.505 22.064 0.357 1.00 68.56 336 ARG A CA 1
ATOM 2499 C C . ARG A 1 336 ? 10.125 23.160 -0.646 1.00 68.56 336 ARG A C 1
ATOM 2501 O O . ARG A 1 336 ? 10.886 23.444 -1.576 1.00 68.56 336 ARG A O 1
ATOM 2508 N N . SER A 1 337 ? 8.951 23.761 -0.469 1.00 56.81 337 SER A N 1
ATOM 2509 C CA . SER A 1 337 ? 8.381 24.747 -1.394 1.00 56.81 337 SER A CA 1
ATOM 2510 C C . SER A 1 337 ? 9.330 25.922 -1.635 1.00 56.81 337 SER A C 1
ATOM 2512 O O . SER A 1 337 ? 9.634 26.683 -0.721 1.00 56.81 337 SER A O 1
ATOM 2514 N N . SER A 1 338 ? 9.790 26.083 -2.874 1.00 52.47 338 SER A N 1
ATOM 2515 C CA . SER A 1 338 ? 10.653 27.201 -3.266 1.00 52.47 338 SER A CA 1
ATOM 2516 C C . SER A 1 338 ? 9.810 28.370 -3.783 1.00 52.47 338 SER A C 1
ATOM 2518 O O . SER A 1 338 ? 8.914 28.162 -4.600 1.00 52.47 338 SER A O 1
ATOM 2520 N N . PHE A 1 339 ? 10.101 29.585 -3.303 1.00 46.31 339 PHE A N 1
ATOM 2521 C CA . PHE A 1 339 ? 9.594 30.872 -3.812 1.00 46.31 339 PHE A CA 1
ATOM 2522 C C . PHE A 1 339 ? 8.097 30.898 -4.192 1.00 46.31 339 PHE A C 1
ATOM 2524 O O . PHE A 1 339 ? 7.732 31.163 -5.334 1.00 46.31 339 PHE A O 1
ATOM 2531 N N . GLY A 1 340 ? 7.217 30.623 -3.223 1.00 52.94 340 GLY A N 1
ATOM 2532 C CA . GLY A 1 340 ? 5.764 30.797 -3.378 1.00 52.94 340 GLY A CA 1
ATOM 2533 C C . GLY A 1 340 ? 5.034 29.706 -4.173 1.00 52.94 340 GLY A C 1
ATOM 2534 O O . GLY A 1 340 ? 3.818 29.784 -4.333 1.00 52.94 340 GLY A O 1
ATOM 2535 N N . ALA A 1 341 ? 5.727 28.667 -4.647 1.00 63.56 341 ALA A N 1
ATOM 2536 C CA . ALA A 1 341 ? 5.068 27.516 -5.256 1.00 63.56 341 ALA A CA 1
ATOM 2537 C C . ALA A 1 341 ? 4.222 26.736 -4.230 1.00 63.56 341 ALA A C 1
ATOM 2539 O O . ALA A 1 341 ? 4.666 26.489 -3.107 1.00 63.56 341 ALA A O 1
ATOM 2540 N N . ALA A 1 342 ? 3.036 26.274 -4.646 1.00 69.94 342 ALA A N 1
ATOM 2541 C CA . ALA A 1 342 ? 2.214 25.370 -3.840 1.00 69.94 342 ALA A CA 1
ATOM 2542 C C . ALA A 1 342 ? 3.008 24.102 -3.434 1.00 69.94 342 ALA A C 1
ATOM 2544 O O . ALA A 1 342 ? 3.739 23.576 -4.294 1.00 69.94 342 ALA A O 1
ATOM 2545 N N . PRO A 1 343 ? 2.867 23.619 -2.177 1.00 79.94 343 PRO A N 1
ATOM 2546 C CA . PRO A 1 343 ? 3.564 22.437 -1.668 1.00 79.94 343 PRO A CA 1
ATOM 2547 C C . PRO A 1 343 ? 3.352 21.149 -2.472 1.00 79.94 343 PRO A C 1
ATOM 2549 O O . PRO A 1 343 ? 2.463 21.057 -3.317 1.00 79.94 343 PRO A O 1
ATOM 2552 N N . SER A 1 344 ? 4.202 20.155 -2.200 1.00 88.50 344 SER A N 1
ATOM 2553 C CA . SER A 1 344 ? 4.168 18.847 -2.863 1.00 88.50 344 SER A CA 1
ATOM 2554 C C . SER A 1 344 ? 3.511 17.785 -1.991 1.00 88.50 344 SER A C 1
ATOM 2556 O O . SER A 1 344 ? 4.050 17.395 -0.951 1.00 88.50 344 SER A O 1
ATOM 2558 N N . GLU A 1 345 ? 2.369 17.298 -2.457 1.00 94.31 345 GLU A N 1
ATOM 2559 C CA . GLU A 1 345 ? 1.537 16.311 -1.779 1.00 94.31 345 GLU A CA 1
ATOM 2560 C C . GLU A 1 345 ? 2.064 14.885 -1.969 1.00 94.31 345 GLU A C 1
ATOM 2562 O O . GLU A 1 345 ? 2.617 14.543 -3.020 1.00 94.31 345 GLU A O 1
ATOM 2567 N N . VAL A 1 346 ? 1.851 14.040 -0.959 1.00 97.81 346 VAL A N 1
ATOM 2568 C CA . VAL A 1 346 ? 2.106 12.592 -1.011 1.00 97.81 346 VAL A CA 1
ATOM 2569 C C . VAL A 1 346 ? 0.909 11.833 -0.445 1.00 97.81 346 VAL A C 1
ATOM 2571 O O . VAL A 1 346 ? 0.995 11.138 0.562 1.00 97.81 346 VAL A O 1
ATOM 2574 N N . ASN A 1 347 ? -0.243 12.008 -1.087 1.00 98.50 347 ASN A N 1
ATOM 2575 C CA . ASN A 1 347 ? -1.543 11.562 -0.597 1.00 98.50 347 ASN A CA 1
ATOM 2576 C C . ASN A 1 347 ? -2.015 10.249 -1.251 1.00 98.50 347 ASN A C 1
ATOM 2578 O O . ASN A 1 347 ? -1.734 9.975 -2.422 1.00 98.50 347 ASN A O 1
ATOM 2582 N N . GLN A 1 348 ? -2.830 9.480 -0.521 1.00 98.69 348 GLN A N 1
ATOM 2583 C CA . GLN A 1 348 ? -3.535 8.282 -1.017 1.00 98.69 348 GLN A CA 1
ATOM 2584 C C . GLN A 1 348 ? -2.636 7.145 -1.554 1.00 98.69 348 GLN A C 1
ATOM 2586 O O . GLN A 1 348 ? -3.086 6.322 -2.354 1.00 98.69 348 GLN A O 1
ATOM 2591 N N . ASN A 1 349 ? -1.371 7.079 -1.138 1.00 98.94 349 ASN A N 1
ATOM 2592 C CA . ASN A 1 349 ? -0.468 5.978 -1.471 1.00 98.94 349 ASN A CA 1
ATOM 2593 C C . ASN A 1 349 ? -0.728 4.748 -0.575 1.00 98.94 349 ASN A C 1
ATOM 2595 O O . ASN A 1 349 ? -1.197 4.879 0.558 1.00 98.94 349 ASN A O 1
ATOM 2599 N N . GLU A 1 350 ? -0.394 3.547 -1.055 1.00 98.88 350 GLU A N 1
ATOM 2600 C CA . GLU A 1 350 ? -0.621 2.283 -0.333 1.00 98.88 350 GLU A CA 1
ATOM 2601 C C . GLU A 1 350 ? 0.651 1.423 -0.257 1.00 98.88 350 GLU A C 1
ATOM 2603 O O . GLU A 1 350 ? 1.232 1.074 -1.283 1.00 98.88 350 GLU A O 1
ATOM 2608 N N . VAL A 1 351 ? 1.061 1.029 0.953 1.00 98.94 351 VAL A N 1
ATOM 2609 C CA . VAL A 1 351 ? 2.158 0.075 1.188 1.00 98.94 351 VAL A CA 1
ATOM 2610 C C . VAL A 1 351 ? 1.629 -1.183 1.871 1.00 98.94 351 VAL A C 1
ATOM 2612 O O . VAL A 1 351 ? 0.933 -1.110 2.882 1.00 98.94 351 VAL A O 1
ATOM 2615 N N . THR A 1 352 ? 1.969 -2.359 1.345 1.00 98.88 352 THR A N 1
ATOM 2616 C CA . THR A 1 352 ? 1.630 -3.655 1.949 1.00 98.88 352 THR A CA 1
ATOM 2617 C C . THR A 1 352 ? 2.865 -4.548 2.079 1.00 98.88 352 THR A C 1
ATOM 2619 O O . THR A 1 352 ? 3.568 -4.785 1.101 1.00 98.88 352 THR A O 1
ATOM 2622 N N . LEU A 1 353 ? 3.099 -5.080 3.282 1.00 98.81 353 LEU A N 1
ATOM 2623 C CA . LEU A 1 353 ? 4.154 -6.048 3.596 1.00 98.81 353 LEU A CA 1
ATOM 2624 C C . LEU A 1 353 ? 3.510 -7.388 3.998 1.00 98.81 353 LEU A C 1
ATOM 2626 O O . LEU A 1 353 ? 2.664 -7.414 4.896 1.00 98.81 353 LEU A O 1
ATOM 2630 N N . ILE A 1 354 ? 3.888 -8.494 3.349 1.00 98.62 354 ILE A N 1
ATOM 2631 C CA . ILE A 1 354 ? 3.348 -9.839 3.618 1.00 98.62 354 ILE A CA 1
ATOM 2632 C C . ILE A 1 354 ? 4.487 -10.850 3.797 1.00 98.62 354 ILE A C 1
ATOM 2634 O O . ILE A 1 354 ? 5.334 -11.008 2.919 1.00 98.62 354 ILE A O 1
ATOM 2638 N N . GLY A 1 355 ? 4.527 -11.532 4.945 1.00 97.88 355 GLY A N 1
ATOM 2639 C CA . GLY A 1 355 ? 5.534 -12.555 5.260 1.00 97.88 355 GLY A CA 1
ATOM 2640 C C . GLY A 1 355 ? 7.003 -12.103 5.178 1.00 97.88 355 GLY A C 1
ATOM 2641 O O . GLY A 1 355 ? 7.894 -12.943 5.081 1.00 97.88 355 GLY A O 1
ATOM 2642 N N . SER A 1 356 ? 7.273 -10.796 5.179 1.00 98.44 356 SER A N 1
ATOM 2643 C CA . SER A 1 356 ? 8.554 -10.215 4.738 1.00 98.44 356 SER A CA 1
ATOM 2644 C C . SER A 1 356 ? 9.145 -9.247 5.768 1.00 98.44 356 SER A C 1
ATOM 2646 O O . SER A 1 356 ? 8.578 -9.057 6.846 1.00 98.44 356 SER A O 1
ATOM 2648 N N . GLU A 1 357 ? 10.314 -8.674 5.482 1.00 98.25 357 GLU A N 1
ATOM 2649 C CA . GLU A 1 357 ? 10.996 -7.736 6.381 1.00 98.25 357 GLU A CA 1
ATOM 2650 C C . GLU A 1 357 ? 11.362 -6.408 5.699 1.00 98.25 357 GLU A C 1
ATOM 2652 O O . GLU A 1 357 ? 11.741 -6.396 4.528 1.00 98.25 357 GLU A O 1
ATOM 2657 N N . ALA A 1 358 ? 11.241 -5.305 6.445 1.00 97.94 358 ALA A N 1
ATOM 2658 C CA . ALA A 1 358 ? 11.552 -3.941 6.018 1.00 97.94 358 ALA A CA 1
ATOM 2659 C C . ALA A 1 358 ? 12.282 -3.146 7.122 1.00 97.94 358 ALA A C 1
ATOM 2661 O O . ALA A 1 358 ? 12.014 -3.356 8.307 1.00 97.94 358 ALA A O 1
ATOM 2662 N N . ALA A 1 359 ? 13.143 -2.189 6.756 1.00 96.75 359 ALA A N 1
ATOM 2663 C CA . ALA A 1 359 ? 13.784 -1.294 7.726 1.00 96.75 359 ALA A CA 1
ATOM 2664 C C . ALA A 1 359 ? 12.781 -0.282 8.313 1.00 96.75 359 ALA A C 1
ATOM 2666 O O . ALA A 1 359 ? 12.435 -0.362 9.488 1.00 96.75 359 ALA A O 1
ATOM 2667 N N . GLU A 1 360 ? 12.241 0.621 7.497 1.00 98.31 360 GLU A N 1
ATOM 2668 C CA .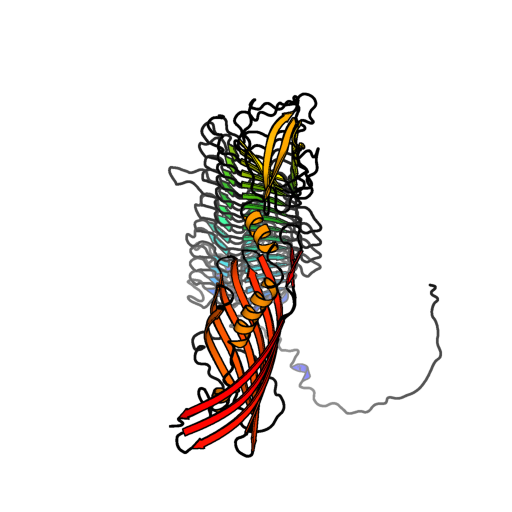 GLU A 1 360 ? 11.175 1.556 7.887 1.00 98.31 360 GLU A CA 1
ATOM 2669 C C . GLU A 1 360 ? 10.130 1.648 6.776 1.00 98.31 360 GLU A C 1
ATOM 2671 O O . GLU A 1 360 ? 10.451 1.478 5.597 1.00 98.31 360 GLU A O 1
ATOM 2676 N N . ILE A 1 361 ? 8.875 1.913 7.147 1.00 98.88 361 ILE A N 1
ATOM 2677 C CA . ILE A 1 361 ? 7.762 2.011 6.200 1.00 98.88 361 ILE A CA 1
ATOM 2678 C C . ILE A 1 361 ? 7.049 3.350 6.352 1.00 98.88 361 ILE A C 1
ATOM 2680 O O . ILE A 1 361 ? 6.593 3.703 7.437 1.00 98.88 361 ILE A O 1
ATOM 2684 N N . TYR A 1 362 ? 6.887 4.036 5.225 1.00 98.88 362 TYR A N 1
ATOM 2685 C CA . TYR A 1 362 ? 6.180 5.295 5.068 1.00 98.88 362 TYR A CA 1
ATOM 2686 C C . TYR A 1 362 ? 5.071 5.108 4.028 1.00 98.88 362 TYR A C 1
ATOM 2688 O O . TYR A 1 362 ? 5.361 4.814 2.865 1.00 98.88 362 TYR A O 1
ATOM 2696 N N . GLY A 1 363 ? 3.802 5.307 4.394 1.00 98.69 363 GLY A N 1
ATOM 2697 C CA . GLY A 1 363 ? 2.737 5.394 3.386 1.00 98.69 363 GLY A CA 1
ATOM 2698 C C . GLY A 1 363 ? 2.995 6.572 2.438 1.00 98.69 363 GLY A C 1
ATOM 2699 O O . GLY A 1 363 ? 3.047 6.390 1.223 1.00 98.69 363 GLY A O 1
ATOM 2700 N N . GLY A 1 364 ? 3.317 7.742 2.996 1.00 98.25 364 GLY A N 1
ATOM 2701 C CA . GLY A 1 364 ? 3.932 8.855 2.268 1.00 98.25 364 GLY A CA 1
ATOM 2702 C C . GLY A 1 364 ? 4.919 9.652 3.132 1.00 98.25 364 GLY A C 1
ATOM 2703 O O . GLY A 1 364 ? 4.692 9.783 4.334 1.00 98.25 364 GLY A O 1
ATOM 2704 N N . GLU A 1 365 ? 5.994 10.189 2.538 1.00 97.50 365 GLU A N 1
ATOM 2705 C CA . GLU A 1 365 ? 6.898 11.175 3.173 1.00 97.50 365 GLU A CA 1
ATOM 2706 C C . GLU A 1 365 ? 7.028 12.451 2.318 1.00 97.50 365 GLU A C 1
ATOM 2708 O O . GLU A 1 365 ? 7.392 12.381 1.142 1.00 97.50 365 GLU A O 1
ATOM 2713 N N . THR A 1 366 ? 6.773 13.629 2.897 1.00 94.69 366 THR A N 1
ATOM 2714 C CA . THR A 1 366 ? 6.972 14.925 2.217 1.00 94.69 366 THR A CA 1
ATOM 2715 C C . THR A 1 366 ? 7.715 15.941 3.076 1.00 94.69 366 THR A C 1
ATOM 2717 O O . THR A 1 366 ? 7.464 16.098 4.273 1.00 94.69 366 THR A O 1
ATOM 2720 N N . GLY A 1 367 ? 8.634 16.668 2.440 1.00 89.06 367 GLY A N 1
ATOM 2721 C CA . GLY A 1 367 ? 9.376 17.760 3.065 1.00 89.06 367 GLY A CA 1
ATOM 2722 C C . GLY A 1 367 ? 8.579 19.056 3.256 1.00 89.06 367 GLY A C 1
ATOM 2723 O O . GLY A 1 367 ? 9.092 19.951 3.925 1.00 89.06 367 GLY A O 1
ATOM 2724 N N . GLY A 1 368 ? 7.380 19.189 2.667 1.00 85.75 368 GLY A N 1
ATOM 2725 C CA . GLY A 1 368 ? 6.664 20.475 2.647 1.00 85.75 368 GLY A CA 1
ATOM 2726 C C . GLY A 1 368 ? 5.141 20.462 2.457 1.00 85.75 368 GLY A C 1
ATOM 2727 O O . GLY A 1 368 ? 4.490 21.420 2.873 1.00 85.75 368 GLY A O 1
ATOM 2728 N N . GLY A 1 369 ? 4.559 19.440 1.818 1.00 92.12 369 GLY A N 1
ATOM 2729 C CA . GLY A 1 369 ? 3.103 19.323 1.612 1.00 92.12 369 GLY A CA 1
ATOM 2730 C C . GLY A 1 369 ? 2.430 18.407 2.627 1.00 92.12 369 GLY A C 1
ATOM 2731 O O . GLY A 1 369 ? 2.995 18.135 3.686 1.00 92.12 369 GLY A O 1
ATOM 2732 N N . ASN A 1 370 ? 1.239 17.909 2.312 1.00 95.25 370 ASN A N 1
ATOM 2733 C CA . ASN A 1 370 ? 0.545 16.948 3.167 1.00 95.25 370 ASN A CA 1
ATOM 2734 C C . ASN A 1 370 ? 0.891 15.493 2.810 1.00 95.25 370 ASN A C 1
ATOM 2736 O O . ASN A 1 370 ? 1.221 15.167 1.666 1.00 95.25 370 ASN A O 1
ATOM 2740 N N . ALA A 1 371 ? 0.789 14.621 3.812 1.00 97.69 371 ALA A N 1
ATOM 2741 C CA . ALA A 1 371 ? 0.909 13.172 3.711 1.00 97.69 371 ALA A CA 1
ATOM 2742 C C . ALA A 1 371 ? -0.380 12.518 4.230 1.00 97.69 371 ALA A C 1
ATOM 2744 O O . ALA A 1 371 ? -0.376 11.807 5.235 1.00 97.69 371 ALA A O 1
ATOM 2745 N N . ASN A 1 372 ? -1.492 12.793 3.548 1.00 98.62 372 ASN A N 1
ATOM 2746 C CA . ASN A 1 372 ? -2.846 12.467 3.990 1.00 98.62 372 ASN A CA 1
ATOM 2747 C C . ASN A 1 372 ? -3.431 11.243 3.267 1.00 98.62 372 ASN A C 1
ATOM 2749 O O . ASN A 1 372 ? -3.130 10.981 2.099 1.00 98.62 372 ASN A O 1
ATOM 2753 N N . LEU A 1 373 ? -4.367 10.546 3.921 1.00 98.81 373 LEU A N 1
ATOM 2754 C CA . LEU A 1 373 ? -5.135 9.421 3.352 1.00 98.81 373 LEU A CA 1
ATOM 2755 C C . LEU A 1 373 ? -4.279 8.238 2.844 1.00 98.81 373 LEU A C 1
ATOM 2757 O O . LEU A 1 373 ? -4.769 7.404 2.082 1.00 98.81 373 LEU A O 1
ATOM 2761 N N . ASN A 1 374 ? -3.005 8.160 3.231 1.00 98.94 374 ASN A N 1
ATOM 2762 C CA . ASN A 1 374 ? -2.125 7.045 2.904 1.00 98.94 374 ASN A CA 1
ATOM 2763 C C . ASN A 1 374 ? -2.443 5.823 3.770 1.00 98.94 374 ASN A C 1
ATOM 2765 O O . ASN A 1 374 ? -3.053 5.921 4.837 1.00 98.94 374 ASN A O 1
ATOM 2769 N N . LYS A 1 375 ? -2.010 4.652 3.309 1.00 98.94 375 LYS A N 1
ATOM 2770 C CA . LYS A 1 375 ? -2.363 3.375 3.923 1.00 98.94 375 LYS A CA 1
ATOM 2771 C C . LYS A 1 375 ? -1.163 2.445 4.025 1.00 98.94 375 LYS A C 1
ATOM 2773 O O . LYS A 1 375 ? -0.479 2.207 3.032 1.00 98.94 375 LYS A O 1
ATOM 2778 N N . VAL A 1 376 ? -0.943 1.869 5.204 1.00 98.94 376 VAL A N 1
ATOM 2779 C CA . VAL A 1 376 ? 0.102 0.864 5.446 1.00 98.94 376 VAL A CA 1
ATOM 2780 C C . VAL A 1 376 ? -0.509 -0.395 6.051 1.00 98.94 376 VAL A C 1
ATOM 2782 O O . VAL A 1 376 ? -1.258 -0.322 7.023 1.00 98.94 376 VAL A O 1
ATOM 2785 N N . ALA A 1 377 ? -0.179 -1.568 5.507 1.00 98.88 377 ALA A N 1
ATOM 2786 C CA . ALA A 1 377 ? -0.653 -2.844 6.032 1.00 98.88 377 ALA A CA 1
ATOM 2787 C C . ALA A 1 377 ? 0.455 -3.903 6.149 1.00 98.88 377 ALA A C 1
ATOM 2789 O O . ALA A 1 377 ? 1.075 -4.273 5.154 1.00 98.88 377 ALA A O 1
ATOM 2790 N N . LEU A 1 378 ? 0.657 -4.447 7.350 1.00 98.88 378 LEU A N 1
ATOM 2791 C CA . LEU A 1 378 ? 1.561 -5.571 7.618 1.00 98.88 378 LEU A CA 1
ATOM 2792 C C . LEU A 1 378 ? 0.732 -6.833 7.877 1.00 98.88 378 LEU A C 1
ATOM 2794 O O . LEU A 1 378 ? -0.169 -6.816 8.717 1.00 98.88 378 LEU A O 1
ATOM 2798 N N . ARG A 1 379 ? 1.027 -7.926 7.164 1.00 98.62 379 ARG A 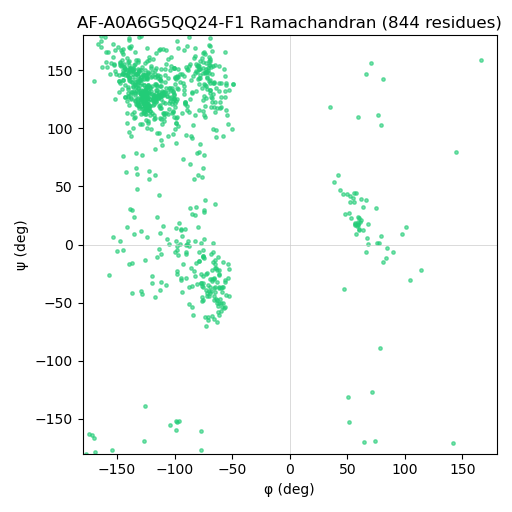N 1
ATOM 2799 C CA . ARG A 1 379 ? 0.326 -9.217 7.283 1.00 98.62 379 ARG A CA 1
ATOM 2800 C C . ARG A 1 379 ? 1.287 -10.401 7.347 1.00 98.62 379 ARG A C 1
ATOM 2802 O O . ARG A 1 379 ? 2.399 -10.346 6.820 1.00 98.62 379 ARG A O 1
ATOM 2809 N N . SER A 1 380 ? 0.842 -11.501 7.943 1.00 96.44 380 SER A N 1
ATOM 2810 C CA . SER A 1 380 ? 1.473 -12.810 7.743 1.00 96.44 380 SER A CA 1
ATOM 2811 C C . SER A 1 380 ? 1.060 -13.417 6.393 1.00 96.44 380 SER A C 1
ATOM 2813 O O . SER A 1 380 ? -0.040 -13.144 5.916 1.00 96.44 380 SER A O 1
ATOM 2815 N N . ASP A 1 381 ? 1.922 -14.246 5.796 1.00 95.50 381 ASP A N 1
ATOM 2816 C CA . ASP A 1 381 ? 1.573 -15.139 4.671 1.00 95.50 381 ASP A CA 1
ATOM 2817 C C . ASP A 1 381 ? 1.019 -16.510 5.140 1.00 95.50 381 ASP A C 1
ATOM 2819 O O . ASP A 1 381 ? 0.673 -17.353 4.317 1.00 95.50 381 ASP A O 1
ATOM 2823 N N . GLY A 1 382 ? 0.941 -16.737 6.458 1.00 93.12 382 GLY A N 1
ATOM 2824 C CA . GLY A 1 382 ? 0.579 -18.007 7.098 1.00 93.12 382 GLY A CA 1
ATOM 2825 C C . GLY A 1 382 ? 1.769 -18.766 7.703 1.00 93.12 382 GLY A C 1
ATOM 2826 O O . GLY A 1 382 ? 1.600 -19.420 8.729 1.00 93.12 382 GLY A O 1
ATOM 2827 N N . ALA A 1 383 ? 2.973 -18.636 7.137 1.00 91.06 383 ALA A N 1
ATOM 2828 C CA . ALA A 1 383 ? 4.208 -19.268 7.626 1.00 91.06 383 ALA A CA 1
ATOM 2829 C C . ALA A 1 383 ? 5.169 -18.257 8.283 1.00 91.06 383 ALA A C 1
ATOM 2831 O O . ALA A 1 383 ? 5.851 -18.548 9.264 1.00 91.06 383 ALA A O 1
ATOM 2832 N N . ASN A 1 384 ? 5.194 -17.039 7.755 1.00 91.81 384 ASN A N 1
ATOM 2833 C CA . ASN A 1 384 ? 6.031 -15.918 8.136 1.00 91.81 384 ASN A CA 1
ATOM 2834 C C . ASN A 1 384 ? 5.172 -14.796 8.718 1.00 91.81 384 ASN A C 1
ATOM 2836 O O . ASN A 1 384 ? 4.221 -14.340 8.079 1.00 91.81 384 ASN A O 1
ATOM 2840 N N . LYS A 1 385 ? 5.553 -14.248 9.874 1.00 95.44 385 LYS A N 1
ATOM 2841 C CA . LYS A 1 385 ? 5.081 -12.919 10.301 1.00 95.44 385 LYS A CA 1
ATOM 2842 C C . LYS A 1 385 ? 5.863 -11.829 9.556 1.00 95.44 385 LYS A C 1
ATOM 2844 O O . LYS A 1 385 ? 7.071 -11.995 9.332 1.00 95.44 385 LYS A O 1
ATOM 2849 N N . SER A 1 386 ? 5.204 -10.725 9.196 1.00 98.50 386 SER A N 1
ATOM 2850 C CA . SER A 1 386 ? 5.914 -9.536 8.703 1.00 98.50 386 SER A CA 1
ATOM 2851 C C . SER A 1 386 ? 6.615 -8.805 9.846 1.00 98.50 386 SER A C 1
ATOM 2853 O O . SER A 1 386 ? 6.123 -8.821 10.978 1.00 98.50 386 SER A O 1
ATOM 2855 N N . GLN A 1 387 ? 7.751 -8.173 9.548 1.00 98.25 387 GLN A N 1
ATOM 2856 C CA . GLN A 1 387 ? 8.524 -7.366 10.497 1.00 98.25 387 GLN A CA 1
ATOM 2857 C C . GLN A 1 387 ? 8.929 -6.025 9.873 1.00 98.25 387 GLN A C 1
ATOM 2859 O O . GLN A 1 387 ? 9.391 -5.990 8.735 1.00 98.25 387 GLN A O 1
ATOM 2864 N N . ALA A 1 388 ? 8.782 -4.933 10.623 1.00 98.62 388 ALA A N 1
ATOM 2865 C CA . ALA A 1 388 ? 9.313 -3.614 10.269 1.00 98.62 388 ALA A CA 1
ATOM 2866 C C . ALA A 1 388 ? 10.053 -2.983 11.458 1.00 98.62 388 ALA A C 1
ATOM 2868 O O . ALA A 1 388 ? 9.796 -3.351 12.603 1.00 98.62 388 ALA A O 1
ATOM 2869 N N . GLY A 1 389 ? 10.950 -2.025 11.219 1.00 98.62 389 GLY A N 1
ATOM 2870 C CA . GLY A 1 389 ? 11.563 -1.208 12.270 1.00 98.62 389 GLY A CA 1
ATOM 2871 C C . GLY A 1 389 ? 10.583 -0.189 12.849 1.00 98.62 389 GLY A C 1
ATOM 2872 O O . GLY A 1 389 ? 10.152 -0.355 13.987 1.00 98.62 389 GLY A O 1
ATOM 2873 N N . ILE A 1 390 ? 10.223 0.827 12.058 1.00 98.88 390 ILE A N 1
ATOM 2874 C CA . ILE A 1 390 ? 9.208 1.857 12.366 1.00 98.88 390 ILE A CA 1
ATOM 2875 C C . ILE A 1 390 ? 8.140 1.852 11.263 1.00 98.88 390 ILE A C 1
ATOM 2877 O O . ILE A 1 390 ? 8.453 1.580 10.099 1.00 98.88 390 ILE A O 1
ATOM 2881 N N . VAL A 1 391 ? 6.889 2.168 11.613 1.00 98.94 391 VAL A N 1
ATOM 2882 C CA . VAL A 1 391 ? 5.792 2.360 10.649 1.00 98.94 391 VAL A CA 1
ATOM 2883 C C . VAL A 1 391 ? 5.160 3.746 10.798 1.00 98.94 391 VAL A C 1
ATOM 2885 O O . VAL A 1 391 ? 4.696 4.100 11.878 1.00 98.94 391 VAL A O 1
ATOM 2888 N N . TYR A 1 392 ? 5.071 4.483 9.690 1.00 98.88 392 TYR A N 1
ATOM 2889 C CA . TYR A 1 392 ? 4.337 5.740 9.551 1.00 98.88 392 TYR A CA 1
ATOM 2890 C C . TYR A 1 392 ? 3.221 5.573 8.511 1.00 98.88 392 TYR A C 1
ATOM 2892 O O . TYR A 1 392 ? 3.506 5.287 7.344 1.00 98.88 392 TYR A O 1
ATOM 2900 N N . GLY A 1 393 ? 1.959 5.791 8.892 1.00 98.75 393 GLY A N 1
ATOM 2901 C CA . GLY A 1 393 ? 0.852 5.860 7.931 1.00 98.75 393 GLY A CA 1
ATOM 2902 C C . GLY A 1 393 ? 1.058 7.012 6.946 1.00 98.75 393 GLY A C 1
ATOM 2903 O O . GLY A 1 393 ? 1.091 6.790 5.739 1.00 98.75 393 GLY A O 1
ATOM 2904 N N . GLY A 1 394 ? 1.335 8.210 7.458 1.00 98.50 394 GLY A N 1
ATOM 2905 C CA . GLY A 1 394 ? 1.860 9.341 6.688 1.00 98.50 394 GLY A CA 1
ATOM 2906 C C . GLY A 1 394 ? 2.835 10.180 7.516 1.00 98.50 394 GLY A C 1
ATOM 2907 O O . GLY A 1 394 ? 2.713 10.240 8.740 1.00 98.50 394 GLY A O 1
ATOM 2908 N N . LYS A 1 395 ? 3.808 10.818 6.855 1.00 97.69 395 LYS A N 1
ATOM 2909 C CA . LYS A 1 395 ? 4.778 11.725 7.481 1.00 97.69 395 LYS A CA 1
ATOM 2910 C C . LYS A 1 395 ? 4.958 13.008 6.671 1.00 97.69 395 LYS A C 1
ATOM 2912 O O . LYS A 1 395 ? 5.341 12.964 5.501 1.00 97.69 395 LYS A O 1
ATOM 2917 N N . SER A 1 396 ? 4.758 14.153 7.312 1.00 95.25 396 SER A N 1
ATOM 2918 C CA . SER A 1 396 ? 5.110 15.466 6.760 1.00 95.25 396 SER A CA 1
ATOM 2919 C C . SER A 1 396 ? 6.023 16.214 7.724 1.00 95.25 396 SER A C 1
ATOM 2921 O O . SER A 1 396 ? 5.883 16.103 8.939 1.00 95.25 396 SER A O 1
ATOM 2923 N N . LEU A 1 397 ? 6.987 16.972 7.201 1.00 91.62 397 LEU A N 1
ATOM 2924 C CA . LEU A 1 397 ? 7.893 17.756 8.045 1.00 91.62 397 LEU A CA 1
ATOM 2925 C C . LEU A 1 397 ? 7.302 19.109 8.473 1.00 91.62 397 LEU A C 1
ATOM 2927 O O . LEU A 1 397 ? 7.753 19.654 9.476 1.00 91.62 397 LEU A O 1
ATOM 2931 N N . THR A 1 398 ? 6.330 19.660 7.733 1.00 88.56 398 THR A N 1
ATOM 2932 C CA . THR A 1 398 ? 5.815 21.025 7.983 1.00 88.56 398 THR A CA 1
ATOM 2933 C C . THR A 1 398 ? 4.298 21.199 7.846 1.00 88.56 398 THR A C 1
ATOM 2935 O O . THR A 1 398 ? 3.773 22.213 8.299 1.00 88.56 398 THR A O 1
ATOM 2938 N N . ASN A 1 399 ? 3.606 20.258 7.202 1.00 92.88 399 ASN A N 1
ATOM 2939 C CA . ASN A 1 399 ? 2.170 20.293 6.899 1.00 92.88 399 ASN A CA 1
ATOM 2940 C C . ASN A 1 399 ? 1.501 19.003 7.415 1.00 92.88 399 ASN A C 1
ATOM 2942 O O . ASN A 1 399 ? 2.112 18.299 8.215 1.00 92.88 399 ASN A O 1
ATOM 2946 N N . SER A 1 400 ? 0.245 18.720 7.060 1.00 95.62 400 SER A N 1
ATOM 2947 C CA . SER A 1 400 ? -0.521 17.638 7.694 1.00 95.62 400 SER A CA 1
ATOM 2948 C C . SER A 1 400 ? -0.057 16.215 7.357 1.00 95.62 400 SER A C 1
ATOM 2950 O O . SER A 1 400 ? 0.525 15.942 6.304 1.00 95.62 400 SER A O 1
ATOM 2952 N N . ALA A 1 401 ? -0.410 15.290 8.247 1.00 98.00 401 ALA A N 1
ATOM 2953 C CA . ALA A 1 401 ? -0.440 13.847 8.056 1.00 98.00 401 ALA A CA 1
ATOM 2954 C C . ALA A 1 401 ? -1.773 13.295 8.609 1.00 98.00 401 ALA A C 1
ATOM 2956 O O . ALA A 1 401 ? -1.809 12.568 9.601 1.00 98.00 401 ALA A O 1
ATOM 2957 N N . ASP A 1 402 ? -2.880 13.669 7.968 1.00 98.62 402 ASP A N 1
ATOM 2958 C CA . ASP A 1 402 ? -4.253 13.392 8.407 1.00 98.62 402 ASP A CA 1
ATOM 2959 C C . ASP A 1 402 ? -4.871 12.155 7.732 1.00 98.62 402 ASP A C 1
ATOM 2961 O O . ASP A 1 402 ? -4.643 11.875 6.549 1.00 98.62 402 ASP A O 1
ATOM 2965 N N . LYS A 1 403 ? -5.790 11.487 8.440 1.00 98.81 403 LYS A N 1
ATOM 2966 C CA . LYS A 1 403 ? -6.697 10.447 7.905 1.00 98.81 403 LYS A CA 1
ATOM 2967 C C . LYS A 1 403 ? -5.992 9.235 7.276 1.00 98.81 403 LYS A C 1
ATOM 2969 O O . LYS A 1 403 ? -6.577 8.544 6.442 1.00 98.81 403 LYS A O 1
ATOM 2974 N N . ASN A 1 404 ? -4.749 8.967 7.663 1.00 98.94 404 ASN A N 1
ATOM 2975 C CA . ASN A 1 404 ? -4.000 7.787 7.243 1.00 98.94 404 ASN A CA 1
ATOM 2976 C C . ASN A 1 404 ? -4.493 6.527 7.981 1.00 98.94 404 ASN A C 1
ATOM 2978 O O . ASN A 1 404 ? -4.970 6.607 9.116 1.00 98.94 404 ASN A O 1
ATOM 2982 N N . GLU A 1 405 ? -4.354 5.353 7.360 1.00 98.94 405 GLU A N 1
ATOM 2983 C CA . GLU A 1 405 ? -4.736 4.060 7.949 1.00 98.94 405 GLU A CA 1
ATOM 2984 C C . GLU A 1 405 ? -3.528 3.120 8.098 1.00 98.94 405 GLU A C 1
ATOM 2986 O O . GLU A 1 405 ? -2.867 2.782 7.117 1.00 98.94 405 GLU A O 1
ATOM 2991 N N . VAL A 1 406 ? -3.271 2.635 9.317 1.00 99.00 406 VAL A N 1
ATOM 2992 C CA . VAL A 1 406 ? -2.234 1.629 9.603 1.00 99.00 406 VAL A CA 1
ATOM 2993 C C . VAL A 1 406 ? -2.873 0.352 10.146 1.00 99.00 406 VAL A C 1
ATOM 2995 O O . VAL A 1 406 ? -3.582 0.383 11.150 1.00 99.00 406 VAL A O 1
ATOM 2998 N N . GLY A 1 407 ? -2.608 -0.787 9.506 1.00 98.88 407 GLY A N 1
ATOM 2999 C CA . GLY A 1 407 ? -3.137 -2.094 9.901 1.00 98.88 407 GLY A CA 1
ATOM 3000 C C . GLY A 1 407 ? -2.042 -3.141 10.109 1.00 98.88 407 GLY A C 1
ATOM 3001 O O . GLY A 1 407 ? -1.415 -3.570 9.142 1.00 98.88 407 GLY A O 1
ATOM 3002 N N . ILE A 1 408 ? -1.832 -3.592 11.346 1.00 98.94 408 ILE A N 1
ATOM 3003 C CA . ILE A 1 408 ? -0.836 -4.615 11.700 1.00 98.94 408 ILE A CA 1
ATOM 3004 C C . ILE A 1 408 ? -1.572 -5.904 12.084 1.00 98.94 408 ILE A C 1
ATOM 3006 O O . ILE A 1 408 ? -2.259 -5.938 13.102 1.00 98.94 408 ILE A O 1
ATOM 3010 N N . PHE A 1 409 ? -1.436 -6.958 11.274 1.00 98.75 409 PHE A N 1
ATOM 3011 C CA . PHE A 1 409 ? -2.174 -8.218 11.423 1.00 98.75 409 PHE A CA 1
ATOM 3012 C C . PHE A 1 409 ? -1.210 -9.411 11.491 1.00 98.75 409 PHE A C 1
ATOM 3014 O O . PHE A 1 409 ? -0.459 -9.656 10.541 1.00 98.75 409 PHE A O 1
ATOM 3021 N N . ASN A 1 410 ? -1.214 -10.162 12.597 1.00 98.38 410 ASN A N 1
ATOM 3022 C CA . ASN A 1 410 ? -0.317 -11.303 12.842 1.00 98.38 410 ASN A CA 1
ATOM 3023 C C . ASN A 1 410 ? 1.160 -10.987 12.499 1.00 98.38 410 ASN A C 1
ATOM 3025 O O . ASN A 1 410 ? 1.842 -11.740 11.802 1.00 98.38 410 ASN A O 1
ATOM 3029 N N . SER A 1 411 ? 1.626 -9.804 12.908 1.00 98.69 411 SER A N 1
ATOM 3030 C CA . SER A 1 411 ? 2.883 -9.179 12.463 1.00 98.69 411 SER A CA 1
ATOM 3031 C C . SER A 1 411 ? 3.521 -8.357 13.587 1.00 98.69 411 SER A C 1
ATOM 3033 O O . SER A 1 411 ? 2.881 -8.106 14.608 1.00 98.69 411 SER A O 1
ATOM 3035 N N . ALA A 1 412 ? 4.779 -7.945 13.416 1.00 98.69 412 ALA A N 1
ATOM 3036 C CA . ALA A 1 412 ? 5.515 -7.195 14.431 1.00 98.69 412 ALA A CA 1
ATOM 3037 C C . ALA A 1 412 ? 6.156 -5.904 13.897 1.00 98.69 412 ALA A C 1
ATOM 3039 O O . ALA A 1 412 ? 6.527 -5.815 12.726 1.00 98.69 412 ALA A O 1
ATOM 3040 N N . VAL A 1 413 ? 6.330 -4.928 14.787 1.00 98.88 413 VAL A N 1
ATOM 3041 C CA . VAL A 1 413 ? 7.110 -3.703 14.556 1.00 98.88 413 VAL A CA 1
ATOM 3042 C C . VAL A 1 413 ? 8.131 -3.586 15.689 1.00 98.88 413 VAL A C 1
ATOM 3044 O O . VAL A 1 413 ? 7.776 -3.742 16.854 1.00 98.88 413 VAL A O 1
ATOM 3047 N N . ARG A 1 414 ? 9.415 -3.396 15.368 1.00 98.69 414 ARG A N 1
ATOM 3048 C CA . ARG A 1 414 ? 10.524 -3.460 16.342 1.00 98.69 414 ARG A CA 1
ATOM 3049 C C . ARG A 1 414 ? 10.591 -2.221 17.245 1.00 98.69 414 ARG A C 1
ATOM 3051 O O . ARG A 1 414 ? 11.088 -2.323 18.360 1.00 98.69 414 ARG A O 1
ATOM 3058 N N . LYS A 1 415 ? 10.113 -1.075 16.756 1.00 98.75 415 LYS A N 1
ATOM 3059 C CA . LYS A 1 415 ? 10.000 0.211 17.457 1.00 98.75 415 LYS A CA 1
ATOM 3060 C C . LYS A 1 415 ? 8.544 0.704 17.360 1.00 98.75 415 LYS A C 1
ATOM 3062 O O . LYS A 1 415 ? 7.626 -0.099 17.521 1.00 98.75 415 LYS A O 1
ATOM 3067 N N . ASP A 1 416 ? 8.340 1.998 17.140 1.00 98.88 416 ASP A N 1
ATOM 3068 C CA . ASP A 1 416 ? 7.054 2.688 17.228 1.00 98.88 416 ASP A CA 1
ATOM 3069 C C . ASP A 1 416 ? 6.172 2.567 15.972 1.00 98.88 416 ASP A C 1
ATOM 3071 O O . ASP A 1 416 ? 6.633 2.268 14.863 1.00 98.88 416 ASP A O 1
ATOM 3075 N N . VAL A 1 417 ? 4.881 2.857 16.155 1.00 98.94 417 VAL A N 1
ATOM 3076 C CA . VAL A 1 417 ? 3.886 2.993 15.082 1.00 98.94 417 VAL A CA 1
ATOM 3077 C C . VAL A 1 417 ? 3.191 4.347 15.181 1.00 98.94 417 VAL A C 1
ATOM 3079 O O . VAL A 1 417 ? 2.644 4.693 16.226 1.00 98.94 417 VAL A O 1
ATOM 3082 N N . TYR A 1 418 ? 3.146 5.072 14.066 1.00 98.94 418 TYR A N 1
ATOM 3083 C CA . TYR A 1 418 ? 2.480 6.363 13.922 1.00 98.94 418 TYR A CA 1
ATOM 3084 C C . TYR A 1 418 ? 1.362 6.254 12.881 1.00 98.94 418 TYR A C 1
ATOM 3086 O O . TYR A 1 418 ? 1.615 5.833 11.750 1.00 98.94 418 TYR A O 1
ATOM 3094 N N . GLY A 1 419 ? 0.136 6.653 13.224 1.00 98.75 419 GLY A N 1
ATOM 3095 C CA . GLY A 1 419 ? -0.941 6.802 12.241 1.00 98.75 419 GLY A CA 1
ATOM 3096 C C . GLY A 1 419 ? -0.625 7.966 11.302 1.00 98.75 419 GLY A C 1
ATOM 3097 O O . GLY A 1 419 ? -0.389 7.762 10.113 1.00 98.75 419 GLY A O 1
ATOM 3098 N N . GLY A 1 420 ? -0.508 9.163 11.871 1.00 98.38 420 GLY A N 1
ATOM 3099 C CA . GLY A 1 420 ? 0.088 10.334 11.226 1.00 98.38 420 GLY A CA 1
ATOM 3100 C C . GLY A 1 420 ? 1.233 10.907 12.057 1.00 98.38 420 GLY A C 1
ATOM 3101 O O . GLY A 1 420 ? 1.154 10.910 13.286 1.00 98.38 420 GLY A O 1
ATOM 3102 N N . HIS A 1 421 ? 2.286 11.393 11.398 1.00 98.00 421 HIS A N 1
ATOM 3103 C CA . HIS A 1 421 ? 3.393 12.108 12.036 1.00 98.00 421 HIS A CA 1
ATOM 3104 C C . HIS A 1 421 ? 3.649 13.450 11.345 1.00 98.00 421 HIS A C 1
ATOM 3106 O O . HIS A 1 421 ? 3.975 13.494 10.156 1.00 98.00 421 HIS A O 1
ATOM 3112 N N . THR A 1 422 ? 3.593 14.539 12.104 1.00 94.88 422 THR A N 1
ATOM 3113 C CA . THR A 1 422 ? 3.977 15.880 11.654 1.00 94.88 422 THR A CA 1
ATOM 3114 C C . THR A 1 422 ? 5.188 16.390 12.424 1.00 94.88 422 THR A C 1
ATOM 3116 O O . THR A 1 422 ? 5.305 16.194 13.631 1.00 94.88 422 THR A O 1
ATOM 3119 N N . GLY A 1 423 ? 6.129 16.989 11.694 1.00 89.06 423 GLY A N 1
ATOM 3120 C CA . GLY A 1 423 ? 7.302 17.647 12.268 1.00 89.06 423 GLY A CA 1
ATOM 3121 C C . GLY A 1 423 ? 6.984 19.023 12.865 1.00 89.06 423 GLY A C 1
ATOM 3122 O O . GLY A 1 423 ? 5.832 19.371 13.108 1.00 89.06 423 GLY A O 1
ATOM 3123 N N . TYR A 1 424 ? 8.031 19.829 13.033 1.00 82.75 424 TYR A N 1
ATOM 3124 C CA . TYR A 1 424 ? 8.069 21.189 13.601 1.00 82.75 424 TYR A CA 1
ATOM 3125 C C . TYR A 1 424 ? 7.320 22.285 12.794 1.00 82.75 424 TYR A C 1
ATOM 3127 O O . TYR A 1 424 ? 7.769 23.429 12.712 1.00 82.75 424 TYR A O 1
ATOM 3135 N N . GLY A 1 425 ? 6.202 21.948 12.150 1.00 79.31 425 GLY A N 1
ATOM 3136 C CA . GLY A 1 425 ? 5.371 22.863 11.363 1.00 79.31 425 GLY A CA 1
ATOM 3137 C C . GLY A 1 425 ? 4.080 23.303 12.055 1.00 79.31 425 GLY A C 1
ATOM 3138 O O . GLY A 1 425 ? 3.960 23.284 13.278 1.00 79.31 425 GLY A O 1
ATOM 3139 N N . THR A 1 426 ? 3.098 23.684 11.235 1.00 84.75 426 THR A N 1
ATOM 3140 C CA . THR A 1 426 ? 1.734 24.062 11.660 1.00 84.75 426 THR A CA 1
ATOM 3141 C C . THR A 1 426 ? 0.677 23.054 11.190 1.00 84.75 426 THR A C 1
ATOM 3143 O O . THR A 1 426 ? -0.513 23.347 11.225 1.00 84.75 426 THR A O 1
ATOM 3146 N N . GLY A 1 427 ? 1.107 21.904 10.663 1.00 90.69 427 GLY A N 1
ATOM 3147 C CA . GLY A 1 427 ? 0.229 20.848 10.162 1.00 90.69 427 GLY A CA 1
ATOM 3148 C C . GLY A 1 427 ? -0.283 19.912 11.252 1.00 90.69 427 GLY A C 1
ATOM 3149 O O . GLY A 1 427 ? 0.322 19.796 12.319 1.00 90.69 427 GLY A O 1
ATOM 3150 N N . ASN A 1 428 ? -1.366 19.200 10.953 1.00 95.56 428 ASN A N 1
ATOM 3151 C CA . ASN A 1 428 ? -2.058 18.330 11.901 1.00 95.56 428 ASN A CA 1
ATOM 3152 C C . ASN A 1 428 ? -1.755 16.841 11.691 1.00 95.56 428 ASN A C 1
ATOM 3154 O O . ASN A 1 428 ? -1.311 16.417 10.627 1.00 95.56 428 ASN A O 1
ATOM 3158 N N . ALA A 1 429 ? -2.021 16.043 12.720 1.00 98.00 429 ALA A N 1
ATOM 3159 C CA . ALA A 1 429 ? -1.995 14.588 12.681 1.00 98.00 429 ALA A CA 1
ATOM 3160 C C . ALA A 1 429 ? -3.375 14.049 13.096 1.00 98.00 429 ALA A C 1
ATOM 3162 O O . ALA A 1 429 ? -3.499 13.294 14.064 1.00 98.00 429 ALA A O 1
ATOM 3163 N N . ASP A 1 430 ? -4.426 14.472 12.390 1.00 98.56 430 ASP A N 1
ATOM 3164 C CA . ASP A 1 430 ? -5.821 14.289 12.801 1.00 98.56 430 ASP A CA 1
ATOM 3165 C C . ASP A 1 430 ? -6.529 13.122 12.098 1.00 98.56 430 ASP A C 1
ATOM 3167 O O . ASP A 1 430 ? -6.277 12.795 10.934 1.00 98.56 430 ASP A O 1
ATOM 3171 N N . ALA A 1 431 ? -7.511 12.539 12.791 1.00 98.75 431 ALA A N 1
ATOM 3172 C CA . ALA A 1 431 ? -8.429 11.516 12.281 1.00 98.75 431 ALA A CA 1
ATOM 3173 C C . ALA A 1 431 ? -7.750 10.283 11.642 1.00 98.75 431 ALA A C 1
A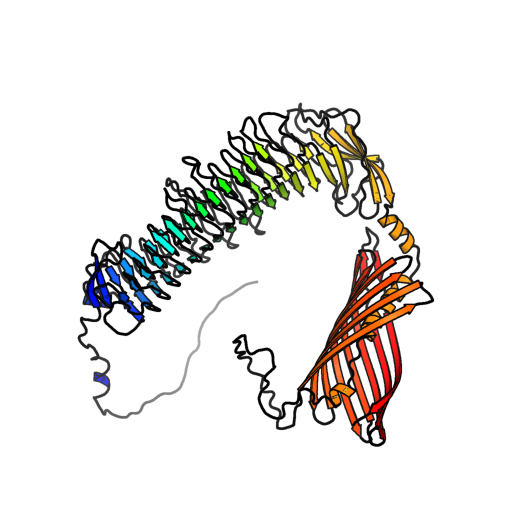TOM 3175 O O . ALA A 1 431 ? -8.360 9.570 10.841 1.00 98.75 431 ALA A O 1
ATOM 3176 N N . ASN A 1 432 ? -6.491 10.016 11.996 1.00 98.94 432 ASN A N 1
ATOM 3177 C CA . ASN A 1 432 ? -5.760 8.820 11.603 1.00 98.94 432 ASN A CA 1
ATOM 3178 C C . ASN A 1 432 ? -6.318 7.589 12.327 1.00 98.94 432 ASN A C 1
ATOM 3180 O O . ASN A 1 432 ? -6.842 7.667 13.443 1.00 98.94 432 ASN A O 1
ATOM 3184 N N . LYS A 1 433 ? -6.185 6.425 11.692 1.00 98.94 433 LYS A N 1
ATOM 3185 C CA . LYS A 1 433 ? -6.765 5.167 12.161 1.00 98.94 433 LYS A CA 1
ATOM 3186 C C . LYS A 1 433 ? -5.708 4.074 12.248 1.00 98.94 433 LYS A C 1
ATOM 3188 O O . LYS A 1 433 ? -5.128 3.682 11.239 1.00 98.94 433 LYS A O 1
ATOM 3193 N N . ILE A 1 434 ? -5.525 3.506 13.435 1.00 99.00 434 ILE A N 1
ATOM 3194 C CA . ILE A 1 434 ? -4.676 2.330 13.652 1.00 99.00 434 ILE A CA 1
ATOM 3195 C C . ILE A 1 434 ? -5.561 1.117 13.944 1.00 99.00 434 ILE A C 1
ATOM 3197 O O . ILE A 1 434 ? -6.568 1.216 14.646 1.00 99.00 434 ILE A O 1
ATOM 3201 N N . THR A 1 435 ? -5.202 -0.042 13.397 1.00 98.94 435 THR A N 1
ATOM 3202 C CA . THR A 1 435 ? -5.787 -1.346 13.734 1.00 98.94 435 THR A CA 1
ATOM 3203 C C . THR A 1 435 ? -4.673 -2.350 14.009 1.00 98.94 435 THR A C 1
ATOM 3205 O O . THR A 1 435 ? -3.871 -2.639 13.124 1.00 98.94 435 THR A O 1
ATOM 3208 N N . LEU A 1 436 ? -4.632 -2.891 15.224 1.00 98.94 436 LEU A N 1
ATOM 3209 C CA . LEU A 1 436 ? -3.688 -3.921 15.653 1.00 98.94 436 LEU A CA 1
ATOM 3210 C C . LEU A 1 436 ? -4.458 -5.221 15.916 1.00 98.94 436 LEU A C 1
ATOM 3212 O O . LEU A 1 436 ? -5.453 -5.201 16.638 1.00 98.94 436 LEU A O 1
ATOM 3216 N N . SER A 1 437 ? -4.010 -6.331 15.329 1.00 98.56 437 SER A N 1
ATOM 3217 C CA . SER A 1 437 ? -4.566 -7.673 15.540 1.00 98.56 437 SER A CA 1
ATOM 3218 C C . SER A 1 437 ? -3.449 -8.705 15.584 1.00 98.56 437 SER A C 1
ATOM 3220 O O . SER A 1 437 ? -2.677 -8.803 14.628 1.00 98.56 437 SER A O 1
ATOM 3222 N N . ASP A 1 438 ? -3.354 -9.485 16.661 1.00 98.12 438 ASP A N 1
ATOM 3223 C CA . ASP A 1 438 ? -2.327 -10.533 16.821 1.00 98.12 438 ASP A CA 1
ATOM 3224 C C . ASP A 1 438 ? -0.899 -9.966 16.673 1.00 98.12 438 ASP A C 1
ATOM 3226 O O . ASP A 1 438 ? -0.004 -10.566 16.063 1.00 98.12 438 ASP A O 1
ATOM 3230 N N . ALA A 1 439 ? -0.726 -8.738 17.171 1.00 98.69 439 ALA A N 1
ATOM 3231 C CA . ALA A 1 439 ? 0.365 -7.834 16.834 1.00 98.69 439 ALA A CA 1
ATOM 3232 C C . ALA A 1 439 ? 1.306 -7.588 18.021 1.00 98.69 439 ALA A C 1
ATOM 3234 O O . ALA A 1 439 ? 0.873 -7.513 19.170 1.00 98.69 439 ALA A O 1
ATOM 3235 N N . ASN A 1 440 ? 2.598 -7.429 17.725 1.00 98.75 440 ASN A N 1
ATOM 3236 C CA . ASN A 1 440 ? 3.633 -7.143 18.720 1.00 98.75 440 ASN A CA 1
ATOM 3237 C C . ASN A 1 440 ? 4.439 -5.899 18.316 1.00 98.75 440 ASN A C 1
ATOM 3239 O O . ASN A 1 440 ? 5.127 -5.919 17.294 1.00 98.75 440 ASN A O 1
ATOM 3243 N N . ILE A 1 441 ? 4.339 -4.828 19.098 1.00 98.88 441 ILE A N 1
ATOM 3244 C CA . ILE A 1 441 ? 4.986 -3.535 18.863 1.00 98.88 441 ILE A CA 1
ATOM 3245 C C . ILE A 1 441 ? 6.036 -3.319 19.957 1.00 98.88 441 ILE A C 1
ATOM 3247 O O . ILE A 1 441 ? 5.700 -3.313 21.136 1.00 98.88 441 ILE A O 1
ATOM 3251 N N . GLY A 1 442 ? 7.307 -3.163 19.588 1.00 98.69 442 GLY A N 1
ATOM 3252 C CA . GLY A 1 442 ? 8.397 -2.984 20.555 1.00 98.69 442 GLY A CA 1
ATOM 3253 C C . GLY A 1 442 ? 8.440 -1.589 21.184 1.00 98.69 442 GLY A C 1
ATOM 3254 O O . GLY A 1 442 ? 8.809 -1.461 22.348 1.00 98.69 442 GLY A O 1
ATOM 3255 N N . GLY A 1 443 ? 8.046 -0.560 20.428 1.00 98.75 443 GLY A N 1
ATOM 3256 C CA . GLY A 1 443 ? 7.916 0.820 20.901 1.00 98.75 443 GLY A CA 1
ATOM 3257 C C . GLY A 1 443 ? 6.487 1.178 21.315 1.00 98.75 443 GLY A C 1
ATOM 3258 O O . GLY A 1 443 ? 5.709 0.321 21.736 1.00 98.75 443 GLY A O 1
ATOM 3259 N N . SER A 1 444 ? 6.153 2.459 21.184 1.00 98.88 444 SER A N 1
ATOM 3260 C CA . SER A 1 444 ? 4.830 3.032 21.451 1.00 98.88 444 SER A CA 1
ATOM 3261 C C . SER A 1 444 ? 3.948 3.065 20.194 1.00 98.88 444 SER A C 1
ATOM 3263 O O . SER A 1 444 ? 4.412 2.878 19.067 1.00 98.88 444 SER A O 1
ATOM 3265 N N . VAL A 1 445 ? 2.652 3.325 20.373 1.00 98.94 445 VAL A N 1
ATOM 3266 C CA . VAL A 1 445 ? 1.671 3.460 19.288 1.00 98.94 445 VAL A CA 1
ATOM 3267 C C . VAL A 1 445 ? 0.970 4.810 19.419 1.00 98.94 445 VAL A C 1
ATOM 3269 O O . VAL A 1 445 ? 0.250 5.033 20.389 1.00 98.94 445 VAL A O 1
ATOM 3272 N N . TYR A 1 446 ? 1.140 5.687 18.431 1.00 98.88 446 TYR A N 1
ATOM 3273 C CA . TYR A 1 446 ? 0.563 7.032 18.397 1.00 98.88 446 TYR A CA 1
ATOM 3274 C C . TYR A 1 446 ? -0.469 7.144 17.276 1.00 98.88 446 TYR A C 1
ATOM 3276 O O . TYR A 1 446 ? -0.117 7.006 16.104 1.00 98.88 446 TYR A O 1
ATOM 3284 N N . GLY A 1 447 ? -1.732 7.431 17.607 1.00 98.69 447 GLY A N 1
ATOM 3285 C CA . GLY A 1 447 ? -2.774 7.677 16.603 1.00 98.69 447 GLY A CA 1
ATOM 3286 C C . GLY A 1 447 ? -2.401 8.863 15.711 1.00 98.69 447 GLY A C 1
ATOM 3287 O O . GLY A 1 447 ? -2.218 8.700 14.505 1.00 98.69 447 GLY A O 1
ATOM 3288 N N . GLY A 1 448 ? -2.175 10.018 16.336 1.00 98.19 448 GLY A N 1
ATOM 3289 C CA . GLY A 1 448 ? -1.481 11.163 15.744 1.00 98.19 448 GLY A CA 1
ATOM 3290 C C . GLY A 1 448 ? -0.280 11.595 16.587 1.00 98.19 448 GLY A C 1
ATOM 3291 O O . GLY A 1 448 ? -0.331 11.537 17.817 1.00 98.19 448 GLY A O 1
ATOM 3292 N N . TYR A 1 449 ? 0.798 12.036 15.944 1.00 97.88 449 TYR A N 1
ATOM 3293 C CA . TYR A 1 449 ? 1.996 12.555 16.604 1.00 97.88 449 TYR A CA 1
ATOM 3294 C C . TYR A 1 449 ? 2.425 13.869 15.953 1.00 97.88 449 TYR A C 1
ATOM 3296 O O . TYR A 1 449 ? 2.710 13.900 14.758 1.00 97.88 449 TYR A O 1
ATOM 3304 N N . ASN A 1 450 ? 2.459 14.937 16.742 1.00 95.69 450 ASN A N 1
ATOM 3305 C CA . ASN A 1 450 ? 2.739 16.293 16.297 1.00 95.69 450 ASN A CA 1
ATOM 3306 C C . ASN A 1 450 ? 3.928 16.868 17.080 1.00 95.69 450 ASN A C 1
ATOM 3308 O O . ASN A 1 450 ? 3.889 16.929 18.310 1.00 95.69 450 ASN A O 1
ATOM 3312 N N . GLU A 1 451 ? 4.983 17.269 16.369 1.00 91.12 451 GLU A N 1
ATOM 3313 C CA . GLU A 1 451 ? 6.154 17.973 16.923 1.00 91.12 451 GLU A CA 1
ATOM 3314 C C . GLU A 1 451 ? 6.040 19.504 16.789 1.00 91.12 451 GLU A C 1
ATOM 3316 O O . GLU A 1 451 ? 6.955 20.237 17.164 1.00 91.12 451 GLU A O 1
ATOM 3321 N N . GLY A 1 452 ? 4.942 20.001 16.217 1.00 82.12 452 GLY A N 1
ATOM 3322 C CA . GLY A 1 452 ? 4.668 21.420 16.039 1.00 82.12 452 GLY A CA 1
ATOM 3323 C C . GLY A 1 452 ? 4.016 22.056 17.268 1.00 82.12 452 GLY A C 1
ATOM 3324 O O . GLY A 1 452 ? 3.106 21.500 17.880 1.00 82.12 452 GLY A O 1
ATOM 3325 N N . PHE A 1 453 ? 4.414 23.292 17.577 1.00 78.31 453 PHE A N 1
ATOM 3326 C CA . PHE A 1 453 ? 3.865 24.080 18.692 1.00 78.31 453 PHE A CA 1
ATOM 3327 C C . PHE A 1 453 ? 2.370 24.430 18.544 1.00 78.31 453 PHE A C 1
ATOM 3329 O O . PHE A 1 453 ? 1.714 24.785 19.520 1.00 78.31 453 PHE A O 1
ATOM 3336 N N . THR A 1 454 ? 1.835 24.381 17.319 1.00 85.81 454 THR A N 1
ATOM 3337 C CA . THR A 1 454 ? 0.468 24.832 16.978 1.00 85.81 454 THR A CA 1
ATOM 3338 C C . THR A 1 454 ? -0.385 23.781 16.274 1.00 85.81 454 THR A C 1
ATOM 3340 O O . THR A 1 454 ? -1.596 23.962 16.183 1.00 85.81 454 THR A O 1
ATOM 3343 N N . GLY A 1 455 ? 0.216 22.690 15.795 1.00 89.94 455 GLY A N 1
ATOM 3344 C CA . GLY A 1 455 ? -0.517 21.605 15.152 1.00 89.94 455 GLY A CA 1
ATOM 3345 C C . GLY A 1 455 ? -1.274 20.740 16.163 1.00 89.94 455 GLY A C 1
ATOM 3346 O O . GLY A 1 455 ? -0.927 20.689 17.348 1.00 89.94 455 GLY A O 1
ATOM 3347 N N . SER A 1 456 ? -2.309 20.047 15.687 1.00 95.62 456 SER A N 1
ATOM 3348 C CA . SER A 1 456 ? -3.149 19.172 16.510 1.00 95.62 456 SER A CA 1
ATOM 3349 C C . SER A 1 456 ? -2.981 17.680 16.226 1.00 95.62 456 SER A C 1
ATOM 3351 O O . SER A 1 456 ? -2.314 17.273 15.270 1.00 95.62 456 SER A O 1
ATOM 3353 N N . ALA A 1 457 ? -3.543 16.862 17.119 1.00 97.62 457 ALA A N 1
ATOM 3354 C CA . ALA A 1 457 ? -3.607 15.407 17.004 1.00 97.62 457 ALA A CA 1
ATOM 3355 C C . ALA A 1 457 ? -4.963 14.897 17.534 1.00 97.62 457 ALA A C 1
ATOM 3357 O O . ALA A 1 457 ? -5.029 14.176 18.537 1.00 97.62 457 ALA A O 1
ATOM 3358 N N . ILE A 1 458 ? -6.051 15.312 16.875 1.00 98.38 458 ILE A N 1
ATOM 3359 C CA . ILE A 1 458 ? -7.441 15.102 17.319 1.00 98.38 458 ILE A CA 1
ATOM 3360 C C . ILE A 1 458 ? -8.195 14.032 16.516 1.00 98.38 458 ILE A C 1
ATOM 3362 O O . ILE A 1 458 ? -7.866 13.730 15.369 1.00 98.38 458 ILE A O 1
ATOM 3366 N N . ASN A 1 459 ? -9.269 13.492 17.101 1.00 98.69 459 ASN A N 1
ATOM 3367 C CA . ASN A 1 459 ? -10.187 12.514 16.490 1.00 98.69 459 ASN A CA 1
ATOM 3368 C C . ASN A 1 459 ? -9.530 11.210 15.982 1.00 98.69 459 ASN A C 1
ATOM 3370 O O . ASN A 1 459 ? -10.120 10.483 15.181 1.00 98.69 459 ASN A O 1
ATOM 3374 N N . ASN A 1 460 ? -8.311 10.899 16.424 1.00 98.88 460 ASN A N 1
ATOM 3375 C CA . ASN A 1 460 ? -7.580 9.696 16.040 1.00 98.88 460 ASN A CA 1
ATOM 3376 C C . ASN A 1 460 ? -8.192 8.444 16.687 1.00 98.88 460 ASN A C 1
ATOM 3378 O O . ASN A 1 460 ? -8.638 8.475 17.836 1.00 98.88 460 ASN A O 1
ATOM 3382 N N . ILE A 1 461 ? -8.199 7.323 15.960 1.00 98.94 461 ILE A N 1
ATOM 3383 C CA . ILE A 1 461 ? -8.872 6.086 16.380 1.00 98.94 461 ILE A CA 1
ATOM 3384 C C . ILE A 1 461 ? -7.882 4.920 16.407 1.00 98.94 461 ILE A C 1
ATOM 3386 O O . ILE A 1 461 ? -7.415 4.469 15.360 1.00 98.94 461 ILE A O 1
ATOM 3390 N N . ILE A 1 462 ? -7.627 4.361 17.590 1.00 98.94 462 ILE A N 1
ATOM 3391 C CA . ILE A 1 462 ? -6.864 3.114 17.740 1.00 98.94 462 ILE A CA 1
ATOM 3392 C C . ILE A 1 462 ? -7.832 1.956 17.987 1.00 98.94 462 ILE A C 1
ATOM 3394 O O . ILE A 1 462 ? -8.732 2.043 18.816 1.00 98.94 462 ILE A O 1
ATOM 3398 N N . ASN A 1 463 ? -7.656 0.860 17.248 1.00 98.88 463 ASN A N 1
ATOM 3399 C CA . ASN A 1 463 ? -8.473 -0.347 17.339 1.00 98.88 463 ASN A CA 1
ATOM 3400 C C . ASN A 1 463 ? -7.571 -1.532 17.694 1.00 98.88 463 ASN A C 1
ATOM 3402 O O . ASN A 1 463 ? -6.672 -1.865 16.923 1.00 98.88 463 ASN A O 1
ATOM 3406 N N . LEU A 1 464 ? -7.815 -2.174 18.832 1.00 98.81 464 LEU A N 1
ATOM 3407 C CA . LEU A 1 464 ? -7.064 -3.334 19.312 1.00 98.81 464 LEU A CA 1
ATOM 3408 C C . LEU A 1 464 ? -7.944 -4.582 19.217 1.00 98.81 464 LEU A C 1
ATOM 3410 O O . LEU A 1 464 ? -9.083 -4.553 19.681 1.00 98.81 464 LEU A O 1
ATOM 3414 N N . LYS A 1 465 ? -7.447 -5.661 18.610 1.00 97.19 465 LYS A N 1
ATOM 3415 C CA . LYS A 1 465 ? -8.186 -6.911 18.381 1.00 97.19 465 LYS A CA 1
ATOM 3416 C C . LYS A 1 465 ? -7.324 -8.121 18.714 1.00 97.19 465 LYS A C 1
ATOM 3418 O O . LYS A 1 465 ? -6.124 -8.092 18.457 1.00 97.19 465 LYS A O 1
ATOM 3423 N N . ASN A 1 466 ? -7.934 -9.195 19.215 1.00 95.31 466 ASN A N 1
ATOM 3424 C CA . ASN A 1 466 ? -7.221 -10.425 19.590 1.00 95.31 466 ASN A CA 1
ATOM 3425 C C . ASN A 1 466 ? -6.017 -10.107 20.516 1.00 95.31 466 ASN A C 1
ATOM 3427 O O . ASN A 1 466 ? -6.048 -9.105 21.232 1.00 95.31 466 ASN A O 1
ATOM 3431 N N . SER A 1 467 ? -4.958 -10.922 20.528 1.00 96.69 467 SER A N 1
ATOM 3432 C CA . SER A 1 467 ? -3.760 -10.617 21.329 1.00 96.69 467 SER A CA 1
ATOM 3433 C C . SER A 1 467 ? -3.034 -9.380 20.779 1.00 96.69 467 SER A C 1
ATOM 3435 O O . SER A 1 467 ? -2.675 -9.351 19.600 1.00 96.69 467 SER A O 1
ATOM 3437 N N . VAL A 1 468 ? -2.779 -8.360 21.605 1.00 98.75 468 VAL A N 1
ATOM 3438 C CA . VAL A 1 468 ? -1.922 -7.222 21.215 1.00 98.75 468 VAL A CA 1
ATOM 3439 C C . VAL A 1 468 ? -0.944 -6.881 22.326 1.00 98.75 468 VAL A C 1
ATOM 3441 O O . VAL A 1 468 ? -1.327 -6.681 23.478 1.00 98.75 468 VAL A O 1
ATOM 3444 N N . ARG A 1 469 ? 0.333 -6.762 21.959 1.00 98.75 469 ARG A N 1
ATOM 3445 C CA . ARG A 1 469 ? 1.416 -6.396 22.874 1.00 98.75 469 ARG A CA 1
ATOM 3446 C C . ARG A 1 469 ? 2.117 -5.142 22.376 1.00 98.75 469 ARG A C 1
ATOM 3448 O O . ARG A 1 469 ? 2.485 -5.068 21.206 1.00 98.75 469 ARG A O 1
ATOM 3455 N N . VAL A 1 470 ? 2.279 -4.169 23.263 1.00 98.88 470 VAL A N 1
ATOM 3456 C CA . VAL A 1 470 ? 2.977 -2.903 23.027 1.00 98.88 470 VAL A CA 1
ATOM 3457 C C . VAL A 1 470 ? 4.001 -2.720 24.148 1.00 98.88 470 VAL A C 1
ATOM 3459 O O . VAL A 1 470 ? 3.655 -2.837 25.321 1.00 98.88 470 VAL A O 1
ATOM 3462 N N . GLY A 1 471 ? 5.269 -2.499 23.801 1.00 98.44 471 GLY A N 1
ATOM 3463 C CA . GLY A 1 471 ? 6.348 -2.308 24.775 1.00 98.44 471 GLY A CA 1
ATOM 3464 C C . GLY A 1 471 ? 6.329 -0.921 25.419 1.00 98.44 471 GLY A C 1
ATOM 3465 O O . GLY A 1 471 ? 6.626 -0.789 26.604 1.00 98.44 471 GLY A O 1
ATOM 3466 N N . GLY A 1 472 ? 5.948 0.096 24.643 1.00 98.50 472 GLY A N 1
ATOM 3467 C CA . GLY A 1 472 ? 5.715 1.465 25.098 1.00 98.50 472 GLY A CA 1
ATOM 3468 C C . GLY A 1 472 ? 4.237 1.778 25.357 1.00 98.50 472 GLY A C 1
ATOM 3469 O O . GLY A 1 472 ? 3.431 0.901 25.673 1.00 98.50 472 GLY A O 1
ATOM 3470 N N . ASP A 1 473 ? 3.874 3.050 25.214 1.00 98.75 473 ASP A N 1
ATOM 3471 C CA . ASP A 1 473 ? 2.520 3.537 25.490 1.00 98.75 473 ASP A CA 1
ATOM 3472 C C . ASP A 1 473 ? 1.593 3.412 24.272 1.00 98.75 473 ASP A C 1
ATOM 3474 O O . ASP A 1 473 ? 2.029 3.490 23.123 1.00 98.75 473 ASP A O 1
ATOM 3478 N N . ILE A 1 474 ? 0.288 3.290 24.519 1.00 98.88 474 ILE A N 1
ATOM 3479 C CA . ILE A 1 474 ? -0.758 3.466 23.505 1.00 98.88 474 ILE A CA 1
ATOM 3480 C C . ILE A 1 474 ? -1.361 4.861 23.697 1.00 98.88 474 ILE A C 1
ATOM 3482 O O . ILE A 1 474 ? -1.970 5.155 24.726 1.00 98.88 474 ILE A O 1
ATOM 3486 N N . VAL A 1 475 ? -1.181 5.733 22.708 1.00 98.81 475 VAL A N 1
ATOM 3487 C CA . VAL A 1 475 ? -1.464 7.168 22.806 1.00 98.81 475 VAL A CA 1
ATOM 3488 C C . VAL A 1 475 ? -2.420 7.587 21.693 1.00 98.81 475 VAL A C 1
ATOM 3490 O O . VAL A 1 475 ? -2.116 7.419 20.512 1.00 98.81 475 VAL A O 1
ATOM 3493 N N . GLY A 1 476 ? -3.572 8.160 22.050 1.00 98.31 476 GLY A N 1
ATOM 3494 C CA . GLY A 1 476 ? -4.559 8.615 21.064 1.00 98.31 476 GLY A CA 1
ATOM 3495 C C . GLY A 1 476 ? -4.014 9.724 20.165 1.00 98.31 476 GLY A C 1
ATOM 3496 O O . GLY A 1 476 ? -4.026 9.604 18.941 1.00 98.31 476 GLY A O 1
ATOM 3497 N N . GLY A 1 477 ? -3.442 10.758 20.780 1.00 96.75 477 GLY A N 1
ATOM 3498 C CA . GLY A 1 477 ? -2.712 11.816 20.089 1.00 96.75 477 GLY A CA 1
ATOM 3499 C C . GLY A 1 477 ? -1.641 12.443 20.978 1.00 96.75 477 GLY A C 1
ATOM 3500 O O . GLY A 1 477 ? -1.805 12.506 22.198 1.00 96.75 477 GLY A O 1
ATOM 3501 N N . LYS A 1 478 ? -0.546 12.915 20.379 1.00 96.25 478 LYS A N 1
ATOM 3502 C CA . LYS A 1 478 ? 0.457 13.766 21.034 1.00 96.25 478 LYS A CA 1
ATOM 3503 C C . LYS A 1 478 ? 0.639 15.056 20.234 1.00 96.25 478 LYS A C 1
ATOM 3505 O O . LYS A 1 478 ? 0.807 14.999 19.022 1.00 96.25 478 LYS A O 1
ATOM 3510 N N . ALA A 1 479 ? 0.645 16.176 20.944 1.00 94.62 479 ALA A N 1
ATOM 3511 C CA . ALA A 1 479 ? 1.007 17.518 20.500 1.00 94.62 479 ALA A CA 1
ATOM 3512 C C . ALA A 1 479 ? 1.608 18.268 21.707 1.00 94.62 479 ALA A C 1
ATOM 3514 O O . ALA A 1 479 ? 1.521 17.771 22.832 1.00 94.62 479 ALA A O 1
ATOM 3515 N N . GLU A 1 480 ? 2.195 19.447 21.492 1.00 89.69 480 GLU A N 1
ATOM 3516 C CA . GLU A 1 480 ? 2.857 20.220 22.560 1.00 89.69 480 GLU A CA 1
ATOM 3517 C C . GLU A 1 480 ? 1.874 20.767 23.618 1.00 89.69 480 GLU A C 1
ATOM 3519 O O . GLU A 1 480 ? 2.216 20.898 24.791 1.00 89.69 480 GLU A O 1
ATOM 3524 N N . SER A 1 481 ? 0.626 21.052 23.226 1.00 89.31 481 SER A N 1
ATOM 3525 C CA . SER A 1 481 ? -0.431 21.509 24.137 1.00 89.31 481 SER A CA 1
ATOM 3526 C C . SER A 1 481 ? -1.576 20.508 24.218 1.00 89.31 481 SER A C 1
ATOM 3528 O O . SER A 1 481 ? -2.125 20.097 23.195 1.00 89.31 481 SER A O 1
ATOM 3530 N N . GLN A 1 482 ? -2.018 20.197 25.440 1.00 87.12 482 GLN A N 1
ATOM 3531 C CA . GLN A 1 482 ? -3.176 19.328 25.685 1.00 87.12 482 GLN A CA 1
ATOM 3532 C C . GLN A 1 482 ? -4.479 19.898 25.088 1.00 87.12 482 GLN A C 1
ATOM 3534 O O . GLN A 1 482 ? -5.393 19.141 24.780 1.00 87.12 482 GLN A O 1
ATOM 3539 N N . MET A 1 483 ? -4.558 21.215 24.844 1.00 89.94 483 MET A N 1
ATOM 3540 C CA . MET A 1 483 ? -5.697 21.837 24.148 1.00 89.94 483 MET A CA 1
ATOM 3541 C C . MET A 1 483 ? -5.828 21.385 22.684 1.00 89.94 483 MET A C 1
ATOM 3543 O O . MET A 1 483 ? -6.906 21.491 22.106 1.00 89.94 483 MET A O 1
ATOM 3547 N N . HIS A 1 484 ? -4.754 20.868 22.078 1.00 93.12 484 HIS A N 1
ATOM 3548 C CA . HIS A 1 484 ? -4.732 20.385 20.694 1.00 93.12 484 HIS A CA 1
ATOM 3549 C C . HIS A 1 484 ? -4.940 18.855 20.600 1.00 93.12 484 HIS A C 1
ATOM 3551 O O . HIS A 1 484 ? -4.589 18.231 19.593 1.00 93.12 484 HIS A O 1
ATOM 3557 N N . ILE A 1 485 ? -5.478 18.239 21.663 1.00 96.44 485 ILE A N 1
ATOM 3558 C CA . ILE A 1 485 ? -5.620 16.787 21.837 1.00 96.44 485 ILE A CA 1
ATOM 3559 C C . ILE A 1 485 ? -7.019 16.473 22.407 1.00 96.44 485 ILE A C 1
ATOM 3561 O O . ILE A 1 485 ? -7.267 16.604 23.601 1.00 96.44 485 ILE A O 1
ATOM 3565 N N . SER A 1 486 ? -7.950 16.056 21.547 1.00 96.94 486 SER A N 1
ATOM 3566 C CA . SER A 1 486 ? -9.371 15.831 21.866 1.00 96.94 486 SER A CA 1
ATOM 3567 C C . SER A 1 486 ? -10.025 14.866 20.864 1.00 96.94 486 SER A C 1
ATOM 3569 O O . SER A 1 486 ? -9.429 14.532 19.836 1.00 96.94 486 SER A O 1
ATOM 3571 N N . GLY A 1 487 ? -11.214 14.333 21.167 1.00 97.94 487 GLY A N 1
ATOM 3572 C CA . GLY A 1 487 ? -11.969 13.405 20.305 1.00 97.94 487 GLY A CA 1
ATOM 3573 C C . GLY A 1 487 ? -11.332 12.022 20.076 1.00 97.94 487 GLY A C 1
ATOM 3574 O O . GLY A 1 487 ? -11.938 11.141 19.464 1.00 97.94 487 GLY A O 1
ATOM 3575 N N . ASN A 1 488 ? -10.105 11.805 20.554 1.00 98.75 488 ASN A N 1
ATOM 3576 C CA . ASN A 1 488 ? -9.347 10.576 20.339 1.00 98.75 488 ASN A CA 1
ATOM 3577 C C . ASN A 1 488 ? -10.041 9.371 20.995 1.00 98.75 488 ASN A C 1
ATOM 3579 O O . ASN A 1 488 ? -10.469 9.437 22.150 1.00 98.75 488 ASN A O 1
ATOM 3583 N N . THR A 1 489 ? -10.124 8.254 20.270 1.00 98.81 489 THR A N 1
ATOM 3584 C CA . THR A 1 489 ? -10.913 7.073 20.655 1.00 98.81 489 THR A CA 1
ATOM 3585 C C . THR A 1 489 ? -10.075 5.792 20.668 1.00 98.81 489 THR A C 1
ATOM 3587 O O . THR A 1 489 ? -9.406 5.471 19.682 1.00 98.81 489 THR A O 1
ATOM 3590 N N . LEU A 1 490 ? -10.167 5.018 21.754 1.00 98.81 490 LEU A N 1
ATOM 3591 C CA . LEU A 1 490 ? -9.632 3.659 21.853 1.00 98.81 490 LEU A CA 1
ATOM 3592 C C . LEU A 1 490 ? -10.778 2.640 21.778 1.00 98.81 490 LEU A C 1
ATOM 3594 O O . LEU A 1 490 ? -11.686 2.658 22.605 1.00 98.81 490 LEU A O 1
ATOM 3598 N N . ASN A 1 491 ? -10.728 1.735 20.801 1.00 98.56 491 ASN A N 1
ATOM 3599 C CA . ASN A 1 491 ? -11.663 0.619 20.650 1.00 98.56 491 ASN A CA 1
ATOM 3600 C C . ASN A 1 491 ? -10.947 -0.709 20.941 1.00 98.56 491 ASN A C 1
ATOM 3602 O O . ASN A 1 491 ? -9.914 -0.989 20.331 1.00 98.56 491 ASN A O 1
ATOM 3606 N N . VAL A 1 492 ? -11.504 -1.550 21.813 1.00 98.12 492 VAL A N 1
ATOM 3607 C CA . VAL A 1 492 ? -10.867 -2.795 22.277 1.00 98.12 492 VAL A CA 1
ATOM 3608 C C . VAL A 1 492 ? -11.801 -3.985 22.079 1.00 98.12 492 VAL A C 1
ATOM 3610 O O . VAL A 1 492 ? -12.841 -4.061 22.720 1.00 98.12 492 VAL A O 1
ATOM 3613 N N . TYR A 1 493 ? -11.412 -4.915 21.209 1.00 95.38 493 TYR A N 1
ATOM 3614 C CA . TYR A 1 493 ? -12.140 -6.133 20.835 1.00 95.38 493 TYR A CA 1
ATOM 3615 C C . TYR A 1 493 ? -11.305 -7.361 21.257 1.00 95.38 493 TYR A C 1
ATOM 3617 O O . TYR A 1 493 ? -10.782 -8.099 20.416 1.00 95.38 493 TYR A O 1
ATOM 3625 N N . SER A 1 494 ? -11.020 -7.490 22.557 1.00 93.31 494 SER A N 1
ATOM 3626 C CA . SER A 1 494 ? -10.007 -8.424 23.075 1.00 93.31 494 SER A CA 1
ATOM 3627 C C . SER A 1 494 ? -10.185 -8.754 24.563 1.00 93.31 494 SER A C 1
ATOM 3629 O O . SER A 1 494 ? -10.900 -8.055 25.276 1.00 93.31 494 SER A O 1
ATOM 3631 N N . ASN A 1 495 ? -9.490 -9.810 25.001 1.00 91.00 495 ASN A N 1
ATOM 3632 C CA . ASN A 1 495 ? -9.271 -10.240 26.386 1.00 91.00 495 ASN A CA 1
ATOM 3633 C C . ASN A 1 495 ? -7.760 -10.366 26.743 1.00 91.00 495 ASN A C 1
ATOM 3635 O O . ASN A 1 495 ? -7.442 -10.896 27.802 1.00 91.00 495 ASN A O 1
ATOM 3639 N N . ASP A 1 496 ? -6.833 -9.956 25.860 1.00 94.75 496 ASP A N 1
ATOM 3640 C CA . ASP A 1 496 ? -5.365 -10.080 26.024 1.00 94.75 496 ASP A CA 1
ATOM 3641 C C . ASP A 1 496 ? -4.641 -8.871 25.394 1.00 94.75 496 ASP A C 1
ATOM 3643 O O . ASP A 1 496 ? -4.091 -8.950 24.291 1.00 94.75 496 ASP A O 1
ATOM 3647 N N . ILE A 1 497 ? -4.677 -7.724 26.080 1.00 98.50 497 ILE A N 1
ATOM 3648 C CA . ILE A 1 497 ? -3.916 -6.521 25.712 1.00 98.50 497 ILE A CA 1
ATOM 3649 C C . ILE A 1 497 ? -2.870 -6.215 26.789 1.00 98.50 497 ILE A C 1
ATOM 3651 O O . ILE A 1 497 ? -3.205 -6.067 27.966 1.00 98.50 497 ILE A O 1
ATOM 3655 N N . THR A 1 498 ? -1.613 -6.020 26.385 1.00 98.62 498 THR A N 1
ATOM 3656 C CA . THR A 1 498 ? -0.548 -5.511 27.268 1.00 98.62 498 THR A CA 1
ATOM 3657 C C . THR A 1 498 ? 0.102 -4.262 26.681 1.00 98.62 498 THR A C 1
ATOM 3659 O O . THR A 1 498 ? 0.532 -4.296 25.526 1.00 98.62 498 THR A O 1
ATOM 3662 N N . ALA A 1 499 ? 0.234 -3.199 27.474 1.00 98.81 499 ALA A N 1
ATOM 3663 C CA . ALA A 1 499 ? 0.936 -1.965 27.107 1.00 98.81 499 ALA A CA 1
ATOM 3664 C C . ALA A 1 499 ? 1.763 -1.421 28.286 1.00 98.81 499 ALA A C 1
ATOM 3666 O O . ALA A 1 499 ? 1.587 -1.865 29.422 1.00 98.81 499 ALA A O 1
ATOM 3667 N N . GLY A 1 500 ? 2.617 -0.424 28.044 1.00 98.44 500 GLY A N 1
ATOM 3668 C CA . GLY A 1 500 ? 3.198 0.405 29.103 1.00 98.44 500 GLY A CA 1
ATOM 3669 C C . GLY A 1 500 ? 2.106 1.191 29.830 1.00 98.44 500 GLY A C 1
ATOM 3670 O O . GLY A 1 500 ? 1.803 0.933 30.997 1.00 98.44 500 GLY A O 1
ATOM 3671 N N . ASN A 1 501 ? 1.475 2.129 29.126 1.00 98.50 501 ASN A N 1
ATOM 3672 C CA . ASN A 1 501 ? 0.368 2.950 29.614 1.00 98.50 501 ASN A CA 1
ATOM 3673 C C . ASN A 1 501 ? -0.652 3.239 28.486 1.00 98.50 501 ASN A C 1
ATOM 3675 O O . ASN A 1 501 ? -0.360 3.012 27.310 1.00 98.50 501 ASN A O 1
ATOM 3679 N N . VAL A 1 502 ? -1.834 3.766 28.827 1.00 98.62 502 VAL A N 1
ATOM 3680 C CA . VAL A 1 502 ? -2.772 4.388 27.868 1.00 98.62 502 VAL A CA 1
ATOM 3681 C C . VAL A 1 502 ? -2.871 5.884 28.149 1.00 98.62 502 VAL A C 1
ATOM 3683 O O . VAL A 1 502 ? -2.928 6.286 29.309 1.00 98.62 502 VAL A O 1
ATOM 3686 N N . LYS A 1 503 ? -2.845 6.718 27.103 1.00 97.88 503 LYS A N 1
ATOM 3687 C CA . LYS A 1 503 ? -2.810 8.186 27.235 1.00 97.88 503 LYS A CA 1
ATOM 3688 C C . LYS A 1 503 ? -3.631 8.881 26.147 1.00 97.88 503 LYS A C 1
ATOM 3690 O O . LYS A 1 503 ? -3.714 8.404 25.017 1.00 97.88 503 LYS A O 1
ATOM 3695 N N . ASN A 1 504 ? -4.153 10.066 26.467 1.00 97.50 504 ASN A N 1
ATOM 3696 C CA . ASN A 1 504 ? -4.720 11.015 25.501 1.00 97.50 504 ASN A CA 1
ATOM 3697 C C . ASN A 1 504 ? -5.872 10.466 24.631 1.00 97.50 504 ASN A C 1
ATOM 3699 O O . ASN A 1 504 ? -5.928 10.714 23.423 1.00 97.50 504 ASN A O 1
ATOM 3703 N N . PHE A 1 505 ? -6.806 9.752 25.267 1.00 98.19 505 PHE A N 1
ATOM 3704 C CA . PHE A 1 505 ? -8.098 9.356 24.702 1.00 98.19 505 PHE A CA 1
ATOM 3705 C C . PHE A 1 505 ? -9.243 10.007 25.480 1.00 98.19 505 PHE A C 1
ATOM 3707 O O . PHE A 1 505 ? -9.236 10.007 26.708 1.00 98.19 505 PHE A O 1
ATOM 3714 N N . GLU A 1 506 ? -10.247 10.500 24.761 1.00 96.81 506 GLU A N 1
ATOM 3715 C CA . GLU A 1 506 ? -11.494 11.012 25.336 1.00 96.81 506 GLU A CA 1
ATOM 3716 C C . GLU A 1 506 ? -12.548 9.900 25.472 1.00 96.81 506 GLU A C 1
ATOM 3718 O O . GLU A 1 506 ? -13.396 9.957 26.357 1.00 96.81 506 GLU A O 1
ATOM 3723 N N . THR A 1 507 ? -12.508 8.882 24.602 1.00 96.81 507 THR A N 1
ATOM 3724 C CA . THR A 1 507 ? -13.480 7.776 24.586 1.00 96.81 507 THR A CA 1
ATOM 3725 C C . THR A 1 507 ? -12.790 6.412 24.578 1.00 96.81 507 THR A C 1
ATOM 3727 O O . THR A 1 507 ? -11.942 6.139 23.727 1.00 96.81 507 THR A O 1
ATOM 3730 N N . TYR A 1 508 ? -13.209 5.533 25.488 1.00 97.31 508 TYR A N 1
ATOM 3731 C CA . TYR A 1 508 ? -12.771 4.144 25.610 1.00 97.31 508 TYR A CA 1
ATOM 3732 C C . TYR A 1 508 ? -13.965 3.201 25.397 1.00 97.31 508 TYR A C 1
ATOM 3734 O O . TYR A 1 508 ? -14.844 3.084 26.255 1.00 97.31 508 TYR A O 1
ATOM 3742 N N . ASN A 1 509 ? -13.989 2.507 24.258 1.00 95.62 509 ASN A N 1
ATOM 3743 C CA . ASN A 1 509 ? -15.023 1.535 23.907 1.00 95.62 509 ASN A CA 1
ATOM 3744 C C . ASN A 1 509 ? -14.482 0.103 24.037 1.00 95.62 509 ASN A C 1
ATOM 3746 O O . ASN A 1 509 ? -13.650 -0.334 23.240 1.00 95.62 509 ASN A O 1
ATOM 3750 N N . PHE A 1 510 ? -14.999 -0.647 25.003 1.00 95.12 510 PHE A N 1
ATOM 3751 C CA . PHE A 1 510 ? -14.705 -2.061 25.212 1.00 95.12 510 PHE A CA 1
ATOM 3752 C C . PHE A 1 510 ? -15.811 -2.926 24.603 1.00 95.12 510 PHE A C 1
ATOM 3754 O O . PHE A 1 510 ? -16.981 -2.792 24.954 1.00 95.12 510 PHE A O 1
ATOM 3761 N N . TYR A 1 511 ? -15.433 -3.827 23.703 1.00 92.44 511 TYR A N 1
ATOM 3762 C CA . TYR A 1 511 ? -16.293 -4.785 23.015 1.00 92.44 511 TYR A CA 1
ATOM 3763 C C . TYR A 1 511 ? -15.906 -6.179 23.522 1.00 92.44 511 TYR A C 1
ATOM 3765 O O . TYR A 1 511 ? -14.985 -6.801 22.998 1.00 92.44 511 TYR A O 1
ATOM 3773 N N . LEU A 1 512 ? -16.551 -6.632 24.600 1.00 91.62 512 LEU A N 1
ATOM 3774 C CA . LEU A 1 512 ? -16.210 -7.870 25.305 1.00 91.62 512 LEU A CA 1
ATOM 3775 C C . LEU A 1 512 ? -16.528 -9.099 24.428 1.00 91.62 512 LEU A C 1
ATOM 3777 O O . LEU A 1 512 ? -17.703 -9.290 24.087 1.00 91.62 512 LEU A O 1
ATOM 3781 N N . PRO A 1 513 ? -15.535 -9.935 24.063 1.00 89.12 513 PRO A N 1
ATOM 3782 C CA . PRO A 1 513 ? -15.773 -11.147 23.280 1.00 89.12 513 PRO A CA 1
ATOM 3783 C C . PRO A 1 513 ? -16.567 -12.233 24.031 1.00 89.12 513 PRO A C 1
ATOM 3785 O O . PRO A 1 513 ? -16.706 -12.220 25.255 1.00 89.12 513 PRO A O 1
ATOM 3788 N N . GLN A 1 514 ? -17.055 -13.242 23.300 1.00 84.38 514 GLN A N 1
ATOM 3789 C CA . GLN A 1 514 ? -17.848 -14.344 23.872 1.00 84.38 514 GLN A CA 1
ATOM 3790 C C . GLN A 1 514 ? -17.123 -15.101 25.008 1.00 84.38 514 GLN A C 1
ATOM 3792 O O . GLN A 1 514 ? -17.763 -15.631 25.921 1.00 84.38 514 GLN A O 1
ATOM 3797 N N . ASP A 1 515 ? -15.795 -15.202 24.949 1.00 85.81 515 ASP A N 1
ATOM 3798 C CA . ASP A 1 515 ? -14.984 -15.971 25.892 1.00 85.81 515 ASP A CA 1
ATOM 3799 C C . ASP A 1 515 ? -14.515 -15.177 27.123 1.00 85.81 515 ASP A C 1
ATOM 3801 O O . ASP A 1 515 ? -13.888 -15.778 27.998 1.00 85.81 515 ASP A O 1
ATOM 3805 N N . THR A 1 516 ? -14.870 -13.888 27.243 1.00 90.31 516 THR A N 1
ATOM 3806 C CA . THR A 1 516 ? -14.628 -13.086 28.454 1.00 90.31 516 THR A CA 1
ATOM 3807 C C . THR A 1 516 ? -15.256 -13.757 29.681 1.00 90.31 516 THR A C 1
ATOM 3809 O O . THR A 1 516 ? -16.429 -14.143 29.660 1.00 90.31 516 THR A O 1
ATOM 3812 N N . LYS A 1 517 ? -14.476 -13.869 30.765 1.00 91.25 517 LYS A N 1
ATOM 3813 C CA . LYS A 1 517 ? -14.862 -14.487 32.049 1.00 91.25 517 LYS A CA 1
ATOM 3814 C C . LYS A 1 517 ? -14.782 -13.467 33.181 1.00 91.25 517 LYS A C 1
ATOM 3816 O O . LYS A 1 517 ? -14.017 -12.503 33.081 1.00 91.25 517 LYS A O 1
ATOM 3821 N N . ALA A 1 518 ? -15.468 -13.732 34.289 1.00 92.62 518 ALA A N 1
ATOM 3822 C CA . ALA A 1 518 ? -15.240 -13.017 35.542 1.00 92.62 518 ALA A CA 1
ATOM 3823 C C . ALA A 1 518 ? -13.738 -12.974 35.903 1.00 92.62 518 ALA A C 1
ATOM 3825 O O . ALA A 1 518 ? -13.021 -13.960 35.729 1.00 92.62 518 ALA A O 1
ATOM 3826 N N . GLY A 1 519 ? -13.264 -11.823 36.378 1.00 91.00 519 GLY A N 1
ATOM 3827 C CA . GLY A 1 519 ? -11.871 -11.589 36.770 1.00 91.00 519 GLY A CA 1
ATOM 3828 C C . GLY A 1 519 ? -10.863 -11.400 35.627 1.00 91.00 519 GLY A C 1
ATOM 3829 O O . GLY A 1 519 ? -9.685 -11.223 35.920 1.00 91.00 519 GLY A O 1
ATOM 3830 N N . SER A 1 520 ? -11.282 -11.425 34.354 1.00 93.12 520 SER A N 1
ATOM 3831 C CA . SER A 1 520 ? -10.367 -11.215 33.214 1.00 93.12 520 SER A CA 1
ATOM 3832 C C . SER A 1 520 ? -9.802 -9.789 33.190 1.00 93.12 520 SER A C 1
ATOM 3834 O O . SER A 1 520 ? -10.548 -8.829 33.399 1.00 93.12 520 SER A O 1
ATOM 3836 N N . ASP A 1 521 ? -8.513 -9.658 32.873 1.00 95.38 521 ASP A N 1
ATOM 3837 C CA . ASP A 1 521 ? -7.812 -8.382 32.702 1.00 95.38 521 ASP A CA 1
ATOM 3838 C C . ASP A 1 521 ? -7.761 -8.013 31.210 1.00 95.38 521 ASP A C 1
ATOM 3840 O O . ASP A 1 521 ? -6.968 -8.572 30.457 1.00 95.38 521 ASP A O 1
ATOM 3844 N N . ILE A 1 522 ? -8.617 -7.087 30.771 1.00 96.94 522 ILE A N 1
ATOM 3845 C CA . ILE A 1 522 ? -8.770 -6.724 29.353 1.00 96.94 522 ILE A CA 1
ATOM 3846 C C . ILE A 1 522 ? -7.559 -5.931 28.839 1.00 96.94 522 ILE A C 1
ATOM 3848 O O . ILE A 1 522 ? -7.049 -6.231 27.760 1.00 96.94 522 ILE A O 1
ATOM 3852 N N . ILE A 1 523 ? -7.081 -4.949 29.616 1.00 98.44 523 ILE A N 1
ATOM 3853 C CA . ILE A 1 523 ? -5.808 -4.249 29.392 1.00 98.44 523 ILE A CA 1
ATOM 3854 C C . ILE A 1 523 ? -4.955 -4.309 30.661 1.00 98.44 523 ILE A C 1
ATOM 3856 O O . ILE A 1 523 ? -5.353 -3.792 31.706 1.00 98.44 523 ILE A O 1
ATOM 3860 N N . SER A 1 524 ? -3.748 -4.862 30.542 1.00 98.38 524 SER A N 1
ATOM 3861 C CA . SER A 1 524 ? -2.701 -4.803 31.572 1.00 98.38 524 SER A CA 1
ATOM 3862 C C . SER A 1 524 ? -1.650 -3.738 31.241 1.00 98.38 524 SER A C 1
ATOM 3864 O O . SER A 1 524 ? -1.108 -3.728 30.134 1.00 98.38 524 SER A O 1
ATOM 3866 N N . LEU A 1 525 ? -1.351 -2.858 32.202 1.00 98.56 525 LEU A N 1
ATOM 3867 C CA . LEU A 1 525 ? -0.459 -1.701 32.055 1.00 98.56 525 LEU A CA 1
ATOM 3868 C C . LEU A 1 525 ? 0.776 -1.809 32.956 1.00 98.56 525 LEU A C 1
ATOM 3870 O O . LEU A 1 525 ? 0.676 -1.653 34.177 1.00 98.56 525 LEU A O 1
ATOM 3874 N N . SER A 1 526 ? 1.939 -2.047 32.351 1.00 97.56 526 SER A N 1
ATOM 3875 C CA . SER A 1 526 ? 3.198 -2.336 33.054 1.00 97.56 526 SER A CA 1
ATOM 3876 C C . SER A 1 526 ? 3.943 -1.103 33.576 1.00 97.56 526 SER A C 1
ATOM 3878 O O . SER A 1 526 ? 4.823 -1.244 34.423 1.00 97.56 526 SER A O 1
ATOM 3880 N N . SER A 1 527 ? 3.614 0.102 33.098 1.00 97.12 527 SER A N 1
ATOM 3881 C CA . SER A 1 527 ? 4.315 1.325 33.497 1.00 97.12 527 SER A CA 1
ATOM 3882 C C . SER A 1 527 ? 4.047 1.700 34.957 1.00 97.12 527 SER A C 1
ATOM 3884 O O . SER A 1 527 ? 2.906 1.649 35.428 1.00 97.12 527 SER A O 1
ATOM 3886 N N . ASN A 1 528 ? 5.107 2.136 35.640 1.00 96.44 528 ASN A N 1
ATOM 3887 C CA . ASN A 1 528 ? 5.089 2.662 37.006 1.00 96.44 528 ASN A CA 1
ATOM 3888 C C . ASN A 1 528 ? 4.503 4.082 37.115 1.00 96.44 528 ASN A C 1
ATOM 3890 O O . ASN A 1 528 ? 4.215 4.517 38.228 1.00 96.44 528 ASN A O 1
ATOM 3894 N N . GLU A 1 529 ? 4.310 4.770 35.986 1.00 97.06 529 GLU A N 1
ATOM 3895 C CA . GLU A 1 529 ? 3.591 6.047 35.905 1.00 97.06 529 GLU A CA 1
ATOM 3896 C C . GLU A 1 529 ? 2.094 5.864 36.179 1.00 97.06 529 GLU A C 1
ATOM 3898 O O . GLU A 1 529 ? 1.517 4.819 35.860 1.00 97.06 529 GLU A O 1
ATOM 3903 N N . ASP A 1 530 ? 1.427 6.901 36.678 1.00 97.69 530 ASP A N 1
ATOM 3904 C CA . ASP A 1 530 ? -0.034 6.910 36.786 1.00 97.69 530 ASP A CA 1
ATOM 3905 C C . ASP A 1 530 ? -0.711 6.872 35.400 1.00 97.69 530 ASP A C 1
ATOM 3907 O O . ASP A 1 530 ? -0.158 7.265 34.368 1.00 97.69 530 ASP A O 1
ATOM 3911 N N . THR A 1 531 ? -1.935 6.354 35.369 1.00 97.75 531 THR A N 1
ATOM 3912 C CA . THR A 1 531 ? -2.815 6.336 34.197 1.00 97.75 531 THR A CA 1
ATOM 3913 C C . THR A 1 531 ? -3.972 7.292 34.477 1.00 97.75 531 THR A C 1
ATOM 3915 O O . THR A 1 531 ? -4.856 6.955 35.266 1.00 97.75 531 THR A O 1
ATOM 3918 N N . ASP A 1 532 ? -3.955 8.485 33.868 1.00 95.81 532 ASP A N 1
ATOM 3919 C CA . ASP A 1 532 ? -5.038 9.465 34.023 1.00 95.81 532 ASP A CA 1
ATOM 3920 C C . ASP A 1 532 ? -6.167 9.214 33.010 1.00 95.81 532 ASP A C 1
ATOM 3922 O O . ASP A 1 532 ? -5.946 9.122 31.800 1.00 95.81 532 ASP A O 1
ATOM 3926 N N . LEU A 1 533 ? -7.374 9.064 33.551 1.00 95.44 533 LEU A N 1
ATOM 3927 C CA . LEU A 1 533 ? -8.633 8.749 32.886 1.00 95.44 533 LEU A CA 1
ATOM 3928 C C . LEU A 1 533 ? -9.749 9.737 33.290 1.00 95.44 533 LEU A C 1
ATOM 3930 O O . LEU A 1 533 ? -10.921 9.470 33.021 1.00 95.44 533 LEU A O 1
ATOM 3934 N N . LYS A 1 534 ? -9.425 10.853 33.959 1.00 93.12 534 LYS A N 1
ATOM 3935 C CA . LYS A 1 534 ? -10.410 11.887 34.325 1.00 93.12 534 LYS A CA 1
ATOM 3936 C C . LYS A 1 534 ? -11.068 12.493 33.088 1.00 93.12 534 LYS A C 1
ATOM 3938 O O . LYS A 1 534 ? -10.409 12.745 32.079 1.00 93.12 534 LYS A O 1
ATOM 3943 N N . GLY A 1 535 ? -12.373 12.726 33.160 1.00 91.06 535 GLY A N 1
ATOM 3944 C CA . GLY A 1 535 ? -13.201 13.195 32.050 1.00 91.06 535 GLY A CA 1
ATOM 3945 C C . GLY A 1 535 ? -13.379 12.192 30.901 1.00 91.06 535 GLY A C 1
ATOM 3946 O O . GLY A 1 535 ? -14.057 12.517 29.922 1.00 91.06 535 GLY A O 1
ATOM 3947 N N . ALA A 1 536 ? -12.793 10.990 30.978 1.00 94.00 536 ALA A N 1
ATOM 3948 C CA . ALA A 1 536 ? -12.864 10.009 29.904 1.00 94.00 536 ALA A CA 1
ATOM 3949 C C . ALA A 1 536 ? -14.211 9.267 29.886 1.00 94.00 536 ALA A C 1
ATOM 3951 O O . ALA A 1 536 ? -14.759 8.856 30.909 1.00 94.00 536 ALA A O 1
ATOM 3952 N N . LYS A 1 537 ? -14.743 9.064 28.681 1.00 93.50 537 LYS A N 1
ATOM 3953 C CA . LYS A 1 537 ? -16.038 8.423 28.435 1.00 93.50 537 LYS A CA 1
ATOM 3954 C C . LYS A 1 537 ? -15.832 6.924 28.253 1.00 93.50 537 LYS A C 1
ATOM 3956 O O . LYS A 1 537 ? -15.098 6.506 27.357 1.00 93.50 537 LYS A O 1
ATOM 3961 N N . PHE A 1 538 ? -16.496 6.119 29.078 1.00 92.69 538 PHE A N 1
ATOM 3962 C CA . PHE A 1 538 ? -16.367 4.663 29.064 1.00 92.69 538 PHE A CA 1
ATOM 3963 C C . PHE A 1 538 ? -17.630 3.982 28.557 1.00 92.69 538 PHE A C 1
ATOM 3965 O O . PHE A 1 538 ? -18.727 4.228 29.050 1.00 92.69 538 PHE A O 1
ATOM 3972 N N . LYS A 1 539 ? -17.449 3.059 27.614 1.00 90.75 539 LYS A N 1
ATOM 3973 C CA . LYS A 1 539 ? -18.515 2.233 27.055 1.00 90.75 539 LYS A CA 1
ATOM 3974 C C . LYS A 1 539 ? -18.111 0.770 27.080 1.00 90.75 539 LYS A C 1
ATOM 3976 O O . LYS A 1 539 ? -17.035 0.420 26.607 1.00 90.75 539 LYS A O 1
ATOM 3981 N N . VAL A 1 540 ? -18.990 -0.089 27.592 1.00 90.75 540 VAL A N 1
ATOM 3982 C CA . VAL A 1 540 ? -18.791 -1.545 27.623 1.00 90.75 540 VAL A CA 1
ATOM 3983 C C . VAL A 1 540 ? -19.955 -2.208 26.901 1.00 90.75 540 VAL A C 1
ATOM 3985 O O . VAL A 1 540 ? -21.099 -2.095 27.327 1.00 90.75 540 VAL A O 1
ATOM 3988 N N . THR A 1 541 ? -19.658 -2.884 25.797 1.00 85.50 541 THR A N 1
ATOM 3989 C CA . THR A 1 541 ? -20.608 -3.604 24.943 1.00 85.50 541 THR A CA 1
ATOM 3990 C C . THR A 1 541 ? -20.102 -5.018 24.649 1.00 85.50 541 THR A C 1
ATOM 3992 O O . THR A 1 541 ? -19.034 -5.410 25.113 1.00 85.50 541 THR A O 1
ATOM 3995 N N . ILE A 1 542 ? -20.878 -5.807 23.907 1.00 84.31 542 ILE A N 1
ATOM 3996 C CA . ILE A 1 542 ? -20.593 -7.211 23.593 1.00 84.31 542 ILE A CA 1
ATOM 3997 C C . ILE A 1 542 ? -20.195 -7.361 22.122 1.00 84.31 542 ILE A C 1
ATOM 3999 O O . ILE A 1 542 ? -20.926 -6.894 21.247 1.00 84.31 542 ILE A O 1
ATOM 4003 N N . ASP A 1 543 ? -19.093 -8.062 21.839 1.00 75.25 543 ASP A N 1
ATOM 4004 C CA . ASP A 1 543 ? -18.704 -8.401 20.465 1.00 75.25 543 ASP A CA 1
ATOM 4005 C C . ASP A 1 543 ? -19.407 -9.693 19.997 1.00 75.25 543 ASP A C 1
ATOM 4007 O O . ASP A 1 543 ? -18.969 -10.823 20.231 1.00 75.25 543 ASP A O 1
ATOM 4011 N N . GLY A 1 544 ? -20.572 -9.523 19.364 1.00 69.50 544 GLY A N 1
ATOM 4012 C CA . GLY A 1 544 ? -21.335 -10.598 18.724 1.00 69.50 544 GLY A CA 1
ATOM 4013 C C . GLY A 1 544 ? -22.148 -11.481 19.681 1.00 69.50 544 GLY A C 1
ATOM 4014 O O . GLY A 1 544 ? -23.345 -11.244 19.888 1.00 69.50 544 GLY A O 1
ATOM 4015 N N . ARG A 1 545 ? -21.538 -12.556 20.200 1.00 65.88 545 ARG A N 1
ATOM 4016 C CA . ARG A 1 545 ? -22.197 -13.537 21.088 1.00 65.88 545 ARG A CA 1
ATOM 4017 C C . ARG A 1 545 ? -22.009 -13.152 22.558 1.00 65.88 545 ARG A C 1
ATOM 4019 O O . ARG A 1 545 ? -20.963 -12.655 22.950 1.00 65.88 545 ARG A O 1
ATOM 4026 N N . ALA A 1 546 ? -23.025 -13.430 23.377 1.00 64.69 546 ALA A N 1
ATOM 4027 C CA . ALA A 1 546 ? -23.041 -13.107 24.806 1.00 64.69 546 ALA A CA 1
ATOM 4028 C C . ALA A 1 546 ? -21.793 -13.638 25.552 1.00 64.69 546 ALA A C 1
ATOM 4030 O O . ALA A 1 546 ? -21.484 -14.823 25.398 1.00 64.69 546 ALA A O 1
ATOM 4031 N N . PRO A 1 547 ? -21.129 -12.823 26.398 1.00 72.00 547 PRO A N 1
ATOM 4032 C CA . PRO A 1 547 ? -19.973 -13.266 27.166 1.00 72.00 547 PRO A CA 1
ATOM 4033 C C . PRO A 1 547 ? -20.391 -14.275 28.239 1.00 72.00 547 PRO A C 1
ATOM 4035 O O . PRO A 1 547 ? -21.551 -14.304 28.680 1.00 72.00 547 PRO A O 1
ATOM 4038 N N . LYS A 1 548 ? -19.427 -15.064 28.720 1.00 75.50 548 LYS A N 1
ATOM 4039 C CA . LYS A 1 548 ? -19.595 -15.985 29.855 1.00 75.50 548 LYS A CA 1
ATOM 4040 C C . LYS A 1 548 ? -19.511 -15.233 31.189 1.00 75.50 548 LYS A C 1
ATOM 4042 O O . LYS A 1 548 ? -18.653 -15.513 32.018 1.00 75.50 548 LYS A O 1
ATOM 4047 N N . LEU A 1 549 ? -20.423 -14.272 31.347 1.00 83.56 549 LEU A N 1
ATOM 4048 C CA . LEU A 1 549 ? -20.539 -13.386 32.500 1.00 83.56 549 LEU A CA 1
ATOM 4049 C C . LEU A 1 549 ? -21.977 -13.407 33.055 1.00 83.56 549 LEU A C 1
ATOM 4051 O O . LEU A 1 549 ? -22.964 -13.269 32.306 1.00 83.56 549 LEU A O 1
ATOM 4055 N N . ASN A 1 550 ? -22.084 -13.593 34.369 1.00 87.56 550 ASN A N 1
ATOM 4056 C CA . ASN A 1 550 ? -23.323 -13.577 35.146 1.00 87.56 550 ASN A CA 1
ATOM 4057 C C . ASN A 1 550 ? -23.561 -12.208 35.805 1.00 87.56 550 ASN A C 1
ATOM 4059 O O . ASN A 1 550 ? -22.696 -11.335 35.818 1.00 87.56 550 ASN A O 1
ATOM 4063 N N . ILE A 1 551 ? -24.764 -12.002 36.344 1.00 90.00 551 ILE A N 1
ATOM 4064 C CA . ILE A 1 551 ? -25.084 -10.776 37.087 1.00 90.00 551 ILE A CA 1
ATOM 4065 C C . ILE A 1 551 ? -24.251 -10.733 38.380 1.00 90.00 551 ILE A C 1
ATOM 4067 O O . ILE A 1 551 ? -24.094 -11.746 39.056 1.00 90.00 551 ILE A O 1
ATOM 4071 N N . ASN A 1 552 ? -23.738 -9.546 38.704 1.00 91.50 552 ASN A N 1
ATOM 4072 C CA . ASN A 1 552 ? -22.759 -9.229 39.748 1.00 91.50 552 ASN A CA 1
ATOM 4073 C C . ASN A 1 552 ? -21.338 -9.784 39.536 1.00 91.50 552 ASN A C 1
ATOM 4075 O O . ASN A 1 552 ? -20.488 -9.574 40.397 1.00 91.50 552 ASN A O 1
ATOM 4079 N N . GLU A 1 553 ? -21.031 -10.412 38.396 1.00 94.31 553 GLU A N 1
ATOM 4080 C CA . GLU A 1 553 ? -19.642 -10.710 38.030 1.00 94.31 553 GLU A CA 1
ATOM 4081 C C . GLU A 1 553 ? -18.949 -9.493 37.397 1.00 94.31 553 GLU A C 1
ATOM 4083 O O . GLU A 1 553 ? -19.562 -8.680 36.694 1.00 94.31 553 GLU A O 1
ATOM 4088 N N . THR A 1 554 ? -17.642 -9.388 37.643 1.00 93.12 554 THR A N 1
ATOM 4089 C CA . THR A 1 554 ? -16.808 -8.230 37.302 1.00 93.12 554 THR A CA 1
ATOM 4090 C C . THR A 1 554 ? -15.670 -8.616 36.358 1.00 93.12 554 THR A C 1
ATOM 4092 O O . THR A 1 554 ? -15.081 -9.687 36.498 1.00 93.12 554 THR A O 1
ATOM 4095 N N . VAL A 1 555 ? -15.323 -7.724 35.430 1.00 94.75 555 VAL A N 1
ATOM 4096 C CA . VAL A 1 555 ? -14.113 -7.778 34.589 1.00 94.75 555 VAL A CA 1
ATOM 4097 C C . VAL A 1 555 ? -13.260 -6.531 34.822 1.00 94.75 555 VAL A C 1
ATOM 4099 O O . VAL A 1 555 ? -13.789 -5.476 35.176 1.00 94.75 555 VAL A O 1
ATOM 4102 N N . ASN A 1 556 ? -11.950 -6.623 34.611 1.00 95.81 556 ASN A N 1
ATOM 4103 C CA . ASN A 1 556 ? -11.029 -5.500 34.777 1.00 95.81 556 ASN A CA 1
ATOM 4104 C C . ASN A 1 556 ? -10.749 -4.885 33.403 1.00 95.81 556 ASN A C 1
ATOM 4106 O O . ASN A 1 556 ? -10.026 -5.465 32.598 1.00 95.81 556 ASN A O 1
ATOM 4110 N N . LEU A 1 557 ? -11.342 -3.724 33.117 1.00 96.12 557 LEU A N 1
ATOM 4111 C CA . LEU A 1 557 ? -11.180 -3.035 31.832 1.00 96.12 557 LEU A CA 1
ATOM 4112 C C . LEU A 1 557 ? -9.736 -2.560 31.634 1.00 96.12 557 LEU A C 1
ATOM 4114 O O . LEU A 1 557 ? -9.162 -2.722 30.560 1.00 96.12 557 LEU A O 1
ATOM 4118 N N . ILE A 1 558 ? -9.161 -1.972 32.686 1.00 97.69 558 ILE A N 1
ATOM 4119 C CA . ILE A 1 558 ? -7.791 -1.455 32.717 1.00 97.69 558 ILE A CA 1
ATOM 4120 C C . ILE A 1 558 ? -7.199 -1.782 34.085 1.00 97.69 558 ILE A C 1
ATOM 4122 O O . ILE A 1 558 ? -7.820 -1.503 35.111 1.00 97.69 558 ILE A O 1
ATOM 4126 N N . LYS A 1 559 ? -5.997 -2.356 34.114 1.00 97.50 559 LYS A N 1
ATOM 4127 C CA . LYS A 1 559 ? -5.318 -2.765 35.344 1.00 97.50 559 LYS A CA 1
ATOM 4128 C C . LYS A 1 559 ? -3.838 -2.421 35.301 1.00 97.50 559 LYS A C 1
ATOM 4130 O O . LYS A 1 559 ? -3.134 -2.780 34.361 1.00 97.50 559 LYS A O 1
ATOM 4135 N N . LYS A 1 560 ? -3.354 -1.762 36.347 1.00 97.62 560 LYS A N 1
ATOM 4136 C CA . LYS A 1 560 ? -1.933 -1.515 36.588 1.00 97.62 560 LYS A CA 1
ATOM 4137 C C . LYS A 1 560 ? -1.267 -2.809 37.061 1.00 97.62 560 LYS A C 1
ATOM 4139 O O . LYS A 1 560 ? -1.733 -3.442 38.007 1.00 97.62 560 LYS A O 1
ATOM 4144 N N . THR A 1 561 ? -0.183 -3.190 36.395 1.00 95.31 561 THR A N 1
ATOM 4145 C CA . THR A 1 561 ? 0.727 -4.274 36.803 1.00 95.31 561 THR A CA 1
ATOM 4146 C C . THR A 1 561 ? 2.130 -3.760 37.145 1.00 95.31 561 THR A C 1
ATOM 4148 O O . THR A 1 561 ? 2.915 -4.500 37.733 1.00 95.31 561 THR A O 1
ATOM 4151 N N . GLY A 1 562 ? 2.429 -2.489 36.838 1.00 87.94 562 GLY A N 1
ATOM 4152 C CA . GLY A 1 562 ? 3.546 -1.750 37.435 1.00 87.94 562 GLY A CA 1
ATOM 4153 C C . GLY A 1 562 ? 3.394 -1.613 38.957 1.00 87.94 562 GLY A C 1
ATOM 4154 O O . GLY A 1 562 ? 2.284 -1.637 39.486 1.00 87.94 562 GLY A O 1
ATOM 4155 N N . ALA A 1 563 ? 4.513 -1.479 39.669 1.00 86.19 563 ALA A N 1
ATOM 4156 C CA . ALA A 1 563 ? 4.571 -1.607 41.128 1.00 86.19 563 ALA A CA 1
ATOM 4157 C C . ALA A 1 563 ? 4.043 -0.382 41.899 1.00 86.19 563 ALA A C 1
ATOM 4159 O O . ALA A 1 563 ? 3.621 -0.524 43.045 1.00 86.19 563 ALA A O 1
ATOM 4160 N N . SER A 1 564 ? 4.085 0.810 41.294 1.00 92.06 564 SER A N 1
ATOM 4161 C CA . SER A 1 564 ? 3.715 2.084 41.939 1.00 92.06 564 SER A CA 1
ATOM 4162 C C . SER A 1 564 ? 2.555 2.828 41.275 1.00 92.06 564 SER A C 1
ATOM 4164 O O . SER A 1 564 ? 1.874 3.598 41.949 1.00 92.06 564 SER A O 1
ATOM 4166 N N . GLY A 1 565 ? 2.355 2.633 39.968 1.00 93.25 565 GLY A N 1
ATOM 4167 C CA . GLY A 1 565 ? 1.445 3.451 39.165 1.00 93.25 565 GLY A CA 1
ATOM 4168 C C . GLY A 1 565 ? -0.023 3.148 39.444 1.00 93.25 565 GLY A C 1
ATOM 4169 O O . GLY A 1 565 ? -0.420 1.985 39.528 1.00 93.25 565 GLY A O 1
ATOM 4170 N N . LYS A 1 566 ? -0.836 4.198 39.539 1.00 96.38 566 LYS A N 1
ATOM 4171 C CA . LYS A 1 566 ? -2.255 4.161 39.906 1.00 96.38 566 LYS A CA 1
ATOM 4172 C C . LYS A 1 566 ? -3.178 4.429 38.720 1.00 96.38 566 LYS A C 1
ATOM 4174 O O . LYS A 1 566 ? -2.759 4.904 37.666 1.00 96.38 566 LYS A O 1
ATOM 4179 N N . ILE A 1 567 ? -4.463 4.149 38.913 1.00 96.75 567 ILE A N 1
ATOM 4180 C CA . ILE A 1 567 ? -5.557 4.669 38.090 1.00 96.75 567 ILE A CA 1
ATOM 4181 C C . ILE A 1 567 ? -6.059 5.971 38.719 1.00 96.75 567 ILE A C 1
ATOM 4183 O O . ILE A 1 567 ? -6.507 5.976 39.872 1.00 96.75 567 ILE A O 1
ATOM 4187 N N . LEU A 1 568 ? -6.033 7.061 37.955 1.00 95.56 568 LEU A N 1
ATOM 4188 C CA . LEU A 1 568 ? -6.714 8.311 38.288 1.00 95.56 568 LEU A CA 1
ATOM 4189 C C . LEU A 1 568 ? -7.963 8.401 37.407 1.00 95.56 568 LEU A C 1
ATOM 4191 O O . LEU A 1 568 ? -7.861 8.292 36.192 1.00 95.56 568 LEU A O 1
ATOM 4195 N N . ALA A 1 569 ? -9.139 8.546 38.006 1.00 92.25 569 ALA A N 1
ATOM 4196 C CA . ALA A 1 569 ? -10.422 8.611 37.310 1.00 92.25 569 ALA A CA 1
ATOM 4197 C C . ALA A 1 569 ? -11.408 9.440 38.146 1.00 92.25 569 ALA A C 1
ATOM 4199 O O . ALA A 1 569 ? -11.124 9.717 39.314 1.00 92.25 569 ALA A O 1
ATOM 4200 N N . ASP A 1 570 ? -12.541 9.814 37.558 1.00 89.12 570 ASP A N 1
ATOM 4201 C CA . ASP A 1 570 ? -13.595 10.558 38.254 1.00 89.12 570 ASP A CA 1
ATOM 4202 C C . ASP A 1 570 ? -14.357 9.659 39.249 1.00 89.12 570 ASP A C 1
ATOM 4204 O O . ASP A 1 570 ? -14.492 8.452 39.029 1.00 89.12 570 ASP A O 1
ATOM 4208 N N . ASP A 1 571 ? -14.887 10.249 40.326 1.00 79.94 571 ASP A N 1
ATOM 4209 C CA . ASP A 1 571 ? -15.570 9.511 41.403 1.00 79.94 571 ASP A CA 1
ATOM 4210 C C . ASP A 1 571 ? -16.881 8.833 40.951 1.00 79.94 571 ASP A C 1
ATOM 4212 O O . ASP A 1 571 ? -17.258 7.789 41.487 1.00 79.94 571 ASP A O 1
ATOM 4216 N N . GLU A 1 572 ? -17.568 9.392 39.946 1.00 79.12 572 GLU A N 1
ATOM 4217 C CA . GLU A 1 572 ? -18.789 8.829 39.351 1.00 79.12 572 GLU A CA 1
ATOM 4218 C C . GLU A 1 572 ? -18.632 8.639 37.831 1.00 79.12 572 GLU A C 1
ATOM 4220 O O . GLU A 1 572 ? -18.813 9.565 37.037 1.00 79.12 572 GLU A O 1
ATOM 4225 N N . ILE A 1 573 ? -18.356 7.402 37.406 1.00 82.12 573 ILE A N 1
ATOM 4226 C CA . ILE A 1 573 ? -18.355 7.017 35.989 1.00 82.12 573 ILE A CA 1
ATOM 4227 C C . ILE A 1 573 ? -19.754 6.517 35.614 1.00 82.12 573 ILE A C 1
ATOM 4229 O O . ILE A 1 573 ? -20.279 5.569 36.200 1.00 82.12 573 ILE A O 1
ATOM 4233 N N . LYS A 1 574 ? -20.377 7.164 34.625 1.00 66.75 574 LYS A N 1
ATOM 4234 C CA . LYS A 1 574 ? -21.778 6.908 34.263 1.00 66.75 574 LYS A CA 1
ATOM 4235 C C . LYS A 1 574 ? -21.975 5.562 33.561 1.00 66.75 574 LYS A C 1
ATOM 4237 O O . LYS A 1 574 ? -21.172 5.132 32.740 1.00 66.75 574 LYS A O 1
ATOM 4242 N N . TYR A 1 575 ? -23.108 4.936 33.865 1.00 66.56 575 TYR A N 1
ATOM 4243 C CA . TYR A 1 575 ? -23.563 3.679 33.281 1.00 66.56 575 TYR A CA 1
ATOM 4244 C C . TYR A 1 575 ? -24.088 3.907 31.852 1.00 66.56 575 TYR A C 1
ATOM 4246 O O . TYR A 1 575 ? -25.049 4.655 31.670 1.00 66.56 575 TYR A O 1
ATOM 4254 N N . GLU A 1 576 ? -23.553 3.199 30.853 1.00 64.25 576 GLU A N 1
ATOM 4255 C CA . GLU A 1 576 ? -24.234 3.025 29.560 1.00 64.25 576 GLU A CA 1
ATOM 4256 C C . GLU A 1 576 ? -24.988 1.684 29.513 1.00 64.25 576 GLU A C 1
ATOM 4258 O O . GLU A 1 576 ? -24.536 0.663 30.038 1.00 64.25 576 GLU A O 1
ATOM 4263 N N . THR A 1 577 ? -26.152 1.677 28.854 1.00 66.44 577 THR A N 1
ATOM 4264 C CA . THR A 1 577 ? -26.856 0.437 28.485 1.00 66.44 577 THR A CA 1
ATOM 4265 C C . THR A 1 577 ? -26.394 0.007 27.098 1.00 66.44 577 THR A C 1
ATOM 4267 O O . THR A 1 577 ? -26.555 0.752 26.133 1.00 66.44 577 THR A O 1
ATOM 4270 N N . ALA A 1 578 ? -25.838 -1.196 26.987 1.00 68.69 578 ALA A N 1
ATOM 4271 C CA . ALA A 1 578 ? -25.318 -1.740 25.742 1.00 68.69 578 ALA A CA 1
ATOM 4272 C C . ALA A 1 578 ? -26.216 -2.855 25.195 1.00 68.69 578 ALA A C 1
ATOM 4274 O O . ALA A 1 578 ? -26.317 -3.942 25.770 1.00 68.69 578 ALA A O 1
ATOM 4275 N N . SER A 1 579 ? -26.848 -2.598 24.051 1.00 63.34 579 SER A N 1
ATOM 4276 C CA . SER A 1 579 ? -27.630 -3.597 23.322 1.00 63.34 579 SER A CA 1
ATOM 4277 C C . SER A 1 579 ? -26.726 -4.607 22.617 1.00 63.34 579 SER A C 1
ATOM 4279 O O . SER A 1 579 ? -26.066 -4.285 21.630 1.00 63.34 579 SER A O 1
ATOM 4281 N N . GLY A 1 580 ? -26.741 -5.849 23.095 1.00 61.25 580 GLY A N 1
ATOM 4282 C CA . GLY A 1 580 ? -26.260 -7.010 22.353 1.00 61.25 580 GLY A CA 1
ATOM 4283 C C . GLY A 1 580 ? -27.358 -7.624 21.474 1.00 61.25 580 GLY A C 1
ATOM 4284 O O . GLY A 1 580 ? -28.511 -7.196 21.469 1.00 61.25 580 GLY A O 1
ATOM 4285 N N . THR A 1 581 ? -27.010 -8.678 20.733 1.00 61.06 581 THR A N 1
ATOM 4286 C CA . THR A 1 581 ? -27.867 -9.275 19.687 1.00 61.06 581 THR A CA 1
ATOM 4287 C C . THR A 1 581 ? -29.243 -9.760 20.182 1.00 61.06 581 THR A C 1
ATOM 4289 O O . THR A 1 581 ? -30.234 -9.613 19.466 1.00 61.06 581 THR A O 1
ATOM 4292 N N . LEU A 1 582 ? -29.320 -10.304 21.406 1.00 62.88 582 LEU A N 1
ATOM 4293 C CA . LEU A 1 582 ? -30.578 -10.690 22.073 1.00 62.88 582 LEU A CA 1
ATOM 4294 C C . LEU A 1 582 ? -30.910 -9.842 23.303 1.00 62.88 582 LEU A C 1
ATOM 4296 O O . LEU A 1 582 ? -32.083 -9.562 23.540 1.00 62.88 582 LEU A O 1
ATOM 4300 N N . ASN A 1 583 ? -29.907 -9.484 24.106 1.00 72.94 583 ASN A N 1
ATOM 4301 C CA . ASN A 1 583 ? -30.093 -8.857 25.412 1.00 72.94 583 ASN A CA 1
ATOM 4302 C C . ASN A 1 583 ? -29.483 -7.457 25.442 1.00 72.94 583 ASN A C 1
ATOM 4304 O O . ASN A 1 583 ? -28.401 -7.249 24.899 1.00 72.94 583 ASN A O 1
ATOM 4308 N N . ASP A 1 584 ? -30.140 -6.545 26.149 1.00 81.19 584 ASP A N 1
ATOM 4309 C CA . ASP A 1 584 ? -29.524 -5.328 26.656 1.00 81.19 584 ASP A CA 1
ATOM 4310 C C . ASP A 1 584 ? -28.772 -5.668 27.955 1.00 81.19 584 ASP A C 1
ATOM 4312 O O . ASP A 1 584 ? -29.300 -6.349 28.845 1.00 81.19 584 ASP A O 1
ATOM 4316 N N . TYR A 1 585 ? -27.530 -5.197 28.046 1.00 84.75 585 TYR A N 1
ATOM 4317 C CA . TYR A 1 585 ? -26.633 -5.359 29.188 1.00 84.75 585 TYR A CA 1
ATOM 4318 C C . TYR A 1 585 ? -26.390 -3.993 29.836 1.00 84.75 585 TYR A C 1
ATOM 4320 O O . TYR A 1 585 ? -26.241 -2.996 29.129 1.00 84.75 585 TYR A O 1
ATOM 4328 N N . LYS A 1 586 ? -26.296 -3.933 31.168 1.00 88.44 586 LYS A N 1
ATOM 4329 C CA . LYS A 1 586 ? -25.824 -2.731 31.880 1.00 88.44 586 LYS A CA 1
ATOM 4330 C C . LYS A 1 586 ? -24.615 -3.056 32.738 1.00 88.44 586 LYS A C 1
ATOM 4332 O O . LYS A 1 586 ? -24.656 -4.006 33.523 1.00 88.44 586 LYS A O 1
ATOM 4337 N N . PHE A 1 587 ? -23.577 -2.237 32.619 1.00 89.75 587 PHE A N 1
ATOM 4338 C CA . PHE A 1 587 ? -22.338 -2.374 33.375 1.00 89.75 587 PHE A CA 1
ATOM 4339 C C . PHE A 1 587 ? -22.160 -1.198 34.342 1.00 89.75 587 PHE A C 1
ATOM 4341 O O . PHE A 1 587 ? -22.250 -0.042 33.943 1.00 89.75 587 PHE A O 1
ATOM 4348 N N . GLU A 1 588 ? -21.889 -1.506 35.610 1.00 90.75 588 GLU A N 1
ATOM 4349 C CA . GLU A 1 588 ? -21.333 -0.559 36.582 1.00 90.75 588 GLU A CA 1
ATOM 4350 C C . GLU A 1 588 ? -19.836 -0.440 36.320 1.00 90.75 588 GLU A C 1
ATOM 4352 O O . GLU A 1 588 ? -19.119 -1.429 36.483 1.00 90.75 588 GLU A O 1
ATOM 4357 N N . ILE A 1 589 ? -19.369 0.740 35.917 1.00 91.88 589 ILE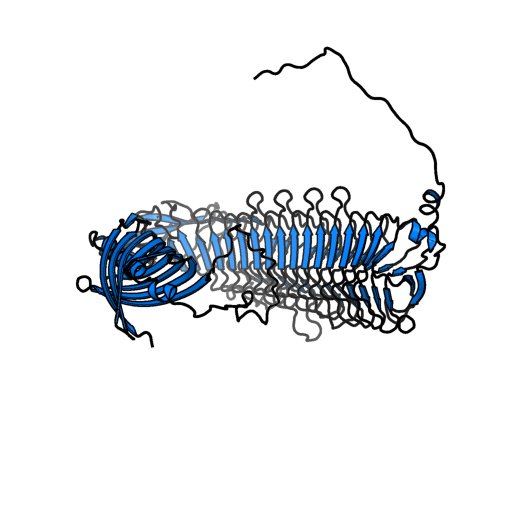 A N 1
ATOM 4358 C CA . ILE A 1 589 ? -17.947 1.017 35.701 1.00 91.88 589 ILE A CA 1
ATOM 4359 C C . ILE A 1 589 ? -17.443 1.819 36.898 1.00 91.88 589 ILE A C 1
ATOM 4361 O O . ILE A 1 589 ? -18.043 2.828 37.253 1.00 91.88 589 ILE A O 1
ATOM 4365 N N . LYS A 1 590 ? -16.369 1.364 37.548 1.00 90.06 590 LYS A N 1
ATOM 4366 C CA . LYS A 1 590 ? -15.802 2.040 38.725 1.00 90.06 590 LYS A CA 1
ATOM 4367 C C . LYS A 1 590 ? -14.323 1.735 38.922 1.00 90.06 590 LYS A C 1
ATOM 4369 O O . LYS A 1 590 ? -13.830 0.685 38.504 1.00 90.06 590 LYS A O 1
ATOM 4374 N N . LYS A 1 591 ? -13.629 2.632 39.620 1.00 91.75 591 LYS A N 1
ATOM 4375 C CA . LYS A 1 591 ? -12.300 2.369 40.177 1.00 91.75 591 LYS A CA 1
ATOM 4376 C C . LYS A 1 591 ? -12.419 1.357 41.332 1.00 91.75 591 LYS A C 1
ATOM 4378 O O . LYS A 1 591 ? -13.244 1.525 42.227 1.00 91.75 591 LYS A O 1
ATOM 4383 N N . THR A 1 592 ? -11.599 0.308 41.308 1.00 88.81 592 THR A N 1
ATOM 4384 C CA . THR A 1 592 ? -11.562 -0.775 42.304 1.00 88.81 592 THR A CA 1
ATOM 4385 C C . THR A 1 592 ? -10.167 -0.831 42.923 1.00 88.81 592 THR A C 1
ATOM 4387 O O . THR A 1 592 ? -9.230 -1.367 42.330 1.00 88.81 592 THR A O 1
ATOM 4390 N N . GLY A 1 593 ? -10.015 -0.246 44.115 1.00 89.00 593 GLY A N 1
ATOM 4391 C CA . GLY A 1 593 ? -8.692 0.024 44.687 1.00 89.00 593 GLY A CA 1
ATOM 4392 C C . GLY A 1 593 ? -7.899 1.031 43.843 1.00 89.00 593 GLY A C 1
ATOM 4393 O O . GLY A 1 593 ? -8.436 1.656 42.932 1.00 89.00 593 GLY A O 1
ATOM 4394 N N . ASP A 1 594 ? -6.610 1.208 44.131 1.00 92.62 594 ASP A N 1
ATOM 4395 C CA . ASP A 1 594 ? -5.801 2.221 43.435 1.00 92.62 594 ASP A CA 1
ATOM 4396 C C . ASP A 1 594 ? -5.316 1.807 42.034 1.00 92.62 594 ASP A C 1
ATOM 4398 O O . ASP A 1 594 ? -4.884 2.660 41.266 1.00 92.62 594 ASP A O 1
ATOM 4402 N N . THR A 1 595 ? -5.403 0.524 41.677 1.00 95.69 595 THR A N 1
ATOM 4403 C CA . THR A 1 595 ? -4.727 -0.056 40.502 1.00 95.69 595 THR A CA 1
ATOM 4404 C C . THR A 1 595 ? -5.651 -0.509 39.374 1.00 95.69 595 THR A C 1
ATOM 4406 O O . THR A 1 595 ? -5.151 -0.882 38.315 1.00 95.69 595 THR A O 1
ATOM 4409 N N . THR A 1 596 ? -6.976 -0.514 39.555 1.00 96.00 596 THR A N 1
ATOM 4410 C CA . THR A 1 596 ? -7.891 -1.175 38.603 1.00 96.00 596 THR A CA 1
ATOM 4411 C C . THR A 1 596 ? -9.125 -0.333 38.285 1.00 96.00 596 THR A C 1
ATOM 4413 O O . THR A 1 596 ? -9.766 0.205 39.184 1.00 96.00 596 THR A O 1
ATOM 4416 N N . LEU A 1 597 ? -9.495 -0.268 37.005 1.00 95.38 597 LEU A N 1
ATOM 4417 C CA . LEU A 1 597 ? -10.812 0.145 36.524 1.00 95.38 597 LEU A CA 1
ATOM 4418 C C . LEU A 1 597 ? -11.603 -1.112 36.139 1.00 95.38 597 LEU A C 1
ATOM 4420 O O . LEU A 1 597 ? -11.178 -1.876 35.268 1.00 95.38 597 LEU A O 1
ATOM 4424 N N . SER A 1 598 ? -12.754 -1.326 36.767 1.00 93.75 598 SER A N 1
ATOM 4425 C CA . SER A 1 598 ? -13.547 -2.550 36.626 1.00 93.75 598 SER A CA 1
ATOM 4426 C C . SER A 1 598 ? -14.947 -2.273 36.079 1.00 93.75 598 SER A C 1
ATOM 4428 O O . SER A 1 598 ? -15.542 -1.242 36.386 1.00 93.75 598 SER A O 1
ATOM 4430 N N . ALA A 1 599 ? -15.500 -3.229 35.329 1.00 93.31 599 ALA A N 1
ATOM 4431 C CA . ALA A 1 599 ? -16.890 -3.247 34.880 1.00 93.31 599 ALA A CA 1
ATOM 4432 C C . ALA A 1 599 ? -17.634 -4.448 35.480 1.00 93.31 599 ALA A C 1
ATOM 4434 O O . ALA A 1 599 ? -17.221 -5.590 35.288 1.00 93.31 599 ALA A O 1
ATOM 4435 N N . THR A 1 600 ? -18.740 -4.206 36.185 1.00 92.31 600 THR A N 1
ATOM 4436 C CA . THR A 1 600 ? -19.571 -5.246 36.821 1.00 92.31 600 THR A CA 1
ATOM 4437 C C . THR A 1 600 ? -20.927 -5.333 36.136 1.00 92.31 600 THR A C 1
ATOM 4439 O O . THR A 1 600 ? -21.620 -4.324 36.015 1.00 92.31 600 THR A O 1
ATOM 4442 N N . LEU A 1 601 ? -21.330 -6.525 35.694 1.00 91.56 601 LEU A N 1
ATOM 4443 C CA . LEU A 1 601 ? -22.603 -6.731 35.001 1.00 91.56 601 LEU A CA 1
ATOM 4444 C C . LEU A 1 601 ? -23.778 -6.641 35.988 1.00 91.56 601 LEU A C 1
ATOM 4446 O O . LEU A 1 601 ? -23.957 -7.527 36.817 1.00 91.56 601 LEU A O 1
ATOM 4450 N N . LYS A 1 602 ? -24.595 -5.587 35.903 1.00 90.94 602 LYS A N 1
ATOM 4451 C CA . LYS A 1 602 ? -25.737 -5.351 36.811 1.00 90.94 602 LYS A CA 1
ATOM 4452 C C . LYS A 1 602 ? -27.054 -5.896 36.280 1.00 90.94 602 LYS A C 1
ATOM 4454 O O . LYS A 1 602 ? -27.833 -6.466 37.034 1.00 90.94 602 LYS A O 1
ATOM 4459 N N . GLU A 1 603 ? -27.300 -5.735 34.985 1.00 88.12 603 GLU A N 1
ATOM 4460 C CA . GLU A 1 603 ? -28.538 -6.175 34.341 1.00 88.12 603 GLU A CA 1
ATOM 4461 C C . GLU A 1 603 ? -28.246 -6.901 33.031 1.00 88.12 603 GLU A C 1
ATOM 4463 O O . GLU A 1 603 ? -27.371 -6.500 32.264 1.00 88.12 603 GLU A O 1
ATOM 4468 N N . LYS A 1 604 ? -29.031 -7.947 32.766 1.00 85.88 604 LYS A N 1
ATOM 4469 C CA . LYS A 1 604 ? -29.022 -8.747 31.539 1.00 85.88 604 LYS A CA 1
ATOM 4470 C C . LYS A 1 604 ? -30.479 -9.053 31.199 1.00 85.88 604 LYS A C 1
ATOM 4472 O O . LYS A 1 604 ? -31.070 -9.947 31.798 1.00 85.88 604 LYS A O 1
ATOM 4477 N N . SER A 1 605 ? -31.077 -8.271 30.303 1.00 79.00 605 SER A N 1
ATOM 4478 C CA . SER A 1 605 ? -32.515 -8.343 29.993 1.00 79.00 605 SER A CA 1
ATOM 4479 C C . SER A 1 605 ? -32.755 -8.457 28.484 1.00 79.00 605 SER A C 1
ATOM 4481 O O . SER A 1 605 ? -31.948 -7.930 27.724 1.00 79.00 605 SER A O 1
ATOM 4483 N N . PRO A 1 606 ? -33.833 -9.102 27.998 1.00 70.12 606 PRO A N 1
ATOM 4484 C CA . PRO A 1 606 ? -34.083 -9.193 26.560 1.00 70.12 606 PRO A CA 1
ATOM 4485 C C . PRO A 1 606 ? -34.248 -7.808 25.920 1.00 70.12 606 PRO A C 1
ATOM 4487 O O . PRO A 1 606 ? -35.131 -7.042 26.310 1.00 70.12 606 PRO A O 1
ATOM 4490 N N . GLY A 1 607 ? -33.422 -7.494 24.923 1.00 70.00 607 GLY A N 1
ATOM 4491 C CA . GLY A 1 607 ? -33.481 -6.236 24.179 1.00 70.00 607 GLY A CA 1
ATOM 4492 C C . GLY A 1 607 ? -34.613 -6.219 23.156 1.00 70.00 607 GLY A C 1
ATOM 4493 O O . GLY A 1 607 ? -35.384 -7.171 23.059 1.00 70.00 607 GLY A O 1
ATOM 4494 N N . SER A 1 608 ? -34.746 -5.153 22.366 1.00 67.12 608 SER A N 1
ATOM 4495 C CA . SER A 1 608 ? -35.858 -5.006 21.403 1.00 67.12 608 SER A CA 1
ATOM 4496 C C . SER A 1 608 ? -35.971 -6.184 20.417 1.00 67.12 608 SER A C 1
ATOM 4498 O O . SER A 1 608 ? -37.062 -6.726 20.218 1.00 67.12 608 SER A O 1
ATOM 4500 N N . LYS A 1 609 ? -34.838 -6.650 19.871 1.00 62.12 609 LYS A N 1
ATOM 4501 C CA . LYS A 1 609 ? -34.759 -7.853 19.023 1.00 62.12 609 LYS A CA 1
ATOM 4502 C C . LYS A 1 609 ? -35.091 -9.129 19.800 1.00 62.12 609 LYS A C 1
ATOM 4504 O O . LYS A 1 609 ? -35.940 -9.899 19.357 1.00 62.12 609 LYS A O 1
ATOM 4509 N N . GLY A 1 610 ? -34.506 -9.322 20.985 1.00 61.62 610 GLY A N 1
ATOM 4510 C CA . GLY A 1 610 ? -34.803 -10.473 21.845 1.00 61.62 610 GLY A CA 1
ATOM 4511 C C . GLY A 1 610 ? -36.273 -10.553 22.261 1.00 61.62 610 GLY A C 1
ATOM 4512 O O . GLY A 1 610 ? -36.849 -11.632 22.255 1.00 61.62 610 GLY A O 1
ATOM 4513 N N . LYS A 1 611 ? -36.926 -9.417 22.530 1.00 64.38 611 LYS A N 1
ATOM 4514 C CA . LYS A 1 611 ? -38.364 -9.326 22.833 1.00 64.38 611 LYS A CA 1
ATOM 4515 C C . LYS A 1 611 ? -39.240 -9.718 21.636 1.00 64.38 611 LYS A C 1
ATOM 4517 O O . LYS A 1 611 ? -40.246 -10.391 21.845 1.00 64.38 611 LYS A O 1
ATOM 4522 N N . ARG A 1 612 ? -38.866 -9.367 20.394 1.00 61.28 612 ARG A N 1
ATOM 4523 C CA . ARG A 1 612 ? -39.539 -9.887 19.180 1.00 61.28 612 ARG A CA 1
ATOM 4524 C C . ARG A 1 612 ? -39.355 -11.401 19.046 1.00 61.28 612 ARG A C 1
ATOM 4526 O O . ARG A 1 612 ? -40.333 -12.107 18.837 1.00 61.28 612 ARG A O 1
ATOM 4533 N N . LEU A 1 613 ? -38.129 -11.891 19.226 1.00 57.62 613 LEU A N 1
ATOM 4534 C CA . LEU A 1 613 ? -37.781 -13.306 19.056 1.00 57.62 613 LEU A CA 1
ATOM 4535 C C . LEU A 1 613 ? -38.378 -14.216 20.138 1.00 57.62 613 LEU A C 1
ATOM 4537 O O . LEU A 1 613 ? -38.821 -15.316 19.836 1.00 57.62 613 LEU A O 1
ATOM 4541 N N . LEU A 1 614 ? -38.464 -13.756 21.387 1.00 57.09 614 LEU A N 1
ATOM 4542 C CA . LEU A 1 614 ? -39.146 -14.479 22.465 1.00 57.09 614 LEU A CA 1
ATOM 4543 C C . LEU A 1 614 ? -40.669 -14.512 22.268 1.00 57.09 614 LEU A C 1
ATOM 4545 O O . LEU A 1 614 ? -41.299 -15.489 22.663 1.00 57.09 614 LEU A O 1
ATOM 4549 N N . LYS A 1 615 ? -41.258 -13.492 21.624 1.00 53.41 615 LYS A N 1
ATOM 4550 C CA . LYS A 1 615 ? -42.672 -13.509 21.215 1.00 53.41 615 LYS A CA 1
ATOM 4551 C C . LYS A 1 615 ? -42.932 -14.466 20.048 1.00 53.41 615 LYS A C 1
ATOM 4553 O O . LYS A 1 615 ? -43.926 -15.181 20.086 1.00 53.41 615 LYS A O 1
ATOM 4558 N N . SER A 1 616 ? -42.062 -14.520 19.037 1.00 47.75 616 SER A N 1
ATOM 4559 C CA . SER A 1 616 ? -42.242 -15.433 17.896 1.00 47.75 616 SER A CA 1
ATOM 4560 C C . SER A 1 616 ? -41.871 -16.884 18.217 1.00 47.75 616 SER A C 1
ATOM 4562 O O . SER A 1 616 ? -42.556 -17.787 17.753 1.00 47.75 616 SER A O 1
ATOM 4564 N N . ALA A 1 617 ? -40.887 -17.136 19.086 1.00 43.53 617 ALA A N 1
ATOM 4565 C CA . ALA A 1 617 ? -40.574 -18.480 19.590 1.00 43.53 617 ALA A CA 1
ATOM 4566 C C . ALA A 1 617 ? -41.657 -19.067 20.523 1.00 43.53 617 ALA A C 1
ATOM 4568 O O . ALA A 1 617 ? -41.573 -20.236 20.892 1.00 43.53 617 ALA A O 1
ATOM 4569 N N . ALA A 1 618 ? -42.664 -18.273 20.908 1.00 41.62 618 ALA A N 1
ATOM 4570 C CA . ALA A 1 618 ? -43.869 -18.741 21.594 1.00 41.62 618 ALA A CA 1
ATOM 4571 C C . ALA A 1 618 ? -45.006 -19.134 20.624 1.00 41.62 618 ALA A C 1
ATOM 4573 O O . ALA A 1 618 ? -46.026 -19.657 21.070 1.00 41.62 618 ALA A O 1
ATOM 4574 N N . ALA A 1 619 ? -44.853 -18.907 19.312 1.00 39.38 619 ALA A N 1
ATOM 4575 C CA . ALA A 1 619 ? -45.794 -19.375 18.298 1.00 39.38 619 ALA A CA 1
ATOM 4576 C C . ALA A 1 619 ? -45.413 -20.805 17.850 1.00 39.38 619 ALA A C 1
ATOM 4578 O O . ALA A 1 619 ? -44.349 -20.991 17.256 1.00 39.38 619 ALA A O 1
ATOM 4579 N N . PRO A 1 620 ? -46.243 -21.833 18.113 1.00 41.59 620 PRO A N 1
ATOM 4580 C CA . PRO A 1 620 ? -45.902 -23.212 17.775 1.00 41.59 620 PRO A CA 1
ATOM 4581 C C . PRO A 1 620 ? -45.982 -23.464 16.263 1.00 41.59 620 PRO A C 1
ATOM 4583 O O . PRO A 1 620 ? -46.963 -23.051 15.641 1.00 41.59 620 PRO A O 1
ATOM 4586 N N . THR A 1 621 ? -44.967 -24.174 15.740 1.00 46.75 621 THR A N 1
ATOM 4587 C CA . THR A 1 621 ? -44.841 -24.961 14.476 1.00 46.75 621 THR A CA 1
ATOM 4588 C C . THR A 1 621 ? -45.304 -24.366 13.136 1.00 46.75 621 THR A C 1
ATOM 4590 O O . THR A 1 621 ? -44.633 -24.545 12.123 1.00 46.75 621 THR A O 1
ATOM 4593 N N . ASN A 1 622 ? -46.408 -23.628 13.100 1.00 48.91 622 ASN A N 1
ATOM 4594 C CA . ASN A 1 622 ? -47.062 -23.071 11.915 1.00 48.91 622 ASN A CA 1
ATOM 4595 C C . ASN A 1 622 ? -46.216 -22.069 11.108 1.00 48.91 622 ASN A C 1
ATOM 4597 O O . ASN A 1 622 ? -46.629 -21.692 10.014 1.00 48.91 622 ASN A O 1
ATOM 4601 N N . LEU A 1 623 ? -45.074 -21.603 11.625 1.00 50.25 623 LEU A N 1
ATOM 4602 C CA . LEU A 1 623 ? -44.177 -20.715 10.880 1.00 50.25 623 LEU A CA 1
ATOM 4603 C C . LEU A 1 623 ? -43.426 -21.476 9.771 1.00 50.25 623 LEU A C 1
ATOM 4605 O O . LEU A 1 623 ? -43.316 -20.965 8.660 1.00 50.25 623 LEU A O 1
ATOM 4609 N N . ASN A 1 624 ? -42.996 -22.713 10.053 1.00 50.66 624 ASN A N 1
ATOM 4610 C CA . ASN A 1 624 ? -42.241 -23.557 9.120 1.00 50.66 624 ASN A CA 1
ATOM 4611 C C . ASN A 1 624 ? -43.073 -23.880 7.871 1.00 50.66 624 ASN A C 1
ATOM 4613 O O . ASN A 1 624 ? -42.646 -23.587 6.757 1.00 50.66 624 ASN A O 1
ATOM 4617 N N . GLY A 1 625 ? -44.295 -24.397 8.067 1.00 51.78 625 GLY A N 1
ATOM 4618 C CA . GLY A 1 625 ? -45.223 -24.694 6.970 1.00 51.78 625 GLY A CA 1
ATOM 4619 C C . GLY A 1 625 ? -45.496 -23.465 6.101 1.00 51.78 625 GLY A C 1
ATOM 4620 O O . GLY A 1 625 ? -45.196 -23.482 4.914 1.00 51.78 625 GLY A O 1
ATOM 4621 N N . LYS A 1 626 ? -45.917 -22.347 6.712 1.00 57.66 626 LYS A N 1
ATOM 4622 C CA . LYS A 1 626 ? -46.240 -21.103 5.988 1.00 57.66 626 LYS A CA 1
ATOM 4623 C C . LYS A 1 626 ? -45.066 -20.539 5.178 1.00 57.66 626 LYS A C 1
ATOM 4625 O O . LYS A 1 626 ? -45.283 -19.994 4.100 1.00 57.66 626 LYS A O 1
ATOM 4630 N N . MET A 1 627 ? -43.829 -20.646 5.672 1.00 57.72 627 MET A N 1
ATOM 4631 C CA . MET A 1 627 ? -42.647 -20.207 4.917 1.00 57.72 627 MET A CA 1
ATOM 4632 C C . MET A 1 627 ? -42.340 -21.127 3.728 1.00 57.72 627 MET A C 1
ATOM 4634 O O . MET A 1 627 ? -41.930 -20.641 2.673 1.00 57.72 627 MET A O 1
ATOM 4638 N N . ASN A 1 628 ? -42.577 -22.431 3.869 1.00 58.94 628 ASN A N 1
ATOM 4639 C CA . ASN A 1 628 ? -42.383 -23.392 2.789 1.00 58.94 628 ASN A CA 1
ATOM 4640 C C . ASN A 1 628 ? -43.514 -23.363 1.750 1.00 58.94 628 ASN A C 1
ATOM 4642 O O . ASN A 1 628 ? -43.219 -23.521 0.568 1.00 58.94 628 ASN A O 1
ATOM 4646 N N . ASP A 1 629 ? -44.760 -23.089 2.149 1.00 60.78 629 ASP A N 1
ATOM 4647 C CA . ASP A 1 629 ? -45.882 -22.819 1.236 1.00 60.78 629 ASP A CA 1
ATOM 4648 C C . ASP A 1 629 ? -45.538 -21.621 0.329 1.00 60.78 629 ASP A C 1
ATOM 4650 O O . ASP A 1 629 ? -45.555 -21.723 -0.897 1.00 60.78 629 ASP A O 1
ATOM 4654 N N . VAL A 1 630 ? -45.088 -20.514 0.935 1.00 60.59 630 VAL A N 1
ATOM 4655 C CA . VAL A 1 630 ? -44.618 -19.307 0.231 1.00 60.59 630 VAL A CA 1
ATOM 4656 C C . VAL A 1 630 ? -43.439 -19.601 -0.710 1.00 60.59 630 VAL A C 1
ATOM 4658 O O . VAL A 1 630 ? -43.391 -19.078 -1.827 1.00 60.59 630 VAL A O 1
ATOM 4661 N N . ALA A 1 631 ? -42.480 -20.434 -0.292 1.00 61.62 631 ALA A N 1
ATOM 4662 C CA . ALA A 1 631 ? -41.368 -20.842 -1.150 1.00 61.62 631 ALA A CA 1
ATOM 4663 C C . ALA A 1 631 ? -41.835 -21.737 -2.312 1.00 61.62 631 ALA A C 1
ATOM 4665 O O . ALA A 1 631 ? -41.372 -21.557 -3.440 1.00 61.62 631 ALA A O 1
ATOM 4666 N N . SER A 1 632 ? -42.772 -22.652 -2.050 1.00 63.91 632 SER A N 1
ATOM 4667 C CA . SER A 1 632 ? -43.375 -23.560 -3.026 1.00 63.91 632 SER A CA 1
ATOM 4668 C C . SER A 1 632 ? -44.156 -22.805 -4.098 1.00 63.91 632 SER A C 1
ATOM 4670 O O . SER A 1 632 ? -43.931 -23.051 -5.280 1.00 63.91 632 SER A O 1
ATOM 4672 N N . ASP A 1 633 ? -45.008 -21.848 -3.729 1.00 63.84 633 ASP A N 1
ATOM 4673 C CA . ASP A 1 633 ? -45.750 -21.027 -4.698 1.00 63.84 633 ASP A CA 1
ATOM 4674 C C . ASP A 1 633 ? -44.800 -20.154 -5.537 1.00 63.84 633 ASP A C 1
ATOM 4676 O O . ASP A 1 633 ? -44.965 -20.024 -6.753 1.00 63.84 633 ASP A O 1
ATOM 4680 N N . ALA A 1 634 ? -43.723 -19.641 -4.931 1.00 59.59 634 ALA A N 1
ATOM 4681 C CA . ALA A 1 634 ? -42.680 -18.928 -5.663 1.00 59.59 634 ALA A CA 1
ATOM 4682 C C . ALA A 1 634 ? -41.902 -19.827 -6.654 1.00 59.59 634 ALA A C 1
ATOM 4684 O O . ALA A 1 634 ? -41.456 -19.321 -7.683 1.00 59.59 634 ALA A O 1
ATOM 4685 N N . ILE A 1 635 ? -41.753 -21.136 -6.401 1.00 61.31 635 ILE A N 1
ATOM 4686 C CA . ILE A 1 635 ? -41.216 -22.113 -7.377 1.00 61.31 635 ILE A CA 1
ATOM 4687 C C . ILE A 1 635 ? -42.277 -22.434 -8.446 1.00 61.31 635 ILE A C 1
ATOM 4689 O O . ILE A 1 635 ? -42.000 -22.375 -9.644 1.00 61.31 635 ILE A O 1
ATOM 4693 N N . GLY A 1 636 ? -43.511 -22.725 -8.024 1.00 59.44 636 GLY A N 1
ATOM 4694 C CA . GLY A 1 636 ? -44.637 -23.096 -8.887 1.00 59.44 636 GLY A CA 1
ATOM 4695 C C . GLY A 1 636 ? -45.071 -22.002 -9.867 1.00 59.44 636 GLY A C 1
ATOM 4696 O O . GLY A 1 636 ? -45.644 -22.315 -10.911 1.00 59.44 636 GLY A O 1
ATOM 4697 N N . SER A 1 637 ? -44.743 -20.737 -9.578 1.00 57.28 637 SER A N 1
ATOM 4698 C CA . SER A 1 637 ? -44.941 -19.595 -10.483 1.00 57.28 637 SER A CA 1
ATOM 4699 C C . SER A 1 637 ? -44.101 -19.656 -11.773 1.00 57.28 637 SER A C 1
ATOM 4701 O O . SER A 1 637 ? -44.423 -18.966 -12.744 1.00 57.28 637 SER A O 1
ATOM 4703 N N . VAL A 1 638 ? -43.058 -20.496 -11.828 1.00 56.72 638 VAL A N 1
ATOM 4704 C CA . VAL A 1 638 ? -42.259 -20.735 -13.039 1.00 56.72 638 VAL A CA 1
ATOM 4705 C C . VAL A 1 638 ? -42.918 -21.818 -13.904 1.00 56.72 638 VAL A C 1
ATOM 4707 O O . VAL A 1 638 ? -42.673 -23.022 -13.742 1.00 56.72 638 VAL A O 1
ATOM 4710 N N . GLU A 1 639 ? -43.741 -21.367 -14.854 1.00 63.56 639 GLU A N 1
ATOM 4711 C CA . GLU A 1 639 ? -44.357 -22.181 -15.908 1.00 63.56 639 GLU A CA 1
ATOM 4712 C C . GLU A 1 639 ? -43.594 -22.002 -17.234 1.00 63.56 639 GLU A C 1
ATOM 4714 O O . GLU A 1 639 ? -43.404 -20.881 -17.706 1.00 63.56 639 GLU A O 1
ATOM 4719 N N . VAL A 1 640 ? -43.151 -23.112 -17.836 1.00 61.53 640 VAL A N 1
ATOM 4720 C CA . VAL A 1 640 ? -42.556 -23.145 -19.182 1.00 61.53 640 VAL A CA 1
ATOM 4721 C C . VAL A 1 640 ? -43.658 -23.566 -20.155 1.00 61.53 640 VAL A C 1
ATOM 4723 O O . VAL A 1 640 ? -44.110 -24.707 -20.112 1.00 61.53 640 VAL A O 1
ATOM 4726 N N . ASP A 1 641 ? -44.122 -22.649 -21.007 1.00 67.12 641 ASP A N 1
ATOM 4727 C CA . ASP A 1 641 ? -45.248 -22.897 -21.921 1.00 67.12 641 ASP A CA 1
ATOM 4728 C C . ASP A 1 641 ? -44.806 -23.718 -23.147 1.00 67.12 641 ASP A C 1
ATOM 4730 O O . ASP A 1 641 ? -44.440 -23.180 -24.197 1.00 67.12 641 ASP A O 1
ATOM 4734 N N . LEU A 1 642 ? -44.820 -25.046 -23.000 1.00 66.62 642 LEU A N 1
ATOM 4735 C CA . LEU A 1 642 ? -44.352 -25.997 -24.015 1.00 66.62 642 LEU A CA 1
ATOM 4736 C C . LEU A 1 642 ? -45.143 -25.915 -25.335 1.00 66.62 642 LEU A C 1
ATOM 4738 O O . LEU A 1 642 ? -44.572 -26.175 -26.393 1.00 66.62 642 LEU A O 1
ATOM 4742 N N . ASN A 1 643 ? -46.399 -25.446 -25.308 1.00 65.25 643 ASN A N 1
ATOM 4743 C CA . ASN A 1 643 ? -47.177 -25.165 -26.522 1.00 65.25 643 ASN A CA 1
ATOM 4744 C C . ASN A 1 643 ? -46.529 -24.080 -27.396 1.00 65.25 643 ASN A C 1
ATOM 4746 O O . ASN A 1 643 ? -46.551 -24.184 -28.622 1.00 65.25 643 ASN A O 1
ATOM 4750 N N . ARG A 1 644 ? -45.928 -23.046 -26.789 1.00 62.62 644 ARG A N 1
ATOM 4751 C CA . ARG A 1 644 ? -45.233 -21.994 -27.546 1.00 62.62 644 ARG A CA 1
ATOM 4752 C C . ARG A 1 644 ? -43.963 -22.530 -28.186 1.00 62.62 644 ARG A C 1
ATOM 4754 O O . ARG A 1 644 ? -43.719 -22.229 -29.346 1.00 62.62 644 ARG A O 1
ATOM 4761 N N . LEU A 1 645 ? -43.191 -23.347 -27.465 1.00 59.28 645 LEU A N 1
ATOM 4762 C CA . LEU A 1 645 ? -41.967 -23.968 -27.991 1.00 59.28 645 LEU A CA 1
ATOM 4763 C C . LEU A 1 645 ? -42.240 -24.921 -29.159 1.00 59.28 645 LEU A C 1
ATOM 4765 O O . LEU A 1 645 ? -41.427 -25.031 -30.065 1.00 59.28 645 LEU A O 1
ATOM 4769 N N . GLU A 1 646 ? -43.385 -25.593 -29.171 1.00 59.84 646 GLU A N 1
ATOM 4770 C CA . GLU A 1 646 ? -43.763 -26.496 -30.260 1.00 59.84 646 GLU A CA 1
ATOM 4771 C C . GLU A 1 646 ? -44.027 -25.767 -31.592 1.00 59.84 646 GLU A C 1
ATOM 4773 O O . GLU A 1 646 ? -43.741 -26.326 -32.659 1.00 59.84 646 GLU A O 1
ATOM 4778 N N . ASN A 1 647 ? -44.513 -24.520 -31.500 1.00 55.12 647 ASN A N 1
ATOM 4779 C CA . ASN A 1 647 ? -44.929 -23.648 -32.604 1.00 55.12 647 ASN A CA 1
ATOM 4780 C C . ASN A 1 647 ? -43.912 -22.517 -32.919 1.00 55.12 647 ASN A C 1
ATOM 4782 O O . ASN A 1 647 ? -44.159 -21.688 -33.797 1.00 55.12 647 ASN A O 1
ATOM 4786 N N . ALA A 1 648 ? -42.785 -22.428 -32.202 1.00 49.22 648 ALA A N 1
ATOM 4787 C CA . ALA A 1 648 ? -41.881 -21.273 -32.233 1.00 49.22 648 ALA A CA 1
ATOM 4788 C C . ALA A 1 648 ? -40.943 -21.221 -33.459 1.00 49.22 648 ALA A C 1
ATOM 4790 O O . ALA A 1 648 ? -39.739 -21.444 -33.352 1.00 49.22 648 ALA A O 1
ATOM 4791 N N . ASN A 1 649 ? -41.455 -20.772 -34.607 1.00 43.94 649 ASN A N 1
ATOM 4792 C CA . ASN A 1 649 ? -40.626 -20.394 -35.768 1.00 43.94 649 ASN A CA 1
ATOM 4793 C C . ASN A 1 649 ? -39.887 -19.041 -35.614 1.00 43.94 649 ASN A C 1
ATOM 4795 O O . ASN A 1 649 ? -39.234 -18.585 -36.550 1.00 43.94 649 ASN A O 1
ATOM 4799 N N . LEU A 1 650 ? -39.965 -18.380 -34.451 1.00 38.56 650 LEU A N 1
ATOM 4800 C CA . LEU A 1 650 ? -39.634 -16.953 -34.280 1.00 38.56 650 LEU A CA 1
ATOM 4801 C C . LEU A 1 650 ? -38.151 -16.575 -34.513 1.00 38.56 650 LEU A C 1
ATOM 4803 O O . LEU A 1 650 ? -37.845 -15.397 -34.661 1.00 38.56 650 LEU A O 1
ATOM 4807 N N . PHE A 1 651 ? -37.245 -17.557 -34.581 1.00 37.38 651 PHE A N 1
ATOM 4808 C CA . PHE A 1 651 ? -35.839 -17.378 -34.985 1.00 37.38 651 PHE A CA 1
ATOM 4809 C C . PHE A 1 651 ? -35.358 -18.458 -35.978 1.00 37.38 651 PHE A C 1
ATOM 4811 O O . PHE A 1 651 ? -34.161 -18.727 -36.077 1.00 37.38 651 PHE A O 1
ATOM 4818 N N . ALA A 1 652 ? -36.276 -19.090 -36.718 1.00 37.34 652 ALA A N 1
ATOM 4819 C CA . ALA A 1 652 ? -35.963 -20.162 -37.663 1.00 37.34 652 ALA A CA 1
ATOM 4820 C C . ALA A 1 652 ? -35.307 -19.627 -38.956 1.00 37.34 652 ALA A C 1
ATOM 4822 O O . ALA A 1 652 ? -35.943 -19.525 -40.005 1.00 37.34 652 ALA A O 1
ATOM 4823 N N . MET A 1 653 ? -34.014 -19.290 -38.889 1.00 35.66 653 MET A N 1
ATOM 4824 C CA . MET A 1 653 ? -33.180 -19.064 -40.076 1.00 35.66 653 MET A CA 1
ATOM 4825 C C . MET A 1 653 ? -33.070 -20.374 -40.866 1.00 35.66 653 MET A C 1
ATOM 4827 O O . MET A 1 653 ? -32.281 -21.248 -40.515 1.00 35.66 653 MET A O 1
ATOM 4831 N N . LYS A 1 654 ? -33.891 -20.521 -41.915 1.00 34.38 654 LYS A N 1
ATOM 4832 C CA . LYS A 1 654 ? -33.916 -21.727 -42.761 1.00 34.38 654 LYS A CA 1
ATOM 4833 C C . LYS A 1 654 ? -32.634 -21.909 -43.588 1.00 34.38 654 LYS A C 1
ATOM 4835 O O . LYS A 1 654 ? -32.297 -23.033 -43.939 1.00 34.38 654 LYS A O 1
ATOM 4840 N N . ASP A 1 655 ? -31.896 -20.822 -43.804 1.00 30.44 655 ASP A N 1
ATOM 4841 C CA . ASP A 1 655 ? -30.576 -20.797 -44.424 1.00 30.44 655 ASP A CA 1
ATOM 4842 C C . ASP A 1 655 ? -29.603 -19.953 -43.583 1.00 30.44 655 ASP A C 1
ATOM 4844 O O . ASP A 1 655 ? -29.991 -18.941 -42.999 1.00 30.44 655 ASP A O 1
ATOM 4848 N N . SER A 1 656 ? -28.314 -20.303 -43.650 1.00 26.62 656 SER A N 1
ATOM 4849 C CA . SER A 1 656 ? -27.153 -19.621 -43.037 1.00 26.62 656 SER A CA 1
ATOM 4850 C C . SER A 1 656 ? -26.856 -19.885 -41.551 1.00 26.62 656 SER A C 1
ATOM 4852 O O . SER A 1 656 ? -27.725 -19.952 -40.688 1.00 26.62 656 SER A O 1
ATOM 4854 N N . TYR A 1 657 ? -25.553 -19.965 -41.259 1.00 31.23 657 TYR A N 1
ATOM 4855 C CA . TYR A 1 657 ? -24.972 -20.078 -39.918 1.00 31.23 657 TYR A CA 1
ATOM 4856 C C . TYR A 1 657 ? -25.409 -18.938 -38.983 1.00 31.23 657 TYR A C 1
ATOM 4858 O O . TYR A 1 657 ? -25.519 -17.783 -39.398 1.00 31.23 657 TYR A O 1
ATOM 4866 N N . ALA A 1 658 ? -25.582 -19.263 -37.698 1.00 27.56 658 ALA A N 1
ATOM 4867 C CA . ALA A 1 658 ? -26.156 -18.386 -36.681 1.00 27.56 658 ALA A CA 1
ATOM 4868 C C . ALA A 1 658 ? -25.473 -17.004 -36.569 1.00 27.56 658 ALA A C 1
ATOM 4870 O O . ALA A 1 658 ? -24.433 -16.848 -35.926 1.00 27.56 658 ALA A O 1
ATOM 4871 N N . ARG A 1 659 ? -26.126 -15.968 -37.110 1.00 27.09 659 ARG A N 1
ATOM 4872 C CA . ARG A 1 659 ? -25.824 -14.558 -36.824 1.00 27.09 659 ARG A CA 1
ATOM 4873 C C . ARG A 1 659 ? -26.798 -14.009 -35.783 1.00 27.09 659 ARG A C 1
ATOM 4875 O O . ARG A 1 659 ? -27.821 -13.418 -36.116 1.00 27.09 659 ARG A O 1
ATOM 4882 N N . LEU A 1 660 ? -26.453 -14.187 -34.508 1.00 30.31 660 LEU A N 1
ATOM 4883 C CA . LEU A 1 660 ? -27.132 -13.515 -33.397 1.00 30.31 660 LEU A CA 1
ATOM 4884 C C . LEU A 1 660 ? -26.945 -11.994 -33.508 1.00 30.31 660 LEU A C 1
ATOM 4886 O O . LEU A 1 660 ? -25.827 -11.478 -33.433 1.00 30.31 660 LEU A O 1
ATOM 4890 N N . ALA A 1 661 ? -28.055 -11.274 -33.667 1.00 30.75 661 ALA A N 1
ATOM 4891 C CA . ALA A 1 661 ? -28.086 -9.835 -33.905 1.00 30.75 661 ALA A CA 1
ATOM 4892 C C . ALA A 1 661 ? -27.800 -9.001 -32.637 1.00 30.75 661 ALA A C 1
ATOM 4894 O O . ALA A 1 661 ? -28.666 -8.279 -32.158 1.00 30.75 661 ALA A O 1
ATOM 4895 N N . TYR A 1 662 ? -26.578 -9.095 -32.101 1.00 29.00 662 TYR A N 1
ATOM 4896 C CA . TYR A 1 662 ? -26.012 -8.111 -31.158 1.00 29.00 662 TYR A CA 1
ATOM 4897 C C . TYR A 1 662 ? -24.466 -8.026 -31.162 1.00 29.00 662 TYR A C 1
ATOM 4899 O O . TYR A 1 662 ? -23.890 -7.317 -30.339 1.00 29.00 662 TYR A O 1
ATOM 4907 N N . ALA A 1 663 ? -23.778 -8.721 -32.081 1.00 29.50 663 ALA A N 1
ATOM 4908 C CA . ALA A 1 663 ? -22.316 -8.885 -32.061 1.00 29.50 663 ALA A CA 1
ATOM 4909 C C . ALA A 1 663 ? -21.515 -7.955 -33.005 1.00 29.50 663 ALA A C 1
ATOM 4911 O O . ALA A 1 663 ? -20.290 -7.920 -32.921 1.00 29.50 663 ALA A O 1
ATOM 4912 N N . ASP A 1 664 ? -22.168 -7.161 -33.861 1.00 27.72 664 ASP A N 1
ATOM 4913 C CA . ASP A 1 664 ? -21.544 -6.409 -34.977 1.00 27.72 664 ASP A CA 1
ATOM 4914 C C . ASP A 1 664 ? -20.727 -5.156 -34.548 1.00 27.72 664 ASP A C 1
ATOM 4916 O O . ASP A 1 664 ? -20.613 -4.169 -35.274 1.00 27.72 664 ASP A O 1
ATOM 4920 N N . LYS A 1 665 ? -20.177 -5.165 -33.324 1.00 32.59 665 LYS A N 1
ATOM 4921 C CA . LYS A 1 665 ? -19.324 -4.099 -32.762 1.00 32.59 665 LYS A CA 1
ATOM 4922 C C . LYS A 1 665 ? -18.220 -4.561 -31.799 1.00 32.59 665 LYS A C 1
ATOM 4924 O O . LYS A 1 665 ? -17.508 -3.712 -31.265 1.00 32.59 665 LYS A O 1
ATOM 4929 N N . LEU A 1 666 ? -18.054 -5.868 -31.576 1.00 30.80 666 LEU A N 1
ATOM 4930 C CA . LEU A 1 666 ? -16.952 -6.437 -30.791 1.00 30.80 666 LEU A CA 1
ATOM 4931 C C . LEU A 1 666 ? -16.404 -7.670 -31.519 1.00 30.80 666 LEU A C 1
ATOM 4933 O O . LEU A 1 666 ? -17.093 -8.678 -31.634 1.00 30.80 666 LEU A O 1
ATOM 4937 N N . ASP A 1 667 ? -15.166 -7.568 -32.010 1.00 29.56 667 ASP A N 1
ATOM 4938 C CA . ASP A 1 667 ? -14.522 -8.505 -32.949 1.00 29.56 667 ASP A CA 1
ATOM 4939 C C . ASP A 1 667 ? -14.048 -9.812 -32.271 1.00 29.56 667 ASP A C 1
ATOM 4941 O O . ASP A 1 667 ? -12.866 -10.157 -32.240 1.00 29.56 667 ASP A O 1
ATOM 4945 N N . PHE A 1 668 ? -14.989 -10.528 -31.649 1.00 29.38 668 PHE A N 1
ATOM 4946 C CA . PHE A 1 668 ? -14.757 -11.811 -30.991 1.00 29.38 668 PHE A CA 1
ATOM 4947 C C . PHE A 1 668 ? -14.970 -12.974 -31.961 1.00 29.38 668 PHE A C 1
ATOM 4949 O O . PHE A 1 668 ? -16.067 -13.525 -32.085 1.00 29.38 668 PHE A O 1
ATOM 4956 N N . ARG A 1 669 ? -13.878 -13.428 -32.581 1.00 29.44 669 ARG A N 1
ATOM 4957 C CA . ARG A 1 669 ? -13.821 -14.790 -33.122 1.00 29.44 669 ARG A CA 1
ATOM 4958 C C . ARG A 1 669 ? -13.885 -15.779 -31.963 1.00 29.44 669 ARG A C 1
ATOM 4960 O O . ARG A 1 669 ? -13.011 -15.785 -31.099 1.00 29.44 669 ARG A O 1
ATOM 4967 N N . SER A 1 670 ? -14.924 -16.605 -31.945 1.00 31.42 670 SER A N 1
ATOM 4968 C CA . SER A 1 670 ? -15.003 -17.760 -31.057 1.00 31.42 670 SER A CA 1
ATOM 4969 C C . SER A 1 670 ? -14.621 -19.004 -31.849 1.00 31.42 670 SER A C 1
ATOM 4971 O O . SER A 1 670 ? -15.450 -19.586 -32.541 1.00 31.42 670 SER A O 1
ATOM 4973 N N . ASP A 1 671 ? -13.370 -19.449 -31.706 1.00 31.61 671 ASP A N 1
ATOM 4974 C CA . ASP A 1 671 ? -12.881 -20.731 -32.247 1.00 31.61 671 ASP A CA 1
ATOM 4975 C C . ASP A 1 671 ? -13.427 -21.931 -31.431 1.00 31.61 671 ASP A C 1
ATOM 4977 O O . ASP A 1 671 ? -12.742 -22.916 -31.153 1.00 31.61 671 ASP A O 1
ATOM 4981 N N . ALA A 1 672 ? -14.688 -21.832 -31.004 1.00 31.14 672 ALA A N 1
ATOM 4982 C CA . ALA A 1 672 ? -15.429 -22.851 -30.284 1.00 31.14 672 ALA A CA 1
ATOM 4983 C C . ALA A 1 672 ? -15.953 -23.882 -31.289 1.00 31.14 672 ALA A C 1
ATOM 4985 O O . ALA A 1 672 ? -17.118 -23.850 -31.688 1.00 31.14 672 ALA A O 1
ATOM 4986 N N . GLY A 1 673 ? -15.070 -24.788 -31.716 1.00 32.97 673 GLY A N 1
ATOM 4987 C CA . GLY A 1 673 ? -15.444 -25.926 -32.549 1.00 32.97 673 GLY A CA 1
ATOM 4988 C C . GLY A 1 673 ? -16.569 -26.721 -31.888 1.00 32.97 673 GLY A C 1
ATOM 4989 O O . GLY A 1 673 ? -16.362 -27.344 -30.845 1.00 32.97 673 GLY A O 1
ATOM 4990 N N . ALA A 1 674 ? -17.762 -26.680 -32.482 1.00 35.25 674 ALA A N 1
ATOM 4991 C CA . ALA A 1 674 ? -18.882 -27.490 -32.031 1.00 35.25 674 ALA A CA 1
ATOM 4992 C C . ALA A 1 674 ? -18.503 -28.977 -32.163 1.00 35.25 674 ALA A C 1
ATOM 4994 O O . ALA A 1 674 ? -17.986 -29.366 -33.214 1.00 35.25 674 ALA A O 1
ATOM 4995 N N . PRO A 1 675 ? -18.726 -29.813 -31.133 1.00 34.06 675 PRO A N 1
ATOM 4996 C CA . PRO A 1 675 ? -18.435 -31.233 -31.237 1.00 34.06 675 PRO A CA 1
ATOM 4997 C C . PRO A 1 675 ? -19.349 -31.858 -32.292 1.00 34.06 675 PRO A C 1
ATOM 4999 O O . PRO A 1 675 ? -20.574 -31.782 -32.179 1.00 34.06 675 PRO A O 1
ATOM 5002 N N . ASP A 1 676 ? -18.754 -32.489 -33.304 1.00 39.34 676 ASP A N 1
ATOM 5003 C CA . ASP A 1 676 ? -19.504 -33.348 -34.213 1.00 39.34 676 ASP A CA 1
ATOM 5004 C C . ASP A 1 676 ? -20.034 -34.547 -33.417 1.00 39.34 676 ASP A C 1
ATOM 5006 O O . ASP A 1 676 ? -19.273 -35.351 -32.876 1.00 39.34 676 ASP A O 1
ATOM 5010 N N . LEU A 1 677 ? -21.359 -34.620 -33.298 1.00 38.47 677 LEU A N 1
ATOM 5011 C CA . LEU A 1 677 ? -22.054 -35.678 -32.571 1.00 38.47 677 LEU A CA 1
ATOM 5012 C C . LEU A 1 677 ? -22.394 -36.884 -33.463 1.00 38.47 677 LEU A C 1
ATOM 5014 O O . LEU A 1 677 ? -22.975 -37.841 -32.958 1.00 38.47 677 LEU A O 1
ATOM 5018 N N . GLY A 1 678 ? -22.044 -36.863 -34.757 1.00 39.94 678 GLY A N 1
ATOM 5019 C CA . GLY A 1 678 ? -22.115 -38.033 -35.637 1.00 39.94 678 GLY A CA 1
ATOM 5020 C C . GLY A 1 678 ? -23.533 -38.546 -35.906 1.00 39.94 678 GLY A C 1
ATOM 5021 O O . GLY A 1 678 ? -23.756 -39.755 -35.937 1.00 39.94 678 GLY A O 1
ATOM 5022 N N . ILE A 1 679 ? -24.510 -37.645 -36.064 1.00 41.81 679 ILE A N 1
ATOM 5023 C CA . ILE A 1 679 ? -25.927 -37.998 -36.255 1.00 41.81 679 ILE A CA 1
ATOM 5024 C C . ILE A 1 679 ? -26.444 -37.335 -37.536 1.00 41.81 679 ILE A C 1
ATOM 5026 O O . ILE A 1 679 ? -26.457 -36.110 -37.626 1.00 41.81 679 ILE A O 1
ATOM 5030 N N . GLY A 1 680 ? -26.838 -38.160 -38.510 1.00 39.72 680 GLY A N 1
ATOM 5031 C CA . GLY A 1 680 ? -27.123 -37.746 -39.888 1.00 39.72 680 GLY A CA 1
ATOM 5032 C C . GLY A 1 680 ? -28.374 -36.885 -40.103 1.00 39.72 680 GLY A C 1
ATOM 5033 O O . GLY A 1 680 ? -29.135 -36.591 -39.181 1.00 39.72 680 GLY A O 1
ATOM 5034 N N . GLU A 1 681 ? -28.558 -36.507 -41.368 1.00 42.09 681 GLU A N 1
ATOM 5035 C CA . GLU A 1 681 ? -29.496 -35.504 -41.887 1.00 42.09 681 GLU A CA 1
ATOM 5036 C C . GLU A 1 681 ? -30.947 -35.669 -41.390 1.00 42.09 681 GLU A C 1
ATOM 5038 O O . GLU A 1 681 ? -31.743 -36.440 -41.926 1.00 42.09 681 GLU A O 1
ATOM 5043 N N . ARG A 1 682 ? -31.307 -34.876 -40.375 1.00 47.06 682 ARG A N 1
ATOM 5044 C CA . ARG A 1 682 ? -32.686 -34.516 -40.014 1.00 47.06 682 ARG A CA 1
ATOM 5045 C C . ARG A 1 682 ? -32.724 -33.048 -39.612 1.00 47.06 682 ARG A C 1
ATOM 5047 O O . ARG A 1 682 ? -31.777 -32.560 -38.995 1.00 47.06 682 ARG A O 1
ATOM 5054 N N . GLU A 1 683 ? -33.816 -32.358 -39.930 1.00 47.75 683 GLU A N 1
ATOM 5055 C CA . GLU A 1 683 ? -34.007 -30.955 -39.552 1.00 47.75 683 GLU A CA 1
ATOM 5056 C C . GLU A 1 683 ? -33.958 -30.800 -38.021 1.00 47.75 683 GLU A C 1
ATOM 5058 O O . GLU A 1 683 ? -34.764 -31.378 -37.292 1.00 47.75 683 GLU A O 1
ATOM 5063 N N . ARG A 1 684 ? -32.985 -30.026 -37.522 1.00 54.97 684 ARG A N 1
ATOM 5064 C CA . ARG A 1 684 ? -32.789 -29.748 -36.091 1.00 54.97 684 ARG A CA 1
ATOM 5065 C C . ARG A 1 684 ? -33.038 -28.280 -35.801 1.00 54.97 684 ARG A C 1
ATOM 5067 O O . ARG A 1 684 ? -32.133 -27.458 -35.918 1.00 54.97 684 ARG A O 1
ATOM 5074 N N . LEU A 1 685 ? -34.251 -27.959 -35.363 1.00 60.22 685 LEU A N 1
ATOM 5075 C CA . LEU A 1 685 ? -34.560 -26.619 -34.879 1.00 60.22 685 LEU A CA 1
ATOM 5076 C C . LEU A 1 685 ? -34.106 -26.488 -33.418 1.00 60.22 685 LEU A C 1
ATOM 5078 O O . LEU A 1 685 ? -34.675 -27.125 -32.528 1.00 60.22 685 LEU A O 1
ATOM 5082 N N . ILE A 1 686 ? -33.073 -25.677 -33.175 1.00 67.19 686 ILE A N 1
ATOM 5083 C CA . ILE A 1 686 ? -32.683 -25.219 -31.834 1.00 67.19 686 ILE A CA 1
ATOM 5084 C C . ILE A 1 686 ? -33.394 -23.891 -31.569 1.00 67.19 686 ILE A C 1
ATOM 5086 O O . ILE A 1 686 ? -33.337 -22.978 -32.389 1.00 67.19 686 ILE A O 1
ATOM 5090 N N . MET A 1 687 ? -34.057 -23.784 -30.422 1.00 69.50 687 MET A N 1
ATOM 5091 C CA . MET A 1 687 ? -34.897 -22.649 -30.043 1.00 69.50 687 MET A CA 1
ATOM 5092 C C . MET A 1 687 ? -34.436 -22.099 -28.696 1.00 69.50 687 MET A C 1
ATOM 5094 O O . MET A 1 687 ? -34.306 -22.851 -27.731 1.00 69.50 687 MET A O 1
ATOM 5098 N N . SER A 1 688 ? -34.209 -20.791 -28.606 1.00 71.50 688 SER A N 1
ATOM 5099 C CA . SER A 1 688 ? -34.004 -20.099 -27.332 1.00 71.50 688 SER A CA 1
ATOM 5100 C C . SER A 1 688 ? -35.324 -19.536 -26.812 1.00 71.50 688 SER A C 1
ATOM 5102 O O . SER A 1 688 ? -36.191 -19.134 -27.590 1.00 71.50 688 SER A O 1
ATOM 5104 N N . PHE A 1 689 ? -35.491 -19.497 -25.491 1.00 72.56 689 PHE A N 1
ATOM 5105 C CA . PHE A 1 689 ? -36.674 -18.905 -24.872 1.00 72.56 689 PHE A CA 1
ATOM 5106 C C . PHE A 1 689 ? -36.355 -18.186 -23.564 1.00 72.56 689 PHE A C 1
ATOM 5108 O O . PHE A 1 689 ? -35.394 -18.516 -22.867 1.00 72.56 689 PHE A O 1
ATOM 5115 N N . ALA A 1 690 ? -37.209 -17.223 -23.223 1.00 73.44 690 ALA A N 1
ATOM 5116 C CA . ALA A 1 690 ? -37.261 -16.575 -21.922 1.00 73.44 690 ALA A CA 1
ATOM 5117 C C . ALA A 1 690 ? -38.720 -16.246 -21.571 1.00 73.44 690 ALA A C 1
ATOM 5119 O O . ALA A 1 690 ? -39.517 -15.930 -22.455 1.00 73.44 690 ALA A O 1
ATOM 5120 N N . GLY A 1 691 ? -39.063 -16.309 -20.287 1.00 67.31 691 GLY A N 1
ATOM 5121 C CA . GLY A 1 691 ? -40.377 -15.957 -19.754 1.00 67.31 691 GLY A CA 1
ATOM 5122 C C . GLY A 1 691 ? -40.260 -15.266 -18.398 1.00 67.31 691 GLY A C 1
ATOM 5123 O O . GLY A 1 691 ? -39.312 -15.512 -17.650 1.00 67.31 691 GLY A O 1
ATOM 5124 N N . ILE A 1 692 ? -41.225 -14.397 -18.092 1.00 73.00 692 ILE A N 1
ATOM 5125 C CA . ILE A 1 692 ? -41.345 -13.688 -16.815 1.00 73.00 692 ILE A CA 1
ATOM 5126 C C . ILE A 1 692 ? -42.806 -13.679 -16.361 1.00 73.00 692 ILE A C 1
ATOM 5128 O O . ILE A 1 692 ? -43.682 -13.226 -17.093 1.00 73.00 692 ILE A O 1
ATOM 5132 N N . ASN A 1 693 ? -43.046 -14.145 -15.137 1.00 68.31 693 ASN A N 1
ATOM 5133 C CA . ASN A 1 693 ? -44.358 -14.169 -14.497 1.00 68.31 693 ASN A CA 1
ATOM 5134 C C . ASN A 1 693 ? -44.318 -13.300 -13.235 1.00 68.31 693 ASN A C 1
ATOM 5136 O O . ASN A 1 693 ? -43.438 -13.472 -12.393 1.00 68.31 693 ASN A O 1
ATOM 5140 N N . GLY A 1 694 ? -45.269 -12.378 -13.085 1.00 69.50 694 GLY A N 1
ATOM 5141 C CA . GLY A 1 694 ? -45.517 -11.651 -11.835 1.00 69.50 694 GLY A CA 1
ATOM 5142 C C . GLY A 1 694 ? -46.696 -12.268 -11.084 1.00 69.50 694 GLY A C 1
ATOM 5143 O O . GLY A 1 694 ? -47.656 -12.698 -11.720 1.00 69.50 694 GLY A O 1
ATOM 5144 N N . PHE A 1 695 ? -46.648 -12.312 -9.750 1.00 71.38 695 PHE A N 1
ATOM 5145 C CA . PHE A 1 695 ? -47.723 -12.891 -8.939 1.00 71.38 695 PHE A CA 1
ATOM 5146 C C . PHE A 1 695 ? -47.976 -12.128 -7.632 1.00 71.38 695 PHE A C 1
ATOM 5148 O O . PHE A 1 695 ? -47.068 -11.546 -7.030 1.00 71.38 695 PHE A O 1
ATOM 5155 N N . LYS A 1 696 ? -49.231 -12.180 -7.172 1.00 77.06 696 LYS A N 1
ATOM 5156 C CA . LYS A 1 696 ? -49.653 -11.816 -5.815 1.00 77.06 696 LYS A CA 1
ATOM 5157 C C . LYS A 1 696 ? -50.512 -12.952 -5.257 1.00 77.06 696 LYS A C 1
ATOM 5159 O O . LYS A 1 696 ? -51.369 -13.455 -5.978 1.00 77.06 696 LYS A O 1
ATOM 5164 N N . ALA A 1 697 ? -50.302 -13.321 -3.998 1.00 69.06 697 ALA A N 1
ATOM 5165 C CA . ALA A 1 697 ? -51.157 -14.247 -3.263 1.00 69.06 697 ALA A CA 1
ATOM 5166 C C . ALA A 1 697 ? -51.496 -13.666 -1.882 1.00 69.06 697 ALA A C 1
ATOM 5168 O O . ALA A 1 697 ? -50.652 -13.052 -1.227 1.00 69.06 697 ALA A O 1
ATOM 5169 N N . ASN A 1 698 ? -52.737 -13.870 -1.452 1.00 72.31 698 ASN A N 1
ATOM 5170 C CA . ASN A 1 698 ? -53.267 -13.443 -0.162 1.00 72.31 698 ASN A CA 1
ATOM 5171 C C . ASN A 1 698 ? -53.677 -14.702 0.611 1.00 72.31 698 ASN A C 1
ATOM 5173 O O . ASN A 1 698 ? -54.416 -15.524 0.075 1.00 72.31 698 ASN A O 1
ATOM 5177 N N . TYR A 1 699 ? -53.199 -14.867 1.847 1.00 65.50 699 TYR A N 1
ATOM 5178 C CA . TYR A 1 699 ? -53.490 -16.055 2.658 1.00 65.50 699 TYR A CA 1
ATOM 5179 C C . TYR A 1 699 ? -54.393 -15.695 3.848 1.00 65.50 699 TYR A C 1
ATOM 5181 O O . TYR A 1 699 ? -53.902 -15.470 4.961 1.00 65.50 699 TYR A O 1
ATOM 5189 N N . ASP A 1 700 ? -55.711 -15.694 3.618 1.00 51.50 700 ASP A N 1
ATOM 5190 C CA . ASP A 1 700 ? -56.777 -15.222 4.530 1.00 51.50 700 ASP A CA 1
ATOM 5191 C C . ASP A 1 700 ? -56.759 -15.822 5.951 1.00 51.50 700 ASP A C 1
ATOM 5193 O O . ASP A 1 700 ? -57.298 -15.241 6.886 1.00 51.50 700 ASP A O 1
ATOM 5197 N N . LYS A 1 701 ? -56.124 -16.985 6.150 1.00 53.34 701 LYS A N 1
ATOM 5198 C CA . LYS A 1 701 ? -55.952 -17.630 7.471 1.00 53.34 701 LYS A CA 1
ATOM 5199 C C . LYS A 1 701 ? -54.659 -17.232 8.195 1.00 53.34 701 LYS A C 1
ATOM 5201 O O . LYS A 1 701 ? -54.225 -17.925 9.122 1.00 53.34 701 LYS A O 1
ATOM 5206 N N . SER A 1 702 ? -53.965 -16.190 7.741 1.00 54.56 702 SER A N 1
ATOM 5207 C CA . SER A 1 702 ? -52.656 -15.838 8.301 1.00 54.56 702 SER A CA 1
ATOM 5208 C C . SER A 1 702 ? -52.265 -14.366 8.282 1.00 54.56 702 SER A C 1
ATOM 5210 O O . SER A 1 702 ? -51.214 -14.081 8.843 1.00 54.56 702 SER A O 1
ATOM 5212 N N . ASP A 1 703 ? -53.042 -13.467 7.673 1.00 65.06 703 ASP A N 1
ATOM 5213 C CA . ASP A 1 703 ? -52.667 -12.058 7.453 1.00 65.06 703 ASP A CA 1
ATOM 5214 C C . ASP A 1 703 ? -51.296 -11.909 6.765 1.00 65.06 703 ASP A C 1
ATOM 5216 O O . ASP A 1 703 ? -50.465 -11.087 7.154 1.00 65.06 703 ASP A O 1
ATOM 5220 N N . THR A 1 704 ? -51.040 -12.754 5.757 1.00 65.75 704 THR A N 1
ATOM 5221 C CA . THR A 1 704 ? -49.802 -12.748 4.962 1.00 65.75 704 THR A CA 1
ATOM 5222 C C . THR A 1 704 ? -50.094 -12.321 3.526 1.00 65.75 704 THR A C 1
ATOM 5224 O O . THR A 1 704 ? -50.799 -13.021 2.796 1.00 65.75 704 THR A O 1
ATOM 5227 N N . ASP A 1 705 ? -49.506 -11.197 3.118 1.00 72.75 705 ASP A N 1
ATOM 5228 C CA . ASP A 1 705 ? -49.573 -10.649 1.760 1.00 72.75 705 ASP A CA 1
ATOM 5229 C C . ASP A 1 705 ? -48.271 -11.010 1.014 1.00 72.75 705 ASP A C 1
ATOM 5231 O O . ASP A 1 705 ? -47.194 -10.488 1.328 1.00 72.75 705 ASP A O 1
ATOM 5235 N N . LEU A 1 706 ? -48.349 -11.909 0.027 1.00 74.75 706 LEU A N 1
ATOM 5236 C CA . LEU A 1 706 ? -47.217 -12.353 -0.792 1.00 74.75 706 LEU A CA 1
ATOM 5237 C C . LEU A 1 706 ? -47.229 -11.652 -2.154 1.00 74.75 706 LEU A C 1
ATOM 5239 O O . LEU A 1 706 ? -48.243 -11.630 -2.847 1.00 74.75 706 LEU A O 1
ATOM 5243 N N . LYS A 1 707 ? -46.085 -11.107 -2.571 1.00 81.50 707 LYS A N 1
ATOM 5244 C CA . LYS A 1 707 ? -45.896 -10.487 -3.894 1.00 81.50 707 LYS A CA 1
ATOM 5245 C C . LYS A 1 707 ? -44.522 -10.824 -4.455 1.00 81.50 707 LYS A C 1
ATOM 5247 O O . LYS A 1 707 ? -43.528 -10.739 -3.732 1.00 81.50 707 LYS A O 1
ATOM 5252 N N . GLY A 1 708 ? -44.453 -11.185 -5.730 1.00 79.06 708 GLY A N 1
ATOM 5253 C CA . GLY A 1 708 ? -43.214 -11.654 -6.336 1.00 79.06 708 GLY A CA 1
ATOM 5254 C C . GLY A 1 708 ? -43.215 -11.666 -7.857 1.00 79.06 708 GLY A C 1
ATOM 5255 O O . GLY A 1 708 ? -44.193 -11.316 -8.517 1.00 79.06 708 GLY A O 1
ATOM 5256 N N . PHE A 1 709 ? -42.076 -12.077 -8.398 1.00 74.94 709 PHE A N 1
ATOM 5257 C CA . PHE A 1 709 ? -41.903 -12.414 -9.801 1.00 74.94 709 PHE A CA 1
ATOM 5258 C C . PHE A 1 709 ? -40.994 -13.636 -9.921 1.00 74.94 709 PHE A C 1
ATOM 5260 O O . PHE A 1 709 ? -40.172 -13.904 -9.040 1.00 74.94 709 PHE A O 1
ATOM 5267 N N . ALA A 1 710 ? -41.097 -14.348 -11.033 1.00 75.19 710 ALA A N 1
ATOM 5268 C CA . ALA A 1 710 ? -40.134 -15.367 -11.399 1.00 75.19 710 ALA A CA 1
ATOM 5269 C C . ALA A 1 710 ? -39.829 -15.326 -12.896 1.00 75.19 710 ALA A C 1
ATOM 5271 O O . ALA A 1 710 ? -40.668 -14.939 -13.711 1.00 75.19 710 ALA A O 1
ATOM 5272 N N . VAL A 1 711 ? -38.602 -15.702 -13.241 1.00 76.88 711 VAL A N 1
ATOM 5273 C CA . VAL A 1 711 ? -38.083 -15.762 -14.606 1.00 76.88 711 VAL A CA 1
ATOM 5274 C C . VAL A 1 711 ? -37.519 -17.144 -14.892 1.00 76.88 711 VAL A C 1
ATOM 5276 O O . VAL A 1 711 ? -36.918 -17.769 -14.018 1.00 76.88 711 VAL A O 1
ATOM 5279 N N . ALA A 1 712 ? -37.658 -17.590 -16.135 1.00 78.25 712 ALA A N 1
ATOM 5280 C CA . ALA A 1 712 ? -36.932 -18.739 -16.657 1.00 78.25 712 ALA A CA 1
ATOM 5281 C C . ALA A 1 712 ? -36.416 -18.441 -18.062 1.00 78.25 712 ALA A C 1
ATOM 5283 O O . ALA A 1 712 ? -37.084 -17.763 -18.842 1.00 78.25 712 ALA A O 1
ATOM 5284 N N . ALA A 1 713 ? -35.235 -18.958 -18.384 1.00 80.31 713 ALA A N 1
ATOM 5285 C CA . ALA A 1 713 ? -34.654 -18.876 -19.718 1.00 80.31 713 ALA A CA 1
ATOM 5286 C C . ALA A 1 713 ? -33.905 -20.169 -20.046 1.00 80.31 713 ALA A C 1
ATOM 5288 O O . ALA A 1 713 ? -33.334 -20.806 -19.158 1.00 80.31 713 ALA A O 1
ATOM 5289 N N . GLY A 1 714 ? -33.917 -20.571 -21.314 1.00 82.19 714 GLY A N 1
ATOM 5290 C CA . GLY A 1 714 ? -33.415 -21.881 -21.700 1.00 82.19 714 GLY A CA 1
ATOM 5291 C C . GLY A 1 714 ? -33.254 -22.096 -23.196 1.00 82.19 714 GLY A C 1
ATOM 5292 O O . GLY A 1 714 ? -33.499 -21.209 -24.018 1.00 82.19 714 GLY A O 1
ATOM 5293 N N . LEU A 1 715 ? -32.831 -23.315 -23.521 1.00 82.38 715 LEU A N 1
ATOM 5294 C CA . LEU A 1 715 ? -32.672 -23.824 -24.877 1.00 82.38 715 LEU A CA 1
ATOM 5295 C C . LEU A 1 715 ? -33.519 -25.085 -25.038 1.00 82.38 715 LEU A C 1
ATOM 5297 O O . LEU A 1 715 ? -33.524 -25.958 -24.170 1.00 82.38 715 LEU A O 1
ATOM 5301 N N . ALA A 1 716 ? -34.201 -25.187 -26.171 1.00 79.94 716 ALA A N 1
ATOM 5302 C CA . ALA A 1 716 ? -34.952 -26.355 -26.593 1.00 79.94 716 ALA A CA 1
ATOM 5303 C C . ALA A 1 716 ? -34.472 -26.836 -27.968 1.00 79.94 716 ALA A C 1
ATOM 5305 O O . ALA A 1 716 ? -33.905 -26.074 -28.750 1.00 79.94 716 ALA A O 1
ATOM 5306 N N . THR A 1 717 ? -34.725 -28.102 -28.277 1.00 77.94 717 THR A N 1
ATOM 5307 C CA . THR A 1 717 ? -34.532 -28.692 -29.599 1.00 77.94 717 THR A CA 1
ATOM 5308 C C . THR A 1 717 ? -35.750 -29.529 -29.972 1.00 77.94 717 THR A C 1
ATOM 5310 O O . THR A 1 717 ? -36.298 -30.242 -29.128 1.00 77.94 717 THR A O 1
ATOM 5313 N N . LYS A 1 718 ? -36.189 -29.423 -31.229 1.00 76.31 718 LYS A N 1
ATOM 5314 C CA . LYS A 1 718 ? -37.240 -30.269 -31.805 1.00 76.31 718 LYS A CA 1
ATOM 5315 C C . LYS A 1 718 ? -36.591 -31.362 -32.656 1.00 76.31 718 LYS A C 1
ATOM 5317 O O . LYS A 1 718 ? -35.737 -31.063 -33.489 1.00 76.31 718 LYS A O 1
ATOM 5322 N N . ILE A 1 719 ? -36.973 -32.614 -32.411 1.00 75.25 719 ILE A N 1
ATOM 5323 C CA . ILE A 1 719 ? -36.516 -33.806 -33.134 1.00 75.25 719 ILE A CA 1
ATOM 5324 C C . ILE A 1 719 ? -37.761 -34.638 -33.441 1.00 75.25 719 ILE A C 1
ATOM 5326 O O . ILE A 1 719 ? -38.371 -35.206 -32.533 1.00 75.25 719 ILE A O 1
ATOM 5330 N N . ASP A 1 720 ? -38.143 -34.693 -34.715 1.00 77.88 720 ASP A N 1
ATOM 5331 C CA . ASP A 1 720 ? -39.431 -35.231 -35.163 1.00 77.88 720 ASP A CA 1
ATOM 5332 C C . ASP A 1 720 ? -40.604 -34.597 -34.358 1.00 77.88 720 ASP A C 1
ATOM 5334 O O . ASP A 1 720 ? -40.666 -33.380 -34.166 1.00 77.88 720 ASP A O 1
ATOM 5338 N N . GLU A 1 721 ? -41.518 -35.417 -33.834 1.00 78.44 721 GLU A N 1
ATOM 5339 C CA . GLU A 1 721 ? -42.668 -35.033 -32.996 1.00 78.44 721 GLU A CA 1
ATOM 5340 C C . GLU A 1 721 ? -42.316 -34.761 -31.512 1.00 78.44 721 GLU A C 1
ATOM 5342 O O . GLU A 1 721 ? -43.194 -34.732 -30.647 1.00 78.44 721 GLU A O 1
ATOM 5347 N N . LYS A 1 722 ? -41.031 -34.591 -31.175 1.00 82.31 722 LYS A N 1
ATOM 5348 C CA . LYS A 1 722 ? -40.557 -34.490 -29.783 1.00 82.31 722 LYS A CA 1
ATOM 5349 C C . LYS A 1 722 ? -39.802 -33.188 -29.557 1.00 82.31 722 LYS A C 1
ATOM 5351 O O . LYS A 1 722 ? -38.916 -32.835 -30.334 1.00 82.31 722 LYS A O 1
ATOM 5356 N N . VAL A 1 723 ? -40.113 -32.494 -28.466 1.00 82.38 723 VAL A N 1
ATOM 5357 C CA . VAL A 1 723 ? -39.367 -31.314 -28.008 1.00 82.38 723 VA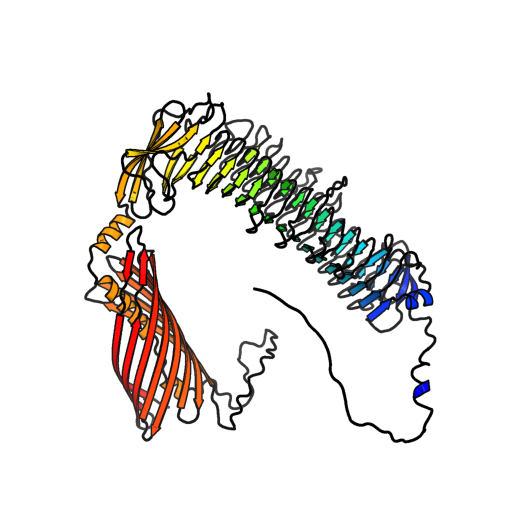L A CA 1
ATOM 5358 C C . VAL A 1 723 ? -38.633 -31.683 -26.728 1.00 82.38 723 VAL A C 1
ATOM 5360 O O . VAL A 1 723 ? -39.246 -32.199 -25.801 1.00 82.38 723 VAL A O 1
ATOM 5363 N N . PHE A 1 724 ? -37.340 -31.389 -26.653 1.00 84.06 724 PHE A N 1
ATOM 5364 C CA . PHE A 1 724 ? -36.521 -31.547 -25.449 1.00 84.06 724 PHE A CA 1
ATOM 5365 C C . PHE A 1 724 ? -35.893 -30.204 -25.095 1.00 84.06 724 PHE A C 1
ATOM 5367 O O . PHE A 1 724 ? -35.566 -29.437 -25.997 1.00 84.06 724 PHE A O 1
ATOM 5374 N N . GLY A 1 725 ? -35.665 -29.911 -23.818 1.00 83.56 725 GLY A N 1
ATOM 5375 C CA . GLY A 1 725 ? -34.972 -28.678 -23.454 1.00 83.56 725 GLY A CA 1
ATOM 5376 C C . GLY A 1 725 ? -34.443 -28.629 -22.032 1.00 83.56 725 GLY A C 1
ATOM 5377 O O . GLY A 1 725 ? -34.730 -29.490 -21.201 1.00 83.56 725 GLY A O 1
ATOM 5378 N N . LEU A 1 726 ? -33.642 -27.597 -21.786 1.00 90.00 726 LEU A N 1
ATOM 5379 C CA . LEU A 1 726 ? -33.004 -27.282 -20.514 1.00 90.00 726 LEU A CA 1
ATOM 5380 C C . LEU A 1 726 ? -33.164 -25.792 -20.208 1.00 90.00 726 LEU A C 1
ATOM 5382 O O . LEU A 1 726 ? -33.186 -24.964 -21.122 1.00 90.00 726 LEU A O 1
ATOM 5386 N N . PHE A 1 727 ? -33.278 -25.442 -18.930 1.00 85.75 727 PHE A N 1
ATOM 5387 C CA . PHE A 1 727 ? -33.509 -24.065 -18.493 1.00 85.75 727 PHE A CA 1
ATOM 5388 C C . PHE A 1 727 ? -32.855 -23.757 -17.148 1.00 85.75 727 PHE A C 1
ATOM 5390 O O . PHE A 1 727 ? -32.617 -24.652 -16.339 1.00 85.75 727 PHE A O 1
ATOM 5397 N N . ALA A 1 728 ? -32.614 -22.470 -16.908 1.00 89.06 728 ALA A N 1
ATOM 5398 C CA . ALA A 1 728 ? -32.337 -21.906 -15.594 1.00 89.06 728 ALA A CA 1
ATOM 5399 C C . ALA A 1 728 ? -33.543 -21.074 -15.133 1.00 89.06 728 ALA A C 1
ATOM 5401 O O . ALA A 1 728 ? -34.210 -20.440 -15.954 1.00 89.06 728 ALA A O 1
ATOM 5402 N N . GLU A 1 729 ? -33.813 -21.062 -13.829 1.00 85.25 729 GLU A N 1
ATOM 5403 C CA . GLU A 1 729 ? -34.922 -20.324 -13.216 1.00 85.25 729 GLU A CA 1
ATOM 5404 C C . GLU A 1 729 ? -34.452 -19.463 -12.033 1.00 85.25 729 GLU A C 1
ATOM 5406 O O . GLU A 1 729 ? -33.570 -19.856 -11.263 1.00 85.25 729 GLU A O 1
ATOM 5411 N N . HIS A 1 730 ? -35.059 -18.285 -11.872 1.00 86.25 730 HIS A N 1
ATOM 5412 C CA . HIS A 1 730 ? -34.882 -17.421 -10.706 1.00 86.25 730 HIS A CA 1
ATOM 5413 C C . HIS A 1 730 ? -36.227 -16.841 -10.257 1.00 86.25 730 HIS A C 1
ATOM 5415 O O . HIS A 1 730 ? -36.920 -16.194 -11.037 1.00 86.25 730 HIS A O 1
ATOM 5421 N N . GLY A 1 731 ? -36.581 -17.046 -8.989 1.00 82.88 731 GLY A N 1
ATOM 5422 C CA . GLY A 1 731 ? -37.768 -16.469 -8.357 1.00 82.88 731 GLY A CA 1
ATOM 5423 C C . GLY A 1 731 ? -37.400 -15.508 -7.230 1.00 82.88 731 GLY A C 1
ATOM 5424 O O . GLY A 1 731 ? -36.447 -15.752 -6.485 1.00 82.88 731 GLY A O 1
ATOM 5425 N N . TYR A 1 732 ? -38.180 -14.444 -7.069 1.00 83.75 732 TYR A N 1
ATOM 5426 C CA . TYR A 1 732 ? -38.112 -13.530 -5.934 1.00 83.75 732 TYR A CA 1
ATOM 5427 C C . TYR A 1 732 ? -39.514 -13.218 -5.412 1.00 83.75 732 TYR A C 1
ATOM 5429 O O . TYR A 1 732 ? -40.392 -12.823 -6.177 1.00 83.75 732 TYR A O 1
ATOM 5437 N N . ALA A 1 733 ? -39.702 -13.314 -4.098 1.00 80.06 733 ALA A N 1
ATOM 5438 C CA . ALA A 1 733 ? -40.936 -12.906 -3.443 1.00 80.06 733 ALA A CA 1
ATOM 5439 C C . ALA A 1 733 ? -40.671 -12.173 -2.121 1.00 80.06 733 ALA A C 1
ATOM 5441 O O . ALA A 1 733 ? -39.678 -12.428 -1.439 1.00 80.06 733 ALA A O 1
ATOM 5442 N N . LYS A 1 734 ? -41.583 -11.275 -1.745 1.00 82.25 734 LYS A N 1
ATOM 5443 C CA . LYS A 1 734 ? -41.638 -10.608 -0.440 1.00 82.25 734 LYS A CA 1
ATOM 5444 C C . LYS A 1 734 ? -42.956 -10.958 0.241 1.00 82.25 734 LYS A C 1
ATOM 5446 O O . LYS A 1 734 ? -44.013 -10.769 -0.366 1.00 82.25 734 LYS A O 1
ATOM 5451 N N . PHE A 1 735 ? -42.877 -11.421 1.485 1.00 77.75 735 PHE A N 1
ATOM 5452 C CA . PHE A 1 735 ? -44.034 -11.649 2.347 1.00 77.75 735 PHE A CA 1
ATOM 5453 C C . PHE A 1 735 ? -44.095 -10.579 3.439 1.00 77.75 735 PHE A C 1
ATOM 5455 O O . PHE A 1 735 ? -43.084 -10.245 4.060 1.00 77.75 735 PHE A O 1
ATOM 5462 N N . ASP A 1 736 ? -45.291 -10.038 3.648 1.00 72.25 736 ASP A N 1
ATOM 5463 C CA . ASP A 1 736 ? -45.597 -9.041 4.671 1.00 72.25 736 ASP A CA 1
ATOM 5464 C C . ASP A 1 736 ? -46.686 -9.589 5.605 1.00 72.25 736 ASP A C 1
ATOM 5466 O O . ASP A 1 736 ? -47.746 -9.996 5.131 1.00 72.25 736 ASP A O 1
ATOM 5470 N N . ASN A 1 737 ? -46.418 -9.615 6.915 1.00 67.75 737 ASN A N 1
ATOM 5471 C CA . ASN A 1 737 ? -47.330 -10.080 7.965 1.00 67.75 737 ASN A CA 1
ATOM 5472 C C . ASN A 1 737 ? -47.249 -9.146 9.189 1.00 67.75 737 ASN A C 1
ATOM 5474 O O . ASN A 1 737 ? -46.203 -8.557 9.459 1.00 67.75 737 ASN A O 1
ATOM 5478 N N . HIS A 1 738 ? -48.327 -9.031 9.973 1.00 62.16 738 HIS A N 1
ATOM 5479 C CA . HIS A 1 738 ? -48.357 -8.200 11.188 1.00 62.16 738 HIS A CA 1
ATOM 5480 C C . HIS A 1 738 ? -47.262 -8.560 12.217 1.00 62.16 738 HIS A C 1
ATOM 5482 O O . HIS A 1 738 ? -46.783 -7.696 12.950 1.00 62.16 738 HIS A O 1
ATOM 5488 N N . ASN A 1 739 ? -46.852 -9.832 12.284 1.00 55.34 739 ASN A N 1
ATOM 5489 C CA . ASN A 1 739 ? -45.880 -10.320 13.268 1.00 55.34 739 ASN A CA 1
ATOM 5490 C C . ASN A 1 739 ? -44.441 -10.417 12.728 1.00 55.34 739 ASN A C 1
ATOM 5492 O O . ASN A 1 739 ? -43.488 -10.429 13.515 1.00 55.34 739 ASN A O 1
ATOM 5496 N N . PHE A 1 740 ? -44.266 -10.518 11.407 1.00 61.81 740 PHE A N 1
ATOM 5497 C CA . PHE A 1 740 ? -42.975 -10.784 10.774 1.00 61.81 740 PHE A CA 1
ATOM 5498 C C . PHE A 1 740 ? -42.926 -10.344 9.306 1.00 61.81 740 PHE A C 1
ATOM 5500 O O . PHE A 1 740 ? -43.921 -10.348 8.590 1.00 61.81 740 PHE A O 1
ATOM 5507 N N . ASP A 1 741 ? -41.725 -10.028 8.840 1.00 71.19 741 ASP A N 1
ATOM 5508 C CA . ASP A 1 741 ? -41.436 -9.618 7.472 1.00 71.19 741 ASP A CA 1
ATOM 5509 C C . ASP A 1 741 ? -40.255 -10.418 6.903 1.00 71.19 741 ASP A C 1
ATOM 5511 O O . ASP A 1 741 ? -39.365 -10.864 7.643 1.00 71.19 741 ASP A O 1
ATOM 5515 N N . GLY A 1 742 ? -40.247 -10.622 5.583 1.00 76.69 742 GLY A N 1
ATOM 5516 C CA . GLY A 1 742 ? -39.168 -11.367 4.943 1.00 76.69 742 GLY A CA 1
ATOM 5517 C C . GLY A 1 742 ? -39.238 -11.477 3.424 1.00 76.69 742 GLY A C 1
ATOM 5518 O O . GLY A 1 742 ? -40.114 -10.920 2.754 1.00 76.69 742 GLY A O 1
ATOM 5519 N N . LYS A 1 743 ? -38.239 -12.166 2.869 1.00 83.06 743 LYS A N 1
ATOM 5520 C CA . LYS A 1 743 ? -38.010 -12.309 1.425 1.00 83.06 743 LYS A CA 1
ATOM 5521 C C . LYS A 1 743 ? -37.587 -13.737 1.097 1.00 83.06 743 LYS A C 1
ATOM 5523 O O . LYS A 1 743 ? -36.811 -14.325 1.842 1.00 83.06 743 LYS A O 1
ATOM 5528 N N . VAL A 1 744 ? -38.019 -14.258 -0.046 1.00 81.38 744 VAL A N 1
ATOM 5529 C CA . VAL A 1 744 ? -37.602 -15.566 -0.576 1.00 81.38 744 VAL A CA 1
ATOM 5530 C C . VAL A 1 744 ? -36.931 -15.373 -1.933 1.00 81.38 744 VAL A C 1
ATOM 5532 O O . VAL A 1 744 ? -37.400 -14.588 -2.760 1.00 81.38 744 VAL A O 1
ATOM 5535 N N . LYS A 1 745 ? -35.815 -16.071 -2.160 1.00 86.62 745 LYS A N 1
ATOM 5536 C CA . LYS A 1 745 ? -35.059 -16.088 -3.420 1.00 86.62 745 LYS A CA 1
ATOM 5537 C C . LYS A 1 745 ? -34.802 -17.521 -3.861 1.00 86.62 745 LYS A C 1
ATOM 5539 O O . LYS A 1 745 ? -34.005 -18.222 -3.244 1.00 86.62 745 LYS A O 1
ATOM 5544 N N . ASN A 1 746 ? -35.416 -17.922 -4.964 1.00 84.12 746 ASN A N 1
ATOM 5545 C CA . ASN A 1 746 ? -35.242 -19.236 -5.576 1.00 84.12 746 ASN A CA 1
ATOM 5546 C C . ASN A 1 746 ? -34.262 -19.123 -6.745 1.00 84.12 746 ASN A C 1
ATOM 5548 O O . ASN A 1 746 ? -34.344 -18.169 -7.514 1.00 84.12 746 ASN A O 1
ATOM 5552 N N . TYR A 1 747 ? -33.347 -20.071 -6.900 1.00 88.56 747 TYR A N 1
ATOM 5553 C CA . TYR A 1 747 ? -32.468 -20.174 -8.068 1.00 88.56 747 TYR A CA 1
ATOM 5554 C C . TYR A 1 747 ? -32.202 -21.647 -8.358 1.00 88.56 747 TYR A C 1
ATOM 5556 O O . TYR A 1 747 ? -31.933 -22.426 -7.443 1.00 88.56 747 TYR A O 1
ATOM 5564 N N . GLY A 1 748 ? -32.318 -22.040 -9.619 1.00 89.50 748 GLY A N 1
ATOM 5565 C CA . GLY A 1 748 ? -32.256 -23.439 -10.015 1.00 89.50 748 GLY A CA 1
ATOM 5566 C C . GLY A 1 748 ? -32.221 -23.610 -11.523 1.00 89.50 748 GLY A C 1
ATOM 5567 O O . GLY A 1 748 ? -31.965 -22.667 -12.274 1.00 89.50 748 GLY A O 1
ATOM 5568 N N . GLY A 1 749 ? -32.493 -24.829 -11.954 1.00 89.81 749 GLY A N 1
ATOM 5569 C CA . GLY A 1 749 ? -32.658 -25.171 -13.353 1.00 89.81 749 GLY A CA 1
ATOM 5570 C C . GLY A 1 749 ? -33.271 -26.551 -13.512 1.00 89.81 749 GLY A C 1
ATOM 5571 O O . GLY A 1 749 ? -33.440 -27.303 -12.549 1.00 89.81 749 GLY A O 1
ATOM 5572 N N . GLY A 1 750 ? -33.611 -26.892 -14.744 1.00 89.75 750 GLY A N 1
ATOM 5573 C CA . GLY A 1 750 ? -34.301 -28.134 -15.030 1.00 89.75 750 GLY A CA 1
ATOM 5574 C C . GLY A 1 750 ? -34.200 -28.567 -16.478 1.00 89.75 750 GLY A C 1
ATOM 5575 O O . GLY A 1 750 ? -33.616 -27.889 -17.325 1.00 89.75 750 GLY A O 1
ATOM 5576 N N . VAL A 1 751 ? -34.804 -29.718 -16.737 1.00 90.75 751 VAL A N 1
ATOM 5577 C CA . VAL A 1 751 ? -34.973 -30.316 -18.058 1.00 90.75 751 VAL A CA 1
ATOM 5578 C C . VAL A 1 751 ? -36.444 -30.618 -18.291 1.00 90.75 751 VAL A C 1
ATOM 5580 O O . VAL A 1 751 ? -37.185 -30.903 -17.350 1.00 90.75 751 VAL A O 1
ATOM 5583 N N . PHE A 1 752 ? -36.872 -30.573 -19.544 1.00 87.31 752 PHE A N 1
ATOM 5584 C CA . PHE A 1 752 ? -38.223 -30.949 -19.940 1.00 87.31 752 PHE A CA 1
ATOM 5585 C C . PHE A 1 752 ? -38.227 -31.726 -21.252 1.00 87.31 752 PHE A C 1
ATOM 5587 O O . PHE A 1 752 ? -37.308 -31.614 -22.068 1.00 87.31 752 PHE A O 1
ATOM 5594 N N . ALA A 1 753 ? -39.299 -32.483 -21.460 1.00 85.56 753 ALA A N 1
ATOM 5595 C CA . ALA A 1 753 ? -39.643 -33.059 -22.744 1.00 85.56 753 ALA A CA 1
ATOM 5596 C C . ALA A 1 753 ? -41.155 -32.971 -22.987 1.00 85.56 753 ALA A C 1
ATOM 5598 O O . ALA A 1 753 ? -41.946 -33.191 -22.071 1.00 85.56 753 ALA A O 1
ATOM 5599 N N . ARG A 1 754 ? -41.536 -32.695 -24.235 1.00 86.19 754 ARG A N 1
ATOM 5600 C CA . ARG A 1 754 ? -42.876 -32.927 -24.776 1.00 86.19 754 ARG A CA 1
ATOM 5601 C C . ARG A 1 754 ? -42.780 -34.035 -25.813 1.00 86.19 754 ARG A C 1
ATOM 5603 O O . ARG A 1 754 ? -41.973 -33.951 -26.741 1.00 86.19 754 ARG A O 1
ATOM 5610 N N . PHE A 1 755 ? -43.624 -35.045 -25.668 1.00 88.25 755 PHE A N 1
ATOM 5611 C CA . PHE A 1 755 ? -43.829 -36.093 -26.657 1.00 88.25 755 PHE A CA 1
ATOM 5612 C C . PHE A 1 755 ? -45.213 -35.893 -27.263 1.00 88.25 755 PHE A C 1
ATOM 5614 O O . PHE A 1 755 ? -46.205 -36.180 -26.594 1.00 88.25 755 PHE A O 1
ATOM 5621 N N . ASN A 1 756 ? -45.294 -35.407 -28.503 1.00 85.12 756 ASN A N 1
ATOM 5622 C CA . ASN A 1 756 ? -46.547 -35.510 -29.243 1.00 85.12 756 ASN A CA 1
ATOM 5623 C C . ASN A 1 756 ? -46.774 -36.979 -29.627 1.00 85.12 756 ASN A C 1
ATOM 5625 O O . ASN A 1 756 ? -45.828 -37.758 -29.774 1.00 85.12 756 ASN A O 1
ATOM 5629 N N . LEU A 1 757 ? -48.043 -37.357 -29.726 1.00 86.31 757 LEU A N 1
ATOM 5630 C CA . LEU A 1 757 ? -48.525 -38.705 -29.993 1.00 86.31 757 LEU A CA 1
ATOM 5631 C C . LEU A 1 757 ? -49.629 -38.649 -31.059 1.00 86.31 757 LEU A C 1
ATOM 5633 O O . LEU A 1 757 ? -50.206 -37.598 -31.341 1.00 86.31 757 LEU A O 1
ATOM 5637 N N . GLN A 1 758 ? -49.968 -39.809 -31.620 1.00 84.88 758 GLN A N 1
ATOM 5638 C CA . GLN A 1 758 ? -51.057 -39.936 -32.590 1.00 84.88 758 GLN A CA 1
ATOM 5639 C C . GLN A 1 758 ? -52.399 -39.426 -32.031 1.00 84.88 758 GLN A C 1
ATOM 5641 O O . GLN A 1 758 ? -52.677 -39.532 -30.835 1.00 84.88 758 GLN A O 1
ATOM 5646 N N . ASN A 1 759 ? -53.264 -38.938 -32.927 1.00 84.94 759 ASN A N 1
ATOM 5647 C CA . ASN A 1 759 ? -54.586 -38.374 -32.618 1.00 84.94 759 ASN A CA 1
ATOM 5648 C C . ASN A 1 759 ? -54.546 -37.115 -31.723 1.00 84.94 759 ASN A C 1
ATOM 5650 O O . ASN A 1 759 ? -55.398 -36.961 -30.845 1.00 84.94 759 ASN A O 1
ATOM 5654 N N . ASP A 1 760 ? -53.569 -36.231 -31.954 1.00 87.56 760 ASP A N 1
ATOM 5655 C CA . ASP A 1 760 ? -53.398 -34.921 -31.296 1.00 87.56 760 ASP A CA 1
ATOM 5656 C C . ASP A 1 760 ? -53.207 -34.965 -29.764 1.00 87.56 760 ASP A C 1
ATOM 5658 O O . ASP A 1 760 ? -53.394 -33.963 -29.067 1.00 87.56 760 ASP A O 1
ATOM 5662 N N . PHE A 1 761 ? -52.818 -36.122 -29.223 1.00 89.31 761 PHE A N 1
ATOM 5663 C CA . PHE A 1 761 ? -52.409 -36.264 -27.825 1.00 89.31 761 PHE A CA 1
ATOM 5664 C C . PHE A 1 761 ? -50.952 -35.828 -27.621 1.00 89.31 761 PHE A C 1
ATOM 5666 O O . PHE A 1 761 ? -50.128 -35.918 -28.528 1.00 89.31 761 PHE A O 1
ATOM 5673 N N . TYR A 1 762 ? -50.604 -35.419 -26.403 1.00 89.00 762 TYR A N 1
ATOM 5674 C CA . TYR A 1 762 ? -49.215 -35.213 -25.996 1.00 89.00 762 TYR A CA 1
ATOM 5675 C C . TYR A 1 762 ? -48.990 -35.563 -24.522 1.00 89.00 762 TYR A C 1
ATOM 5677 O O . TYR A 1 762 ? -49.921 -35.571 -23.711 1.00 89.00 762 TYR A O 1
ATOM 5685 N N . VAL A 1 763 ? -47.729 -35.829 -24.180 1.00 90.50 763 VAL A N 1
ATOM 5686 C CA . VAL A 1 763 ? -47.252 -36.019 -22.806 1.00 90.50 763 VAL A CA 1
ATOM 5687 C C . VAL A 1 763 ? -46.132 -35.025 -22.518 1.00 90.50 763 VAL A C 1
ATOM 5689 O O . VAL A 1 763 ? -45.112 -35.020 -23.208 1.00 90.50 763 VAL A O 1
ATOM 5692 N N . ASP A 1 764 ? -46.318 -34.221 -21.476 1.00 84.69 764 ASP A N 1
ATOM 5693 C CA . ASP A 1 764 ? -45.342 -33.262 -20.962 1.00 84.69 764 ASP A CA 1
ATOM 5694 C C . ASP A 1 764 ? -44.661 -33.814 -19.711 1.00 84.69 764 ASP A C 1
ATOM 5696 O O . ASP A 1 764 ? -45.322 -34.296 -18.794 1.00 84.69 764 ASP A O 1
ATOM 5700 N N . THR A 1 765 ? -43.341 -33.690 -19.628 1.00 86.06 765 THR A N 1
ATOM 5701 C CA . THR A 1 765 ? -42.564 -33.984 -18.419 1.00 86.06 765 THR A CA 1
ATOM 5702 C C . THR A 1 765 ? -41.546 -32.882 -18.160 1.00 86.06 765 THR A C 1
ATOM 5704 O O . THR A 1 765 ? -40.903 -32.392 -19.089 1.00 86.06 765 THR A O 1
ATOM 5707 N N . LEU A 1 766 ? -41.402 -32.463 -16.902 1.00 85.19 766 LEU A N 1
ATOM 5708 C CA . LEU A 1 766 ? -40.426 -31.456 -16.482 1.00 85.19 766 LEU A CA 1
ATOM 5709 C C . LEU A 1 766 ? -39.860 -31.821 -15.110 1.00 85.19 766 LEU A C 1
ATOM 5711 O O . LEU A 1 766 ? -40.610 -32.001 -14.154 1.00 85.19 766 LEU A O 1
ATOM 5715 N N . LEU A 1 767 ? -38.533 -31.874 -15.009 1.00 90.31 767 LEU A N 1
ATOM 5716 C CA . LEU A 1 767 ? -37.789 -32.078 -13.767 1.00 90.31 767 LEU A CA 1
ATOM 5717 C C . LEU A 1 767 ? -36.958 -30.828 -13.470 1.00 90.31 767 LEU A C 1
ATOM 5719 O O . LEU A 1 767 ? -36.274 -30.327 -14.361 1.00 90.31 767 LEU A O 1
ATOM 5723 N N . ARG A 1 768 ? -36.986 -30.334 -12.230 1.00 89.50 768 ARG A N 1
ATOM 5724 C CA . ARG A 1 768 ? -36.215 -29.158 -11.795 1.00 89.50 768 ARG A CA 1
ATOM 5725 C C . ARG A 1 768 ? -35.542 -29.369 -10.443 1.00 89.50 768 ARG A C 1
ATOM 5727 O O . ARG A 1 768 ? -36.041 -30.117 -9.602 1.00 89.50 768 ARG A O 1
ATOM 5734 N N . VAL A 1 769 ? -34.420 -28.691 -10.233 1.00 92.94 769 VAL A N 1
ATOM 5735 C CA . VAL A 1 769 ? -33.646 -28.699 -8.989 1.00 92.94 769 VAL A CA 1
ATOM 5736 C C . VAL A 1 769 ? -33.033 -27.325 -8.747 1.00 92.94 769 VAL A C 1
ATOM 5738 O O . VAL A 1 769 ? -32.550 -26.664 -9.667 1.00 92.94 769 VAL A O 1
ATOM 5741 N N . GLY A 1 770 ? -33.011 -26.893 -7.492 1.00 90.00 770 GLY A N 1
ATOM 5742 C CA . GLY A 1 770 ? -32.407 -25.622 -7.127 1.00 90.00 770 GLY A CA 1
ATOM 5743 C C . GLY A 1 770 ? -32.274 -25.437 -5.628 1.00 90.00 770 GLY A C 1
ATOM 5744 O O . GLY A 1 770 ? -32.417 -26.371 -4.839 1.00 90.00 770 GLY A O 1
ATOM 5745 N N . LYS A 1 771 ? -31.999 -24.200 -5.226 1.00 89.38 771 LYS A N 1
ATOM 5746 C CA . LYS A 1 771 ? -32.023 -23.781 -3.829 1.00 89.38 771 LYS A CA 1
ATOM 5747 C C . LYS A 1 771 ? -32.956 -22.600 -3.643 1.00 89.38 771 LYS A C 1
ATOM 5749 O O . LYS A 1 771 ? -33.011 -21.689 -4.472 1.00 89.38 771 LYS A O 1
ATOM 5754 N N . THR A 1 772 ? -33.655 -22.608 -2.520 1.00 84.12 772 THR A N 1
ATOM 5755 C CA . THR A 1 772 ? -34.320 -21.428 -1.987 1.00 84.12 772 THR A CA 1
ATOM 5756 C C . THR A 1 772 ? -33.441 -20.822 -0.896 1.00 84.12 772 THR A C 1
ATOM 5758 O O . THR A 1 772 ? -32.766 -21.537 -0.153 1.00 84.12 772 THR A O 1
ATOM 5761 N N . LYS A 1 773 ? -33.395 -19.494 -0.828 1.00 85.00 773 LYS A N 1
ATOM 5762 C CA . LYS A 1 773 ? -32.806 -18.741 0.276 1.00 85.00 773 LYS A CA 1
ATOM 5763 C C . LYS A 1 773 ? -33.873 -17.813 0.842 1.00 85.00 773 LYS A C 1
ATOM 5765 O O . LYS A 1 773 ? -34.358 -16.943 0.113 1.00 85.00 773 LYS A O 1
ATOM 5770 N N . SER A 1 774 ? -34.179 -17.965 2.125 1.00 77.19 774 SER A N 1
ATOM 5771 C CA . SER A 1 774 ? -35.208 -17.182 2.809 1.00 77.19 774 SER A CA 1
ATOM 5772 C C . SER A 1 774 ? -34.586 -16.295 3.885 1.00 77.19 774 SER A C 1
ATOM 5774 O O . SER A 1 774 ? -33.846 -16.763 4.749 1.00 77.19 774 SER A O 1
ATOM 5776 N N . GLU A 1 775 ? -34.889 -15.002 3.803 1.00 75.31 775 GLU A N 1
ATOM 5777 C CA . GLU A 1 775 ? -34.487 -13.954 4.739 1.00 75.31 775 GLU A CA 1
ATOM 5778 C C . GLU A 1 775 ? -35.690 -13.629 5.640 1.00 75.31 775 GLU A C 1
ATOM 5780 O O . GLU A 1 775 ? -36.695 -13.105 5.157 1.00 75.31 775 GLU A O 1
ATOM 5785 N N . PHE A 1 776 ? -35.604 -13.933 6.936 1.00 68.00 776 PHE A N 1
ATOM 5786 C CA . PHE A 1 776 ? -36.680 -13.745 7.916 1.00 68.00 776 PHE A CA 1
ATOM 5787 C C . PHE A 1 776 ? -36.221 -12.817 9.046 1.00 68.00 776 PHE A C 1
ATOM 5789 O O . PHE A 1 776 ? -35.320 -13.169 9.805 1.00 68.00 776 PHE A O 1
ATOM 5796 N N . SER A 1 777 ? -36.822 -11.626 9.182 1.00 61.41 777 SER A N 1
ATOM 5797 C CA . SER A 1 777 ? -36.505 -10.654 10.255 1.00 61.41 777 SER A CA 1
ATOM 5798 C C . SER A 1 777 ? -34.999 -10.360 10.476 1.00 61.41 777 SER A C 1
ATOM 5800 O O . SER A 1 777 ? -34.595 -9.975 11.577 1.00 61.41 777 SER A O 1
ATOM 5802 N N . GLY A 1 778 ? -34.162 -10.524 9.442 1.00 59.06 778 GLY A N 1
ATOM 5803 C CA . GLY A 1 778 ? -32.702 -10.351 9.495 1.00 59.06 778 GLY A CA 1
ATOM 5804 C C . GLY A 1 778 ? -31.866 -11.630 9.672 1.00 59.06 778 GLY A C 1
ATOM 5805 O O . GLY A 1 778 ? -30.662 -11.516 9.888 1.00 59.06 778 GLY A O 1
ATOM 5806 N N . TYR A 1 779 ? -32.471 -12.818 9.577 1.00 65.81 779 TYR A N 1
ATOM 5807 C CA . TYR A 1 779 ? -31.795 -14.122 9.598 1.00 65.81 779 TYR A CA 1
ATOM 5808 C C . TYR A 1 779 ? -31.905 -14.821 8.239 1.00 65.81 779 TYR A C 1
ATOM 5810 O O . TYR A 1 779 ? -32.953 -14.762 7.599 1.00 65.81 779 TYR A O 1
ATOM 5818 N N . ASP A 1 780 ? -30.832 -15.490 7.818 1.00 71.38 780 ASP A N 1
ATOM 5819 C CA . ASP A 1 780 ? -30.762 -16.262 6.573 1.00 71.38 780 ASP A CA 1
ATOM 5820 C C . ASP A 1 780 ? -30.990 -17.764 6.823 1.00 71.38 780 ASP A C 1
ATOM 5822 O O . ASP A 1 780 ? -30.510 -18.316 7.814 1.00 71.38 780 ASP A O 1
ATOM 5826 N N . THR A 1 781 ? -31.657 -18.419 5.870 1.00 73.69 781 THR A N 1
ATOM 5827 C CA . THR A 1 781 ? -31.839 -19.883 5.761 1.00 73.69 781 THR A CA 1
ATOM 5828 C C . THR A 1 781 ? -31.672 -20.320 4.300 1.00 73.69 781 THR A C 1
ATOM 5830 O O . THR A 1 781 ? -31.921 -19.521 3.389 1.00 73.69 781 THR A O 1
ATOM 5833 N N . GLN A 1 782 ? -31.235 -21.556 4.042 1.00 82.38 782 GLN A N 1
ATOM 5834 C CA . GLN A 1 782 ? -31.019 -22.098 2.695 1.00 82.38 782 GLN A CA 1
ATOM 5835 C C . GLN A 1 782 ? -31.444 -23.574 2.581 1.00 82.38 782 GLN A C 1
ATOM 5837 O O . GLN A 1 782 ? -30.692 -24.479 2.932 1.00 82.38 782 GLN A O 1
ATOM 5842 N N . ALA A 1 783 ? -32.586 -23.823 1.940 1.00 83.94 783 ALA A N 1
ATOM 5843 C CA . ALA A 1 783 ? -33.046 -25.170 1.605 1.00 83.94 783 ALA A CA 1
ATOM 5844 C C . ALA A 1 783 ? -32.771 -25.533 0.134 1.00 83.94 783 ALA A C 1
ATOM 5846 O O . ALA A 1 783 ? -32.736 -24.678 -0.754 1.00 83.94 783 ALA A O 1
ATOM 5847 N N . THR A 1 784 ? -32.603 -26.828 -0.142 1.00 86.88 784 THR A N 1
ATOM 5848 C CA . THR A 1 784 ? -32.576 -27.376 -1.514 1.00 86.88 784 THR A CA 1
ATOM 5849 C C . THR A 1 784 ? -33.986 -27.817 -1.898 1.00 86.88 784 THR A C 1
ATOM 5851 O O . THR A 1 784 ? -34.676 -28.406 -1.063 1.00 86.88 784 THR A O 1
ATOM 5854 N N . TYR A 1 785 ? -34.407 -27.550 -3.136 1.00 87.19 785 TYR A N 1
ATOM 5855 C CA . TYR A 1 785 ? -35.695 -27.998 -3.665 1.00 87.19 785 TYR A CA 1
ATOM 5856 C C . TYR A 1 785 ? -35.547 -28.881 -4.905 1.00 87.19 785 TYR A C 1
ATOM 5858 O O . TYR A 1 785 ? -34.606 -28.737 -5.688 1.00 87.19 785 TYR A O 1
ATOM 5866 N N . TYR A 1 786 ? -36.531 -29.758 -5.091 1.00 88.62 786 TYR A N 1
ATOM 5867 C CA . TYR A 1 786 ? -36.717 -30.594 -6.274 1.00 88.62 786 TYR A CA 1
ATOM 5868 C C . TYR A 1 786 ? -38.173 -30.481 -6.733 1.00 88.62 786 TYR A C 1
ATOM 5870 O O . TYR A 1 786 ? -39.074 -30.381 -5.899 1.00 88.62 786 TYR A O 1
ATOM 5878 N N . GLY A 1 787 ? -38.419 -30.517 -8.040 1.00 86.75 787 GLY A N 1
ATOM 5879 C CA . GLY A 1 787 ? -39.769 -30.524 -8.601 1.00 86.75 787 GLY A CA 1
ATOM 5880 C C . GLY A 1 787 ? -39.891 -31.471 -9.789 1.00 86.75 787 GLY A C 1
ATOM 5881 O O . GLY A 1 787 ? -38.955 -31.592 -10.580 1.00 86.75 787 GLY A O 1
ATOM 5882 N N . ALA A 1 788 ? -41.039 -32.132 -9.912 1.00 86.81 788 ALA A N 1
ATOM 5883 C CA . ALA A 1 788 ? -41.349 -33.066 -10.986 1.00 86.81 788 ALA A CA 1
ATOM 5884 C C . ALA A 1 788 ? -42.800 -32.883 -11.449 1.00 86.81 788 ALA A C 1
ATOM 5886 O O . ALA A 1 788 ? -43.735 -33.060 -10.669 1.00 86.81 788 ALA A O 1
ATOM 5887 N N . ASN A 1 789 ? -42.980 -32.557 -12.728 1.00 85.38 789 ASN A N 1
ATOM 5888 C CA . ASN A 1 789 ? -44.278 -32.350 -13.358 1.00 85.38 789 ASN A CA 1
ATOM 5889 C C . ASN A 1 789 ? -44.503 -33.412 -14.441 1.00 85.38 789 ASN A C 1
ATOM 5891 O O . ASN A 1 789 ? -43.600 -33.673 -15.235 1.00 85.38 789 ASN A O 1
ATOM 5895 N N . LEU A 1 790 ? -45.719 -33.954 -14.513 1.00 89.38 790 LEU A N 1
ATOM 5896 C CA . LEU A 1 790 ? -46.194 -34.842 -15.573 1.00 89.38 790 LEU A CA 1
ATOM 5897 C C . LEU A 1 790 ? -47.571 -34.360 -16.047 1.00 89.38 790 LEU A C 1
ATOM 5899 O O . LEU A 1 790 ? -48.487 -34.217 -15.239 1.00 89.38 790 LEU A O 1
ATOM 5903 N N . GLY A 1 791 ? -47.724 -34.109 -17.343 1.00 87.25 791 GLY A N 1
ATOM 5904 C CA . GLY A 1 791 ? -48.980 -33.707 -17.971 1.00 87.25 791 GLY A CA 1
ATOM 5905 C C . GLY A 1 791 ? -49.358 -34.628 -19.120 1.00 87.25 791 GLY A C 1
ATOM 5906 O O . GLY A 1 791 ? -48.489 -35.106 -19.843 1.00 87.25 791 GLY A O 1
ATOM 5907 N N . VAL A 1 792 ? -50.655 -34.856 -19.300 1.00 91.19 792 VAL A N 1
ATOM 5908 C CA . VAL A 1 792 ? -51.220 -35.506 -20.484 1.00 91.19 792 VAL A CA 1
ATOM 5909 C C . VAL A 1 792 ? -52.310 -34.596 -21.025 1.00 91.19 792 VAL A C 1
ATOM 5911 O O . VAL A 1 792 ? -53.222 -34.206 -20.291 1.00 91.19 792 VAL A O 1
ATOM 5914 N N . GLY A 1 793 ? -52.216 -34.252 -22.304 1.00 90.56 793 GLY A N 1
ATOM 5915 C CA . GLY A 1 793 ? -53.187 -33.384 -22.951 1.00 90.56 793 GLY A CA 1
ATOM 5916 C C . GLY A 1 793 ? -53.577 -33.845 -24.343 1.00 90.56 793 GLY A C 1
ATOM 5917 O O . GLY A 1 793 ? -52.997 -34.776 -24.905 1.00 90.56 793 GLY A O 1
ATOM 5918 N N . LYS A 1 794 ? -54.602 -33.188 -24.880 1.00 90.81 794 LYS A N 1
ATOM 5919 C CA . LYS A 1 794 ? -55.104 -33.383 -26.234 1.00 90.81 794 LYS A CA 1
ATOM 5920 C C . LYS A 1 794 ? -55.497 -32.047 -26.852 1.00 90.81 794 LYS A C 1
ATOM 5922 O O . LYS A 1 794 ? -56.312 -31.309 -26.287 1.00 90.81 794 LYS A O 1
ATOM 5927 N N . LYS A 1 795 ? -54.966 -31.772 -28.039 1.00 87.88 795 LYS A N 1
ATOM 5928 C CA . LYS A 1 795 ? -55.395 -30.653 -28.879 1.00 87.88 795 LYS A CA 1
ATOM 5929 C C . LYS A 1 795 ? -56.614 -31.068 -29.703 1.00 87.88 795 LYS A C 1
ATOM 5931 O O . LYS A 1 795 ? -56.750 -32.219 -30.110 1.00 87.88 795 LYS A O 1
ATOM 5936 N N . LEU A 1 796 ? -57.526 -30.131 -29.922 1.00 87.69 796 LEU A N 1
ATOM 5937 C CA . LEU A 1 796 ? -58.704 -30.298 -30.767 1.00 87.69 796 LEU A CA 1
ATOM 5938 C C . LEU A 1 796 ? -58.728 -29.148 -31.769 1.00 87.69 796 LEU A C 1
ATOM 5940 O O . LEU A 1 796 ? -58.887 -27.997 -31.370 1.00 87.69 796 LEU A O 1
ATOM 5944 N N . ASN A 1 797 ? -58.541 -29.454 -33.050 1.00 82.69 797 ASN A N 1
ATOM 5945 C CA . ASN A 1 797 ? -58.539 -28.459 -34.119 1.00 82.69 797 ASN A CA 1
ATOM 5946 C C . ASN A 1 797 ? -59.981 -28.183 -34.582 1.00 82.69 797 ASN A C 1
ATOM 5948 O O . ASN A 1 797 ? -60.747 -29.111 -34.836 1.00 82.69 797 ASN A O 1
ATOM 5952 N N . LEU A 1 798 ? -60.349 -26.904 -34.655 1.00 85.81 798 LEU A N 1
ATOM 5953 C CA . LEU A 1 798 ? -61.708 -26.386 -34.849 1.00 85.81 798 LEU A CA 1
ATOM 5954 C C . LEU A 1 798 ? -61.702 -25.298 -35.943 1.00 85.81 798 LEU A C 1
ATOM 5956 O O . LEU A 1 798 ? -62.229 -24.202 -35.757 1.00 85.81 798 LEU A O 1
ATOM 5960 N N . GLY A 1 799 ? -61.048 -25.589 -37.073 1.00 82.81 799 GLY A N 1
ATOM 5961 C CA . GLY A 1 799 ? -60.746 -24.598 -38.111 1.00 82.81 799 GLY A CA 1
ATOM 5962 C C . GLY A 1 799 ? -59.657 -23.631 -37.644 1.00 82.81 799 GLY A C 1
ATOM 5963 O O . GLY A 1 799 ? -58.612 -24.069 -37.162 1.00 82.81 799 GLY A O 1
ATOM 5964 N N . ASP A 1 800 ? -59.928 -22.329 -37.734 1.00 85.25 800 ASP A N 1
ATOM 5965 C CA . ASP A 1 800 ? -59.006 -21.252 -37.332 1.00 85.25 800 ASP A CA 1
ATOM 5966 C C . ASP A 1 800 ? -58.741 -21.209 -35.813 1.00 85.25 800 ASP A C 1
ATOM 5968 O O . ASP A 1 800 ? -57.888 -20.460 -35.342 1.00 85.25 800 ASP A O 1
ATOM 5972 N N . PHE A 1 801 ? -59.450 -22.022 -35.026 1.00 82.12 801 PHE A N 1
ATOM 5973 C CA . PHE A 1 801 ? -59.229 -22.195 -33.594 1.00 82.12 801 PHE A CA 1
ATOM 5974 C C . PHE A 1 801 ? -58.684 -23.590 -33.278 1.00 82.12 801 PHE A C 1
ATOM 5976 O O . PHE A 1 801 ? -59.018 -24.574 -33.934 1.00 82.12 801 PHE A O 1
ATOM 5983 N N . SER A 1 802 ? -57.906 -23.709 -32.206 1.00 84.19 802 SER A N 1
ATOM 5984 C CA . SER A 1 802 ? -57.604 -24.992 -31.572 1.00 84.19 802 SER A CA 1
ATOM 5985 C C . SER A 1 802 ? -57.792 -24.909 -30.058 1.00 84.19 802 SER A C 1
ATOM 5987 O O . SER A 1 802 ? -57.589 -23.866 -29.439 1.00 84.19 802 SER A O 1
ATOM 5989 N N . MET A 1 803 ? -58.231 -26.008 -29.447 1.00 87.00 803 MET A N 1
ATOM 5990 C CA . MET A 1 803 ? -58.450 -26.107 -28.006 1.00 87.00 803 MET A CA 1
ATOM 5991 C C . MET A 1 803 ? -57.521 -27.166 -27.412 1.00 87.00 803 MET A C 1
ATOM 5993 O O . MET A 1 803 ? -57.675 -28.357 -27.678 1.00 87.00 803 MET A O 1
ATOM 5997 N N . ASP A 1 804 ? -56.553 -26.725 -26.613 1.00 84.88 804 ASP A N 1
ATOM 5998 C CA . ASP A 1 804 ? -55.611 -27.568 -25.873 1.00 84.88 804 ASP A CA 1
ATOM 5999 C C . ASP A 1 804 ? -56.195 -27.919 -24.498 1.00 84.88 804 ASP A C 1
ATOM 6001 O O . ASP A 1 804 ? -56.430 -27.031 -23.680 1.00 84.88 804 ASP A O 1
ATOM 6005 N N . ASN A 1 805 ? -56.460 -29.201 -24.247 1.00 87.38 805 ASN A N 1
ATOM 6006 C CA . ASN A 1 805 ? -57.089 -29.695 -23.021 1.00 87.38 805 ASN A CA 1
ATOM 6007 C C . ASN A 1 805 ? -56.101 -30.590 -22.278 1.00 87.38 805 ASN A C 1
ATOM 6009 O O . ASN A 1 805 ? -55.656 -31.586 -22.843 1.00 87.38 805 ASN A O 1
ATOM 6013 N N . CYS A 1 806 ? -55.771 -30.277 -21.026 1.00 87.25 806 CYS A N 1
ATOM 6014 C CA . CYS A 1 806 ? -54.691 -30.940 -20.299 1.00 87.25 806 CYS A CA 1
ATOM 6015 C C . CYS A 1 806 ? -55.073 -31.272 -18.853 1.00 87.25 806 CYS A C 1
ATOM 6017 O O . CYS A 1 806 ? -55.673 -30.457 -18.147 1.00 87.25 806 CYS A O 1
ATOM 6019 N N . VAL A 1 807 ? -54.651 -32.453 -18.399 1.00 90.19 807 VAL A N 1
ATOM 6020 C CA . VAL A 1 807 ? -54.587 -32.829 -16.983 1.00 90.19 807 VAL A CA 1
ATOM 6021 C C . VAL A 1 807 ? -53.116 -33.009 -16.628 1.00 90.19 807 VAL A C 1
ATOM 6023 O O . VAL A 1 807 ? -52.395 -33.756 -17.286 1.00 90.19 807 VAL A O 1
ATOM 6026 N N . SER A 1 808 ? -52.655 -32.330 -15.582 1.00 84.12 808 SER A N 1
ATOM 6027 C CA . SER A 1 808 ? -51.263 -32.394 -15.141 1.00 84.12 808 SER A CA 1
ATOM 6028 C C . SER A 1 808 ? -51.135 -32.455 -13.628 1.00 84.12 808 SER A C 1
ATOM 6030 O O . SER A 1 808 ? -51.949 -31.911 -12.883 1.00 84.12 808 SER A O 1
ATOM 6032 N N . TYR A 1 809 ? -50.087 -33.136 -13.187 1.00 86.19 809 TYR A N 1
ATOM 6033 C CA . TYR A 1 809 ? -49.705 -33.312 -11.799 1.00 86.19 809 TYR A CA 1
ATOM 6034 C C . TYR A 1 809 ? -48.295 -32.759 -11.594 1.00 86.19 809 TYR A C 1
ATOM 6036 O O . TYR A 1 809 ? -47.398 -33.023 -12.395 1.00 86.19 809 TYR A O 1
ATOM 6044 N N . ALA A 1 810 ? -48.097 -31.994 -10.527 1.00 81.56 810 ALA A N 1
ATOM 6045 C CA . ALA A 1 810 ? -46.819 -31.413 -10.151 1.00 81.56 810 ALA A CA 1
ATOM 6046 C C . ALA A 1 810 ? -46.515 -31.715 -8.681 1.00 81.56 810 ALA A C 1
ATOM 6048 O O . ALA A 1 810 ? -47.300 -31.384 -7.790 1.00 81.56 810 ALA A O 1
ATOM 6049 N N . PHE A 1 811 ? -45.360 -32.326 -8.440 1.00 85.06 811 PHE A N 1
ATOM 6050 C CA . PHE A 1 811 ? -44.793 -32.557 -7.119 1.00 85.06 811 PHE A CA 1
ATOM 6051 C C . PHE A 1 811 ? -43.637 -31.587 -6.878 1.00 85.06 811 PHE A C 1
ATOM 6053 O O . PHE A 1 811 ? -42.759 -31.452 -7.732 1.00 85.06 811 PHE A O 1
ATOM 6060 N N . PHE A 1 812 ? -43.594 -30.972 -5.698 1.00 82.44 812 PHE A N 1
ATOM 6061 C CA . PHE A 1 812 ? -42.457 -30.184 -5.227 1.00 82.44 812 PHE A CA 1
ATOM 6062 C C . PHE A 1 812 ? -42.046 -30.630 -3.825 1.00 82.44 812 PHE A C 1
ATOM 6064 O O . PHE A 1 812 ? -42.890 -30.856 -2.958 1.00 82.44 812 PHE A O 1
ATOM 6071 N N . TYR A 1 813 ? -40.739 -30.709 -3.594 1.00 84.44 813 TYR A N 1
ATOM 6072 C CA . TYR A 1 813 ? -40.139 -30.923 -2.283 1.00 84.44 813 TYR A CA 1
ATOM 6073 C C . TYR A 1 813 ? -39.178 -29.783 -1.969 1.00 84.44 813 TYR A C 1
ATOM 6075 O O . TYR A 1 813 ? -38.279 -29.517 -2.765 1.00 84.44 813 TYR A O 1
ATOM 6083 N N . THR A 1 814 ? -39.311 -29.190 -0.785 1.00 82.69 814 THR A N 1
ATOM 6084 C CA . THR A 1 814 ? -38.336 -28.256 -0.205 1.00 82.69 814 THR A CA 1
ATOM 6085 C C . THR A 1 814 ? -37.789 -28.877 1.077 1.00 82.69 814 THR A C 1
ATOM 6087 O O . THR A 1 814 ? -38.563 -29.305 1.932 1.00 82.69 814 THR A O 1
ATOM 6090 N N . GLY A 1 815 ? -36.464 -28.978 1.196 1.00 78.00 815 GLY A N 1
ATOM 6091 C CA . GLY A 1 815 ? -35.810 -29.597 2.352 1.00 78.00 815 GLY A CA 1
ATOM 6092 C C . GLY A 1 815 ? -35.802 -28.735 3.619 1.00 78.00 815 GLY A C 1
ATOM 6093 O O . GLY A 1 815 ? -36.009 -27.528 3.566 1.00 78.00 815 GLY A O 1
ATOM 6094 N N . SER A 1 816 ? -35.506 -29.372 4.750 1.00 77.69 816 SER A N 1
ATOM 6095 C CA . SER A 1 816 ? -35.278 -28.724 6.046 1.00 77.69 816 SER A CA 1
ATOM 6096 C C . SER A 1 816 ? -33.936 -27.983 6.129 1.00 77.69 816 SER A C 1
ATOM 6098 O O . SER A 1 816 ? -32.972 -28.393 5.480 1.00 77.69 816 SER A O 1
ATOM 6100 N N . ASP A 1 817 ? -33.847 -26.990 7.014 1.00 74.50 817 ASP A N 1
ATOM 6101 C CA . ASP A 1 817 ? -32.620 -26.260 7.386 1.00 74.50 817 ASP A CA 1
ATOM 6102 C C . ASP A 1 817 ? -32.663 -25.874 8.884 1.00 74.50 817 ASP A C 1
ATOM 6104 O O . ASP A 1 817 ? -33.725 -25.943 9.505 1.00 74.50 817 ASP A O 1
ATOM 6108 N N . GLU A 1 818 ? -31.551 -25.460 9.495 1.00 68.88 818 GLU A N 1
ATOM 6109 C CA . GLU A 1 818 ? -31.538 -24.958 10.880 1.00 68.88 818 GLU A CA 1
ATOM 6110 C C . GLU A 1 818 ? -30.594 -23.764 11.085 1.00 68.88 818 GLU A C 1
ATOM 6112 O O . GLU A 1 818 ? -29.542 -23.660 10.460 1.00 68.88 818 GLU A O 1
ATOM 6117 N N . THR A 1 819 ? -30.968 -22.838 11.975 1.00 63.97 819 THR A N 1
ATOM 6118 C CA . THR A 1 819 ? -30.213 -21.594 12.202 1.00 63.97 819 THR A CA 1
ATOM 6119 C C . THR A 1 819 ? -30.110 -21.236 13.689 1.00 63.97 819 THR A C 1
ATOM 6121 O O . THR A 1 819 ? -31.057 -21.416 14.459 1.00 63.97 819 THR A O 1
ATOM 6124 N N . ASP A 1 820 ? -28.947 -20.733 14.115 1.00 57.84 820 ASP A N 1
ATOM 6125 C CA . ASP A 1 820 ? -28.694 -20.296 15.495 1.00 57.84 820 ASP A CA 1
ATOM 6126 C C . ASP A 1 820 ? -29.183 -18.858 15.713 1.00 57.84 820 ASP A C 1
ATOM 6128 O O . ASP A 1 820 ? -28.511 -17.881 15.368 1.00 57.84 820 ASP A O 1
ATOM 6132 N N . ILE A 1 821 ? -30.337 -18.718 16.364 1.00 56.03 821 ILE A N 1
ATOM 6133 C CA . ILE A 1 821 ? -30.882 -17.425 16.774 1.00 56.03 821 ILE A CA 1
ATOM 6134 C C . ILE A 1 821 ? -30.427 -17.105 18.207 1.00 56.03 821 ILE A C 1
ATOM 6136 O O . ILE A 1 821 ? -31.182 -17.149 19.180 1.00 56.03 821 ILE A O 1
ATOM 6140 N N . GLY A 1 822 ? -29.145 -16.750 18.324 1.00 51.25 822 GLY A N 1
ATOM 6141 C CA . GLY A 1 822 ? -28.555 -16.144 19.524 1.00 51.25 822 GLY A CA 1
ATOM 6142 C C . GLY A 1 822 ? -28.320 -17.097 20.703 1.00 51.25 822 GLY A C 1
ATOM 6143 O O . GLY A 1 822 ? -28.392 -16.670 21.854 1.00 51.25 822 GLY A O 1
ATOM 6144 N N . GLY A 1 823 ? -28.031 -18.369 20.438 1.00 50.19 823 GLY A N 1
ATOM 6145 C CA . GLY A 1 823 ? -27.907 -19.433 21.438 1.00 50.19 823 GLY A CA 1
ATOM 6146 C C . GLY A 1 823 ? -29.140 -20.336 21.530 1.00 50.19 823 GLY A C 1
ATOM 6147 O O . GLY A 1 823 ? -29.282 -21.076 22.503 1.00 50.19 823 GLY A O 1
ATOM 6148 N N . ARG A 1 824 ? -30.038 -20.278 20.539 1.00 51.03 824 ARG A N 1
ATOM 6149 C CA . ARG A 1 824 ? -31.149 -21.219 20.345 1.00 51.03 824 ARG A CA 1
ATOM 6150 C C . ARG A 1 824 ? -31.184 -21.639 18.882 1.00 51.03 824 ARG A C 1
ATOM 6152 O O . ARG A 1 824 ? -31.368 -20.795 18.011 1.00 51.03 824 ARG A O 1
ATOM 6159 N N . ILE A 1 825 ? -31.050 -22.937 18.630 1.00 60.47 825 ILE A N 1
ATOM 6160 C CA . ILE A 1 825 ? -31.234 -23.508 17.294 1.00 60.47 825 ILE A CA 1
ATOM 6161 C C . ILE A 1 825 ? -32.733 -23.492 16.979 1.00 60.47 825 ILE A C 1
ATOM 6163 O O . ILE A 1 825 ? -33.535 -24.002 17.764 1.00 60.47 825 ILE A O 1
ATOM 6167 N N . ILE A 1 826 ? -33.108 -22.899 15.846 1.00 63.16 826 ILE A N 1
ATOM 6168 C CA . ILE A 1 826 ? -34.448 -23.007 15.266 1.00 63.16 826 ILE A CA 1
ATOM 6169 C C . ILE A 1 826 ? -34.336 -23.845 13.996 1.00 63.16 826 ILE A C 1
ATOM 6171 O O . ILE A 1 826 ? -33.587 -23.494 13.085 1.00 63.16 826 ILE A O 1
ATOM 6175 N N . LYS A 1 827 ? -35.090 -24.945 13.955 1.00 64.19 827 LYS A N 1
ATOM 6176 C CA . LYS A 1 827 ? -35.186 -25.846 12.808 1.00 64.19 827 LYS A CA 1
ATOM 6177 C C . LYS A 1 827 ? -36.414 -25.508 11.967 1.00 64.19 827 LYS A C 1
ATOM 6179 O O . LYS A 1 827 ? -37.513 -25.363 12.505 1.00 64.19 827 LYS A O 1
ATOM 6184 N N . PHE A 1 828 ? -36.212 -25.449 10.659 1.00 67.69 828 PHE A N 1
ATOM 6185 C CA . PHE A 1 828 ? -37.234 -25.374 9.624 1.00 67.69 828 PHE A CA 1
ATOM 6186 C C . PHE A 1 828 ? -37.402 -26.774 9.030 1.00 67.69 828 PHE A C 1
ATOM 6188 O O . PHE A 1 828 ? -36.420 -27.409 8.650 1.00 67.69 828 PHE A O 1
ATOM 6195 N N . ASP A 1 829 ? -38.626 -27.293 9.003 1.00 65.56 829 ASP A N 1
ATOM 6196 C CA . ASP A 1 829 ? -38.909 -28.654 8.529 1.00 65.56 829 ASP A CA 1
ATOM 6197 C C . ASP A 1 829 ? -39.013 -28.735 6.997 1.00 65.56 829 ASP A C 1
ATOM 6199 O O . ASP A 1 829 ? -39.049 -27.711 6.315 1.00 65.56 829 ASP A O 1
ATOM 6203 N N . ASP A 1 830 ? -39.039 -29.952 6.446 1.00 76.50 830 ASP A N 1
ATOM 6204 C CA . ASP A 1 830 ? -39.277 -30.164 5.017 1.00 76.50 830 ASP A CA 1
ATOM 6205 C C . ASP A 1 830 ? -40.754 -29.955 4.643 1.00 76.50 830 ASP A C 1
ATOM 6207 O O . ASP A 1 830 ? -41.646 -29.893 5.492 1.00 76.50 830 ASP A O 1
ATOM 6211 N N . THR A 1 831 ? -41.048 -29.825 3.350 1.00 75.81 831 THR A N 1
ATOM 6212 C CA . THR A 1 831 ? -42.423 -29.676 2.851 1.00 75.81 831 THR A CA 1
ATOM 6213 C C . THR A 1 831 ? -42.588 -30.302 1.474 1.00 75.81 831 THR A C 1
ATOM 6215 O O . THR A 1 831 ? -41.661 -30.319 0.662 1.00 75.81 831 THR A O 1
ATOM 6218 N N . LYS A 1 832 ? -43.781 -30.862 1.245 1.00 81.56 832 LYS A N 1
ATOM 6219 C CA . LYS A 1 832 ? -44.156 -31.678 0.086 1.00 81.56 832 LYS A CA 1
ATOM 6220 C C . LYS A 1 832 ? -45.459 -31.144 -0.503 1.00 81.56 832 LYS A C 1
ATOM 6222 O O . LYS A 1 832 ? -46.532 -31.404 0.041 1.00 81.56 832 LYS A O 1
ATOM 6227 N N . THR A 1 833 ? -45.364 -30.426 -1.613 1.00 77.56 833 THR A N 1
ATOM 6228 C CA . THR A 1 833 ? -46.513 -29.835 -2.307 1.00 77.56 833 THR A CA 1
ATOM 6229 C C . THR A 1 833 ? -46.929 -30.730 -3.465 1.00 77.56 833 THR A C 1
ATOM 6231 O O . THR A 1 833 ? -46.088 -31.183 -4.239 1.00 77.56 833 THR A O 1
ATOM 6234 N N . ASN A 1 834 ? -48.231 -30.972 -3.598 1.00 79.94 834 ASN A N 1
ATOM 6235 C CA . ASN A 1 834 ? -48.810 -31.798 -4.653 1.00 79.94 834 ASN A CA 1
ATOM 6236 C C . ASN A 1 834 ? -49.923 -30.986 -5.319 1.00 79.94 834 ASN A C 1
ATOM 6238 O O . ASN A 1 834 ? -50.897 -30.632 -4.657 1.00 79.94 834 ASN A O 1
ATOM 6242 N N . ILE A 1 835 ? -49.773 -30.663 -6.602 1.00 78.50 835 ILE A N 1
ATOM 6243 C CA . ILE A 1 835 ? -50.693 -29.795 -7.343 1.00 78.50 835 ILE A CA 1
ATOM 6244 C C . ILE A 1 835 ? -51.236 -30.564 -8.544 1.00 78.50 835 ILE A C 1
ATOM 6246 O O . ILE A 1 835 ? -50.477 -30.940 -9.434 1.00 78.50 835 ILE A O 1
ATOM 6250 N N . THR A 1 836 ? -52.554 -30.736 -8.609 1.00 83.19 836 THR A N 1
ATOM 6251 C CA . THR A 1 836 ? -53.241 -31.205 -9.820 1.00 83.19 836 THR A CA 1
ATOM 6252 C C . THR A 1 836 ? -53.831 -29.998 -10.545 1.00 83.19 836 THR A C 1
ATOM 6254 O O . THR A 1 836 ? -54.643 -29.274 -9.972 1.00 83.19 836 THR A O 1
ATOM 6257 N N . LYS A 1 837 ? -53.439 -29.777 -11.803 1.00 80.81 837 LYS A N 1
ATOM 6258 C CA . LYS A 1 837 ? -54.004 -28.752 -12.692 1.00 80.81 837 LYS A CA 1
ATOM 6259 C C . LYS A 1 837 ? -54.828 -29.431 -13.789 1.00 80.81 837 LYS A C 1
ATOM 6261 O O . LYS A 1 837 ? -54.333 -30.328 -14.467 1.00 80.81 837 LYS A O 1
ATOM 6266 N N . ILE A 1 838 ? -56.052 -28.957 -14.004 1.00 86.25 838 ILE A N 1
ATOM 6267 C CA . ILE A 1 838 ? -56.890 -29.297 -15.162 1.00 86.25 838 ILE A CA 1
ATOM 6268 C C . ILE A 1 838 ? -57.174 -27.987 -15.896 1.00 86.25 838 ILE A C 1
ATOM 6270 O O . ILE A 1 838 ? -57.569 -27.015 -15.251 1.00 86.25 838 ILE A O 1
ATOM 6274 N N . TYR A 1 839 ? -56.945 -27.930 -17.208 1.00 81.75 839 TYR A N 1
ATOM 6275 C CA . TYR A 1 839 ? -57.198 -26.724 -17.999 1.00 81.75 839 TYR A CA 1
ATOM 6276 C C . TYR A 1 839 ? -57.639 -27.016 -19.436 1.00 81.75 839 TYR A C 1
ATOM 6278 O O . TYR A 1 839 ? -57.284 -28.043 -20.013 1.00 81.75 839 TYR A O 1
ATOM 6286 N N . SER A 1 840 ? -58.336 -26.041 -20.021 1.00 85.50 840 SER A N 1
ATOM 6287 C CA . SER A 1 840 ? -58.599 -25.931 -21.458 1.00 85.50 840 SER A CA 1
ATOM 6288 C C . SER A 1 840 ? -58.138 -24.546 -21.923 1.00 85.50 840 SER A C 1
ATOM 6290 O O . SER A 1 840 ? -58.629 -23.534 -21.425 1.00 85.50 840 SER A O 1
ATOM 6292 N N . LYS A 1 841 ? -57.175 -24.487 -22.846 1.00 82.88 841 LYS A N 1
ATOM 6293 C CA . LYS A 1 841 ? -56.651 -23.260 -23.466 1.00 82.88 841 LYS A CA 1
ATOM 6294 C C . LYS A 1 841 ? -57.216 -23.159 -24.887 1.00 82.88 841 LYS A C 1
ATOM 6296 O O . LYS A 1 841 ? -56.926 -24.014 -25.720 1.00 82.88 841 LYS A O 1
ATOM 6301 N N . LEU A 1 842 ? -58.017 -22.129 -25.167 1.00 83.50 842 LEU A N 1
ATOM 6302 C CA . LEU A 1 842 ? -58.455 -21.799 -26.529 1.00 83.50 842 LEU A CA 1
ATOM 6303 C C . LEU A 1 842 ? -57.386 -20.934 -27.211 1.00 83.50 842 LEU A C 1
ATOM 6305 O O . LEU A 1 842 ? -56.918 -19.954 -26.633 1.00 83.50 842 LEU A O 1
ATOM 6309 N N . ILE A 1 843 ? -57.011 -21.305 -28.431 1.00 78.25 843 ILE A N 1
ATOM 6310 C CA . ILE A 1 843 ? -55.965 -20.680 -29.242 1.00 78.25 843 ILE A CA 1
ATOM 6311 C C . ILE A 1 843 ? -56.583 -20.323 -30.599 1.00 78.25 843 ILE A C 1
ATOM 6313 O O . ILE A 1 843 ? -57.333 -21.116 -31.163 1.00 78.25 843 ILE A O 1
ATOM 6317 N N . TYR A 1 844 ? -56.281 -19.133 -31.114 1.00 80.00 844 TYR A N 1
ATOM 6318 C CA . TYR A 1 844 ? -56.608 -18.719 -32.481 1.00 80.00 844 TYR A CA 1
ATOM 6319 C C . TYR A 1 844 ? -55.337 -18.801 -33.337 1.00 80.00 844 TYR A C 1
ATOM 6321 O O . TYR A 1 844 ? -54.279 -18.350 -32.896 1.00 80.00 844 TYR A O 1
ATOM 6329 N N . ASN A 1 845 ? -55.446 -19.401 -34.522 1.00 65.00 845 ASN A N 1
ATOM 6330 C CA . ASN A 1 845 ? -54.338 -19.820 -35.388 1.00 65.00 845 ASN A CA 1
ATOM 6331 C C . ASN A 1 845 ? -54.301 -19.056 -36.732 1.00 65.00 845 ASN A C 1
ATOM 6333 O O . ASN A 1 845 ? -53.794 -19.597 -37.715 1.00 65.00 845 ASN A O 1
ATOM 6337 N N . GLY A 1 846 ? -54.888 -17.853 -36.787 1.00 53.19 846 GLY A N 1
ATOM 6338 C CA . GLY A 1 846 ? -54.888 -16.979 -37.973 1.00 53.19 846 GLY A CA 1
ATOM 6339 C C . GLY A 1 846 ? -53.644 -16.107 -38.133 1.00 53.19 846 GLY A C 1
ATOM 6340 O O . GLY A 1 846 ? -52.848 -16.017 -37.172 1.00 53.19 846 GLY A O 1
#

Nearest PDB structures (foldseek):
  3kvn-assembly2_A  TM=6.802E-01  e=3.733E-04  Pseudomonas aeruginosa
  3slt-assembly1_A  TM=6.208E-01  e=5.483E-03  Escherichia coli O157:H7
  4v3h-assembly2_B  TM=5.795E-01  e=1.007E-01  Klebsiella oxytoca
  4v3g-assembly1_A  TM=6.965E-01  e=9.039E-01  Klebsiella oxytoca
  5fp2-assembly2_B  TM=4.568E-01  e=9.453E-01  Pseudomonas aeruginosa PAO1

Mean predicted aligned error: 16.11 Å

Radius of gyration: 38.55 Å; Cα contacts (8 Å, |Δi|>4): 2684; chains: 1; bounding box: 98×98×104 Å

Secondary structure (DSSP, 8-state):
--------------------------TTGGGSSS------TTSEEEEEE-TTTSSS-EEEEEE-SS-SEEEE-HHHHHHHT--SEEES-EEBTTBSTT---BS-EEEEES-BTTSS---SEEEEEEESSS-EES-EEEEES-B-EEEEEEEEEEESSS-EES-EEEEES-EEEEEEEEEESSS-EES-EEEEE--SSS--EEEEEEEEEEES-TT-EES-EEEEESSEEEEEEEEEEESS-EES-EEEEE--SSS--EESEEEEEEEPTT----EES-EEEEES-EE---SSTT-EEEEEEESSS---S-EEEEE--SSS--EEEEEEEEEEE-PPPPTTPPP----S-EEEEES-EEEEEEEEEESSS---S-EEEEE--SS---EEEEEEEEEESSS---S-EEEEES-EESS-EEEEEE-SSS----S-EEEEEEEEESS-EEEEEE-SSS----S-EEEEEEEEEESS-EEEEE-SSGGG--S-EEEEE-S-EEES-EES-SEEEEEE-TT-BTT-BSEEE--SS-EE-TT-EEEEEE-SSPPB--TT-EEEEEEE-SSS--EE--S-PPPPEEE-SSEEEEEEEEEETTTEEEEEEEEEEE-HHHHHHHHHTTS-SHHHHHHHHHHHHHHHT----HHHHHH--TT--SSSS---TT-TTS--------------S---EEEEEEEEEEEEEEETTTTEEEEEEEEEEEEEEEETTEEEEEEEEEEEEEEEESS-EEEEEEEEEEEEEEEE-STTEEEEEEEEEEEEEEEETTEEEEEEEEEEEEEEEEEEEETTEEEEEEEEEEEEEE--EEEESSS-EEEEPPEEEEEEEEEEEEEE--

InterPro domains:
  IPR005546 Autotransporter beta-domain [PF03797] (696-817)
  IPR036709 Autotransporter beta-domain superfamily [G3DSA:2.40.128.130] (681-845)
  IPR036709 Autotransporter beta-domain superfamily [SSF103515] (690-822)

Foldseek 3Di:
DDDDDDDDDDDDDDDDDDDDDDDDDDPDPPPVVPPPPDDDLDQWDWDQACFPANPGTFIETEGDDDDLEEEADPVNQVSNLAQEAYEDEEEGPPPCDPDDQAQREYEAEDEEPVVGNHDAEYEDYTYAAEEHENAEYEHEPYEDQQRYEYEQYGGENYEYYHGEYEAELYEHEYYEQYEYEAAEYEQGEYEFAYPVPHAYAYAYYEQYEYHNYQHFYELGEYEGELHEYAYEAQYEYEAHAYENGEYEAEYNVRHAYEYFAYELYEYDAPYAHEYEHGEYEYELHEHDHDPDPRGFYELYEAAFYAYENGEYEAEYNVVHAYEYAHEHELHEYEDADDDPDDHYYYEQGEYEYELHEHAEYALYEYAHEEFEQGEYEFYYPVPHAYEYAEYAQHEYAAAEHEAGEYEHELHEYQEEYAQHEYHQYQYEQEQGEYEYYNYEYQYEYAQHEYNYQHYAQELGEYEYAEAYYHNEEYEQHDDPDLVRQYNREYEAHYLHAEYQAYYRHQEYEYADEQADDFAGARYEHAHLAAHEQENHAYHYEHDAAHHPADAFGKYFDYFYPHDHYFYHYDQAHDWDFYDYLFWTWIWDWHDDPGTTIMTGTHDTGGDPNNVLVVVVVPDPDPVLVVVVVLQVVLVVQDDDPVVCVQVPCPPVPVDDDDDDPPCPPPPDDDPPPDDDPPDDDDDKDKDKDKDKGWDWDADVVFQKTKTWMKMKIWIWIDDPQKIKIKIKMWIKMWIDHPSWTWIKIKTWMWIKMWHQDPQQKIKIKIKIKTKMWMAIPRDIWIWIKIKIKIKIWGWDDDDQKIKIWMKMKMKMKTAKTWDDSNNDIDIRHIDIDIDIDTDIDMDGND

Organism: Campylobacter rectus (NCBI:txid203)

Sequence (846 aa):
MRNTQNLKSAYRHEYKTQTNGFTKLSSVAATAILLAVSNFAADFATINSNIENGTTAQKYYYFTGTQKKINLTKNTVKQNDFSGSVIAALSDENLNKDKDLSGYALNVKNLDFLSVKIKPRILAAGAYSSNVSQNTLNLSDSVNGTNVEARGGHSYKGAAQNNKVNITASKIDAVLGGSSRIAKANSNKVVIKSNGQTASEVRVAHGGRTWFSKNGAHNNEVTVIGSNAFWVYGGESQGGDITSNKVAVMSDGKIKSLSRGVFGGKSVNGTKGNVNQNEVTIIGSDVEPSFEEDSGVYGGRASYGNANLNKVAVMSDGKNRSIVQANIYGGRSVGRSSFGAAPSEVNQNEVTLIGSEAAEIYGGETGGGNANLNKVALRSDGANKSQAGIVYGGKSLTNSADKNEVGIFNSAVRKDVYGGHTGYGTGNADANKITLSDANIGGSVYGGYNEGFTGSAINNIINLKNSVRVGGDIVGGKAESQMHISGNTLNVYSNDITAGNVKNFETYNFYLPQDTKAGSDIISLSSNEDTDLKGAKFKVTIDGRAPKLNINETVNLIKKTGASGKILADDEIKYETASGTLNDYKFEIKKTGDTTLSATLKEKSPGSKGKRLLKSAAAPTNLNGKMNDVASDAIGSVEVDLNRLENANLFAMKDSYARLAYADKLDFRSDAGAPDLGIGERERLIMSFAGINGFKANYDKSDTDLKGFAVAAGLATKIDEKVFGLFAEHGYAKFDNHNFDGKVKNYGGGVFARFNLQNDFYVDTLLRVGKTKSEFSGYDTQATYYGANLGVGKKLNLGDFSMDNCVSYAFFYTGSDETDIGGRIIKFDDTKTNITKIYSKLIYNG